Protein AF-0000000078309926 (afdb_homodimer)

Radius of gyration: 38.48 Å; Cα contacts (8 Å, |Δi|>4): 1844; chains: 2; bounding box: 89×117×118 Å

Secondary structure (DSSP, 8-state):
-BHHHHHHHHHHHHHHHHHHHHHHHHHTTSGGGHHHH-HHHHHTT-S------GGGGS--THHHHHHHH--HHHHHHHHHHHHHHHHHHHHHHHHHHHHHHHHHHHHHHHHHH---S---TT-GGG-BGGGGSGGGSPTT-TTHHHHHHHHHHHHHHHHHHHHHHHHHHHHHHHHHHHHSPP-GGGGEEEEE-----TT--HHHHHHHHHHHH-TTTEEEEEEEE--HHHHHHHHHHHHHHHHHHHHHHHHHHHHHTT--TTHHHHHHHHHHHHHHHHHHHHHHHHHHHHHTT-EEEEEEEEESSHHHHHHHHHS---SSTTSSEEEEPPPGGGB--S-----HHHHHHHHHHHHHHHHHHHHHTHHHHHHHHHHH-HHHHHHH-GGGTTGGGSHHHHHIIIIIHHHHHHHHHHTTHHHHHHHHHHHTT-SBHHHHHHHHHHHHHHHHIIIIIIHHHHHHSS---GGGGG-GGGHHHHHHHHHHHTHHHHHHHIIIIIIIHHHHHHHTHHHHHHHHIIIIIS--TTS---PPPP-HHHHHHHHHHHHHHHHHHTTT-TTHHHHHHHHHHHHHHHHHHHHHHT---S----STTHHHHHHHHHHHHHHHHHHHHHHHHHTT-HHHHHHHTHHHHHHHHHHHHHHHHHHHHHH---HHHHHHHHHHHHHHS-HHHHHHHHHHTTS-GGGS------SSS-----SS-----/-BHHHHHHHHHHHHHHHHHHHHHHHHHTTSGGGHHHH-HHHHHTT-S------GGGGS--THHHHHHHH--HHHHHHHHHHHHHHHHHHHHHHHHHHHHHHHHHHHHHHHHHH--SS---TT-GGG-BGGGGSGGGSPTT-TTHHHHHHHHHHHHHHHHHHHHHHHHHHHHHHHHHHHHSPP-GGGGEEEEE-----TT--HHHHHHHHHHHH-TTTEEEEEEEE--HHHHHHHHHHHHHHHHHHHHHHHHHHHHTTT--TTHHHHHHHHHHHHHHHHHHHHHHHHHHHHHTT-EEEEEEEEESSHHHHHHHHHS---SSTTSSEEEEPPPGGGB--S-----HHHHHHHHHHHHHHHHHHHHHTHHHHHHHHHHH-HHHHHHH-GGGTTGGGSHHHHHIIIIIHHHHHHHHHHTTHHHHHHHHHHHTT-SBHHHHHHHHHHHHHHHHIIIIIIHHHHHHSS---GGGGG-GGGHHHHHHHHHHHTHHHHHHHIIIIIIIHHHHHHHTHHHHHHHHHHHHTS--TTS---PPPP-HHHHHHHHHHHHHHHHHHTTT-TTHHHHHHHHHHHHHHHHHHHHHHT---S----STTHHHHHHHHHHHHHHHHHHHHHHHHHTT-HHHHHHHTHHHHHHHHHHHHHHHHHHHHHH---HHHHHHHHHHHHHHS-HHHHHHHHHHTTS-GGGS------SSSS----SS-----

InterPro domains:
  IPR003864 CSC1/OSCA1-like, 7TM region [PF02714] (351-616)
  IPR027815 CSC1/OSCA1-like, cytosolic domain [PF14703] (186-338)
  IPR032880 CSC1/OSCA1-like, N-terminal transmembrane domain [PF13967] (5-165)
  IPR045122 Calcium permeable stress-gated cation channel 1-like [PTHR13018] (1-688)

Structure (mmCIF, N/CA/C/O backbone):
data_AF-0000000078309926-model_v1
#
loop_
_entity.id
_entity.type
_entity.pdbx_description
1 polymer 'CSC1-like protein HYP1'
#
loop_
_atom_site.group_PDB
_atom_site.id
_atom_site.type_symbol
_atom_site.label_atom_id
_atom_site.label_alt_id
_atom_site.label_comp_id
_atom_site.label_asym_id
_atom_site.label_entity_id
_atom_site.label_seq_id
_atom_site.pdbx_PDB_ins_code
_atom_site.Cartn_x
_atom_site.Cartn_y
_atom_site.Cartn_z
_atom_site.occupancy
_atom_site.B_iso_or_equiv
_atom_site.au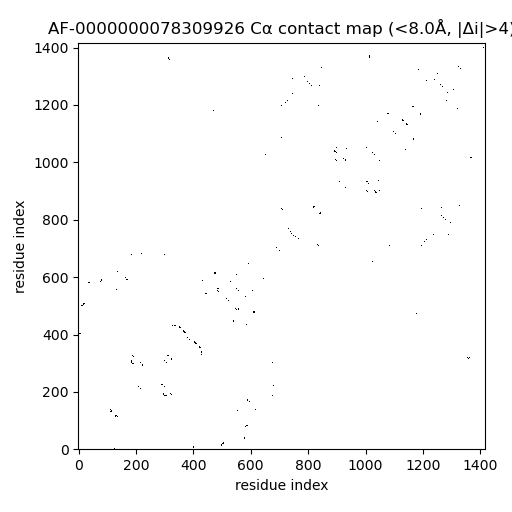th_seq_id
_atom_site.auth_comp_id
_atom_site.auth_asym_id
_atom_site.auth_atom_id
_atom_site.pdbx_PDB_model_num
ATOM 1 N N . MET A 1 1 ? -25 -34.031 -3.23 1 57.31 1 MET A N 1
ATOM 2 C CA . MET A 1 1 ? -24.375 -35.219 -3.826 1 57.31 1 MET A CA 1
ATOM 3 C C . MET A 1 1 ? -24.406 -36.406 -2.863 1 57.31 1 MET A C 1
ATOM 5 O O . MET A 1 1 ? -24.328 -36.219 -1.647 1 57.31 1 MET A O 1
ATOM 9 N N . ILE A 1 2 ? -24.75 -37.562 -3.385 1 64.19 2 ILE A N 1
ATOM 10 C CA . ILE A 1 2 ? -24.906 -38.75 -2.58 1 64.19 2 ILE A CA 1
ATOM 11 C C . ILE A 1 2 ? -23.547 -39.438 -2.375 1 64.19 2 ILE A C 1
ATOM 13 O O . ILE A 1 2 ? -22.641 -39.281 -3.203 1 64.19 2 ILE A O 1
ATOM 17 N N . LEU A 1 3 ? -23.203 -39.938 -1.24 1 74.5 3 LEU A N 1
ATOM 18 C CA . LEU A 1 3 ? -21.969 -40.594 -0.853 1 74.5 3 LEU A CA 1
ATOM 19 C C . LEU A 1 3 ? -21.547 -41.625 -1.917 1 74.5 3 LEU A C 1
ATOM 21 O O . LEU A 1 3 ? -20.359 -41.75 -2.197 1 74.5 3 LEU A O 1
ATOM 25 N N . SER A 1 4 ? -22.484 -42.156 -2.609 1 78 4 SER A N 1
ATOM 26 C CA . SER A 1 4 ? -22.172 -43.156 -3.633 1 78 4 SER A CA 1
ATOM 27 C C . SER A 1 4 ? -21.531 -42.5 -4.852 1 78 4 SER A C 1
ATOM 29 O O . SER A 1 4 ? -20.625 -43.094 -5.453 1 78 4 SER A O 1
ATOM 31 N N . ALA A 1 5 ? -21.938 -41.375 -5.133 1 79.81 5 ALA A N 1
ATOM 32 C CA . ALA A 1 5 ? -21.344 -40.656 -6.254 1 79.81 5 ALA A CA 1
ATOM 33 C C . ALA A 1 5 ? -19.875 -40.281 -5.965 1 79.81 5 ALA A C 1
ATOM 35 O O . ALA A 1 5 ? -19.031 -40.375 -6.859 1 79.81 5 ALA A O 1
ATOM 36 N N . LEU A 1 6 ? -19.562 -40.031 -4.75 1 84.06 6 LEU A N 1
ATOM 37 C CA . LEU A 1 6 ? -18.203 -39.719 -4.348 1 84.06 6 LEU A CA 1
ATOM 38 C C . LEU A 1 6 ? -17.312 -40.969 -4.398 1 84.06 6 LEU A C 1
ATOM 40 O O . LEU A 1 6 ? -16.172 -40.906 -4.848 1 84.06 6 LEU A O 1
ATOM 44 N N . LEU A 1 7 ? -17.859 -42 -4.031 1 84.94 7 LEU A N 1
ATOM 45 C CA . LEU A 1 7 ? -17.094 -43.25 -4.035 1 84.94 7 LEU A CA 1
ATOM 46 C C . LEU A 1 7 ? -16.797 -43.688 -5.461 1 84.94 7 LEU A C 1
ATOM 48 O O . LEU A 1 7 ? -15.719 -44.219 -5.734 1 84.94 7 LEU A O 1
ATOM 52 N N . THR A 1 8 ? -17.734 -43.469 -6.309 1 85.88 8 THR A N 1
ATOM 53 C CA . THR A 1 8 ? -17.5 -43.781 -7.715 1 85.88 8 THR A CA 1
ATOM 54 C C . THR A 1 8 ? -16.406 -42.906 -8.289 1 85.88 8 THR A C 1
ATOM 56 O O . THR A 1 8 ? -15.539 -43.375 -9.031 1 85.88 8 THR A O 1
ATOM 59 N N . THR A 1 9 ? -16.469 -41.656 -7.914 1 88.62 9 THR A N 1
ATOM 60 C CA . THR A 1 9 ? -15.445 -40.719 -8.383 1 88.62 9 THR A CA 1
ATOM 61 C C . THR A 1 9 ? -14.07 -41.125 -7.859 1 88.62 9 THR A C 1
ATOM 63 O O . THR A 1 9 ? -13.094 -41.125 -8.609 1 88.62 9 THR A O 1
ATOM 66 N N . VAL A 1 10 ? -13.984 -41.5 -6.609 1 90.81 10 VAL A N 1
ATOM 67 C CA . VAL A 1 10 ? -12.727 -41.906 -5.996 1 90.81 10 VAL A CA 1
ATOM 68 C C . VAL A 1 10 ? -12.234 -43.219 -6.641 1 90.81 10 VAL A C 1
ATOM 70 O O . VAL A 1 10 ? -11.039 -43.344 -6.922 1 90.81 10 VAL A O 1
ATOM 73 N N . GLY A 1 11 ? -13.164 -44.031 -6.934 1 90.56 11 GLY A N 1
ATOM 74 C CA . GLY A 1 11 ? -12.812 -45.312 -7.566 1 90.56 11 GLY A CA 1
ATOM 75 C C . GLY A 1 11 ? -12.242 -45.125 -8.961 1 90.56 11 GLY A C 1
ATOM 76 O O . GLY A 1 11 ? -11.219 -45.75 -9.297 1 90.56 11 GLY A O 1
ATOM 77 N N . ILE A 1 12 ? -12.859 -44.344 -9.719 1 90.5 12 ILE A N 1
ATOM 78 C CA . ILE A 1 12 ? -12.398 -44.094 -11.078 1 90.5 12 ILE A CA 1
ATOM 79 C C . ILE A 1 12 ? -11.016 -43.438 -11.039 1 90.5 12 ILE A C 1
ATOM 81 O O . ILE A 1 12 ? -10.117 -43.812 -11.789 1 90.5 12 ILE A O 1
ATOM 85 N N . ASN A 1 13 ? -10.867 -42.5 -10.156 1 92.5 13 ASN A N 1
ATOM 86 C CA . ASN A 1 13 ? -9.602 -41.781 -10.094 1 92.5 13 ASN A CA 1
ATOM 87 C C . ASN A 1 13 ? -8.477 -42.656 -9.539 1 92.5 13 ASN A C 1
ATOM 89 O O . ASN A 1 13 ? -7.328 -42.531 -9.961 1 92.5 13 ASN A O 1
ATOM 93 N N . ILE A 1 14 ? -8.766 -43.5 -8.609 1 93.81 14 ILE A N 1
ATOM 94 C CA . ILE A 1 14 ? -7.762 -44.438 -8.109 1 93.81 14 ILE A CA 1
ATOM 95 C C . ILE A 1 14 ? -7.336 -45.406 -9.234 1 93.81 14 ILE A C 1
ATOM 97 O O . ILE A 1 14 ? -6.148 -45.688 -9.391 1 93.81 14 ILE A O 1
ATOM 101 N N . GLY A 1 15 ? -8.32 -45.844 -9.953 1 92.5 15 GLY A N 1
ATOM 102 C CA . GLY A 1 15 ? -8.016 -46.688 -11.094 1 92.5 15 GLY A CA 1
ATOM 103 C C . GLY A 1 15 ? -7.113 -46 -12.109 1 92.5 15 GLY A C 1
ATOM 104 O O . GLY A 1 15 ? -6.152 -46.625 -12.594 1 92.5 15 GLY A O 1
ATOM 105 N N . LEU A 1 16 ? -7.398 -44.812 -12.352 1 91.75 16 LEU A N 1
ATOM 106 C CA . LEU A 1 16 ? -6.594 -44.062 -13.305 1 91.75 16 LEU A CA 1
ATOM 107 C C . LEU A 1 16 ? -5.191 -43.812 -12.758 1 91.75 16 LEU A C 1
ATOM 109 O O . LEU A 1 16 ? -4.211 -43.875 -13.5 1 91.75 16 LEU A O 1
ATOM 113 N N . CYS A 1 17 ? -5.07 -43.469 -11.516 1 92.38 17 CYS A N 1
ATOM 114 C CA . CYS A 1 17 ? -3.768 -43.219 -10.898 1 92.38 17 CYS A CA 1
ATOM 115 C C . CYS A 1 17 ? -2.896 -44.469 -10.969 1 92.38 17 CYS A C 1
ATOM 117 O O . CYS A 1 17 ? -1.724 -44.406 -11.336 1 92.38 17 CYS A O 1
ATOM 119 N N . VAL A 1 18 ? -3.471 -45.594 -10.68 1 91.56 18 VAL A N 1
ATOM 120 C CA . VAL A 1 18 ? -2.736 -46.875 -10.711 1 91.56 18 VAL A CA 1
ATOM 121 C C . VAL A 1 18 ? -2.312 -47.188 -12.141 1 91.56 18 VAL A C 1
ATOM 123 O O . VAL A 1 18 ? -1.188 -47.625 -12.383 1 91.56 18 VAL A O 1
ATOM 126 N N . LEU A 1 19 ? -3.182 -46.906 -12.984 1 91.5 19 LEU A N 1
ATOM 127 C CA . LEU A 1 19 ? -2.875 -47.125 -14.391 1 91.5 19 LEU A CA 1
ATOM 128 C C . LEU A 1 19 ? -1.701 -46.25 -14.836 1 91.5 19 LEU A C 1
ATOM 130 O O . LEU A 1 19 ? -0.764 -46.75 -15.469 1 91.5 19 LEU A O 1
ATOM 134 N N . PHE A 1 20 ? -1.705 -45 -14.469 1 91.38 20 PHE A N 1
ATOM 135 C CA . PHE A 1 20 ? -0.659 -44.094 -14.898 1 91.38 20 PHE A CA 1
ATOM 136 C C . PHE A 1 20 ? 0.666 -44.438 -14.227 1 91.38 20 PHE A C 1
ATOM 138 O O . PHE A 1 20 ? 1.725 -44.344 -14.852 1 91.38 20 PHE A O 1
ATOM 145 N N . PHE A 1 21 ? 0.645 -44.812 -13.008 1 89.69 21 PHE A N 1
ATOM 146 C CA . PHE A 1 21 ? 1.858 -45.188 -12.289 1 89.69 21 PHE A CA 1
ATOM 147 C C . PHE A 1 21 ? 2.482 -46.438 -12.891 1 89.69 21 PHE A C 1
ATOM 149 O O . PHE A 1 21 ? 3.703 -46.531 -13.039 1 89.69 21 PHE A O 1
ATOM 156 N N . THR A 1 22 ? 1.634 -47.344 -13.266 1 87.88 22 THR A N 1
ATOM 157 C CA . THR A 1 22 ? 2.119 -48.594 -13.844 1 87.88 22 THR A CA 1
ATOM 158 C C . THR A 1 22 ? 2.689 -48.375 -15.234 1 87.88 22 THR A C 1
ATOM 160 O O . THR A 1 22 ? 3.752 -48.906 -15.578 1 87.88 22 THR A O 1
ATOM 163 N N . LEU A 1 23 ? 1.98 -47.594 -15.938 1 87.38 23 LEU A N 1
ATOM 164 C CA . LEU A 1 23 ? 2.463 -47.312 -17.281 1 87.38 23 LEU A CA 1
ATOM 165 C C . LEU A 1 23 ? 3.795 -46.562 -17.234 1 87.38 23 LEU A C 1
ATOM 167 O O . LEU A 1 23 ? 4.691 -46.844 -18.031 1 87.38 23 LEU A O 1
ATOM 171 N N . TYR A 1 24 ? 3.969 -45.625 -16.359 1 89.19 24 TYR A N 1
ATOM 172 C CA . TYR A 1 24 ? 5.227 -44.906 -16.203 1 89.19 24 TYR A CA 1
ATOM 173 C C . TYR A 1 24 ? 6.348 -45.875 -15.781 1 89.19 24 TYR A C 1
ATOM 175 O O . TYR A 1 24 ? 7.461 -45.781 -16.312 1 89.19 24 TYR A O 1
ATOM 183 N N . SER A 1 25 ? 6.07 -46.719 -14.891 1 85.44 25 SER A N 1
ATOM 184 C CA . SER A 1 25 ? 7.086 -47.625 -14.367 1 85.44 25 SER A CA 1
ATOM 185 C C . SER A 1 25 ? 7.598 -48.594 -15.445 1 85.44 25 SER A C 1
ATOM 187 O O . SER A 1 25 ? 8.766 -48.969 -15.438 1 85.44 25 SER A O 1
ATOM 189 N N . VAL A 1 26 ? 6.742 -48.781 -16.391 1 83.62 26 VAL A N 1
ATOM 190 C CA . VAL A 1 26 ? 7.117 -49.719 -17.438 1 83.62 26 VAL A CA 1
ATOM 191 C C . VAL A 1 26 ? 7.773 -48.969 -18.594 1 83.62 26 VAL A C 1
ATOM 193 O O . VAL A 1 26 ? 8.812 -49.375 -19.109 1 83.62 26 VAL A O 1
ATOM 196 N N . LEU A 1 27 ? 7.211 -47.938 -18.906 1 84 27 LEU A N 1
ATOM 197 C CA . LEU A 1 27 ? 7.656 -47.219 -20.109 1 84 27 LEU A CA 1
ATOM 198 C C . LEU A 1 27 ? 8.953 -46.469 -19.828 1 84 27 LEU A C 1
ATOM 200 O O . LEU A 1 27 ? 9.703 -46.156 -20.766 1 84 27 LEU A O 1
ATOM 204 N N . ARG A 1 28 ? 9.25 -46.125 -18.641 1 83.62 28 ARG A N 1
ATOM 205 C CA . ARG A 1 28 ? 10.469 -45.375 -18.297 1 83.62 28 ARG A CA 1
ATOM 206 C C . ARG A 1 28 ? 11.711 -46.25 -18.547 1 83.62 28 ARG A C 1
ATOM 208 O O . ARG A 1 28 ? 12.781 -45.719 -18.844 1 83.62 28 ARG A O 1
ATOM 215 N N . LYS A 1 29 ? 11.539 -47.469 -18.484 1 78.12 29 LYS A N 1
ATOM 216 C CA . LYS A 1 29 ? 12.664 -48.375 -18.625 1 78.12 29 LYS A CA 1
ATOM 217 C C . LYS A 1 29 ? 12.984 -48.656 -20.094 1 78.12 29 LYS A C 1
ATOM 219 O O . LYS A 1 29 ? 14.039 -49.188 -20.406 1 78.12 29 LYS A O 1
ATOM 224 N N . GLN A 1 30 ? 12.07 -48.188 -20.922 1 76.94 30 GLN A N 1
ATOM 225 C CA . GLN A 1 30 ? 12.32 -48.375 -22.344 1 76.94 30 GLN A CA 1
ATOM 226 C C . GLN A 1 30 ? 13.219 -47.281 -22.906 1 76.94 30 GLN A C 1
ATOM 228 O O . GLN A 1 30 ? 12.945 -46.094 -22.703 1 76.94 30 GLN A O 1
ATOM 233 N N . PRO A 1 31 ? 14.289 -47.594 -23.422 1 73.88 31 PRO A N 1
ATOM 234 C CA . PRO A 1 31 ? 15.273 -46.625 -23.891 1 73.88 31 PRO A CA 1
ATOM 235 C C . PRO A 1 31 ? 14.703 -45.625 -24.922 1 73.88 31 PRO A C 1
ATOM 237 O O . PRO A 1 31 ? 15.18 -44.5 -25.047 1 73.88 31 PRO A O 1
ATOM 240 N N . GLY A 1 32 ? 13.711 -46.062 -25.641 1 72.44 32 GLY A N 1
ATOM 241 C CA . GLY A 1 32 ? 13.133 -45.156 -26.641 1 72.44 32 GLY A CA 1
ATOM 242 C C . GLY A 1 32 ? 12.414 -43.969 -26.016 1 72.44 32 GLY A C 1
ATOM 243 O O . GLY A 1 32 ? 12.242 -42.938 -26.672 1 72.44 32 GLY A O 1
ATOM 244 N N . ASN A 1 33 ? 12.125 -44.125 -24.734 1 81.62 33 ASN A N 1
ATOM 245 C CA . ASN A 1 33 ? 11.336 -43.094 -24.109 1 81.62 33 ASN A CA 1
ATOM 246 C C . ASN A 1 33 ? 12.18 -42.219 -23.172 1 81.62 33 ASN A C 1
ATOM 248 O O . ASN A 1 33 ? 11.641 -41.438 -22.406 1 81.62 33 ASN A O 1
ATOM 252 N N . ALA A 1 34 ? 13.445 -42.312 -23.25 1 78.88 34 ALA A N 1
ATOM 253 C CA . ALA A 1 34 ? 14.344 -41.562 -22.375 1 78.88 34 ALA A CA 1
ATOM 254 C C . ALA A 1 34 ? 14.305 -40.062 -22.688 1 78.88 34 ALA A C 1
ATOM 256 O O . ALA A 1 34 ? 14.539 -39.25 -21.812 1 78.88 34 ALA A O 1
ATOM 257 N N . SER A 1 35 ? 13.961 -39.781 -23.859 1 79.81 35 SER A N 1
ATOM 258 C CA . SER A 1 35 ? 13.898 -38.375 -24.234 1 79.81 35 SER A CA 1
ATOM 259 C C . SER A 1 35 ? 12.719 -37.688 -23.578 1 79.81 35 SER A C 1
ATOM 261 O O . SER A 1 35 ? 12.727 -36.438 -23.406 1 79.81 35 SER A O 1
ATOM 263 N N . VAL A 1 36 ? 11.82 -38.5 -23.188 1 82.31 36 VAL A N 1
ATOM 264 C CA . VAL A 1 36 ? 10.625 -37.906 -22.578 1 82.31 36 VAL A CA 1
ATOM 265 C C . VAL A 1 36 ? 10.734 -37.969 -21.062 1 82.31 36 VAL A C 1
ATOM 267 O O . VAL A 1 36 ? 10.469 -36.969 -20.375 1 82.31 36 VAL A O 1
ATOM 270 N N . TYR A 1 37 ? 11.188 -39.094 -20.562 1 83.69 37 TYR A N 1
ATOM 271 C CA . TYR A 1 37 ? 11.141 -39.312 -19.109 1 83.69 37 TYR A CA 1
ATOM 272 C C . TYR A 1 37 ? 12.453 -38.875 -18.469 1 83.69 37 TYR A C 1
ATOM 274 O O . TYR A 1 37 ? 12.523 -38.688 -17.25 1 83.69 37 TYR A O 1
ATOM 282 N N . ALA A 1 38 ? 13.547 -38.656 -19.203 1 84.19 38 ALA A N 1
ATOM 283 C CA . ALA A 1 38 ? 14.82 -38.188 -18.656 1 84.19 38 ALA A CA 1
ATOM 284 C C . ALA A 1 38 ? 15.562 -37.312 -19.672 1 84.19 38 ALA A C 1
ATOM 286 O O . ALA A 1 38 ? 16.734 -37.562 -19.953 1 84.19 38 ALA A O 1
ATOM 287 N N . PRO A 1 39 ? 14.898 -36.375 -20.031 1 82.31 39 PRO A N 1
ATOM 288 C CA . PRO A 1 39 ? 15.555 -35.5 -21.016 1 82.31 39 PRO A CA 1
ATOM 289 C C . PRO A 1 39 ? 16.781 -34.781 -20.453 1 82.31 39 PRO A C 1
ATOM 291 O O . PRO A 1 39 ? 17.75 -34.562 -21.172 1 82.31 39 PRO A O 1
ATOM 294 N N . ARG A 1 40 ? 16.766 -34.5 -19.25 1 84.19 40 ARG A N 1
ATOM 295 C CA . ARG A 1 40 ? 17.891 -33.812 -18.609 1 84.19 40 ARG A CA 1
ATOM 296 C C . ARG A 1 40 ? 19.141 -34.688 -18.609 1 84.19 40 ARG A C 1
ATOM 298 O O . ARG A 1 40 ? 20.234 -34.25 -18.938 1 84.19 40 ARG A O 1
ATOM 305 N N . LEU A 1 41 ? 18.938 -35.906 -18.328 1 80.38 41 LEU A N 1
ATOM 306 C CA . LEU A 1 41 ? 20.047 -36.844 -18.25 1 80.38 41 LEU A CA 1
ATOM 307 C C . LEU A 1 41 ? 20.594 -37.156 -19.641 1 80.38 41 LEU A C 1
ATOM 309 O O . LEU A 1 41 ? 21.812 -37.344 -19.812 1 80.38 41 LEU A O 1
ATOM 313 N N . VAL A 1 42 ? 19.688 -37.125 -20.578 1 79.56 42 VAL A N 1
ATOM 314 C CA . VAL A 1 42 ? 20.109 -37.344 -21.969 1 79.56 42 VAL A CA 1
ATOM 315 C C . VAL A 1 42 ? 20.906 -36.156 -22.469 1 79.56 42 VAL A C 1
ATOM 317 O O . VAL A 1 42 ? 21.938 -36.312 -23.125 1 79.56 42 VAL A O 1
ATOM 320 N N . ALA A 1 43 ? 20.406 -35 -22.125 1 78.06 43 ALA A N 1
ATOM 321 C CA . ALA A 1 43 ? 21.078 -33.781 -22.547 1 78.06 43 ALA A CA 1
ATOM 322 C C . ALA A 1 43 ? 22.453 -33.625 -21.906 1 78.06 43 ALA A C 1
ATOM 324 O O . ALA A 1 43 ? 23.391 -33.094 -22.5 1 78.06 43 ALA A O 1
ATOM 325 N N . GLU A 1 44 ? 22.531 -34.156 -20.625 1 77.44 44 GLU A N 1
ATOM 326 C CA . GLU A 1 44 ? 23.797 -34.094 -19.906 1 77.44 44 GLU A CA 1
ATOM 327 C C . GLU A 1 44 ? 24.703 -35.281 -20.297 1 77.44 44 GLU A C 1
ATOM 329 O O . GLU A 1 44 ? 25.859 -35.344 -19.859 1 77.44 44 GLU A O 1
ATOM 334 N N . GLY A 1 45 ? 24.234 -36.219 -21.172 1 69.5 45 GLY A N 1
ATOM 335 C CA . GLY A 1 45 ? 25.031 -37.344 -21.672 1 69.5 45 GLY A CA 1
ATOM 336 C C . GLY A 1 45 ? 25.141 -38.469 -20.688 1 69.5 45 GLY A C 1
ATOM 337 O O . GLY A 1 45 ? 26.016 -39.344 -20.828 1 69.5 45 GLY A O 1
ATOM 338 N N . LYS A 1 46 ? 24.359 -38.438 -19.734 1 69.5 46 LYS A N 1
ATOM 339 C CA . LYS A 1 46 ? 24.5 -39.469 -18.688 1 69.5 46 LYS A CA 1
ATOM 340 C C . LYS A 1 46 ? 23.703 -40.719 -19.031 1 69.5 46 LYS A C 1
ATOM 342 O O . LYS A 1 46 ? 23.938 -41.781 -18.469 1 69.5 46 LYS A O 1
ATOM 347 N N . MET A 1 47 ? 22.672 -40.656 -19.859 1 64.69 47 MET A N 1
ATOM 348 C CA . MET A 1 47 ? 21.875 -41.812 -20.25 1 64.69 47 MET A CA 1
ATOM 349 C C . MET A 1 47 ? 22.047 -42.125 -21.734 1 64.69 47 MET A C 1
ATOM 351 O O . MET A 1 47 ? 21.875 -41.25 -22.562 1 64.69 47 MET A O 1
ATOM 355 N N . LEU A 1 48 ? 22.844 -43.312 -21.984 1 56.22 48 LEU A N 1
ATOM 356 C CA . LEU A 1 48 ? 23.016 -43.781 -23.359 1 56.22 48 LEU A CA 1
ATOM 357 C C . LEU A 1 48 ? 21.734 -44.438 -23.875 1 56.22 48 LEU A C 1
ATOM 359 O O . LEU A 1 48 ? 21.016 -45.094 -23.109 1 56.22 48 LEU A O 1
ATOM 363 N N . ARG A 1 49 ? 21.156 -44.031 -25 1 56.25 49 ARG A N 1
ATOM 364 C CA . ARG A 1 49 ? 20 -44.562 -25.703 1 56.25 49 ARG A CA 1
ATOM 365 C C . ARG A 1 49 ? 20.203 -46.062 -25.984 1 56.25 49 ARG A C 1
ATOM 367 O O . ARG A 1 49 ? 21.094 -46.438 -26.75 1 56.25 49 ARG A O 1
ATOM 374 N N . SER A 1 50 ? 20.109 -46.875 -24.891 1 56.47 50 SER A N 1
ATOM 375 C CA . SER A 1 50 ? 20.344 -48.312 -25.203 1 56.47 50 SER A CA 1
ATOM 376 C C . SER A 1 50 ? 19.094 -48.938 -25.797 1 56.47 50 SER A C 1
ATOM 378 O O . SER A 1 50 ? 18.016 -48.344 -25.781 1 56.47 50 SER A O 1
ATOM 380 N N . ASP A 1 51 ? 19.203 -50.344 -26.438 1 54.25 51 ASP A N 1
ATOM 381 C CA . ASP A 1 51 ? 18.25 -51.125 -27.219 1 54.25 51 ASP A CA 1
ATOM 382 C C . ASP A 1 51 ? 17.094 -51.625 -26.359 1 54.25 51 ASP A C 1
ATOM 384 O O . ASP A 1 51 ? 17.203 -51.688 -25.141 1 54.25 51 ASP A O 1
ATOM 388 N N . PHE A 1 52 ? 15.938 -51.812 -26.922 1 54.62 52 PHE A N 1
ATOM 389 C CA . PHE A 1 52 ? 14.695 -52.312 -26.359 1 54.62 52 PHE A CA 1
ATOM 390 C C . PHE A 1 52 ? 14.961 -53.625 -25.594 1 54.62 52 PHE A C 1
ATOM 392 O O . PHE A 1 52 ? 15.68 -54.5 -26.078 1 54.62 52 PHE A O 1
ATOM 399 N N . ASN A 1 53 ? 15.086 -53.844 -24.297 1 51.56 53 ASN A N 1
ATOM 400 C CA . ASN A 1 53 ? 15.211 -55.094 -23.594 1 51.56 53 ASN A CA 1
ATOM 401 C C . ASN A 1 53 ? 13.922 -55.469 -22.875 1 51.56 53 ASN A C 1
ATOM 403 O O . ASN A 1 53 ? 13.336 -54.656 -22.172 1 51.56 53 ASN A O 1
ATOM 407 N N . LEU A 1 54 ? 13.242 -56.531 -23.266 1 52 54 LEU A N 1
ATOM 408 C CA . LEU A 1 54 ? 12.008 -57.125 -22.734 1 52 54 LEU A CA 1
ATOM 409 C C . LEU A 1 54 ? 12.055 -57.219 -21.219 1 52 54 LEU A C 1
ATOM 411 O O . LEU A 1 54 ? 11.039 -57.031 -20.547 1 52 54 LEU A O 1
ATOM 415 N N . GLU A 1 55 ? 13.094 -57.656 -20.594 1 50.09 55 GLU A N 1
ATOM 416 C CA . GLU A 1 55 ? 13.195 -57.844 -19.156 1 50.09 55 GLU A CA 1
ATOM 417 C C . GLU A 1 55 ? 12.906 -56.562 -18.406 1 50.09 55 GLU A C 1
ATOM 419 O O . GLU A 1 55 ? 12.539 -56.594 -17.219 1 50.09 55 GLU A O 1
ATOM 424 N N . ARG A 1 56 ? 12.805 -55.562 -19.078 1 58.28 56 ARG A N 1
ATOM 425 C CA . ARG A 1 56 ? 12.664 -54.25 -18.438 1 58.28 56 ARG A CA 1
ATOM 426 C C . ARG A 1 56 ? 11.203 -53.844 -18.328 1 58.28 56 ARG A C 1
ATOM 428 O O . ARG A 1 56 ? 10.891 -52.75 -17.859 1 58.28 56 ARG A O 1
ATOM 435 N N . LEU A 1 57 ? 10.344 -54.75 -18.672 1 56.12 57 LEU A N 1
ATOM 436 C CA . LEU A 1 57 ? 8.906 -54.469 -18.641 1 56.12 57 LEU A CA 1
ATOM 437 C C . LEU A 1 57 ? 8.367 -54.625 -17.219 1 56.12 57 LEU A C 1
ATOM 439 O O . LEU A 1 57 ? 7.199 -54.312 -16.969 1 56.12 57 LEU A O 1
ATOM 443 N N . LEU A 1 58 ? 9.195 -55.094 -16.188 1 59.47 58 LEU A N 1
ATOM 444 C CA . LEU A 1 58 ? 8.688 -55.188 -14.828 1 59.47 58 LEU A CA 1
ATOM 445 C C . LEU A 1 58 ? 8.734 -53.812 -14.141 1 59.47 58 LEU A C 1
ATOM 447 O O . LEU A 1 58 ? 9.758 -53.125 -14.195 1 59.47 58 LEU A O 1
ATOM 451 N N . PRO A 1 59 ? 7.461 -53.406 -13.664 1 66.62 59 PRO A N 1
ATOM 452 C CA . PRO A 1 59 ? 7.406 -52.125 -12.969 1 66.62 59 PRO A CA 1
ATOM 453 C C . PRO A 1 59 ? 8.305 -52.062 -11.734 1 66.62 59 PRO A C 1
ATOM 455 O O . PRO A 1 59 ? 8.453 -53.094 -11.039 1 66.62 59 PRO A O 1
ATOM 458 N N . SER A 1 60 ? 9.281 -51.156 -11.617 1 72.19 60 SER A N 1
ATOM 459 C CA . SER A 1 60 ? 10.156 -51 -10.461 1 72.19 60 SER A CA 1
ATOM 460 C C . SER A 1 60 ? 9.852 -49.688 -9.703 1 72.19 60 SER A C 1
ATOM 462 O O . SER A 1 60 ? 9.594 -48.656 -10.32 1 72.19 60 SER A O 1
ATOM 464 N N . ALA A 1 61 ? 9.656 -49.844 -8.383 1 79.19 61 ALA A N 1
ATOM 465 C CA . ALA A 1 61 ? 9.422 -48.688 -7.496 1 79.19 61 ALA A CA 1
ATOM 466 C C . ALA A 1 61 ? 10.734 -48.031 -7.094 1 79.19 61 ALA A C 1
ATOM 468 O O . ALA A 1 61 ? 10.805 -47.344 -6.066 1 79.19 61 ALA A O 1
ATOM 469 N N . SER A 1 62 ? 11.711 -48.156 -7.855 1 81.75 62 SER A N 1
ATOM 470 C CA . SER A 1 62 ? 13.023 -47.594 -7.512 1 81.75 62 SER A CA 1
ATOM 471 C C . SER A 1 62 ? 13.047 -46.094 -7.648 1 81.75 62 SER A C 1
ATOM 473 O O . SER A 1 62 ? 13.789 -45.406 -6.938 1 81.75 62 SER A O 1
ATOM 475 N N . TRP A 1 63 ? 12.18 -45.594 -8.531 1 85.5 63 TRP A N 1
ATOM 476 C CA . TRP A 1 63 ? 12.156 -44.156 -8.734 1 85.5 63 TRP A CA 1
ATOM 477 C C . TRP A 1 63 ? 11.609 -43.438 -7.508 1 85.5 63 TRP A C 1
ATOM 479 O O . TRP A 1 63 ? 12 -42.281 -7.215 1 85.5 63 TRP A O 1
ATOM 489 N N . VAL A 1 64 ? 10.781 -44.094 -6.816 1 88.62 64 VAL A N 1
ATOM 490 C CA . VAL A 1 64 ? 10.211 -43.5 -5.605 1 88.62 64 VAL A CA 1
ATOM 491 C C . VAL A 1 64 ? 11.289 -43.375 -4.535 1 88.62 64 VAL A C 1
ATOM 493 O O . VAL A 1 64 ? 11.375 -42.344 -3.854 1 88.62 64 VAL A O 1
ATOM 496 N N . LYS A 1 65 ? 12.125 -44.344 -4.426 1 88.5 65 LYS A N 1
ATOM 497 C CA . LYS A 1 65 ? 13.203 -44.312 -3.447 1 88.5 65 LYS A CA 1
ATOM 498 C C . LYS A 1 65 ? 14.234 -43.25 -3.783 1 88.5 65 LYS A C 1
ATOM 500 O O . LYS A 1 65 ? 14.703 -42.531 -2.895 1 88.5 65 LYS A O 1
ATOM 505 N N . LYS A 1 66 ? 14.5 -43.094 -4.957 1 86.75 66 LYS A N 1
ATOM 506 C CA . LYS A 1 66 ? 15.453 -42.062 -5.387 1 86.75 66 LYS A CA 1
ATOM 507 C C . LYS A 1 66 ? 14.914 -40.656 -5.133 1 86.75 66 LYS A C 1
ATOM 509 O O . LYS A 1 66 ? 15.648 -39.781 -4.68 1 86.75 66 LYS A O 1
ATOM 514 N N . ALA A 1 67 ? 13.719 -40.562 -5.477 1 89.06 67 ALA A N 1
ATOM 515 C CA . ALA A 1 67 ? 13.078 -39.25 -5.266 1 89.06 67 ALA A CA 1
ATOM 516 C C . ALA A 1 67 ? 13.047 -38.906 -3.781 1 89.06 67 ALA A C 1
ATOM 518 O O . ALA A 1 67 ? 13.227 -37.75 -3.414 1 89.06 67 ALA A O 1
ATOM 519 N N . TRP A 1 68 ? 12.93 -39.844 -2.973 1 88.81 68 TRP A N 1
ATOM 520 C CA . TRP A 1 68 ? 12.812 -39.656 -1.533 1 88.81 68 TRP A CA 1
ATOM 521 C C . TRP A 1 68 ? 14.172 -39.375 -0.91 1 88.81 68 TRP A C 1
ATOM 523 O O . TRP A 1 68 ? 14.281 -38.625 0.066 1 88.81 68 TRP A O 1
ATOM 533 N N . GLN A 1 69 ? 15.242 -39.781 -1.456 1 88.88 69 GLN A N 1
ATOM 534 C CA . GLN A 1 69 ? 16.562 -39.719 -0.851 1 88.88 69 GLN A CA 1
ATOM 535 C C . GLN A 1 69 ? 17.312 -38.469 -1.288 1 88.88 69 GLN A C 1
ATOM 537 O O . GLN A 1 69 ? 18.328 -38.094 -0.683 1 88.88 69 GLN A O 1
ATOM 542 N N . THR A 1 70 ? 16.859 -37.812 -2.146 1 89.31 70 THR A N 1
ATOM 543 C CA . THR A 1 70 ? 17.531 -36.625 -2.643 1 89.31 70 THR A CA 1
ATOM 544 C C . THR A 1 70 ? 17.547 -35.531 -1.584 1 89.31 70 THR A C 1
ATOM 546 O O . THR A 1 70 ? 16.516 -35.219 -0.978 1 89.31 70 THR A O 1
ATOM 549 N N . SER A 1 71 ? 18.766 -34.969 -1.351 1 91.56 71 SER A N 1
ATOM 550 C CA . SER A 1 71 ? 18.922 -33.938 -0.351 1 91.56 71 SER A CA 1
ATOM 551 C C . SER A 1 71 ? 18.531 -32.562 -0.907 1 91.56 71 SER A C 1
ATOM 553 O O . SER A 1 71 ? 18.406 -32.406 -2.121 1 91.56 71 SER A O 1
ATOM 555 N N . GLU A 1 72 ? 18.297 -31.672 -0.032 1 93.31 72 GLU A N 1
ATOM 556 C CA . GLU A 1 72 ? 17.906 -30.312 -0.426 1 93.31 72 GLU A CA 1
ATOM 557 C C . GLU A 1 72 ? 19.047 -29.609 -1.154 1 93.31 72 GLU A C 1
ATOM 559 O O . GLU A 1 72 ? 18.812 -28.812 -2.066 1 93.31 72 GLU A O 1
ATOM 564 N N . GLU A 1 73 ? 20.281 -29.859 -0.829 1 92.81 73 GLU A N 1
ATOM 565 C CA . GLU A 1 73 ? 21.438 -29.25 -1.473 1 92.81 73 GLU A CA 1
ATOM 566 C C . GLU A 1 73 ? 21.578 -29.703 -2.922 1 92.81 73 GLU A C 1
ATOM 568 O O . GLU A 1 73 ? 21.938 -28.922 -3.799 1 92.81 73 GLU A O 1
ATOM 573 N N . GLU A 1 74 ? 21.203 -30.984 -3.08 1 92.06 74 GLU A N 1
ATOM 574 C CA . GLU A 1 74 ? 21.234 -31.5 -4.445 1 92.06 74 GLU A CA 1
ATOM 575 C C . GLU A 1 74 ? 20.141 -30.844 -5.297 1 92.06 74 GLU A C 1
ATOM 577 O O . GLU A 1 74 ? 20.375 -30.5 -6.457 1 92.06 74 GLU A O 1
ATOM 582 N N . LEU A 1 75 ? 19.062 -30.719 -4.703 1 93.19 75 LEU A N 1
ATOM 583 C CA . LEU A 1 75 ? 17.953 -30.078 -5.406 1 93.19 75 LEU A CA 1
ATOM 584 C C . LEU A 1 75 ? 18.297 -28.625 -5.742 1 93.19 75 LEU A C 1
ATOM 586 O O . LEU A 1 75 ? 17.953 -28.141 -6.82 1 93.19 75 LEU A O 1
ATOM 590 N N . LEU A 1 76 ? 18.969 -27.953 -4.848 1 93.75 76 LEU A N 1
ATOM 591 C CA . LEU A 1 76 ? 19.375 -26.578 -5.055 1 93.75 76 LEU A CA 1
ATOM 592 C C . LEU A 1 76 ? 20.344 -26.453 -6.223 1 93.75 76 LEU A C 1
ATOM 594 O O . LEU A 1 76 ? 20.234 -25.547 -7.043 1 93.75 76 LEU A O 1
ATOM 598 N N . SER A 1 77 ? 21.25 -27.375 -6.371 1 90.56 77 SER A N 1
ATOM 599 C CA . SER A 1 77 ? 22.25 -27.344 -7.43 1 90.56 77 SER A CA 1
ATOM 600 C C . SER A 1 77 ? 21.625 -27.672 -8.789 1 90.56 77 SER A C 1
ATOM 602 O O . SER A 1 77 ? 22.047 -27.109 -9.812 1 90.56 77 SER A O 1
ATOM 604 N N . LEU A 1 78 ? 20.547 -28.484 -8.734 1 88.31 78 LEU A N 1
ATOM 605 C CA . LEU A 1 78 ? 19.969 -28.953 -9.992 1 88.31 78 LEU A CA 1
ATOM 606 C C . LEU A 1 78 ? 18.844 -28.031 -10.461 1 88.31 78 LEU A C 1
ATOM 608 O O . LEU A 1 78 ? 18.719 -27.766 -11.656 1 88.31 78 LEU A O 1
ATOM 612 N N . SER A 1 79 ? 18.031 -27.578 -9.562 1 91.44 79 SER A N 1
ATOM 613 C CA . SER A 1 79 ? 16.812 -26.875 -9.953 1 91.44 79 SER A CA 1
ATOM 614 C C . SER A 1 79 ? 16.812 -25.438 -9.461 1 91.44 79 SER A C 1
ATOM 616 O O . SER A 1 79 ? 15.875 -24.688 -9.719 1 91.44 79 SER A O 1
ATOM 618 N N . GLY A 1 80 ? 17.844 -24.984 -8.773 1 91.75 80 GLY A N 1
ATOM 619 C CA . GLY A 1 80 ? 17.906 -23.609 -8.281 1 91.75 80 GLY A CA 1
ATOM 620 C C . GLY A 1 80 ? 17.062 -23.375 -7.047 1 91.75 80 GLY A C 1
ATOM 621 O O . GLY A 1 80 ? 16.5 -24.312 -6.484 1 91.75 80 GLY A O 1
ATOM 622 N N . LEU A 1 81 ? 16.984 -22.188 -6.613 1 94.12 81 LEU A N 1
ATOM 623 C CA . LEU A 1 81 ? 16.266 -21.859 -5.387 1 94.12 81 LEU A CA 1
ATOM 624 C C . LEU A 1 81 ? 14.758 -21.938 -5.602 1 94.12 81 LEU A C 1
ATOM 626 O O . LEU A 1 81 ? 14.016 -22.266 -4.676 1 94.12 81 LEU A O 1
ATOM 630 N N . ASP A 1 82 ? 14.266 -21.672 -6.797 1 94.25 82 ASP A N 1
ATOM 631 C CA . ASP A 1 82 ? 12.836 -21.797 -7.082 1 94.25 82 ASP A CA 1
ATOM 632 C C . ASP A 1 82 ? 12.383 -23.25 -6.945 1 94.25 82 ASP A C 1
ATOM 634 O O . ASP A 1 82 ? 11.266 -23.5 -6.484 1 94.25 82 ASP A O 1
ATOM 638 N N . GLY A 1 83 ? 13.227 -24.219 -7.426 1 94.75 83 GLY A N 1
ATOM 639 C CA . GLY A 1 83 ? 12.914 -25.625 -7.234 1 94.75 83 GLY A CA 1
ATOM 640 C C . GLY A 1 83 ? 12.82 -26.031 -5.773 1 94.75 83 GLY A C 1
ATOM 641 O O . GLY A 1 83 ? 11.922 -26.781 -5.387 1 94.75 83 GLY A O 1
ATOM 642 N N . VAL A 1 84 ? 13.695 -25.469 -4.973 1 95.81 84 VAL A N 1
ATOM 643 C CA . VAL A 1 84 ? 13.695 -25.766 -3.543 1 95.81 84 VAL A CA 1
ATOM 644 C C . VAL A 1 84 ? 12.438 -25.188 -2.896 1 95.81 84 VAL A C 1
ATOM 646 O O . VAL A 1 84 ? 11.789 -25.844 -2.088 1 95.81 84 VAL A O 1
ATOM 649 N N . VAL A 1 85 ? 12.156 -23.953 -3.283 1 96.38 85 VAL A N 1
ATOM 650 C CA . VAL A 1 85 ? 10.961 -23.312 -2.736 1 96.38 85 VAL A CA 1
ATOM 651 C C . VAL A 1 85 ? 9.719 -24.109 -3.133 1 96.38 85 VAL A C 1
ATOM 653 O O . VAL A 1 85 ? 8.82 -24.312 -2.314 1 96.38 85 VAL A O 1
ATOM 656 N N . PHE A 1 86 ? 9.656 -24.578 -4.371 1 96.38 86 PHE A N 1
ATOM 657 C CA . PHE A 1 86 ? 8.531 -25.375 -4.852 1 96.38 86 PHE A CA 1
ATOM 658 C C . PHE A 1 86 ? 8.352 -26.625 -4.008 1 96.38 86 PHE A C 1
ATOM 660 O O . PHE A 1 86 ? 7.234 -26.953 -3.6 1 96.38 86 PHE A O 1
ATOM 667 N N . MET A 1 87 ? 9.391 -27.281 -3.662 1 96.31 87 MET A N 1
ATOM 668 C CA . MET A 1 87 ? 9.328 -28.5 -2.859 1 96.31 87 MET A CA 1
ATOM 669 C C . MET A 1 87 ? 8.984 -28.172 -1.408 1 96.31 87 MET A C 1
ATOM 671 O O . MET A 1 87 ? 8.289 -28.938 -0.746 1 96.31 87 MET A O 1
ATOM 675 N N . ARG A 1 88 ? 9.453 -27.094 -0.979 1 96.94 88 ARG A N 1
ATOM 676 C CA . ARG A 1 88 ? 9.172 -26.703 0.398 1 96.94 88 ARG A CA 1
ATOM 677 C C . ARG A 1 88 ? 7.699 -26.328 0.568 1 96.94 88 ARG A C 1
ATOM 679 O O . ARG A 1 88 ? 7.156 -26.406 1.671 1 96.94 88 ARG A O 1
ATOM 686 N N . ILE A 1 89 ? 7.07 -25.906 -0.478 1 98 89 ILE A N 1
ATOM 687 C CA . ILE A 1 89 ? 5.637 -25.656 -0.43 1 98 89 ILE A CA 1
ATOM 688 C C . ILE A 1 89 ? 4.891 -26.953 -0.138 1 98 89 ILE A C 1
ATOM 690 O O . ILE A 1 89 ? 3.953 -26.969 0.663 1 98 89 ILE A O 1
ATOM 694 N N . PHE A 1 90 ? 5.316 -28.078 -0.763 1 97.38 90 PHE A N 1
ATOM 695 C CA . PHE A 1 90 ? 4.715 -29.391 -0.496 1 97.38 90 PHE A CA 1
ATOM 696 C C . PHE A 1 90 ? 4.977 -29.812 0.941 1 97.38 90 PHE A C 1
ATOM 698 O O . PHE A 1 90 ? 4.078 -30.312 1.62 1 97.38 90 PHE A O 1
ATOM 705 N N . GLU A 1 91 ? 6.203 -29.625 1.389 1 97.12 91 GLU A N 1
ATOM 706 C CA . GLU A 1 91 ? 6.535 -29.984 2.76 1 97.12 91 GLU A CA 1
ATOM 707 C C . GLU A 1 91 ? 5.723 -29.172 3.766 1 97.12 91 GLU A C 1
ATOM 709 O O . GLU A 1 91 ? 5.238 -29.719 4.762 1 97.12 91 GLU A O 1
ATOM 714 N N . PHE A 1 92 ? 5.664 -27.938 3.486 1 98 92 PHE A N 1
ATOM 715 C CA . PHE A 1 92 ? 4.867 -27.047 4.324 1 98 92 PHE A CA 1
ATOM 716 C C . PHE A 1 92 ? 3.414 -27.516 4.375 1 98 92 PHE A C 1
ATOM 718 O O . PHE A 1 92 ? 2.824 -27.609 5.453 1 98 92 PHE A O 1
ATOM 725 N N . SER A 1 93 ? 2.836 -27.828 3.213 1 98.19 93 SER A N 1
ATOM 726 C CA . SER A 1 93 ? 1.445 -28.266 3.141 1 98.19 93 SER A CA 1
ATOM 727 C C . SER A 1 93 ? 1.245 -29.594 3.857 1 98.19 93 SER A C 1
ATOM 729 O O . SER A 1 93 ? 0.233 -29.797 4.531 1 98.19 93 SER A O 1
ATOM 731 N N . ILE A 1 94 ? 2.184 -30.5 3.738 1 97.94 94 ILE A N 1
ATOM 732 C CA . ILE A 1 94 ? 2.092 -31.797 4.406 1 97.94 94 ILE A CA 1
ATOM 733 C C . ILE A 1 94 ? 2.1 -31.594 5.922 1 97.94 94 ILE A C 1
ATOM 735 O O . ILE A 1 94 ? 1.325 -32.219 6.641 1 97.94 94 ILE A O 1
ATOM 739 N N . LYS A 1 95 ? 2.93 -30.703 6.414 1 98.06 95 LYS A N 1
ATOM 740 C CA . LYS A 1 95 ? 2.977 -30.438 7.848 1 98.06 95 LYS A CA 1
ATOM 741 C C . LYS A 1 95 ? 1.665 -29.812 8.336 1 98.06 95 LYS A C 1
ATOM 743 O O . LYS A 1 95 ? 1.131 -30.219 9.367 1 98.06 95 LYS A O 1
ATOM 748 N N . VAL A 1 96 ? 1.178 -28.859 7.566 1 97.88 96 VAL A N 1
ATOM 749 C CA . VAL A 1 96 ? -0.053 -28.172 7.934 1 97.88 96 VAL A CA 1
ATOM 750 C C . VAL A 1 96 ? -1.212 -29.156 7.98 1 97.88 96 VAL A C 1
ATOM 752 O O . VAL A 1 96 ? -1.953 -29.219 8.969 1 97.88 96 VAL A O 1
ATOM 755 N N . PHE A 1 97 ? -1.349 -30.047 7.004 1 97.62 97 PHE A N 1
ATOM 756 C CA . PHE A 1 97 ? -2.545 -30.875 6.883 1 97.62 97 PHE A CA 1
ATOM 757 C C . PHE A 1 97 ? -2.385 -32.188 7.66 1 97.62 97 PHE A C 1
ATOM 759 O O . PHE A 1 97 ? -3.371 -32.844 7.969 1 97.62 97 PHE A O 1
ATOM 766 N N . SER A 1 98 ? -1.127 -32.562 7.984 1 97.31 98 SER A N 1
ATOM 767 C CA . SER A 1 98 ? -0.955 -33.625 8.961 1 97.31 98 SER A CA 1
ATOM 768 C C . SER A 1 98 ? -1.442 -33.188 10.336 1 97.31 98 SER A C 1
ATOM 770 O O . SER A 1 98 ? -2.084 -33.969 11.047 1 97.31 98 SER A O 1
ATOM 772 N N . PHE A 1 99 ? -1.134 -31.984 10.656 1 96.94 99 PHE A N 1
ATOM 773 C CA . PHE A 1 99 ? -1.612 -31.422 11.914 1 96.94 99 PHE A CA 1
ATOM 774 C C . PHE A 1 99 ? -3.127 -31.266 11.891 1 96.94 99 PHE A C 1
ATOM 776 O O . PHE A 1 99 ? -3.801 -31.531 12.891 1 96.94 99 PHE A O 1
ATOM 783 N N . ALA A 1 100 ? -3.635 -30.828 10.766 1 96.81 100 ALA A N 1
ATOM 784 C CA . ALA A 1 100 ? -5.078 -30.672 10.609 1 96.81 100 ALA A CA 1
ATOM 785 C C . ALA A 1 100 ? -5.793 -32.031 10.727 1 96.81 100 ALA A C 1
ATOM 787 O O . ALA A 1 100 ? -6.914 -32.094 11.234 1 96.81 100 ALA A O 1
ATOM 788 N N . MET A 1 101 ? -5.191 -33.062 10.273 1 95.81 101 MET A N 1
ATOM 789 C CA . MET A 1 101 ? -5.781 -34.406 10.289 1 95.81 101 MET A CA 1
ATOM 790 C C . MET A 1 101 ? -6.031 -34.875 11.719 1 95.81 101 MET A C 1
ATOM 792 O O . MET A 1 101 ? -7.008 -35.562 11.977 1 95.81 101 MET A O 1
ATOM 796 N N . ILE A 1 102 ? -5.238 -34.469 12.641 1 95 102 ILE A N 1
ATOM 797 C CA . ILE A 1 102 ? -5.426 -34.812 14.047 1 95 102 ILE A CA 1
ATOM 798 C C . ILE A 1 102 ? -6.754 -34.25 14.539 1 95 102 ILE A C 1
ATOM 800 O O . ILE A 1 102 ? -7.539 -34.969 15.18 1 95 102 ILE A O 1
ATOM 804 N N . PHE A 1 103 ? -7.035 -33.094 14.172 1 94.19 103 PHE A N 1
ATOM 805 C CA . PHE A 1 103 ? -8.281 -32.438 14.594 1 94.19 103 PHE A CA 1
ATOM 806 C C . PHE A 1 103 ? -9.461 -33 13.797 1 94.19 103 PHE A C 1
ATOM 808 O O . PHE A 1 103 ? -10.578 -33.062 14.312 1 94.19 103 PHE A O 1
ATOM 815 N N . GLY A 1 104 ? -9.133 -33.312 12.5 1 93.25 104 GLY A N 1
ATOM 816 C CA . GLY A 1 104 ? -10.195 -33.938 11.695 1 93.25 104 GLY A CA 1
ATOM 817 C C . GLY A 1 104 ? -10.727 -35.219 12.289 1 93.25 104 GLY A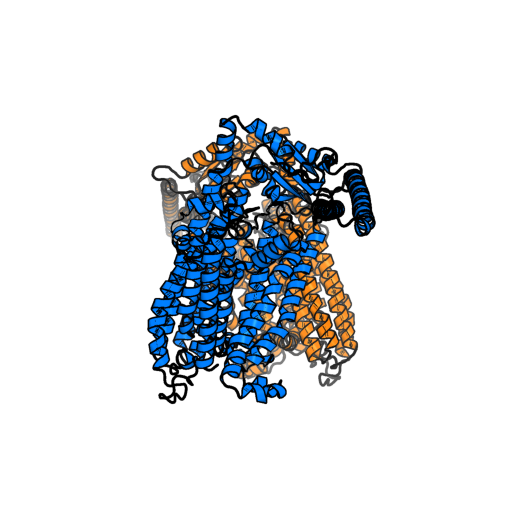 C 1
ATOM 818 O O . GLY A 1 104 ? -11.938 -35.438 12.289 1 93.25 104 GLY A O 1
ATOM 819 N N . ILE A 1 105 ? -9.93 -35.969 12.891 1 92.88 105 ILE A N 1
ATOM 820 C CA . ILE A 1 105 ? -10.305 -37.25 13.484 1 92.88 105 ILE A CA 1
ATOM 821 C C . ILE A 1 105 ? -11.133 -37 14.742 1 92.88 105 ILE A C 1
ATOM 823 O O . ILE A 1 105 ? -12.055 -37.75 15.039 1 92.88 105 ILE A O 1
ATOM 827 N N . ILE A 1 106 ? -10.93 -35.875 15.344 1 92.5 106 ILE A N 1
ATOM 828 C CA . ILE A 1 106 ? -11.664 -35.531 16.562 1 92.5 106 ILE A CA 1
ATOM 829 C C . ILE A 1 106 ? -13.023 -34.969 16.188 1 92.5 106 ILE A C 1
ATOM 831 O O . ILE A 1 106 ? -14.031 -35.25 16.844 1 92.5 106 ILE A O 1
ATOM 835 N N . LEU A 1 107 ? -13.102 -34.219 15.148 1 93.62 107 LEU A N 1
ATOM 836 C CA . LEU A 1 107 ? -14.305 -33.469 14.797 1 93.62 107 LEU A CA 1
ATOM 837 C C . LEU A 1 107 ? -15.297 -34.375 14.055 1 93.62 107 LEU A C 1
ATOM 839 O O . LEU A 1 107 ? -16.516 -34.125 14.117 1 93.62 107 LEU A O 1
ATOM 843 N N . LEU A 1 108 ? -14.867 -35.375 13.359 1 91.19 108 LEU A N 1
ATOM 844 C CA . LEU A 1 108 ? -15.727 -36.219 12.539 1 91.19 108 LEU A CA 1
ATOM 845 C C . LEU A 1 108 ? -16.781 -36.906 13.398 1 91.19 108 LEU A C 1
ATOM 847 O O . LEU A 1 108 ? -17.984 -36.812 13.109 1 91.19 108 LEU A O 1
ATOM 851 N N . PRO A 1 109 ? -16.391 -37.469 14.547 1 89.81 109 PRO A N 1
ATOM 852 C CA . PRO A 1 109 ? -17.406 -38.094 15.398 1 89.81 109 PRO A CA 1
ATOM 853 C C . PRO A 1 109 ? -18.312 -37.062 16.078 1 89.81 109 PRO A C 1
ATOM 855 O O . PRO A 1 109 ? -19.5 -37.344 16.281 1 89.81 109 PRO A O 1
ATOM 858 N N . ILE A 1 110 ? -17.844 -35.969 16.391 1 89.94 110 ILE A N 1
ATOM 859 C CA . ILE A 1 110 ? -18.641 -34.938 17.016 1 89.94 110 ILE A CA 1
ATOM 860 C C . ILE A 1 110 ? -19.719 -34.438 16.062 1 89.94 110 ILE A C 1
ATOM 862 O O . ILE A 1 110 ? -20.859 -34.219 16.469 1 89.94 110 ILE A O 1
ATOM 866 N N . ASN A 1 111 ? -19.359 -34.281 14.805 1 89.06 111 ASN A N 1
ATOM 867 C CA . ASN A 1 111 ? -20.328 -33.844 13.797 1 89.06 111 ASN A CA 1
ATOM 868 C C . ASN A 1 111 ? -21.359 -34.938 13.531 1 89.06 111 ASN A C 1
ATOM 870 O O . ASN A 1 111 ? -22.547 -34.625 13.312 1 89.06 111 ASN A O 1
ATOM 874 N N . TYR A 1 112 ? -20.938 -36.156 13.609 1 85.12 112 TYR A N 1
ATOM 875 C CA . TYR A 1 112 ? -21.812 -37.281 13.281 1 85.12 112 TYR A CA 1
ATOM 876 C C . TYR A 1 112 ? -22.859 -37.5 14.367 1 85.12 112 TYR A C 1
ATOM 878 O O . TYR A 1 112 ? -23.984 -37.875 14.086 1 85.12 112 TYR A O 1
ATOM 886 N N . VAL A 1 113 ? -22.516 -37.156 15.539 1 82.5 113 VAL A N 1
ATOM 887 C CA . VAL A 1 113 ? -23.406 -37.375 16.672 1 82.5 113 VAL A CA 1
ATOM 888 C C . VAL A 1 113 ? -24.5 -36.344 16.688 1 82.5 113 VAL A C 1
ATOM 890 O O . VAL A 1 113 ? -25.562 -36.531 17.281 1 82.5 113 VAL A O 1
ATOM 893 N N . GLY A 1 114 ? -24.328 -35.344 15.852 1 78.25 114 GLY A N 1
ATOM 894 C CA . GLY A 1 114 ? -25.359 -34.344 15.812 1 78.25 114 GLY A CA 1
ATOM 895 C C . GLY A 1 114 ? -26.641 -34.812 15.18 1 78.25 114 GLY A C 1
ATOM 896 O O . GLY A 1 114 ? -26.656 -35.812 14.445 1 78.25 114 GLY A O 1
ATOM 897 N N . ASN A 1 115 ? -27.859 -34.375 15.625 1 68.12 115 ASN A N 1
ATOM 898 C CA . ASN A 1 115 ? -29.156 -34.844 15.172 1 68.12 115 ASN A CA 1
ATOM 899 C C . ASN A 1 115 ? -29.922 -33.75 14.422 1 68.12 115 ASN A C 1
ATOM 901 O O . ASN A 1 115 ? -31.156 -33.781 14.391 1 68.12 115 ASN A O 1
ATOM 905 N N . GLN A 1 116 ? -29.266 -32.812 13.984 1 66 116 GLN A N 1
ATOM 906 C CA . GLN A 1 116 ? -30.031 -31.734 13.367 1 66 116 GLN A CA 1
ATOM 907 C C . GLN A 1 116 ? -30.594 -32.156 12.023 1 66 116 GLN A C 1
ATOM 909 O O . GLN A 1 116 ? -31.719 -31.781 11.672 1 66 116 GLN A O 1
ATOM 914 N N . LEU A 1 117 ? -29.891 -32.875 11.141 1 61.38 117 LEU A N 1
ATOM 915 C CA . LEU A 1 117 ? -30.359 -33.312 9.828 1 61.38 117 LEU A CA 1
ATOM 916 C C . LEU A 1 117 ? -31.078 -34.656 9.922 1 61.38 117 LEU A C 1
ATOM 918 O O . LEU A 1 117 ? -30.734 -35.5 10.75 1 61.38 117 LEU A O 1
ATOM 922 N N . THR A 1 118 ? -32.469 -34.844 9.812 1 52.59 118 THR A N 1
ATOM 923 C CA . THR A 1 118 ? -33.375 -35.969 9.938 1 52.59 118 THR A CA 1
ATOM 924 C C . THR A 1 118 ? -32.719 -37.25 9.445 1 52.59 118 THR A C 1
ATOM 926 O O . THR A 1 118 ? -32.469 -37.406 8.25 1 52.59 118 THR A O 1
ATOM 929 N N . MET A 1 119 ? -31.891 -37.75 10.109 1 47.53 119 MET A N 1
ATOM 930 C CA . MET A 1 119 ? -31.031 -38.844 9.703 1 47.53 119 MET A CA 1
ATOM 931 C C . MET A 1 119 ? -31.781 -40.188 9.781 1 47.53 119 MET A C 1
ATOM 933 O O . MET A 1 119 ? -32.344 -40.531 10.828 1 47.53 119 MET A O 1
ATOM 937 N N . ASP A 1 120 ? -32.438 -40.656 8.766 1 43.19 120 ASP A N 1
ATOM 938 C CA . ASP A 1 120 ? -32.688 -42.094 8.812 1 43.19 120 ASP A CA 1
ATOM 939 C C . ASP A 1 120 ? -31.406 -42.906 8.984 1 43.19 120 ASP A C 1
ATOM 941 O O . ASP A 1 120 ? -30.516 -42.812 8.141 1 43.19 120 ASP A O 1
ATOM 945 N N . TYR A 1 121 ? -30.938 -43.25 10.102 1 42.41 121 TYR A N 1
ATOM 946 C CA . TYR A 1 121 ? -29.75 -43.938 10.578 1 42.41 121 TYR A CA 1
ATOM 947 C C . TYR A 1 121 ? -29.406 -45.125 9.688 1 42.41 121 TYR A C 1
ATOM 949 O O . TYR A 1 121 ? -28.234 -45.531 9.625 1 42.41 121 TYR A O 1
ATOM 957 N N . MET A 1 122 ? -30.281 -45.781 9.109 1 41.81 122 MET A N 1
ATOM 958 C CA . MET A 1 122 ? -30.031 -47.125 8.586 1 41.81 122 MET A CA 1
ATOM 959 C C . MET A 1 122 ? -29.375 -47.062 7.219 1 41.81 122 MET A C 1
ATOM 961 O O . MET A 1 122 ? -28.875 -48.062 6.719 1 41.81 122 MET A O 1
ATOM 965 N N . ASP A 1 123 ? -29.547 -46.188 6.289 1 45.53 123 ASP A N 1
ATOM 966 C CA . ASP A 1 123 ? -29.109 -46.344 4.902 1 45.53 123 ASP A CA 1
ATOM 967 C C . ASP A 1 123 ? -27.875 -45.5 4.613 1 45.53 123 ASP A C 1
ATOM 969 O O . ASP A 1 123 ? -28 -44.375 4.105 1 45.53 123 ASP A O 1
ATOM 973 N N . LEU A 1 124 ? -26.703 -45.812 4.988 1 46.84 124 LEU A N 1
ATOM 974 C CA . LEU A 1 124 ? -25.391 -45.156 4.867 1 46.84 124 LEU A CA 1
ATOM 975 C C . LEU A 1 124 ? -25.141 -44.719 3.428 1 46.84 124 LEU A C 1
ATOM 977 O O . LEU A 1 124 ? -24.672 -43.594 3.184 1 46.84 124 LEU A O 1
ATOM 981 N N . PRO A 1 125 ? -25.25 -45.656 2.479 1 47.44 125 PRO A N 1
ATOM 982 C CA . PRO A 1 125 ? -24.891 -45.312 1.102 1 47.44 125 PRO A CA 1
ATOM 983 C C . PRO A 1 125 ? -25.703 -44.125 0.568 1 47.44 125 PRO A C 1
ATOM 985 O O . PRO A 1 125 ? -25.25 -43.406 -0.323 1 47.44 125 PRO A O 1
ATOM 988 N N . ASN A 1 126 ? -26.891 -43.969 1.077 1 49.94 126 ASN A N 1
ATOM 989 C CA . ASN A 1 126 ? -27.781 -42.906 0.594 1 49.94 126 ASN A CA 1
ATOM 990 C C . ASN A 1 126 ? -27.703 -41.656 1.481 1 49.94 126 ASN A C 1
ATOM 992 O O . ASN A 1 126 ? -28.5 -40.75 1.324 1 49.94 126 ASN A O 1
ATOM 996 N N . LYS A 1 127 ? -26.625 -41.688 2.463 1 55.56 127 LYS A N 1
ATOM 997 C CA . LYS A 1 127 ? -26.531 -40.594 3.414 1 55.56 127 LYS A CA 1
ATOM 998 C C . LYS A 1 127 ? -25.766 -39.438 2.818 1 55.56 127 LYS A C 1
ATOM 1000 O O . LYS A 1 127 ? -24.828 -39.625 2.033 1 55.56 127 LYS A O 1
ATOM 1005 N N . SER A 1 128 ? -26.312 -38.219 3.01 1 64.56 128 SER A N 1
ATOM 1006 C CA . SER A 1 128 ? -25.719 -36.969 2.553 1 64.56 128 SER A CA 1
ATOM 1007 C C . SER A 1 128 ? -24.453 -36.625 3.334 1 64.56 128 SER A C 1
ATOM 1009 O O . SER A 1 128 ? -24.344 -36.938 4.52 1 64.56 128 SER A O 1
ATOM 1011 N N . LEU A 1 129 ? -23.25 -36.562 2.787 1 72.38 129 LEU A N 1
ATOM 1012 C CA . LEU A 1 129 ? -21.969 -36.188 3.363 1 72.38 129 LEU A CA 1
ATOM 1013 C C . LEU A 1 129 ? -22.141 -35 4.312 1 72.38 129 LEU A C 1
ATOM 1015 O O . LEU A 1 129 ? -21.25 -34.719 5.117 1 72.38 129 LEU A O 1
ATOM 1019 N N . GLU A 1 130 ? -23.328 -34.5 4.328 1 74.31 130 GLU A N 1
ATOM 1020 C CA . GLU A 1 130 ? -23.609 -33.344 5.188 1 74.31 130 GLU A CA 1
ATOM 1021 C C . GLU A 1 130 ? -23.703 -33.781 6.652 1 74.31 130 GLU A C 1
ATOM 1023 O O . GLU A 1 130 ? -23.578 -32.938 7.551 1 74.31 130 GLU A O 1
ATOM 1028 N N . SER A 1 131 ? -23.859 -35.094 6.898 1 78 131 SER A N 1
ATOM 1029 C CA . SER A 1 131 ? -23.922 -35.594 8.273 1 78 131 SER A CA 1
ATOM 1030 C C . SER A 1 131 ? -22.562 -35.5 8.953 1 78 131 SER A C 1
ATOM 1032 O O . SER A 1 131 ? -22.484 -35.5 10.188 1 78 131 SER A O 1
ATOM 1034 N N . PHE A 1 132 ? -21.547 -35.406 8.141 1 81.12 132 PHE A N 1
ATOM 1035 C CA . PHE A 1 132 ? -20.203 -35.344 8.695 1 81.12 132 PHE A CA 1
ATOM 1036 C C . PHE A 1 132 ? -19.734 -33.875 8.766 1 81.12 132 PHE A C 1
ATOM 1038 O O . PHE A 1 132 ? -18.594 -33.625 9.141 1 81.12 132 PHE A O 1
ATOM 1045 N N . SER A 1 133 ? -20.641 -33 8.492 1 86 133 SER A N 1
ATOM 1046 C CA . SER A 1 133 ? -20.297 -31.594 8.477 1 86 133 SER A CA 1
ATOM 1047 C C . SER A 1 133 ? -20.812 -30.891 9.734 1 86 133 SER A C 1
ATOM 1049 O O . SER A 1 133 ? -21.594 -31.469 10.5 1 86 133 SER A O 1
ATOM 1051 N N . ILE A 1 134 ? -20.344 -29.75 10.016 1 87.12 134 ILE A N 1
ATOM 1052 C CA . ILE A 1 134 ? -20.688 -28.969 11.203 1 87.12 134 ILE A CA 1
ATOM 1053 C C . ILE A 1 134 ? -22.172 -28.625 11.18 1 87.12 134 ILE A C 1
ATOM 1055 O O . ILE A 1 134 ? -22.766 -28.312 12.219 1 87.12 134 ILE A O 1
ATOM 1059 N N . SER A 1 135 ? -22.75 -28.719 9.984 1 82.75 135 SER A N 1
ATOM 1060 C CA . SER A 1 135 ? -24.172 -28.406 9.859 1 82.75 135 SER A CA 1
ATOM 1061 C C . SER A 1 135 ? -25.031 -29.406 10.617 1 82.75 135 SER A C 1
ATOM 1063 O O . SER A 1 135 ? -26.172 -29.094 11 1 82.75 135 SER A O 1
ATOM 1065 N N . ASN A 1 136 ? -24.484 -30.516 10.938 1 85.19 136 ASN A N 1
ATOM 1066 C CA . ASN A 1 136 ? -25.219 -31.578 11.625 1 85.19 136 ASN A CA 1
ATOM 1067 C C . ASN A 1 136 ? -25.172 -31.406 13.141 1 85.19 136 ASN A C 1
ATOM 1069 O O . ASN A 1 136 ? -25.922 -32.062 13.867 1 85.19 136 ASN A O 1
ATOM 1073 N N . VAL A 1 137 ? -24.344 -30.562 13.609 1 88.5 137 VAL A N 1
ATOM 1074 C CA . VAL A 1 137 ? -24.25 -30.328 15.047 1 88.5 137 VAL A CA 1
ATOM 1075 C C . VAL A 1 137 ? -25.406 -29.438 15.5 1 88.5 137 VAL A C 1
ATOM 1077 O O . VAL A 1 137 ? -25.781 -28.5 14.805 1 88.5 137 VAL A O 1
ATOM 1080 N N . ASN A 1 138 ? -25.906 -29.703 16.625 1 88.56 138 ASN A N 1
ATOM 1081 C CA . ASN A 1 138 ? -27.078 -29.016 17.125 1 88.56 138 ASN A CA 1
ATOM 1082 C C . ASN A 1 138 ? -26.781 -27.547 17.438 1 88.56 138 ASN A C 1
ATOM 1084 O O . ASN A 1 138 ? -25.672 -27.219 17.875 1 88.56 138 ASN A O 1
ATOM 1088 N N . ASP A 1 139 ? -27.797 -26.766 17.188 1 89.06 139 ASP A N 1
ATOM 1089 C CA . ASP A 1 139 ? -27.656 -25.344 17.469 1 89.06 139 ASP A CA 1
ATOM 1090 C C . ASP A 1 139 ? -27.453 -25.094 18.953 1 89.06 139 ASP A C 1
ATOM 1092 O O . ASP A 1 139 ? -28.125 -25.688 19.797 1 89.06 139 ASP A O 1
ATOM 1096 N N . GLY A 1 140 ? -26.516 -24.359 19.266 1 88.44 140 GLY A N 1
ATOM 1097 C CA . GLY A 1 140 ? -26.266 -23.969 20.656 1 88.44 140 GLY A CA 1
ATOM 1098 C C . GLY A 1 140 ? -25.547 -25.047 21.453 1 88.44 140 GLY A C 1
ATOM 1099 O O . GLY A 1 140 ? -25.469 -24.969 22.672 1 88.44 140 GLY A O 1
ATOM 1100 N N . SER A 1 141 ? -25.141 -26.062 20.828 1 89.81 141 SER A N 1
ATOM 1101 C CA . SER A 1 141 ? -24.484 -27.156 21.531 1 89.81 141 SER A CA 1
ATOM 1102 C C . SER A 1 141 ? -23.109 -26.734 22.062 1 89.81 141 SER A C 1
ATOM 1104 O O . SER A 1 141 ? -22.422 -25.938 21.438 1 89.81 141 SER A O 1
ATOM 1106 N N . ASN A 1 142 ? -22.703 -27.25 23.172 1 90.69 142 ASN A N 1
ATOM 1107 C CA . ASN A 1 142 ? -21.406 -26.969 23.766 1 90.69 142 ASN A CA 1
ATOM 1108 C C . ASN A 1 142 ? -20.266 -27.625 23 1 90.69 142 ASN A C 1
ATOM 1110 O O . ASN A 1 142 ? -19.094 -27.281 23.172 1 90.69 142 ASN A O 1
ATOM 1114 N N . ARG A 1 143 ? -20.672 -28.578 22.188 1 90.94 143 ARG A N 1
ATOM 1115 C CA . ARG A 1 143 ? -19.656 -29.266 21.406 1 90.94 143 ARG A CA 1
ATOM 1116 C C . ARG A 1 143 ? -19.031 -28.328 20.359 1 90.94 143 ARG A C 1
ATOM 1118 O O . ARG A 1 143 ? -17.938 -28.578 19.859 1 90.94 143 ARG A O 1
ATOM 1125 N N . LEU A 1 144 ? -19.719 -27.266 20.125 1 92.69 144 LEU A N 1
ATOM 1126 C CA . LEU A 1 144 ? -19.234 -26.312 19.141 1 92.69 144 LEU A CA 1
ATOM 1127 C C . LEU A 1 144 ? -18.031 -25.547 19.656 1 92.69 144 LEU A C 1
ATOM 1129 O O . LEU A 1 144 ? -17.281 -24.953 18.875 1 92.69 144 LEU A O 1
ATOM 1133 N N . TRP A 1 145 ? -17.781 -25.625 20.953 1 93.69 145 TRP A N 1
ATOM 1134 C CA . TRP A 1 145 ? -16.609 -24.984 21.547 1 93.69 145 TRP A CA 1
ATOM 1135 C C . TRP A 1 145 ? -15.328 -25.719 21.156 1 93.69 145 TRP A C 1
ATOM 1137 O O . TRP A 1 145 ? -14.242 -25.141 21.172 1 93.69 145 TRP A O 1
ATOM 1147 N N . ILE A 1 146 ? -15.492 -26.953 20.812 1 93.19 146 ILE A N 1
ATOM 1148 C CA . ILE A 1 146 ? -14.336 -27.703 20.312 1 93.19 146 ILE A CA 1
ATOM 1149 C C . ILE A 1 146 ? -13.914 -27.156 18.953 1 93.19 146 ILE A C 1
ATOM 1151 O O . ILE A 1 146 ? -12.727 -26.969 18.688 1 93.19 146 ILE A O 1
ATOM 1155 N N . HIS A 1 147 ? -14.938 -26.938 18.156 1 93.81 147 HIS A N 1
ATOM 1156 C CA . HIS A 1 147 ? -14.648 -26.328 16.859 1 93.81 147 HIS A CA 1
ATOM 1157 C C . HIS A 1 147 ? -13.969 -24.969 17.016 1 93.81 147 HIS A C 1
ATOM 1159 O O . HIS A 1 147 ? -13.031 -24.656 16.281 1 93.81 147 HIS A O 1
ATOM 1165 N N . PHE A 1 148 ? -14.406 -24.234 18 1 94.5 148 PHE A N 1
ATOM 1166 C CA . PHE A 1 148 ? -13.836 -22.922 18.297 1 94.5 148 PHE A CA 1
ATOM 1167 C C . PHE A 1 148 ? -12.367 -23.062 18.703 1 94.5 148 PHE A C 1
ATOM 1169 O O . PHE A 1 148 ? -11.516 -22.344 18.172 1 94.5 148 PHE A O 1
ATOM 1176 N N . SER A 1 149 ? -12.078 -23.938 19.516 1 95.31 149 SER A N 1
ATOM 1177 C CA . SER A 1 149 ? -10.711 -24.141 19.984 1 95.31 149 SER A CA 1
ATOM 1178 C C . SER A 1 149 ? -9.797 -24.609 18.844 1 95.31 149 SER A C 1
ATOM 1180 O O . SER A 1 149 ? -8.633 -24.219 18.781 1 95.31 149 SER A O 1
ATOM 1182 N N . VAL A 1 150 ? -10.281 -25.422 17.984 1 95.56 150 VAL A N 1
ATOM 1183 C CA . VAL A 1 150 ? -9.508 -25.922 16.859 1 95.56 150 VAL A CA 1
ATOM 1184 C C . VAL A 1 150 ? -9.125 -24.766 15.938 1 95.56 150 VAL A C 1
ATOM 1186 O O . VAL A 1 150 ? -8.008 -24.719 15.422 1 95.56 150 VAL A O 1
ATOM 1189 N N . ALA A 1 151 ? -10.039 -23.812 15.711 1 95.69 151 ALA A N 1
ATOM 1190 C CA . ALA A 1 151 ? -9.75 -22.672 14.859 1 95.69 151 ALA A CA 1
ATOM 1191 C C . ALA A 1 151 ? -8.594 -21.844 15.406 1 95.69 151 ALA A C 1
ATOM 1193 O O . ALA A 1 151 ? -7.699 -21.438 14.664 1 95.69 151 ALA A O 1
ATOM 1194 N N . TYR A 1 152 ? -8.531 -21.656 16.734 1 96.81 152 TYR A N 1
ATOM 1195 C CA . TYR A 1 152 ? -7.484 -20.859 17.359 1 96.81 152 TYR A CA 1
ATOM 1196 C C . TYR A 1 152 ? -6.156 -21.609 17.359 1 96.81 152 TYR A C 1
ATOM 1198 O O . TYR A 1 152 ? -5.121 -21.047 17 1 96.81 152 TYR A O 1
ATOM 1206 N N . ILE A 1 153 ? -6.184 -22.859 17.688 1 97.31 153 ILE A N 1
ATOM 1207 C CA . ILE A 1 153 ? -4.965 -23.656 17.781 1 97.31 153 ILE A CA 1
ATOM 1208 C C . ILE A 1 153 ? -4.371 -23.875 16.391 1 97.31 153 ILE A C 1
ATOM 1210 O O . ILE A 1 153 ? -3.16 -23.75 16.203 1 97.31 153 ILE A O 1
ATOM 1214 N N . PHE A 1 154 ? -5.238 -24.234 15.492 1 97.31 154 PHE A N 1
ATOM 1215 C CA . PHE A 1 154 ? -4.789 -24.453 14.125 1 97.31 154 PHE A CA 1
ATOM 1216 C C . PHE A 1 154 ? -4.191 -23.188 13.531 1 97.31 154 PHE A C 1
ATOM 1218 O O . PHE A 1 154 ? -3.131 -23.234 12.898 1 97.31 154 PHE A O 1
ATOM 1225 N N . THR A 1 155 ? -4.805 -22.016 13.742 1 97.94 155 THR A N 1
ATOM 1226 C CA . THR A 1 155 ? -4.285 -20.75 13.234 1 97.94 155 THR A CA 1
ATOM 1227 C C . THR A 1 155 ? -2.918 -20.453 13.844 1 97.94 155 THR A C 1
ATOM 1229 O O . THR A 1 155 ? -2 -20.031 13.133 1 97.94 155 THR A O 1
ATOM 1232 N N . GLY A 1 156 ? -2.77 -20.703 15.156 1 98 156 GLY A N 1
ATOM 1233 C CA . GLY A 1 156 ? -1.484 -20.5 15.805 1 98 156 GLY A CA 1
ATOM 1234 C C . GLY A 1 156 ? -0.381 -21.359 15.242 1 98 156 GLY A C 1
ATOM 1235 O O . GLY A 1 156 ? 0.741 -20.906 15.031 1 98 156 GLY A O 1
ATOM 1236 N N . PHE A 1 157 ? -0.702 -22.594 14.914 1 97.94 157 PHE A N 1
ATOM 1237 C CA . PHE A 1 157 ? 0.28 -23.531 14.391 1 97.94 157 PHE A CA 1
ATOM 1238 C C . PHE A 1 157 ? 0.693 -23.141 12.977 1 97.94 157 PHE A C 1
ATOM 1240 O O . PHE A 1 157 ? 1.88 -23.156 12.641 1 97.94 157 PHE A O 1
ATOM 1247 N N . VAL A 1 158 ? -0.281 -22.781 12.156 1 98.12 158 VAL A N 1
ATOM 1248 C CA . VAL A 1 158 ? 0.019 -22.406 10.781 1 98.12 158 VAL A CA 1
ATOM 1249 C C . VAL A 1 158 ? 0.875 -21.141 10.773 1 98.12 158 VAL A C 1
ATOM 1251 O O . VAL A 1 158 ? 1.821 -21.031 9.984 1 98.12 158 VAL A O 1
ATOM 1254 N N . CYS A 1 159 ? 0.582 -20.172 11.625 1 98.31 159 CYS A N 1
ATOM 1255 C CA . CYS A 1 159 ? 1.37 -18.938 11.711 1 98.31 159 CYS A CA 1
ATOM 1256 C C . CYS A 1 159 ? 2.799 -19.25 12.141 1 98.31 159 CYS A C 1
ATOM 1258 O O . CYS A 1 159 ? 3.748 -18.641 11.633 1 98.31 159 CYS A O 1
ATOM 1260 N N . TYR A 1 160 ? 2.93 -20.172 12.992 1 98.06 160 TYR A N 1
ATOM 1261 C CA . TYR A 1 160 ? 4.262 -20.578 13.43 1 98.06 160 TYR A CA 1
ATOM 1262 C C . TYR A 1 160 ? 5.055 -21.188 12.281 1 98.06 160 TYR A C 1
ATOM 1264 O O . TYR A 1 160 ? 6.223 -20.844 12.078 1 98.06 160 TYR A O 1
ATOM 1272 N N . LEU A 1 161 ? 4.398 -22.062 11.523 1 98.31 161 LEU A N 1
ATOM 1273 C CA . LEU A 1 161 ? 5.07 -22.688 10.391 1 98.31 161 LEU A CA 1
ATOM 1274 C C . LEU A 1 161 ? 5.418 -21.656 9.32 1 98.31 161 LEU A C 1
ATOM 1276 O O . LEU A 1 161 ? 6.48 -21.719 8.703 1 98.31 161 LEU A O 1
ATOM 1280 N N . LEU A 1 162 ? 4.516 -20.688 9.094 1 98.44 162 LEU A N 1
ATOM 1281 C CA . LEU A 1 162 ? 4.762 -19.625 8.117 1 98.44 162 LEU A CA 1
ATOM 1282 C C . LEU A 1 162 ? 5.969 -18.781 8.516 1 98.44 162 LEU A C 1
ATOM 1284 O O . LEU A 1 162 ? 6.809 -18.453 7.68 1 98.44 162 LEU A O 1
ATOM 1288 N N . TYR A 1 163 ? 6.078 -18.5 9.812 1 97.69 163 TYR A N 1
ATOM 1289 C CA . TYR A 1 163 ? 7.199 -17.719 10.312 1 97.69 163 TYR A CA 1
ATOM 1290 C C . TYR A 1 163 ? 8.516 -18.469 10.148 1 97.69 163 TYR A C 1
ATOM 1292 O O . TYR A 1 163 ? 9.5 -17.922 9.656 1 97.69 163 TYR A O 1
ATOM 1300 N N . SER A 1 164 ? 8.469 -19.688 10.453 1 97.75 164 SER A N 1
ATOM 1301 C CA . SER A 1 164 ? 9.68 -20.5 10.391 1 97.75 164 SER A CA 1
ATOM 1302 C C . SER A 1 164 ? 10.141 -20.703 8.953 1 97.75 164 SER A C 1
ATOM 1304 O O . SER A 1 164 ? 11.336 -20.609 8.656 1 97.75 164 SER A O 1
ATOM 1306 N N . GLU A 1 165 ? 9.195 -20.953 8.07 1 97.5 165 GLU A N 1
ATOM 1307 C CA . GLU A 1 165 ? 9.539 -21.156 6.668 1 97.5 165 GLU A CA 1
ATOM 1308 C C . GLU A 1 165 ? 10.016 -19.875 6.012 1 97.5 165 GLU A C 1
ATOM 1310 O O . GLU A 1 165 ? 10.945 -19.875 5.203 1 97.5 165 GLU A O 1
ATOM 1315 N N . PHE A 1 166 ? 9.375 -18.781 6.332 1 97 166 PHE A N 1
ATOM 1316 C CA . PHE A 1 166 ? 9.766 -17.484 5.781 1 97 166 PHE A CA 1
ATOM 1317 C C . PHE A 1 166 ? 11.195 -17.125 6.199 1 97 166 PHE A C 1
ATOM 1319 O O . PHE A 1 166 ? 11.984 -16.672 5.375 1 97 166 PHE A O 1
ATOM 1326 N N . LYS A 1 167 ? 11.531 -17.391 7.457 1 96.38 167 LYS A N 1
ATOM 1327 C CA . LYS A 1 167 ? 12.867 -17.141 7.988 1 96.38 167 LYS A CA 1
ATOM 1328 C C . LYS A 1 167 ? 13.898 -18.031 7.309 1 96.38 167 LYS A C 1
ATOM 1330 O O . LYS A 1 167 ? 14.969 -17.562 6.918 1 96.38 167 LYS A O 1
ATOM 1335 N N . TYR A 1 168 ? 13.531 -19.25 7.07 1 96.81 168 TYR A N 1
ATOM 1336 C CA . TYR A 1 168 ? 14.438 -20.203 6.453 1 96.81 168 TYR A CA 1
ATOM 1337 C C . TYR A 1 168 ? 14.727 -19.828 5.008 1 96.81 168 TYR A C 1
ATOM 1339 O O . TYR A 1 168 ? 15.891 -19.797 4.594 1 96.81 168 TYR A O 1
ATOM 1347 N N . ILE A 1 169 ? 13.727 -19.531 4.262 1 96.56 169 ILE A N 1
ATOM 1348 C CA . ILE A 1 169 ? 13.891 -19.234 2.844 1 96.56 169 ILE A CA 1
ATOM 1349 C C . ILE A 1 169 ? 14.664 -17.938 2.678 1 96.56 169 ILE A C 1
ATOM 1351 O O . ILE A 1 169 ? 15.5 -17.812 1.778 1 96.56 169 ILE A O 1
ATOM 1355 N N . SER A 1 170 ? 14.406 -16.953 3.543 1 95.25 170 SER A N 1
ATOM 1356 C CA . SER A 1 170 ? 15.141 -15.688 3.492 1 95.25 170 SER A CA 1
ATOM 1357 C C . SER A 1 170 ? 16.625 -15.898 3.779 1 95.25 170 SER A C 1
ATOM 1359 O O . SER A 1 170 ? 17.484 -15.32 3.104 1 95.25 170 SER A O 1
ATOM 1361 N N . SER A 1 171 ? 16.906 -16.781 4.738 1 94.81 171 SER A N 1
ATOM 1362 C CA . SER A 1 171 ? 18.297 -17.062 5.07 1 94.81 171 SER A CA 1
ATOM 1363 C C . SER A 1 171 ? 18.984 -17.844 3.953 1 94.81 171 SER A C 1
ATOM 1365 O O . SER A 1 171 ? 20.156 -17.609 3.666 1 94.81 171 SER A O 1
ATOM 1367 N N . LYS A 1 172 ? 18.234 -18.703 3.346 1 94.94 172 LYS A N 1
ATOM 1368 C CA . LYS A 1 172 ? 18.781 -19.484 2.242 1 94.94 172 LYS A CA 1
ATOM 1369 C C . LYS A 1 172 ? 19.078 -18.609 1.032 1 94.94 172 LYS A C 1
ATOM 1371 O O . LYS A 1 172 ? 20.047 -18.828 0.311 1 94.94 172 LYS A O 1
ATOM 1376 N N . ARG A 1 173 ? 18.266 -17.656 0.804 1 94.5 173 ARG A N 1
ATOM 1377 C CA . ARG A 1 173 ? 18.469 -16.719 -0.3 1 94.5 173 ARG A CA 1
ATOM 1378 C C . ARG A 1 173 ? 19.766 -15.938 -0.125 1 94.5 173 ARG A C 1
ATOM 1380 O O . ARG A 1 173 ? 20.547 -15.805 -1.068 1 94.5 173 ARG A O 1
ATOM 1387 N N . ILE A 1 174 ? 20.047 -15.492 1.076 1 93.69 174 ILE A N 1
ATOM 1388 C CA . ILE A 1 174 ? 21.266 -14.727 1.363 1 93.69 174 ILE A CA 1
ATOM 1389 C C . ILE A 1 174 ? 22.484 -15.641 1.28 1 93.69 174 ILE A C 1
ATOM 1391 O O . ILE A 1 174 ? 23.531 -15.25 0.76 1 93.69 174 ILE A O 1
ATOM 1395 N N . ALA A 1 175 ? 22.297 -16.844 1.714 1 94.19 175 ALA A N 1
ATOM 1396 C CA . ALA A 1 175 ? 23.406 -17.812 1.659 1 94.19 175 ALA A CA 1
ATOM 1397 C C . ALA A 1 175 ? 23.766 -18.141 0.216 1 94.19 175 ALA A C 1
ATOM 1399 O O . ALA A 1 175 ? 24.938 -18.25 -0.127 1 94.19 175 ALA A O 1
ATOM 1400 N N . CYS A 1 176 ? 22.75 -18.297 -0.584 1 93.19 176 CYS A N 1
ATOM 1401 C CA . CYS A 1 176 ? 22.969 -18.594 -1.995 1 93.19 176 CYS A CA 1
ATOM 1402 C C . CYS A 1 176 ? 23.672 -17.422 -2.688 1 93.19 176 CYS A C 1
ATOM 1404 O O . CYS A 1 176 ? 24.531 -17.625 -3.535 1 93.19 176 CYS A O 1
ATOM 1406 N N . PHE A 1 177 ? 23.375 -16.234 -2.334 1 93.12 177 PHE A N 1
ATOM 1407 C CA . PHE A 1 177 ? 24 -15.047 -2.891 1 93.12 177 PHE A CA 1
ATOM 1408 C C . PHE A 1 177 ? 25.469 -14.977 -2.486 1 93.12 177 PHE A C 1
ATOM 1410 O O . PHE A 1 177 ? 26.328 -14.695 -3.32 1 93.12 177 PHE A O 1
ATOM 1417 N N . ASN A 1 178 ? 25.734 -15.312 -1.249 1 92.38 178 ASN A N 1
ATOM 1418 C CA . ASN A 1 178 ? 27.094 -15.211 -0.726 1 92.38 178 ASN A CA 1
ATOM 1419 C C . ASN A 1 178 ? 28 -16.297 -1.31 1 92.38 178 ASN A C 1
ATOM 1421 O O . ASN A 1 178 ? 29.203 -16.078 -1.457 1 92.38 178 ASN A O 1
ATOM 1425 N N . SER A 1 179 ? 27.422 -17.344 -1.688 1 90.62 179 SER A N 1
ATOM 1426 C CA . SER A 1 179 ? 28.219 -18.453 -2.186 1 90.62 179 SER A CA 1
ATOM 1427 C C . SER A 1 179 ? 28.312 -18.438 -3.709 1 90.62 179 SER A C 1
ATOM 1429 O O . SER A 1 179 ? 29.109 -19.156 -4.301 1 90.62 179 SER A O 1
ATOM 1431 N N . SER A 1 180 ? 27.641 -17.609 -4.312 1 89.44 180 SER A N 1
ATOM 1432 C CA . SER A 1 180 ? 27.578 -17.609 -5.77 1 89.44 180 SER A CA 1
ATOM 1433 C C . SER A 1 180 ? 28.781 -16.875 -6.375 1 89.44 180 SER A C 1
ATOM 1435 O O . SER A 1 180 ? 29.344 -15.984 -5.746 1 89.44 180 SER A O 1
ATOM 1437 N N . GLU A 1 181 ? 29.094 -17.344 -7.59 1 89.94 181 GLU A N 1
ATOM 1438 C CA . GLU A 1 181 ? 30.109 -16.641 -8.383 1 89.94 181 GLU A CA 1
ATOM 1439 C C . GLU A 1 181 ? 29.547 -15.336 -8.945 1 89.94 181 GLU A C 1
ATOM 1441 O O . GLU A 1 181 ? 28.328 -15.117 -8.945 1 89.94 181 GLU A O 1
ATOM 1446 N N . PRO A 1 182 ? 30.484 -14.469 -9.297 1 91.88 182 PRO A N 1
ATOM 1447 C CA . PRO A 1 182 ? 29.984 -13.211 -9.859 1 91.88 182 PRO A CA 1
ATOM 1448 C C . PRO A 1 182 ? 29.078 -13.422 -11.062 1 91.88 182 PRO A C 1
ATOM 1450 O O . PRO A 1 182 ? 29.453 -14.102 -12.023 1 91.88 182 PRO A O 1
ATOM 1453 N N . LYS A 1 183 ? 27.969 -12.977 -10.898 1 92.62 183 LYS A N 1
ATOM 1454 C CA . LYS A 1 183 ? 26.984 -13.039 -11.977 1 92.62 183 LYS A CA 1
ATOM 1455 C C . LYS A 1 183 ? 26.781 -11.672 -12.617 1 92.62 183 LYS A C 1
ATOM 1457 O O . LYS A 1 183 ? 26.75 -10.656 -11.93 1 92.62 183 LYS A O 1
ATOM 1462 N N . VAL A 1 184 ? 26.562 -11.625 -13.875 1 94.56 184 VAL A N 1
ATOM 1463 C CA . VAL A 1 184 ? 26.531 -10.406 -14.672 1 94.56 184 VAL A CA 1
ATOM 1464 C C . VAL A 1 184 ? 25.359 -9.523 -14.234 1 94.56 184 VAL A C 1
ATOM 1466 O O . VAL A 1 184 ? 25.469 -8.297 -14.234 1 94.56 184 VAL A O 1
ATOM 1469 N N . HIS A 1 185 ? 24.281 -10.117 -13.82 1 94.19 185 HIS A N 1
ATOM 1470 C CA . HIS A 1 185 ? 23.078 -9.336 -13.539 1 94.19 185 HIS A CA 1
ATOM 1471 C C . HIS A 1 185 ? 23.203 -8.578 -12.219 1 94.19 185 HIS A C 1
ATOM 1473 O O . HIS A 1 185 ? 22.484 -7.617 -11.977 1 94.19 185 HIS A O 1
ATOM 1479 N N . HIS A 1 186 ? 24.172 -8.953 -11.305 1 94.5 186 HIS A N 1
ATOM 1480 C CA . HIS A 1 186 ? 24.406 -8.227 -10.062 1 94.5 186 HIS A CA 1
ATOM 1481 C C . HIS A 1 186 ? 25.172 -6.934 -10.312 1 94.5 186 HIS A C 1
ATOM 1483 O O . HIS A 1 186 ? 25.188 -6.039 -9.461 1 94.5 186 HIS A O 1
ATOM 1489 N N . PHE A 1 187 ? 25.828 -6.875 -11.539 1 97 187 PHE A N 1
ATOM 1490 C CA . PHE A 1 187 ? 26.703 -5.742 -11.844 1 97 187 PHE A CA 1
ATOM 1491 C C . PHE A 1 187 ? 26.047 -4.824 -12.867 1 97 187 PHE A C 1
ATOM 1493 O O . PHE A 1 187 ? 26.688 -3.9 -13.383 1 97 187 PHE A O 1
ATOM 1500 N N . SER A 1 188 ? 24.812 -5.141 -13.188 1 97 188 SER A N 1
ATOM 1501 C CA . SER A 1 188 ? 24.156 -4.375 -14.25 1 97 188 SER A CA 1
ATOM 1502 C C . SER A 1 188 ? 22.781 -3.875 -13.805 1 97 188 SER A C 1
ATOM 1504 O O . SER A 1 188 ? 22.172 -4.453 -12.914 1 97 188 SER A O 1
ATOM 1506 N N . VAL A 1 189 ? 22.391 -2.752 -14.328 1 96.88 189 VAL A N 1
ATOM 1507 C CA . VAL A 1 189 ? 21.094 -2.152 -14.055 1 96.88 189 VAL A CA 1
ATOM 1508 C C . VAL A 1 189 ? 20.406 -1.766 -15.367 1 96.88 189 VAL A C 1
ATOM 1510 O O . VAL A 1 189 ? 21.078 -1.381 -16.328 1 96.88 189 VAL A O 1
ATOM 1513 N N . LEU A 1 190 ? 19.141 -1.953 -15.445 1 95.88 190 LEU A N 1
ATOM 1514 C CA . LEU A 1 190 ? 18.359 -1.51 -16.594 1 95.88 190 LEU A CA 1
ATOM 1515 C C . LEU A 1 190 ? 17.844 -0.09 -16.391 1 95.88 190 LEU A C 1
ATOM 1517 O O . LEU A 1 190 ? 17.219 0.207 -15.375 1 95.88 190 LEU A O 1
ATOM 1521 N N . VAL A 1 191 ? 18.156 0.776 -17.25 1 95 191 VAL A N 1
ATOM 1522 C CA . VAL A 1 191 ? 17.703 2.164 -17.219 1 95 191 VAL A CA 1
ATOM 1523 C C . VAL A 1 191 ? 16.656 2.396 -18.297 1 95 191 VAL A C 1
ATOM 1525 O O . VAL A 1 191 ? 16.875 2.072 -19.469 1 95 191 VAL A O 1
ATOM 1528 N N . ARG A 1 192 ? 15.523 2.979 -17.922 1 92.75 192 ARG A N 1
ATOM 1529 C CA . ARG A 1 192 ? 14.438 3.262 -18.859 1 92.75 192 ARG A CA 1
ATOM 1530 C C . ARG A 1 192 ? 14.086 4.746 -18.844 1 92.75 192 ARG A C 1
ATOM 1532 O O . ARG A 1 192 ? 14.422 5.465 -17.906 1 92.75 192 ARG A O 1
ATOM 1539 N N . GLY A 1 193 ? 13.398 5.164 -19.875 1 90.81 193 GLY A N 1
ATOM 1540 C CA . GLY A 1 193 ? 12.938 6.539 -19.969 1 90.81 193 GLY A CA 1
ATOM 1541 C C . GLY A 1 193 ? 14.07 7.527 -20.203 1 90.81 193 GLY A C 1
ATOM 1542 O O . GLY A 1 193 ? 14.164 8.539 -19.5 1 90.81 193 GLY A O 1
ATOM 1543 N N . ILE A 1 194 ? 14.992 7.145 -21.047 1 92.69 194 ILE A N 1
ATOM 1544 C CA . ILE A 1 194 ? 16.094 8.031 -21.391 1 92.69 194 ILE A CA 1
ATOM 1545 C C . ILE A 1 194 ? 15.578 9.227 -22.188 1 92.69 194 ILE A C 1
ATOM 1547 O O . ILE A 1 194 ? 14.867 9.055 -23.188 1 92.69 194 ILE A O 1
ATOM 1551 N N . PRO A 1 195 ? 15.789 10.383 -21.656 1 89.38 195 PRO A N 1
ATOM 1552 C CA . PRO A 1 195 ? 15.258 11.562 -22.344 1 89.38 195 PRO A CA 1
ATOM 1553 C C . PRO A 1 195 ? 15.836 11.742 -23.734 1 89.38 195 PRO A C 1
ATOM 1555 O O . PRO A 1 195 ? 17.016 11.43 -23.969 1 89.38 195 PRO A O 1
ATOM 1558 N N . VAL A 1 196 ? 14.992 12.234 -24.656 1 82.75 196 VAL A N 1
ATOM 1559 C CA . VAL A 1 196 ? 15.383 12.477 -26.047 1 82.75 196 VAL A CA 1
ATOM 1560 C C . VAL A 1 196 ? 15.945 13.891 -26.188 1 82.75 196 VAL A C 1
ATOM 1562 O O . VAL A 1 196 ? 15.305 14.859 -25.781 1 82.75 196 VAL A O 1
ATOM 1565 N N . SER A 1 197 ? 17.219 13.969 -26.328 1 80 197 SER A N 1
ATOM 1566 C CA . SER A 1 197 ? 17.781 15.273 -26.625 1 80 197 SER A CA 1
ATOM 1567 C C . SER A 1 197 ? 18.062 15.414 -28.125 1 80 197 SER A C 1
ATOM 1569 O O . SER A 1 197 ? 18.406 14.438 -28.797 1 80 197 SER A O 1
ATOM 1571 N N . SER A 1 198 ? 17.672 16.531 -28.656 1 80.38 198 SER A N 1
ATOM 1572 C CA . SER A 1 198 ? 17.859 16.781 -30.078 1 80.38 198 SER A CA 1
ATOM 1573 C C . SER A 1 198 ? 19.328 16.672 -30.469 1 80.38 198 SER A C 1
ATOM 1575 O O . SER A 1 198 ? 20.188 17.312 -29.859 1 80.38 198 SER A O 1
ATOM 1577 N N . GLY A 1 199 ? 19.641 15.75 -31.312 1 80 199 GLY A N 1
ATOM 1578 C CA . GLY A 1 199 ? 20.953 15.664 -31.922 1 80 199 GLY A CA 1
ATOM 1579 C C . GLY A 1 199 ? 21.859 14.656 -31.234 1 80 199 GLY A C 1
ATOM 1580 O O . GLY A 1 199 ? 22.953 14.383 -31.719 1 80 199 GLY A O 1
ATOM 1581 N N . ILE A 1 200 ? 21.453 14.133 -30.062 1 85.56 200 ILE A N 1
ATOM 1582 C CA . ILE A 1 200 ? 22.312 13.18 -29.359 1 85.56 200 ILE A CA 1
ATOM 1583 C C . ILE A 1 200 ? 21.656 11.805 -29.344 1 85.56 200 ILE A C 1
ATOM 1585 O O . ILE A 1 200 ? 20.453 11.695 -29.078 1 85.56 200 ILE A O 1
ATOM 1589 N N . SER A 1 201 ? 22.438 10.828 -29.703 1 87.75 201 SER A N 1
ATOM 1590 C CA . SER A 1 201 ? 21.938 9.461 -29.656 1 87.75 201 SER A CA 1
ATOM 1591 C C . SER A 1 201 ? 21.703 8.992 -28.234 1 87.75 201 SER A C 1
ATOM 1593 O O . SER A 1 201 ? 22.203 9.602 -27.281 1 87.75 201 SER A O 1
ATOM 1595 N N . PHE A 1 202 ? 20.875 8.055 -28.062 1 90.75 202 PHE A N 1
ATOM 1596 C CA . PHE A 1 202 ? 20.594 7.508 -26.75 1 90.75 202 PHE A CA 1
ATOM 1597 C C . PHE A 1 202 ? 21.859 6.965 -26.109 1 90.75 202 PHE A C 1
ATOM 1599 O O . PHE A 1 202 ? 22.062 7.109 -24.891 1 90.75 202 PHE A O 1
ATOM 1606 N N . SER A 1 203 ? 22.688 6.316 -26.891 1 91.62 203 SER A N 1
ATOM 1607 C CA . SER A 1 203 ? 23.938 5.758 -26.375 1 91.62 203 SER A CA 1
ATOM 1608 C C . SER A 1 203 ? 24.844 6.848 -25.812 1 91.62 203 SER A C 1
ATOM 1610 O O . SER A 1 203 ? 25.422 6.684 -24.75 1 91.62 203 SER A O 1
ATOM 1612 N N . GLU A 1 204 ? 24.891 7.91 -26.5 1 93.12 204 GLU A N 1
ATOM 1613 C CA . GLU A 1 204 ? 25.719 9.023 -26.047 1 93.12 204 GLU A CA 1
ATOM 1614 C C . GLU A 1 204 ? 25.141 9.672 -24.797 1 93.12 204 GLU A C 1
ATOM 1616 O O . GLU A 1 204 ? 25.875 10.078 -23.906 1 93.12 204 GLU A O 1
ATOM 1621 N N . SER A 1 205 ? 23.875 9.781 -24.812 1 94.06 205 SER A N 1
ATOM 1622 C CA . SER A 1 205 ? 23.219 10.352 -23.641 1 94.06 205 SER A CA 1
ATOM 1623 C C . SER A 1 205 ? 23.5 9.531 -22.391 1 94.06 205 SER A C 1
ATOM 1625 O O . SER A 1 205 ? 23.766 10.086 -21.328 1 94.06 205 SER A O 1
ATOM 1627 N N . VAL A 1 206 ? 23.469 8.211 -22.531 1 95.56 206 VAL A N 1
ATOM 1628 C CA . VAL A 1 206 ? 23.703 7.316 -21.391 1 95.56 206 VAL A CA 1
ATOM 1629 C C . VAL A 1 206 ? 25.172 7.398 -20.969 1 95.56 206 VAL A C 1
ATOM 1631 O O . VAL A 1 206 ? 25.469 7.48 -19.781 1 95.56 206 VAL A O 1
ATOM 1634 N N . GLU A 1 207 ? 26.016 7.391 -21.938 1 95.44 207 GLU A N 1
ATOM 1635 C CA . GLU A 1 207 ? 27.453 7.484 -21.641 1 95.44 207 GLU A CA 1
ATOM 1636 C C . GLU A 1 207 ? 27.781 8.789 -20.922 1 95.44 207 GLU A C 1
ATOM 1638 O O . GLU A 1 207 ? 28.5 8.797 -19.922 1 95.44 207 GLU A O 1
ATOM 1643 N N . ASN A 1 208 ? 27.234 9.859 -21.422 1 94.5 208 ASN A N 1
ATOM 1644 C CA . ASN A 1 208 ? 27.484 11.164 -20.812 1 94.5 208 ASN A CA 1
ATOM 1645 C C . ASN A 1 208 ? 26.938 11.234 -19.391 1 94.5 208 ASN A C 1
ATOM 1647 O O . ASN A 1 208 ? 27.609 11.727 -18.5 1 94.5 208 ASN A O 1
ATOM 1651 N N . PHE A 1 209 ? 25.781 10.75 -19.203 1 95.19 209 PHE A N 1
ATOM 1652 C CA . PHE A 1 209 ? 25.125 10.812 -17.906 1 95.19 209 PHE A CA 1
ATOM 1653 C C . PHE A 1 209 ? 25.891 10.008 -16.859 1 95.19 209 PHE A C 1
ATOM 1655 O O . PHE A 1 209 ? 26.203 10.516 -15.781 1 95.19 209 PHE A O 1
ATOM 1662 N N . PHE A 1 210 ? 26.281 8.789 -17.141 1 96.69 210 PHE A N 1
ATOM 1663 C CA . PHE A 1 210 ? 26.859 7.914 -16.125 1 96.69 210 PHE A CA 1
ATOM 1664 C C . PHE A 1 210 ? 28.359 8.18 -15.977 1 96.69 210 PHE A C 1
ATOM 1666 O O . PHE A 1 210 ? 28.938 7.945 -14.914 1 96.69 210 PHE A O 1
ATOM 1673 N N . THR A 1 211 ? 29 8.695 -17.031 1 96.19 211 THR A N 1
ATOM 1674 C CA . THR A 1 211 ? 30.391 9.109 -16.875 1 96.19 211 THR A CA 1
ATOM 1675 C C . THR A 1 211 ? 30.484 10.359 -16.016 1 96.19 211 THR A C 1
ATOM 1677 O O . THR A 1 211 ? 31.438 10.523 -15.258 1 96.19 211 THR A O 1
ATOM 1680 N N . LEU A 1 212 ? 29.484 11.203 -16.141 1 94.88 212 LEU A N 1
ATOM 1681 C CA . LEU A 1 212 ? 29.469 12.461 -15.414 1 94.88 212 LEU A CA 1
ATOM 1682 C C . LEU A 1 212 ? 29.188 12.227 -13.93 1 94.88 212 LEU A C 1
ATOM 1684 O O . LEU A 1 212 ? 29.859 12.805 -13.07 1 94.88 212 LEU A O 1
ATOM 1688 N N . TYR A 1 213 ? 28.297 11.352 -13.586 1 94.56 213 TYR A N 1
ATOM 1689 C CA . TYR A 1 213 ? 27.844 11.227 -12.203 1 94.56 213 TYR A CA 1
ATOM 1690 C C . TYR A 1 213 ? 28.484 10.023 -11.523 1 94.56 213 TYR A C 1
ATOM 1692 O O . TYR A 1 213 ? 28.656 10.008 -10.305 1 94.56 213 TYR A O 1
ATOM 1700 N N . TYR A 1 214 ? 28.844 8.992 -12.289 1 95.62 214 TYR A N 1
ATOM 1701 C CA . TYR A 1 214 ? 29.484 7.812 -11.727 1 95.62 214 TYR A CA 1
ATOM 1702 C C . TYR A 1 214 ? 30.766 7.48 -12.477 1 95.62 214 TYR A C 1
ATOM 1704 O O . TYR A 1 214 ? 30.938 6.363 -12.977 1 95.62 214 TYR A O 1
ATOM 1712 N N . PRO A 1 215 ? 31.703 8.281 -12.477 1 93.81 215 PRO A N 1
ATOM 1713 C CA . PRO A 1 215 ? 32.906 8.07 -13.281 1 93.81 215 PRO A CA 1
ATOM 1714 C C . PRO A 1 215 ? 33.75 6.898 -12.781 1 93.81 215 PRO A C 1
ATOM 1716 O O . PRO A 1 215 ? 34.406 6.207 -13.578 1 93.81 215 PRO A O 1
ATOM 1719 N N . SER A 1 216 ? 33.719 6.602 -11.562 1 91.25 216 SER A N 1
ATOM 1720 C CA . SER A 1 216 ? 34.594 5.59 -11 1 91.25 216 SER A CA 1
ATOM 1721 C C . SER A 1 216 ? 34 4.191 -11.141 1 91.25 216 SER A C 1
ATOM 1723 O O . SER A 1 216 ? 34.719 3.197 -11.133 1 91.25 216 SER A O 1
ATOM 1725 N N . THR A 1 217 ? 32.688 4.062 -11.266 1 93.5 217 THR A N 1
ATOM 1726 C CA . THR A 1 217 ? 32.062 2.744 -11.219 1 93.5 217 THR A CA 1
ATOM 1727 C C . THR A 1 217 ? 31.5 2.365 -12.578 1 93.5 217 THR A C 1
ATOM 1729 O O . THR A 1 217 ? 31.328 1.183 -12.875 1 93.5 217 THR A O 1
ATOM 1732 N N . TYR A 1 218 ? 31.281 3.287 -13.477 1 96.38 218 TYR A N 1
ATOM 1733 C CA . TYR A 1 218 ? 30.656 3.027 -14.773 1 96.38 218 TYR A CA 1
ATOM 1734 C C . TYR A 1 218 ? 31.625 2.305 -15.695 1 96.38 218 TYR A C 1
ATOM 1736 O O . TYR A 1 218 ? 32.812 2.682 -15.797 1 96.38 218 TYR A O 1
ATOM 1744 N N . ILE A 1 219 ? 31.219 1.219 -16.359 1 95.31 219 ILE A N 1
ATOM 1745 C CA . ILE A 1 219 ? 32.062 0.469 -17.297 1 95.31 219 ILE A CA 1
ATOM 1746 C C . ILE A 1 219 ? 31.547 0.671 -18.719 1 95.31 219 ILE A C 1
ATOM 1748 O O . ILE A 1 219 ? 32.219 1.295 -19.531 1 95.31 219 ILE A O 1
ATOM 1752 N N . SER A 1 220 ? 30.312 0.095 -18.953 1 95.44 220 SER A N 1
ATOM 1753 C CA . SER A 1 220 ? 29.766 0.136 -20.312 1 95.44 220 SER A CA 1
ATOM 1754 C C . SER A 1 220 ? 28.234 0.044 -20.281 1 95.44 220 SER A C 1
ATOM 1756 O O . SER A 1 220 ? 27.641 -0.092 -19.219 1 95.44 220 SER A O 1
ATOM 1758 N N . HIS A 1 221 ? 27.641 0.299 -21.453 1 96 221 HIS A N 1
ATOM 1759 C CA . HIS A 1 221 ? 26.203 0.162 -21.578 1 96 221 HIS A CA 1
ATOM 1760 C C . HIS A 1 221 ? 25.828 -0.468 -22.922 1 96 221 HIS A C 1
ATOM 1762 O O . HIS A 1 221 ? 26.625 -0.47 -23.859 1 96 221 HIS A O 1
ATOM 1768 N N . VAL A 1 222 ? 24.797 -1.152 -22.938 1 93.69 222 VAL A N 1
ATOM 1769 C CA . VAL A 1 222 ? 24.234 -1.726 -24.156 1 93.69 222 VAL A CA 1
ATOM 1770 C C . VAL A 1 222 ? 22.828 -1.187 -24.391 1 93.69 222 VAL A C 1
ATOM 1772 O O . VAL A 1 222 ? 21.953 -1.31 -23.516 1 93.69 222 VAL A O 1
ATOM 1775 N N . ILE A 1 223 ? 22.609 -0.55 -25.531 1 91.5 223 ILE A N 1
ATOM 1776 C CA . ILE A 1 223 ? 21.312 0.02 -25.859 1 91.5 223 ILE A CA 1
ATOM 1777 C C . ILE A 1 223 ? 20.359 -1.082 -26.328 1 91.5 223 ILE A C 1
ATOM 1779 O O . ILE A 1 223 ? 20.781 -2.002 -27.031 1 91.5 223 ILE A O 1
ATOM 1783 N N . VAL A 1 224 ? 19.109 -0.979 -25.875 1 89.62 224 VAL A N 1
ATOM 1784 C CA . VAL A 1 224 ? 18.094 -1.945 -26.297 1 89.62 224 VAL A CA 1
ATOM 1785 C C . VAL A 1 224 ? 17.484 -1.507 -27.625 1 89.62 224 VAL A C 1
ATOM 1787 O O . VAL A 1 224 ? 17.188 -0.325 -27.812 1 89.62 224 VAL A O 1
ATOM 1790 N N . ARG A 1 225 ? 17.328 -2.426 -28.516 1 86.75 225 ARG A N 1
ATOM 1791 C CA . ARG A 1 225 ? 16.75 -2.15 -29.828 1 86.75 225 ARG A CA 1
ATOM 1792 C C . ARG A 1 225 ? 15.461 -2.939 -30.031 1 86.75 225 ARG A C 1
ATOM 1794 O O . ARG A 1 225 ? 15.227 -3.943 -29.359 1 86.75 225 ARG A O 1
ATOM 1801 N N . ARG A 1 226 ? 14.578 -2.416 -30.875 1 82.5 226 ARG A N 1
ATOM 1802 C CA . ARG A 1 226 ? 13.32 -3.092 -31.156 1 82.5 226 ARG A CA 1
ATOM 1803 C C . ARG A 1 226 ? 13.531 -4.266 -32.094 1 82.5 226 ARG A C 1
ATOM 1805 O O . ARG A 1 226 ? 13.648 -4.078 -33.312 1 82.5 226 ARG A O 1
ATOM 1812 N N . THR A 1 227 ? 13.555 -5.43 -31.547 1 81.31 227 THR A N 1
ATOM 1813 C CA . THR A 1 227 ? 13.891 -6.59 -32.375 1 81.31 227 THR A CA 1
ATOM 1814 C C . THR A 1 227 ? 12.688 -7.516 -32.5 1 81.31 227 THR A C 1
ATOM 1816 O O . THR A 1 227 ? 12.844 -8.703 -32.812 1 81.31 227 THR A O 1
ATOM 1819 N N . SER A 1 228 ? 11.523 -7 -32.312 1 80.88 228 SER A N 1
ATOM 1820 C CA . SER A 1 228 ? 10.359 -7.883 -32.375 1 80.88 228 SER A CA 1
ATOM 1821 C C . SER A 1 228 ? 10.203 -8.484 -33.75 1 80.88 228 SER A C 1
ATOM 1823 O O . SER A 1 228 ? 10.008 -9.695 -33.906 1 80.88 228 SER A O 1
ATOM 1825 N N . LYS A 1 229 ? 10.359 -7.664 -34.812 1 82.81 229 LYS A N 1
ATOM 1826 C CA . LYS A 1 229 ? 10.234 -8.133 -36.188 1 82.81 229 LYS A CA 1
ATOM 1827 C C . LYS A 1 229 ? 11.359 -9.086 -36.562 1 82.81 229 LYS A C 1
ATOM 1829 O O . LYS A 1 229 ? 11.141 -10.102 -37.219 1 82.81 229 LYS A O 1
ATOM 1834 N N . LEU A 1 230 ? 12.531 -8.75 -36.062 1 84.94 230 LEU A N 1
ATOM 1835 C CA . LEU A 1 230 ? 13.695 -9.586 -36.344 1 84.94 230 LEU A CA 1
ATOM 1836 C C . LEU A 1 230 ? 13.539 -10.953 -35.688 1 84.94 230 LEU A C 1
ATOM 1838 O O . LEU A 1 230 ? 13.867 -11.977 -36.281 1 84.94 230 LEU A O 1
ATOM 1842 N N . GLN A 1 231 ? 13.023 -11 -34.5 1 84.06 231 GLN A N 1
ATOM 1843 C CA . GLN A 1 231 ? 12.828 -12.258 -33.781 1 84.06 231 GLN A CA 1
ATOM 1844 C C . GLN A 1 231 ? 11.812 -13.148 -34.5 1 84.06 231 GLN A C 1
ATOM 1846 O O . GLN A 1 231 ? 11.969 -14.367 -34.562 1 84.06 231 GLN A O 1
ATOM 1851 N N . LYS A 1 232 ? 10.852 -12.531 -35.031 1 85.12 232 LYS A N 1
ATOM 1852 C CA . LYS A 1 232 ? 9.859 -13.289 -35.781 1 85.12 232 LYS A CA 1
ATOM 1853 C C . LYS A 1 232 ? 10.469 -13.891 -37.031 1 85.12 232 LYS A C 1
ATOM 1855 O O . LYS A 1 232 ? 10.211 -15.047 -37.375 1 85.12 232 LYS A O 1
ATOM 1860 N N . LEU A 1 233 ? 11.297 -13.148 -37.688 1 86.19 233 LEU A N 1
ATOM 1861 C CA . LEU A 1 233 ? 11.945 -13.617 -38.906 1 86.19 233 LEU A CA 1
ATOM 1862 C C . LEU A 1 233 ? 12.906 -14.766 -38.594 1 86.19 233 LEU A C 1
ATOM 1864 O O . LEU A 1 233 ? 12.977 -15.734 -39.375 1 86.19 233 LEU A O 1
ATOM 1868 N N . ILE A 1 234 ? 13.531 -14.602 -37.5 1 84.75 234 ILE A N 1
ATOM 1869 C CA . ILE A 1 234 ? 14.477 -15.641 -37.094 1 84.75 234 ILE A CA 1
ATOM 1870 C C . ILE A 1 234 ? 13.719 -16.922 -36.75 1 84.75 234 ILE A C 1
ATOM 1872 O O . ILE A 1 234 ? 14.141 -18.016 -37.125 1 84.75 234 ILE A O 1
ATOM 1876 N N . SER A 1 235 ? 12.672 -16.75 -36.031 1 83.38 235 SER A N 1
ATOM 1877 C CA . SER A 1 235 ? 11.867 -17.906 -35.688 1 83.38 235 SER A CA 1
ATOM 1878 C C . SER A 1 235 ? 11.289 -18.594 -36.906 1 83.38 235 SER A C 1
ATOM 1880 O O . SER A 1 235 ? 11.25 -19.812 -37 1 83.38 235 SER A O 1
ATOM 1882 N N . ASP A 1 236 ? 10.938 -17.812 -37.875 1 84.81 236 ASP A N 1
ATOM 1883 C CA . ASP A 1 236 ? 10.414 -18.359 -39.125 1 84.81 236 ASP A CA 1
ATOM 1884 C C . ASP A 1 236 ? 11.508 -19.094 -39.906 1 84.81 236 ASP A C 1
ATOM 1886 O O . ASP A 1 236 ? 11.258 -20.156 -40.469 1 84.81 236 ASP A O 1
ATOM 1890 N N . ALA A 1 237 ? 12.602 -18.516 -39.844 1 84 237 ALA A N 1
ATOM 1891 C CA . ALA A 1 237 ? 13.727 -19.141 -40.531 1 84 237 ALA A CA 1
ATOM 1892 C C . ALA A 1 237 ? 14.109 -20.453 -39.875 1 84 237 ALA A C 1
ATOM 1894 O O . ALA A 1 237 ? 14.422 -21.438 -40.531 1 84 237 ALA A O 1
ATOM 1895 N N . ASP A 1 238 ? 14.078 -20.406 -38.594 1 80.44 238 ASP A N 1
ATOM 1896 C CA . ASP A 1 238 ? 14.398 -21.609 -37.812 1 80.44 238 ASP A CA 1
ATOM 1897 C C . ASP A 1 238 ? 13.375 -22.703 -38.062 1 80.44 238 ASP A C 1
ATOM 1899 O O . ASP A 1 238 ? 13.734 -23.875 -38.188 1 80.44 238 ASP A O 1
ATOM 1903 N N . ASP A 1 239 ? 12.164 -22.297 -38.156 1 80.75 239 ASP A N 1
ATOM 1904 C CA . ASP A 1 239 ? 11.102 -23.266 -38.406 1 80.75 239 ASP A CA 1
ATOM 1905 C C . ASP A 1 239 ? 11.227 -23.859 -39.781 1 80.75 239 ASP A C 1
ATOM 1907 O O . ASP A 1 239 ? 11.039 -25.062 -39.969 1 80.75 239 ASP A O 1
ATOM 1911 N N . LEU A 1 240 ? 11.555 -23.062 -40.75 1 81.62 240 LEU A N 1
ATOM 1912 C CA . LEU A 1 240 ? 11.703 -23.531 -42.125 1 81.62 240 LEU A CA 1
ATOM 1913 C C . LEU A 1 240 ? 12.945 -24.406 -42.25 1 81.62 240 LEU A C 1
ATOM 1915 O O . LEU A 1 240 ? 12.93 -25.375 -43.031 1 81.62 240 LEU A O 1
ATOM 1919 N N . SER A 1 241 ? 13.969 -24 -41.594 1 80.19 241 SER A N 1
ATOM 1920 C CA . SER A 1 241 ? 15.188 -24.797 -41.625 1 80.19 241 SER A CA 1
ATOM 1921 C C . SER A 1 241 ? 14.945 -26.188 -41.031 1 80.19 241 SER A C 1
ATOM 1923 O O . SER A 1 241 ? 15.453 -27.172 -41.562 1 80.19 241 SER A O 1
ATOM 1925 N N . LYS A 1 242 ? 14.219 -26.234 -40.031 1 76 242 LYS A N 1
ATOM 1926 C CA . LYS A 1 242 ? 13.883 -27.516 -39.406 1 76 242 LYS A CA 1
ATOM 1927 C C . LYS A 1 242 ? 13.039 -28.359 -40.344 1 76 242 LYS A C 1
ATOM 1929 O O . LYS A 1 242 ? 13.258 -29.578 -40.469 1 76 242 LYS A O 1
ATOM 1934 N N . ARG A 1 243 ? 12.156 -27.672 -41 1 75.25 243 ARG A N 1
ATOM 1935 C CA . ARG A 1 243 ? 11.312 -28.375 -41.969 1 75.25 243 ARG A CA 1
ATOM 1936 C C . ARG A 1 243 ? 12.133 -28.906 -43.125 1 75.25 243 ARG A C 1
ATOM 1938 O O . ARG A 1 243 ? 11.891 -30 -43.625 1 75.25 243 ARG A O 1
ATOM 1945 N N . LEU A 1 244 ? 13.047 -28.141 -43.531 1 78.38 244 LEU A N 1
ATOM 1946 C CA . LEU A 1 244 ? 13.914 -28.531 -44.656 1 78.38 244 LEU A CA 1
ATOM 1947 C C . LEU A 1 244 ? 14.789 -29.719 -44.281 1 78.38 244 LEU A C 1
ATOM 1949 O O . LEU A 1 244 ? 14.992 -30.625 -45.062 1 78.38 244 LEU A O 1
ATOM 1953 N N . LEU A 1 245 ? 15.305 -29.656 -43.062 1 72.88 245 LEU A N 1
ATOM 1954 C CA . LEU A 1 245 ? 16.125 -30.766 -42.594 1 72.88 245 LEU A CA 1
ATOM 1955 C C . LEU A 1 245 ? 15.32 -32.062 -42.5 1 72.88 245 LEU A C 1
ATOM 1957 O O . LEU A 1 245 ? 15.828 -33.125 -42.781 1 72.88 245 LEU A O 1
ATOM 1961 N N . GLN A 1 246 ? 14.148 -31.891 -42.219 1 71.5 246 GLN A N 1
ATOM 1962 C CA . GLN A 1 246 ? 13.258 -33.031 -42.125 1 71.5 246 GLN A CA 1
ATOM 1963 C C . GLN A 1 246 ? 12.945 -33.625 -43.5 1 71.5 246 GLN A C 1
ATOM 1965 O O . GLN A 1 246 ? 12.891 -34.844 -43.656 1 71.5 246 GLN A O 1
ATOM 1970 N N . MET A 1 247 ? 12.758 -32.781 -44.406 1 70.75 247 MET A N 1
ATOM 1971 C CA . MET A 1 247 ? 12.438 -33.188 -45.75 1 70.75 247 MET A CA 1
ATOM 1972 C C . MET A 1 247 ? 13.641 -33.844 -46.438 1 70.75 247 MET A C 1
ATOM 1974 O O . MET A 1 247 ? 13.5 -34.812 -47.188 1 70.75 247 MET A O 1
ATOM 1978 N N . LYS A 1 248 ? 14.75 -33.281 -46.125 1 71.06 248 LYS A N 1
ATOM 1979 C CA . LYS A 1 248 ? 15.969 -33.812 -46.688 1 71.06 248 LYS A CA 1
ATOM 1980 C C . LYS A 1 248 ? 16.281 -35.188 -46.094 1 71.06 248 LYS A C 1
ATOM 1982 O O . LYS A 1 248 ? 16.719 -36.094 -46.812 1 71.06 248 LYS A O 1
ATOM 1987 N N . SER A 1 249 ? 16.062 -35.344 -44.844 1 65.81 249 SER A N 1
ATOM 1988 C CA . SER A 1 249 ? 16.297 -36.625 -44.188 1 65.81 249 SER A CA 1
ATOM 1989 C C . SER A 1 249 ? 15.289 -37.688 -44.688 1 65.81 249 SER A C 1
ATOM 1991 O O . SER A 1 249 ? 15.648 -38.844 -44.844 1 65.81 249 SER A O 1
ATOM 1993 N N . ALA A 1 250 ? 14.133 -37.312 -44.969 1 63.59 250 ALA A N 1
ATOM 1994 C CA . ALA A 1 250 ? 13.117 -38.219 -45.469 1 63.59 250 ALA A CA 1
ATOM 1995 C C . ALA A 1 250 ? 13.43 -38.625 -46.906 1 63.59 250 ALA A C 1
ATOM 1997 O O . ALA A 1 250 ? 13.195 -39.781 -47.312 1 63.59 250 ALA A O 1
ATOM 1998 N N . SER A 1 251 ? 13.789 -37.688 -47.688 1 59.03 251 SER A N 1
ATOM 1999 C CA . SER A 1 251 ? 14.133 -37.969 -49.062 1 59.03 251 SER A CA 1
ATOM 2000 C C . SER A 1 251 ? 15.32 -38.938 -49.156 1 59.03 251 SER A C 1
ATOM 2002 O O . SER A 1 251 ? 15.383 -39.781 -50.062 1 59.03 251 SER A O 1
ATOM 2004 N N . TYR A 1 252 ? 16.234 -38.688 -48.219 1 54.59 252 TYR A N 1
ATOM 2005 C CA . TYR A 1 252 ? 17.375 -39.594 -48.188 1 54.59 252 TYR A CA 1
ATOM 2006 C C . TYR A 1 252 ? 16.922 -41.031 -47.875 1 54.59 252 TYR A C 1
ATOM 2008 O O . TYR A 1 252 ? 17.453 -42 -48.469 1 54.59 252 TYR A O 1
ATOM 2016 N N . THR A 1 253 ? 15.953 -41.125 -47.094 1 51.25 253 THR A N 1
ATOM 2017 C CA . THR A 1 253 ? 15.445 -42.438 -46.781 1 51.25 253 THR A CA 1
ATOM 2018 C C . THR A 1 253 ? 14.625 -43 -47.938 1 51.25 253 THR A C 1
ATOM 2020 O O . THR A 1 253 ? 14.695 -44.188 -48.25 1 51.25 253 THR A O 1
ATOM 2023 N N . GLN A 1 254 ? 13.898 -42.125 -48.562 1 52.09 254 GLN A N 1
ATOM 2024 C CA . GLN A 1 254 ? 13.109 -42.594 -49.688 1 52.09 254 GLN A CA 1
ATOM 2025 C C . GLN A 1 254 ? 13.992 -42.875 -50.906 1 52.09 254 GLN A C 1
ATOM 2027 O O . GLN A 1 254 ? 13.688 -43.75 -51.719 1 52.09 254 GLN A O 1
ATOM 2032 N N . GLN A 1 255 ? 14.945 -42 -51.125 1 49.94 255 GLN A N 1
ATOM 2033 C CA . GLN A 1 255 ? 15.859 -42.312 -52.219 1 49.94 255 GLN A CA 1
ATOM 2034 C C . GLN A 1 255 ? 16.469 -43.719 -52.031 1 49.94 255 GLN A C 1
ATOM 2036 O O . GLN A 1 255 ? 16.797 -44.375 -53 1 49.94 255 GLN A O 1
ATOM 2041 N N . ARG A 1 256 ? 16.578 -44.188 -50.781 1 44.22 256 ARG A N 1
ATOM 2042 C CA . ARG A 1 256 ? 16.969 -45.594 -50.656 1 44.22 256 ARG A CA 1
ATOM 2043 C C . ARG A 1 256 ? 15.852 -46.531 -51.094 1 44.22 256 ARG A C 1
ATOM 2045 O O . ARG A 1 256 ? 16.078 -47.719 -51.344 1 44.22 256 ARG A O 1
ATOM 2052 N N . VAL A 1 257 ? 14.656 -46.031 -50.812 1 42.88 257 VAL A N 1
ATOM 2053 C CA . VAL A 1 257 ? 13.594 -46.875 -51.312 1 42.88 257 VAL A CA 1
ATOM 2054 C C . VAL A 1 257 ? 13.227 -46.438 -52.719 1 42.88 257 VAL A C 1
ATOM 2056 O O . VAL A 1 257 ? 13.047 -45.25 -53 1 42.88 257 VAL A O 1
ATOM 2059 N N . GLY A 1 258 ? 13.742 -46.906 -53.938 1 42.53 258 GLY A N 1
ATOM 2060 C CA . GLY A 1 258 ? 13.734 -47 -55.375 1 42.53 258 GLY A CA 1
ATOM 2061 C C . GLY A 1 258 ? 12.695 -46.125 -56.031 1 42.53 258 GLY A C 1
ATOM 2062 O O . GLY A 1 258 ? 12.398 -46.281 -57.219 1 42.53 258 GLY A O 1
ATOM 2063 N N . ARG A 1 259 ? 11.664 -45.469 -55.406 1 46.22 259 ARG A N 1
ATOM 2064 C CA . ARG A 1 259 ? 10.578 -45.031 -56.25 1 46.22 259 ARG A CA 1
ATOM 2065 C C . ARG A 1 259 ? 10.883 -43.656 -56.875 1 46.22 259 ARG A C 1
ATOM 2067 O O . ARG A 1 259 ? 10.938 -42.656 -56.156 1 46.22 259 ARG A O 1
ATOM 2074 N N . ALA A 1 260 ? 11.352 -43.406 -58.156 1 45.88 260 ALA A N 1
ATOM 2075 C CA . ALA A 1 260 ? 11.914 -42.406 -59.062 1 45.88 260 ALA A CA 1
ATOM 2076 C C . ALA A 1 260 ? 10.969 -41.219 -59.219 1 45.88 260 ALA A C 1
ATOM 2078 O O . ALA A 1 260 ? 11.406 -40.062 -59.312 1 45.88 260 ALA A O 1
ATOM 2079 N N . SER A 1 261 ? 9.688 -41.375 -59.75 1 46.31 261 SER A N 1
ATOM 2080 C CA . SER A 1 261 ? 8.844 -40.406 -60.406 1 46.31 261 SER A CA 1
ATOM 2081 C C . SER A 1 261 ? 8.391 -39.312 -59.438 1 46.31 261 SER A C 1
ATOM 2083 O O . SER A 1 261 ? 8.164 -38.156 -59.844 1 46.31 261 SER A O 1
ATOM 2085 N N . PHE A 1 262 ? 7.938 -39.594 -58.25 1 44.25 262 PHE A N 1
ATOM 2086 C CA . PHE A 1 262 ? 7.395 -38.688 -57.25 1 44.25 262 PHE A CA 1
ATOM 2087 C C . PHE A 1 262 ? 8.5 -37.875 -56.594 1 44.25 262 PHE A C 1
ATOM 2089 O O . PHE A 1 262 ? 8.234 -36.969 -55.781 1 44.25 262 PHE A O 1
ATOM 2096 N N . LEU A 1 263 ? 9.672 -38.062 -56.906 1 47.38 263 LEU A N 1
ATOM 2097 C CA . LEU A 1 263 ? 10.898 -37.469 -56.406 1 47.38 263 LEU A CA 1
ATOM 2098 C C . LEU A 1 263 ? 11.102 -36.062 -57.031 1 47.38 263 LEU A C 1
ATOM 2100 O O . LEU A 1 263 ? 11.695 -35.188 -56.406 1 47.38 263 LEU A O 1
ATOM 2104 N N . GLY A 1 264 ? 10.766 -35.906 -58.25 1 51 264 GLY A N 1
ATOM 2105 C CA . GLY A 1 264 ? 10.945 -34.594 -58.906 1 51 264 GLY A CA 1
ATOM 2106 C C . GLY A 1 264 ? 10.258 -33.469 -58.156 1 51 264 GLY A C 1
ATOM 2107 O O . GLY A 1 264 ? 10.828 -32.406 -57.969 1 51 264 GLY A O 1
ATOM 2108 N N . ARG A 1 265 ? 9.023 -33.781 -57.812 1 52.91 265 ARG A N 1
ATOM 2109 C CA . ARG A 1 265 ? 8.227 -32.75 -57.125 1 52.91 265 ARG A CA 1
ATOM 2110 C C . ARG A 1 265 ? 8.766 -32.469 -55.719 1 52.91 265 ARG A C 1
ATOM 2112 O O . ARG A 1 265 ? 8.766 -31.328 -55.281 1 52.91 265 ARG A O 1
ATOM 2119 N N . LYS A 1 266 ? 9.164 -33.469 -55.125 1 56.19 266 LYS A N 1
ATOM 2120 C CA . LYS A 1 266 ? 9.695 -33.281 -53.781 1 56.19 266 LYS A CA 1
ATOM 2121 C C . LYS A 1 266 ? 11.016 -32.5 -53.812 1 56.19 266 LYS A C 1
ATOM 2123 O O . LYS A 1 266 ? 11.281 -31.672 -52.969 1 56.19 266 LYS A O 1
ATOM 2128 N N . VAL A 1 267 ? 11.844 -32.906 -54.875 1 58.75 267 VAL A N 1
ATOM 2129 C CA . VAL A 1 267 ? 13.086 -32.156 -55.031 1 58.75 267 VAL A CA 1
ATOM 2130 C C . VAL A 1 267 ? 12.766 -30.672 -55.281 1 58.75 267 VAL A C 1
ATOM 2132 O O . VAL A 1 267 ? 13.445 -29.781 -54.781 1 58.75 267 VAL A O 1
ATOM 2135 N N . ASP A 1 268 ? 11.648 -30.578 -56.031 1 64.5 268 ASP A N 1
ATOM 2136 C CA . ASP A 1 268 ? 11.25 -29.203 -56.312 1 64.5 268 ASP A CA 1
ATOM 2137 C C . ASP A 1 268 ? 10.766 -28.484 -55.062 1 64.5 268 ASP A C 1
ATOM 2139 O O . ASP A 1 268 ? 11.062 -27.312 -54.875 1 64.5 268 ASP A O 1
ATOM 2143 N N . LEU A 1 269 ? 10.164 -29.203 -54.156 1 72.94 269 LEU A N 1
ATOM 2144 C CA . LEU A 1 269 ? 9.68 -28.578 -52.938 1 72.94 269 LEU A CA 1
ATOM 2145 C C . LEU A 1 269 ? 10.828 -28.234 -52 1 72.94 269 LEU A C 1
ATOM 2147 O O . LEU A 1 269 ? 10.812 -27.188 -51.344 1 72.94 269 LEU A O 1
ATOM 2151 N N . VAL A 1 270 ? 11.805 -29.125 -52 1 77 270 VAL A N 1
ATOM 2152 C CA . VAL A 1 270 ? 12.992 -28.844 -51.188 1 77 270 VAL A CA 1
ATOM 2153 C C . VAL A 1 270 ? 13.719 -27.625 -51.75 1 77 270 VAL A C 1
ATOM 2155 O O . VAL A 1 270 ? 14.18 -26.766 -50.969 1 77 270 VAL A O 1
ATOM 2158 N N . ASP A 1 271 ? 13.789 -27.656 -53.156 1 76.88 271 ASP A N 1
ATOM 2159 C CA . ASP A 1 271 ? 14.445 -26.5 -53.781 1 76.88 271 ASP A CA 1
ATOM 2160 C C . ASP A 1 271 ? 13.656 -25.219 -53.5 1 76.88 271 ASP A C 1
ATOM 2162 O O . ASP A 1 271 ? 14.242 -24.156 -53.281 1 76.88 271 ASP A O 1
ATOM 2166 N N . HIS A 1 272 ? 12.398 -25.406 -53.531 1 80.12 272 HIS A N 1
ATOM 2167 C CA . HIS A 1 272 ? 11.555 -24.25 -53.25 1 80.12 272 HIS A CA 1
ATOM 2168 C C . HIS A 1 272 ? 11.734 -23.781 -51.812 1 80.12 272 HIS A C 1
ATOM 2170 O O . HIS A 1 272 ? 11.859 -22.578 -51.562 1 80.12 272 HIS A O 1
ATOM 2176 N N . TYR A 1 273 ? 11.766 -24.703 -50.875 1 82 273 TYR A N 1
ATOM 2177 C CA . TYR A 1 273 ? 11.922 -24.328 -49.5 1 82 273 TYR A CA 1
ATOM 2178 C C . TYR A 1 273 ? 13.336 -23.812 -49.219 1 82 273 TYR A C 1
ATOM 2180 O O . TYR A 1 273 ? 13.539 -22.969 -48.344 1 82 273 TYR A O 1
ATOM 2188 N N . GLU A 1 274 ? 14.242 -24.328 -49.938 1 82.62 274 GLU A N 1
ATOM 2189 C CA . GLU A 1 274 ? 15.609 -23.828 -49.781 1 82.62 274 GLU A CA 1
ATOM 2190 C C . GLU A 1 274 ? 15.719 -22.391 -50.281 1 82.62 274 GLU A C 1
ATOM 2192 O O . GLU A 1 274 ? 16.422 -21.578 -49.688 1 82.62 274 GLU A O 1
ATOM 2197 N N . LYS A 1 275 ? 15.102 -22.141 -51.375 1 83.31 275 LYS A N 1
ATOM 2198 C CA . LYS A 1 275 ? 15.094 -20.781 -51.875 1 83.31 275 LYS A CA 1
ATOM 2199 C C . LYS A 1 275 ? 14.375 -19.844 -50.906 1 83.31 275 LYS A C 1
ATOM 2201 O O . LYS A 1 275 ? 14.812 -18.703 -50.688 1 83.31 275 LYS A O 1
ATOM 2206 N N . LYS A 1 276 ? 13.297 -20.281 -50.406 1 85.94 276 LYS A N 1
ATOM 2207 C CA . LYS A 1 276 ? 12.555 -19.484 -49.438 1 85.94 276 LYS A CA 1
ATOM 2208 C C . LYS A 1 276 ? 13.398 -19.219 -48.188 1 85.94 276 LYS A C 1
ATOM 2210 O O . LYS A 1 276 ? 13.336 -18.141 -47.594 1 85.94 276 LYS A O 1
ATOM 2215 N N . LEU A 1 277 ? 14.148 -20.188 -47.719 1 87.5 277 LEU A N 1
ATOM 2216 C CA . LEU A 1 277 ? 15.039 -20.031 -46.594 1 87.5 277 LEU A CA 1
ATOM 2217 C C . LEU A 1 277 ? 16.125 -19 -46.875 1 87.5 277 LEU A C 1
ATOM 2219 O O . LEU A 1 277 ? 16.484 -18.188 -46.031 1 87.5 277 LEU A O 1
ATOM 2223 N N . GLU A 1 278 ? 16.656 -19.109 -48.094 1 84.94 278 GLU A N 1
ATOM 2224 C CA . GLU A 1 278 ? 17.672 -18.141 -48.469 1 84.94 278 GLU A CA 1
ATOM 2225 C C . GLU A 1 278 ? 17.094 -16.719 -48.5 1 84.94 278 GLU A C 1
ATOM 2227 O O . GLU A 1 278 ? 17.781 -15.766 -48.094 1 84.94 278 GLU A O 1
ATOM 2232 N N . ASP A 1 279 ? 15.93 -16.641 -48.938 1 86.62 279 ASP A N 1
ATOM 2233 C CA . ASP A 1 279 ? 15.273 -15.344 -48.938 1 86.62 279 ASP A CA 1
ATOM 2234 C C . ASP A 1 279 ? 15.047 -14.844 -47.5 1 86.62 279 ASP A C 1
ATOM 2236 O O . ASP A 1 279 ? 15.219 -13.656 -47.219 1 86.62 279 ASP A O 1
ATOM 2240 N N . LEU A 1 280 ? 14.609 -15.719 -46.688 1 88.62 280 LEU A N 1
ATOM 2241 C CA . LEU A 1 280 ? 14.367 -15.344 -45.281 1 88.62 280 LEU A CA 1
ATOM 2242 C C . LEU A 1 280 ? 15.664 -14.945 -44.594 1 88.62 280 LEU A C 1
ATOM 2244 O O . LEU A 1 280 ? 15.688 -14.008 -43.812 1 88.62 280 LEU A O 1
ATOM 2248 N N . VAL A 1 281 ? 16.703 -15.609 -44.844 1 86.25 281 VAL A N 1
ATOM 2249 C CA . VAL A 1 281 ? 18 -15.297 -44.25 1 86.25 281 VAL A CA 1
ATOM 2250 C C . VAL A 1 281 ? 18.469 -13.93 -44.75 1 86.25 281 VAL A C 1
ATOM 2252 O O . VAL A 1 281 ? 19.062 -13.164 -44 1 86.25 281 VAL A O 1
ATOM 2255 N N . GLU A 1 282 ? 18.234 -13.688 -45.969 1 85.38 282 GLU A N 1
ATOM 2256 C CA . GLU A 1 282 ? 18.578 -12.375 -46.5 1 85.38 282 GLU A CA 1
ATOM 2257 C C . GLU A 1 282 ? 17.75 -11.273 -45.875 1 85.38 282 GLU A C 1
ATOM 2259 O O . GLU A 1 282 ? 18.25 -10.18 -45.594 1 85.38 282 GLU A O 1
ATOM 2264 N N . ASN A 1 283 ? 16.516 -11.578 -45.688 1 86.75 283 ASN A N 1
ATOM 2265 C CA . ASN A 1 283 ? 15.656 -10.625 -44.969 1 86.75 283 ASN A CA 1
ATOM 2266 C C . ASN A 1 283 ? 16.125 -10.383 -43.562 1 86.75 283 ASN A C 1
ATOM 2268 O O . ASN A 1 283 ? 16.031 -9.266 -43.031 1 86.75 283 ASN A O 1
ATOM 2272 N N . VAL A 1 284 ? 16.531 -11.438 -42.906 1 87.88 284 VAL A N 1
ATOM 2273 C CA . VAL A 1 284 ? 17.062 -11.32 -41.531 1 87.88 284 VAL A CA 1
ATOM 2274 C C . VAL A 1 284 ? 18.297 -10.414 -41.531 1 87.88 284 VAL A C 1
ATOM 2276 O O . VAL A 1 284 ? 18.422 -9.531 -40.688 1 87.88 284 VAL A O 1
ATOM 2279 N N . ARG A 1 285 ? 19.141 -10.562 -42.5 1 85.31 285 ARG A N 1
ATOM 2280 C CA . ARG A 1 285 ? 20.359 -9.758 -42.594 1 85.31 285 ARG A CA 1
ATOM 2281 C C . ARG A 1 285 ? 20.016 -8.297 -42.906 1 85.31 285 ARG A C 1
ATOM 2283 O O . ARG A 1 285 ? 20.641 -7.391 -42.344 1 85.31 285 ARG A O 1
ATOM 2290 N N . MET A 1 286 ? 19.094 -8.148 -43.719 1 84.19 286 MET A N 1
ATOM 2291 C CA . MET A 1 286 ? 18.672 -6.793 -44.031 1 84.19 286 MET A CA 1
ATOM 2292 C C . MET A 1 286 ? 18.047 -6.105 -42.844 1 84.19 286 MET A C 1
ATOM 2294 O O . MET A 1 286 ? 18.344 -4.938 -42.562 1 84.19 286 MET A O 1
ATOM 2298 N N . GLU A 1 287 ? 17.219 -6.859 -42.219 1 85.5 287 GLU A N 1
ATOM 2299 C CA . GLU A 1 287 ? 16.562 -6.301 -41.031 1 85.5 287 GLU A CA 1
ATOM 2300 C C . GLU A 1 287 ? 17.578 -6.02 -39.906 1 85.5 287 GLU A C 1
ATOM 2302 O O . GLU A 1 287 ? 17.406 -5.082 -39.125 1 85.5 287 GLU A O 1
ATOM 2307 N N . GLN A 1 288 ? 18.578 -6.816 -39.812 1 84.75 288 GLN A N 1
ATOM 2308 C CA . GLN A 1 288 ? 19.625 -6.621 -38.812 1 84.75 288 GLN A CA 1
ATOM 2309 C C . GLN A 1 288 ? 20.375 -5.312 -39.062 1 84.75 288 GLN A C 1
ATOM 2311 O O . GLN A 1 288 ? 20.781 -4.637 -38.094 1 84.75 288 GLN A O 1
ATOM 2316 N N . THR A 1 289 ? 20.5 -4.941 -40.25 1 80.12 289 THR A N 1
ATOM 2317 C CA . THR A 1 289 ? 21.188 -3.705 -40.594 1 80.12 289 THR A CA 1
ATOM 2318 C C . THR A 1 289 ? 20.281 -2.498 -40.375 1 80.12 289 THR A C 1
ATOM 2320 O O . THR A 1 289 ? 20.75 -1.428 -39.969 1 80.12 289 THR A O 1
ATOM 2323 N N . LEU A 1 290 ? 19.031 -2.682 -40.531 1 80.19 290 LEU A N 1
ATOM 2324 C CA . LEU A 1 290 ? 18.062 -1.598 -40.375 1 80.19 290 LEU A CA 1
ATOM 2325 C C . LEU A 1 290 ? 17.828 -1.314 -38.875 1 80.19 290 LEU A C 1
ATOM 2327 O O . LEU A 1 290 ? 17.531 -0.179 -38.5 1 80.19 290 LEU A O 1
ATOM 2331 N N . ILE A 1 291 ? 17.906 -2.297 -38.094 1 78.06 291 ILE A N 1
ATOM 2332 C CA . ILE A 1 291 ? 17.578 -2.227 -36.656 1 78.06 291 ILE A CA 1
ATOM 2333 C C . ILE A 1 291 ? 18.594 -1.342 -35.938 1 78.06 291 ILE A C 1
ATOM 2335 O O . ILE A 1 291 ? 18.281 -0.761 -34.906 1 78.06 291 ILE A O 1
ATOM 2339 N N . THR A 1 292 ? 19.703 -1.165 -36.531 1 71.88 292 THR A N 1
ATOM 2340 C CA . THR A 1 292 ? 20.719 -0.307 -35.906 1 71.88 292 THR A CA 1
ATOM 2341 C C . THR A 1 292 ? 20.156 1.1 -35.688 1 71.88 292 THR A C 1
ATOM 2343 O O . THR A 1 292 ? 20.562 1.795 -34.781 1 71.88 292 THR A O 1
ATOM 2346 N N . GLY A 1 293 ? 19.094 1.397 -36.344 1 67.81 293 GLY A N 1
ATOM 2347 C CA . GLY A 1 293 ? 18.516 2.727 -36.219 1 67.81 293 GLY A CA 1
ATOM 2348 C C . GLY A 1 293 ? 17.281 2.762 -35.344 1 67.81 293 GLY A C 1
ATOM 2349 O O . GLY A 1 293 ? 16.844 3.834 -34.938 1 67.81 293 GLY A O 1
ATOM 2350 N N . GLN A 1 294 ? 16.766 1.695 -34.969 1 81.31 294 GLN A N 1
ATOM 2351 C CA . GLN A 1 294 ? 15.531 1.671 -34.188 1 81.31 294 GLN A CA 1
ATOM 2352 C C . GLN A 1 294 ? 15.82 1.437 -32.688 1 81.31 294 GLN A C 1
ATOM 2354 O O . GLN A 1 294 ? 15.469 0.388 -32.156 1 81.31 294 GLN A O 1
ATOM 2359 N N . GLU A 1 295 ? 16.328 2.473 -32.094 1 85.38 295 GLU A N 1
ATOM 2360 C CA . GLU A 1 295 ? 16.703 2.398 -30.672 1 85.38 295 GLU A CA 1
ATOM 2361 C C . GLU A 1 295 ? 15.508 2.688 -29.766 1 85.38 295 GLU A C 1
ATOM 2363 O O . GLU A 1 295 ? 14.648 3.498 -30.109 1 85.38 295 GLU A O 1
ATOM 2368 N N . VAL A 1 296 ? 15.406 1.952 -28.766 1 87.12 296 VAL A N 1
ATOM 2369 C CA . VAL A 1 296 ? 14.43 2.18 -27.703 1 87.12 296 VAL A CA 1
ATOM 2370 C C . VAL A 1 296 ? 15.094 2.938 -26.547 1 87.12 296 VAL A C 1
ATOM 2372 O O . VAL A 1 296 ? 16.281 2.771 -26.297 1 87.12 296 VAL A O 1
ATOM 2375 N N . PRO A 1 297 ? 14.367 3.828 -25.875 1 90.25 297 PRO A N 1
ATOM 2376 C CA . PRO A 1 297 ? 14.953 4.594 -24.781 1 90.25 297 PRO A CA 1
ATOM 2377 C C . PRO A 1 297 ? 15.18 3.75 -23.531 1 90.25 297 PRO A C 1
ATOM 2379 O O . PRO A 1 297 ? 14.617 4.051 -22.469 1 90.25 297 PRO A O 1
ATOM 2382 N N . ALA A 1 298 ? 15.883 2.734 -23.641 1 92.62 298 ALA A N 1
ATOM 2383 C CA . ALA A 1 298 ? 16.266 1.839 -22.547 1 92.62 298 ALA A CA 1
ATOM 2384 C C . ALA A 1 298 ? 17.672 1.283 -22.766 1 92.62 298 ALA A C 1
ATOM 2386 O O . ALA A 1 298 ? 18.094 1.099 -23.906 1 92.62 298 ALA A O 1
ATOM 2387 N N . ALA A 1 299 ? 18.375 1.084 -21.75 1 94.5 299 ALA A N 1
ATOM 2388 C CA . ALA A 1 299 ? 19.75 0.601 -21.859 1 94.5 299 ALA A CA 1
ATOM 2389 C C . ALA A 1 299 ? 20.141 -0.222 -20.625 1 94.5 299 ALA A C 1
ATOM 2391 O O . ALA A 1 299 ? 19.656 0.035 -19.531 1 94.5 299 ALA A O 1
ATOM 2392 N N . PHE A 1 300 ? 20.922 -1.268 -20.875 1 96 300 PHE A N 1
ATOM 2393 C CA . PHE A 1 300 ? 21.562 -1.987 -19.781 1 96 300 PHE A CA 1
ATOM 2394 C C . PHE A 1 300 ? 22.922 -1.36 -19.438 1 96 300 PHE A C 1
ATOM 2396 O O . PHE A 1 300 ? 23.797 -1.262 -20.297 1 96 300 PHE A O 1
ATOM 2403 N N . VAL A 1 301 ? 23 -0.888 -18.234 1 97.31 301 VAL A N 1
ATOM 2404 C CA . VAL A 1 301 ? 24.234 -0.241 -17.812 1 97.31 301 VAL A CA 1
ATOM 2405 C C . VAL A 1 301 ? 24.984 -1.146 -16.844 1 97.31 301 VAL A C 1
ATOM 2407 O O . VAL A 1 301 ? 24.391 -1.671 -15.891 1 97.31 301 VAL A O 1
ATOM 2410 N N . SER A 1 302 ? 26.266 -1.383 -17.062 1 97.56 302 SER A N 1
ATOM 2411 C CA . SER A 1 302 ? 27.094 -2.252 -16.234 1 97.56 302 SER A CA 1
ATOM 2412 C C . SER A 1 302 ? 28.094 -1.443 -15.43 1 97.56 302 SER A C 1
ATOM 2414 O O . SER A 1 302 ? 28.609 -0.429 -15.898 1 97.56 302 SER A O 1
ATOM 2416 N N . PHE A 1 303 ? 28.391 -1.92 -14.25 1 97.06 303 PHE A N 1
ATOM 2417 C CA . PHE A 1 303 ? 29.266 -1.226 -13.312 1 97.06 303 PHE A CA 1
ATOM 2418 C C . PHE A 1 303 ? 30.375 -2.141 -12.836 1 97.06 303 PHE A C 1
ATOM 2420 O O . PHE A 1 303 ? 30.328 -3.355 -13.039 1 97.06 303 PHE A O 1
ATOM 2427 N N . LYS A 1 304 ? 31.312 -1.599 -12.148 1 94.88 304 LYS A N 1
ATOM 2428 C CA . LYS A 1 304 ? 32.5 -2.318 -11.727 1 94.88 304 LYS A CA 1
ATOM 2429 C C . LYS A 1 304 ? 32.25 -3.152 -10.477 1 94.88 304 LYS A C 1
ATOM 2431 O O . LYS A 1 304 ? 32.906 -4.164 -10.25 1 94.88 304 LYS A O 1
ATOM 2436 N N . SER A 1 305 ? 31.328 -2.695 -9.68 1 95.12 305 SER A N 1
ATOM 2437 C CA . SER A 1 305 ? 31.016 -3.385 -8.43 1 95.12 305 SER A CA 1
ATOM 2438 C C . SER A 1 305 ? 29.516 -3.588 -8.273 1 95.12 305 SER A C 1
ATOM 2440 O O . SER A 1 305 ? 28.719 -2.867 -8.883 1 95.12 305 SER A O 1
ATOM 2442 N N . ARG A 1 306 ? 29.203 -4.664 -7.496 1 96.44 306 ARG A N 1
ATOM 2443 C CA . ARG A 1 306 ? 27.812 -4.914 -7.191 1 96.44 306 ARG A CA 1
ATOM 2444 C C . ARG A 1 306 ? 27.203 -3.76 -6.398 1 96.44 306 ARG A C 1
ATOM 2446 O O . ARG A 1 306 ? 26.047 -3.385 -6.621 1 96.44 306 ARG A O 1
ATOM 2453 N N . PHE A 1 307 ? 28.031 -3.244 -5.527 1 96.38 307 PHE A N 1
ATOM 2454 C CA . PHE A 1 307 ? 27.594 -2.141 -4.684 1 96.38 307 PHE A CA 1
ATOM 2455 C C . PHE A 1 307 ? 27.312 -0.899 -5.52 1 96.38 307 PHE A C 1
ATOM 2457 O O . PHE A 1 307 ? 26.328 -0.196 -5.285 1 96.38 307 PHE A O 1
ATOM 2464 N N . GLY A 1 308 ? 28.125 -0.635 -6.508 1 95.81 308 GLY A N 1
ATOM 2465 C CA . GLY A 1 308 ? 27.875 0.48 -7.41 1 95.81 308 GLY A CA 1
ATOM 2466 C C . GLY A 1 308 ? 26.578 0.359 -8.172 1 95.81 308 GLY A C 1
ATOM 2467 O O . GLY A 1 308 ? 25.844 1.341 -8.32 1 95.81 308 GLY A O 1
ATOM 2468 N N . ALA A 1 309 ? 26.312 -0.826 -8.633 1 97.06 309 ALA A N 1
ATOM 2469 C CA . ALA A 1 309 ? 25.047 -1.069 -9.336 1 97.06 309 ALA A CA 1
ATOM 2470 C C . ALA A 1 309 ? 23.859 -0.893 -8.391 1 97.06 309 ALA A C 1
ATOM 2472 O O . ALA A 1 309 ? 22.828 -0.367 -8.789 1 97.06 309 ALA A O 1
ATOM 2473 N N . ALA A 1 310 ? 24.062 -1.344 -7.105 1 96.75 310 ALA A N 1
ATOM 2474 C CA . ALA A 1 310 ? 22.984 -1.223 -6.121 1 96.75 310 ALA A CA 1
ATOM 2475 C C . ALA A 1 310 ? 22.688 0.242 -5.812 1 96.75 310 ALA A C 1
ATOM 2477 O O . ALA A 1 310 ? 21.531 0.616 -5.602 1 96.75 310 ALA A O 1
ATOM 2478 N N . ILE A 1 311 ? 23.688 1.087 -5.773 1 96.69 311 ILE A N 1
ATOM 2479 C CA . ILE A 1 311 ? 23.516 2.514 -5.52 1 96.69 311 ILE A CA 1
ATOM 2480 C C . ILE A 1 311 ? 22.641 3.129 -6.605 1 96.69 311 ILE A C 1
ATOM 2482 O O . ILE A 1 311 ? 21.672 3.836 -6.309 1 96.69 311 ILE A O 1
ATOM 2486 N N . VAL A 1 312 ? 22.969 2.805 -7.844 1 96.69 312 VAL A N 1
ATOM 2487 C CA . VAL A 1 312 ? 22.219 3.355 -8.977 1 96.69 312 VAL A CA 1
ATOM 2488 C C . VAL A 1 312 ? 20.797 2.826 -8.969 1 96.69 312 VAL A C 1
ATOM 2490 O O . VAL A 1 312 ? 19.859 3.541 -9.336 1 96.69 312 VAL A O 1
ATOM 2493 N N . LEU A 1 313 ? 20.641 1.647 -8.484 1 96.19 313 LEU A N 1
ATOM 2494 C CA . LEU A 1 313 ? 19.328 1 -8.469 1 96.19 313 LEU A CA 1
ATOM 2495 C C . LEU A 1 313 ? 18.422 1.653 -7.438 1 96.19 313 LEU A C 1
ATOM 2497 O O . LEU A 1 313 ? 17.219 1.852 -7.695 1 96.19 313 LEU A O 1
ATOM 2501 N N . HIS A 1 314 ? 18.922 2.029 -6.281 1 94.38 314 HIS A N 1
ATOM 2502 C CA . HIS A 1 314 ? 18.047 2.416 -5.18 1 94.38 314 HIS A CA 1
ATOM 2503 C C . HIS A 1 314 ? 17.984 3.932 -5.031 1 94.38 314 HIS A C 1
ATOM 2505 O O . HIS A 1 314 ? 17.062 4.461 -4.395 1 94.38 314 HIS A O 1
ATOM 2511 N N . VAL A 1 315 ? 18.938 4.664 -5.543 1 94.38 315 VAL A N 1
ATOM 2512 C CA . VAL A 1 315 ? 18.891 6.121 -5.5 1 94.38 315 VAL A CA 1
ATOM 2513 C C . VAL A 1 315 ? 18.297 6.66 -6.801 1 94.38 315 VAL A C 1
ATOM 2515 O O . VAL A 1 315 ? 18.75 6.293 -7.891 1 94.38 315 VAL A O 1
ATOM 2518 N N . LYS A 1 316 ? 17.328 7.477 -6.613 1 93.88 316 LYS A N 1
ATOM 2519 C CA . LYS A 1 316 ? 16.734 8.094 -7.801 1 93.88 316 LYS A CA 1
ATOM 2520 C C . LYS A 1 316 ? 17.781 8.914 -8.562 1 93.88 316 LYS A C 1
ATOM 2522 O O . LYS A 1 316 ? 18.578 9.633 -7.953 1 93.88 316 LYS A O 1
ATOM 2527 N N . GLN A 1 317 ? 17.75 8.836 -9.898 1 93.94 317 GLN A N 1
ATOM 2528 C CA . GLN A 1 317 ? 18.828 9.414 -10.688 1 93.94 317 GLN A CA 1
ATOM 2529 C C . GLN A 1 317 ? 18.453 10.789 -11.227 1 93.94 317 GLN A C 1
ATOM 2531 O O . GLN A 1 317 ? 19.188 11.758 -11.062 1 93.94 317 GLN A O 1
ATOM 2536 N N . GLY A 1 318 ? 17.281 10.875 -11.812 1 91.5 318 GLY A N 1
ATOM 2537 C CA . GLY A 1 318 ? 16.906 12.109 -12.492 1 91.5 318 GLY A CA 1
ATOM 2538 C C . GLY A 1 318 ? 15.938 12.961 -11.703 1 91.5 318 GLY A C 1
ATOM 2539 O O . GLY A 1 318 ? 15.281 12.477 -10.781 1 91.5 318 GLY A O 1
ATOM 2540 N N . ILE A 1 319 ? 15.852 14.281 -12.094 1 90.69 319 ILE A N 1
ATOM 2541 C CA . ILE A 1 319 ? 14.953 15.25 -11.477 1 90.69 319 ILE A CA 1
ATOM 2542 C C . ILE A 1 319 ? 13.508 14.914 -11.844 1 90.69 319 ILE A C 1
ATOM 2544 O O . ILE A 1 319 ? 12.617 14.969 -10.992 1 90.69 319 ILE A O 1
ATOM 2548 N N . ASN A 1 320 ? 13.422 14.625 -13.094 1 89.62 320 ASN A N 1
ATOM 2549 C CA . ASN A 1 320 ? 12.117 14.133 -13.523 1 89.62 320 ASN A CA 1
ATOM 2550 C C . ASN A 1 320 ? 11.945 12.648 -13.203 1 89.62 320 ASN A C 1
ATOM 2552 O O . ASN A 1 320 ? 12.648 11.805 -13.758 1 89.62 320 ASN A O 1
ATOM 2556 N N . PRO A 1 321 ? 11.023 12.312 -12.336 1 88.56 321 PRO A N 1
ATOM 2557 C CA . PRO A 1 321 ? 10.875 10.922 -11.891 1 88.56 321 PRO A CA 1
ATOM 2558 C C . PRO A 1 321 ? 10.453 9.984 -13.023 1 88.56 321 PRO A C 1
ATOM 2560 O O . PRO A 1 321 ? 10.508 8.766 -12.867 1 88.56 321 PRO A O 1
ATOM 2563 N N . THR A 1 322 ? 10.008 10.492 -14.188 1 89.5 322 THR A N 1
ATOM 2564 C CA . THR A 1 322 ? 9.578 9.656 -15.297 1 89.5 322 THR A CA 1
ATOM 2565 C C . THR A 1 322 ? 10.75 9.312 -16.203 1 89.5 322 THR A C 1
ATOM 2567 O O . THR A 1 322 ? 10.641 8.438 -17.062 1 89.5 322 THR A O 1
ATOM 2570 N N . GLU A 1 323 ? 11.836 9.977 -15.867 1 91.75 323 GLU A N 1
ATOM 2571 C CA . GLU A 1 323 ? 13.031 9.742 -16.672 1 91.75 323 GLU A CA 1
ATOM 2572 C C . GLU A 1 323 ? 14.109 9.039 -15.859 1 91.75 323 GLU A C 1
ATOM 2574 O O . GLU A 1 323 ? 14.102 9.078 -14.633 1 91.75 323 GLU A O 1
ATOM 2579 N N . TRP A 1 324 ? 14.93 8.305 -16.5 1 93.25 324 TRP A N 1
ATOM 2580 C CA . TRP A 1 324 ? 16.062 7.602 -15.914 1 93.25 324 TRP A CA 1
ATOM 2581 C C . TRP A 1 324 ? 15.609 6.645 -14.812 1 93.25 324 TRP A C 1
ATOM 2583 O O . TRP A 1 324 ? 16.188 6.625 -13.719 1 93.25 324 TRP A O 1
ATOM 2593 N N . ASN A 1 325 ? 14.57 6.004 -15.109 1 91.94 325 ASN A N 1
ATOM 2594 C CA . ASN A 1 325 ? 14.094 4.996 -14.164 1 91.94 325 ASN A CA 1
ATOM 2595 C C . ASN A 1 325 ? 14.977 3.756 -14.172 1 91.94 325 ASN A C 1
ATOM 2597 O O . ASN A 1 325 ? 15.328 3.246 -15.242 1 91.94 325 ASN A O 1
ATOM 2601 N N . THR A 1 326 ? 15.359 3.338 -13.023 1 93.69 326 THR A N 1
ATOM 2602 C CA . THR A 1 326 ? 16.281 2.211 -12.914 1 93.69 326 THR A CA 1
ATOM 2603 C C . THR A 1 326 ? 15.57 0.992 -12.328 1 93.69 326 THR A C 1
ATOM 2605 O O . THR A 1 326 ? 14.727 1.127 -11.445 1 93.69 326 THR A O 1
ATOM 2608 N N . GLU A 1 327 ? 15.867 -0.15 -12.906 1 93.25 327 GLU A N 1
ATOM 2609 C CA . GLU A 1 327 ? 15.398 -1.443 -12.414 1 93.25 327 GLU A CA 1
ATOM 2610 C C . GLU A 1 327 ? 16.531 -2.471 -12.406 1 93.25 327 GLU A C 1
ATOM 2612 O O . GLU A 1 327 ? 17.531 -2.309 -13.117 1 93.25 327 GLU A O 1
ATOM 2617 N N . ALA A 1 328 ? 16.375 -3.459 -11.562 1 94.06 328 ALA A N 1
ATOM 2618 C CA . ALA A 1 328 ? 17.391 -4.512 -11.523 1 94.06 328 ALA A CA 1
ATOM 2619 C C . ALA A 1 328 ? 17.438 -5.277 -12.836 1 94.06 328 ALA A C 1
ATOM 2621 O O . ALA A 1 328 ? 16.391 -5.652 -13.383 1 94.06 328 ALA A O 1
ATOM 2622 N N . ALA A 1 329 ? 18.594 -5.441 -13.422 1 94.81 329 ALA A N 1
ATOM 2623 C CA . ALA A 1 329 ? 18.734 -6.207 -14.656 1 94.81 329 ALA A CA 1
ATOM 2624 C C . ALA A 1 329 ? 18.562 -7.699 -14.398 1 94.81 329 ALA A C 1
ATOM 2626 O O . ALA A 1 329 ? 19.078 -8.242 -13.422 1 94.81 329 ALA A O 1
ATOM 2627 N N . PRO A 1 330 ? 17.797 -8.352 -15.203 1 93.38 330 PRO A N 1
ATOM 2628 C CA . PRO A 1 330 ? 17.688 -9.805 -15.086 1 93.38 330 PRO A CA 1
ATOM 2629 C C . PRO A 1 330 ? 18.875 -10.547 -15.688 1 93.38 330 PRO A C 1
ATOM 2631 O O . PRO A 1 330 ? 19.75 -9.922 -16.281 1 93.38 330 PRO A O 1
ATOM 2634 N N . GLU A 1 331 ? 18.938 -11.828 -15.422 1 93.12 331 GLU A N 1
ATOM 2635 C CA . GLU A 1 331 ? 19.938 -12.641 -16.094 1 93.12 331 GLU A CA 1
ATOM 2636 C C . GLU A 1 331 ? 19.781 -12.555 -17.609 1 93.12 331 GLU A C 1
ATOM 2638 O O . GLU A 1 331 ? 18.656 -12.453 -18.125 1 93.12 331 GLU A O 1
ATOM 2643 N N . PRO A 1 332 ? 20.844 -12.539 -18.297 1 91.75 332 PRO A N 1
ATOM 2644 C CA . PRO A 1 332 ? 20.781 -12.383 -19.75 1 91.75 332 PRO A CA 1
ATOM 2645 C C . PRO A 1 332 ? 19.844 -13.375 -20.422 1 91.75 332 PRO A C 1
ATOM 2647 O O . PRO A 1 332 ? 19.156 -13.031 -21.375 1 91.75 332 PRO A O 1
ATOM 2650 N N . GLN A 1 333 ? 19.75 -14.594 -19.875 1 88.75 333 GLN A N 1
ATOM 2651 C CA . GLN A 1 333 ? 18.875 -15.609 -20.453 1 88.75 333 GLN A CA 1
ATOM 2652 C C . GLN A 1 333 ? 17.406 -15.375 -20.047 1 88.75 333 GLN A C 1
ATOM 2654 O O . GLN A 1 333 ? 16.5 -15.93 -20.656 1 88.75 333 GLN A O 1
ATOM 2659 N N . ASP A 1 334 ? 17.234 -14.484 -19.062 1 91.06 334 ASP A N 1
ATOM 2660 C CA . ASP A 1 334 ? 15.914 -14.219 -18.516 1 91.06 334 ASP A CA 1
ATOM 2661 C C . ASP A 1 334 ? 15.281 -12.992 -19.172 1 91.06 334 ASP A C 1
ATOM 2663 O O . ASP A 1 334 ? 14.133 -12.648 -18.891 1 91.06 334 ASP A O 1
ATOM 2667 N N . VAL A 1 335 ? 15.953 -12.312 -20.109 1 90.44 335 VAL A N 1
ATOM 2668 C CA . VAL A 1 335 ? 15.469 -11.078 -20.703 1 90.44 335 VAL A CA 1
ATOM 2669 C C . VAL A 1 335 ? 14.438 -11.406 -21.781 1 90.44 335 VAL A C 1
ATOM 2671 O O . VAL A 1 335 ? 14.656 -12.281 -22.625 1 90.44 335 VAL A O 1
ATOM 2674 N N . TYR A 1 336 ? 13.258 -10.82 -21.719 1 88.38 336 TYR A N 1
ATOM 2675 C CA . TYR A 1 336 ? 12.219 -10.93 -22.734 1 88.38 336 TYR A CA 1
ATOM 2676 C C . TYR A 1 336 ? 12.32 -9.789 -23.75 1 88.38 336 TYR A C 1
ATOM 2678 O O . TYR A 1 336 ? 11.805 -8.695 -23.516 1 88.38 336 TYR A O 1
ATOM 2686 N N . TRP A 1 337 ? 12.828 -9.977 -24.891 1 82.12 337 TRP A N 1
ATOM 2687 C CA . TRP A 1 337 ? 13.227 -8.961 -25.844 1 82.12 337 TRP A CA 1
ATOM 2688 C C . TRP A 1 337 ? 12.031 -8.492 -26.672 1 82.12 337 TRP A C 1
ATOM 2690 O O . TRP A 1 337 ? 11.953 -7.324 -27.062 1 82.12 337 TRP A O 1
ATOM 2700 N N . PRO A 1 338 ? 11.031 -9.273 -26.984 1 74.88 338 PRO A N 1
ATOM 2701 C CA . PRO A 1 338 ? 10.016 -8.875 -27.969 1 74.88 338 PRO A CA 1
ATOM 2702 C C . PRO A 1 338 ? 9.195 -7.668 -27.5 1 74.88 338 PRO A C 1
ATOM 2704 O O . PRO A 1 338 ? 8.766 -6.859 -28.328 1 74.88 338 PRO A O 1
ATOM 2707 N N . PHE A 1 339 ? 8.875 -7.625 -26.344 1 67.44 339 PHE A N 1
ATOM 2708 C CA . PHE A 1 339 ? 8.008 -6.539 -25.922 1 67.44 339 PHE A CA 1
ATOM 2709 C C . PHE A 1 339 ? 8.703 -5.656 -24.891 1 67.44 339 PHE A C 1
ATOM 2711 O O . PHE A 1 339 ? 8.68 -5.949 -23.688 1 67.44 339 PHE A O 1
ATOM 2718 N N . PHE A 1 340 ? 9.461 -4.715 -25.516 1 74.5 340 PHE A N 1
ATOM 2719 C CA . PHE A 1 340 ? 10.141 -3.803 -24.594 1 74.5 340 PHE A CA 1
ATOM 2720 C C . PHE A 1 340 ? 9.477 -2.432 -24.609 1 74.5 340 PHE A C 1
ATOM 2722 O O . PHE A 1 340 ? 9.398 -1.782 -25.656 1 74.5 340 PHE A O 1
ATOM 2729 N N . SER A 1 341 ? 8.609 -2.152 -23.641 1 70.88 341 SER A N 1
ATOM 2730 C CA . SER A 1 341 ? 8.008 -0.829 -23.484 1 70.88 341 SER A CA 1
ATOM 2731 C C . SER A 1 341 ? 8.852 0.055 -22.562 1 70.88 341 SER A C 1
ATOM 2733 O O . SER A 1 341 ? 9.102 -0.303 -21.422 1 70.88 341 SER A O 1
ATOM 2735 N N . ALA A 1 342 ? 9.312 1.155 -23.141 1 72.62 342 ALA A N 1
ATOM 2736 C CA . ALA A 1 342 ? 10.242 1.977 -22.375 1 72.62 342 ALA A CA 1
ATOM 2737 C C . ALA A 1 342 ? 9.555 3.213 -21.812 1 72.62 342 ALA A C 1
ATOM 2739 O O . ALA A 1 342 ? 10 3.783 -20.812 1 72.62 342 ALA A O 1
ATOM 2740 N N . SER A 1 343 ? 8.336 3.553 -22.344 1 84.19 343 SER A N 1
ATOM 2741 C CA . SER A 1 343 ? 7.746 4.805 -21.875 1 84.19 343 SER A CA 1
ATOM 2742 C C . SER A 1 343 ? 6.906 4.59 -20.625 1 84.19 343 SER A C 1
ATOM 2744 O O . SER A 1 343 ? 6.281 3.539 -20.453 1 84.19 343 SER A O 1
ATOM 2746 N N . PHE A 1 344 ? 6.984 5.617 -19.812 1 83.88 344 PHE A N 1
ATOM 2747 C CA . PHE A 1 344 ? 6.301 5.582 -18.531 1 83.88 344 PHE A CA 1
ATOM 2748 C C . PHE A 1 344 ? 4.793 5.48 -18.719 1 83.88 344 PHE A C 1
ATOM 2750 O O . PHE A 1 344 ? 4.141 4.625 -18.109 1 83.88 344 PHE A O 1
ATOM 2757 N N . THR A 1 345 ? 4.27 6.281 -19.594 1 85.31 345 THR A N 1
ATOM 2758 C CA . THR A 1 345 ? 2.826 6.344 -19.781 1 85.31 345 THR A CA 1
ATOM 2759 C C . THR A 1 345 ? 2.312 5.074 -20.453 1 85.31 345 THR A C 1
ATOM 2761 O O . THR A 1 345 ? 1.241 4.57 -20.094 1 85.31 345 THR A O 1
ATOM 2764 N N . GLN A 1 346 ? 3.092 4.566 -21.344 1 87.38 346 GLN A N 1
ATOM 2765 C CA . GLN A 1 346 ? 2.688 3.344 -22.031 1 87.38 346 GLN A CA 1
ATOM 2766 C C . GLN A 1 346 ? 2.635 2.166 -21.062 1 87.38 346 GLN A C 1
ATOM 2768 O O . GLN A 1 346 ? 1.694 1.369 -21.094 1 87.38 346 GLN A O 1
ATOM 2773 N N . ARG A 1 347 ? 3.602 2.049 -20.203 1 87.88 347 ARG A N 1
ATOM 2774 C CA . ARG A 1 347 ? 3.635 0.968 -19.219 1 87.88 347 ARG A CA 1
ATOM 2775 C C . ARG A 1 347 ? 2.473 1.085 -18.234 1 87.88 347 ARG A C 1
ATOM 2777 O O . ARG A 1 347 ? 1.893 0.076 -17.828 1 87.88 347 ARG A O 1
ATOM 2784 N N . TRP A 1 348 ? 2.195 2.33 -17.922 1 88.06 348 TRP A N 1
ATOM 2785 C CA . TRP A 1 348 ? 1.098 2.578 -16.984 1 88.06 348 TRP A CA 1
ATOM 2786 C C . TRP A 1 348 ? -0.235 2.152 -17.594 1 88.06 348 TRP A C 1
ATOM 2788 O O . TRP A 1 348 ? -1.043 1.494 -16.938 1 88.06 348 TRP A O 1
ATOM 2798 N N . ILE A 1 349 ? -0.468 2.471 -18.828 1 89.88 349 ILE A N 1
ATOM 2799 C CA . ILE A 1 349 ? -1.712 2.133 -19.516 1 89.88 349 ILE A CA 1
ATOM 2800 C C . ILE A 1 349 ? -1.814 0.619 -19.688 1 89.88 349 ILE A C 1
ATOM 2802 O O . ILE A 1 349 ? -2.863 0.028 -19.422 1 89.88 349 ILE A O 1
ATOM 2806 N N . LEU A 1 350 ? -0.736 -0.041 -20.078 1 90.75 350 LEU A N 1
ATOM 2807 C CA . LEU A 1 350 ? -0.735 -1.48 -20.312 1 90.75 350 LEU A CA 1
ATOM 2808 C C . LEU A 1 350 ? -1.003 -2.248 -19.031 1 90.75 350 LEU A C 1
ATOM 2810 O O . LEU A 1 350 ? -1.664 -3.289 -19.047 1 90.75 350 LEU A O 1
ATOM 2814 N N . LYS A 1 351 ? -0.425 -1.738 -17.953 1 91.25 351 LYS A N 1
ATOM 2815 C CA . LYS A 1 351 ? -0.667 -2.371 -16.656 1 91.25 351 LYS A CA 1
ATOM 2816 C C . LYS A 1 351 ? -2.158 -2.418 -16.328 1 91.25 351 LYS A C 1
ATOM 2818 O O . LYS A 1 351 ? -2.689 -3.473 -15.977 1 91.25 351 LYS A O 1
ATOM 2823 N N . TYR A 1 352 ? -2.867 -1.337 -16.578 1 91.38 352 TYR A N 1
ATOM 2824 C CA . TYR A 1 352 ? -4.273 -1.278 -16.188 1 91.38 352 TYR A CA 1
ATOM 2825 C C . TYR A 1 352 ? -5.156 -1.94 -17.234 1 91.38 352 TYR A C 1
ATOM 2827 O O . TYR A 1 352 ? -6.223 -2.467 -16.922 1 91.38 352 TYR A O 1
ATOM 2835 N N . VAL A 1 353 ? -4.715 -1.918 -18.484 1 92.06 353 VAL A N 1
ATOM 2836 C CA . VAL A 1 353 ? -5.426 -2.67 -19.5 1 92.06 353 VAL A CA 1
ATOM 2837 C C . VAL A 1 353 ? -5.359 -4.164 -19.188 1 92.06 353 VAL A C 1
ATOM 2839 O O . VAL A 1 353 ? -6.355 -4.879 -19.328 1 92.06 353 VAL A O 1
ATOM 2842 N N . ALA A 1 354 ? -4.137 -4.648 -18.797 1 93.5 354 ALA A N 1
ATOM 2843 C CA . ALA A 1 354 ? -3.982 -6.055 -18.422 1 93.5 354 ALA A CA 1
ATOM 2844 C C . ALA A 1 354 ? -4.875 -6.406 -17.234 1 93.5 354 ALA A C 1
ATOM 2846 O O . ALA A 1 354 ? -5.508 -7.465 -17.219 1 93.5 354 ALA A O 1
ATOM 2847 N N . ILE A 1 355 ? -4.973 -5.516 -16.25 1 93.06 355 ILE A N 1
ATOM 2848 C CA . ILE A 1 355 ? -5.812 -5.75 -15.086 1 93.06 355 ILE A CA 1
ATOM 2849 C C . ILE A 1 355 ? -7.281 -5.793 -15.508 1 93.06 355 ILE A C 1
ATOM 2851 O O . ILE A 1 355 ? -8.031 -6.668 -15.078 1 93.06 355 ILE A O 1
ATOM 2855 N N . ALA A 1 356 ? -7.727 -4.848 -16.359 1 93.25 356 ALA A N 1
ATOM 2856 C CA . ALA A 1 356 ? -9.102 -4.812 -16.859 1 93.25 356 ALA A CA 1
ATOM 2857 C C . ALA A 1 356 ? -9.438 -6.082 -17.641 1 93.25 356 ALA A C 1
ATOM 2859 O O . ALA A 1 356 ? -10.523 -6.648 -17.484 1 93.25 356 ALA A O 1
ATOM 2860 N N . ALA A 1 357 ? -8.477 -6.523 -18.438 1 95 357 ALA A N 1
ATOM 2861 C CA . ALA A 1 357 ? -8.68 -7.75 -19.203 1 95 357 ALA A CA 1
ATOM 2862 C C . ALA A 1 357 ? -8.82 -8.961 -18.281 1 95 357 ALA A C 1
ATOM 2864 O O . ALA A 1 357 ? -9.641 -9.844 -18.531 1 95 357 ALA A O 1
ATOM 2865 N N . CYS A 1 358 ? -7.988 -9.023 -17.234 1 94.06 358 CYS A N 1
ATOM 2866 C CA . CYS A 1 358 ? -8.078 -10.109 -16.266 1 94.06 358 CYS A CA 1
ATOM 2867 C C . CYS A 1 358 ? -9.438 -10.117 -15.586 1 94.06 358 CYS A C 1
ATOM 2869 O O . CYS A 1 358 ? -10.047 -11.18 -15.414 1 94.06 358 CYS A O 1
ATOM 2871 N N . ILE A 1 359 ? -10.016 -8.945 -15.227 1 92.81 359 ILE A N 1
ATOM 2872 C CA . ILE A 1 359 ? -11.312 -8.836 -14.578 1 92.81 359 ILE A CA 1
ATOM 2873 C C . ILE A 1 359 ? -12.414 -9.305 -15.531 1 92.81 359 ILE A C 1
ATOM 2875 O O . ILE A 1 359 ? -13.32 -10.039 -15.133 1 92.81 359 ILE A O 1
ATOM 2879 N N . VAL A 1 360 ? -12.305 -8.906 -16.797 1 93.12 360 VAL A N 1
ATOM 2880 C CA . VAL A 1 360 ? -13.273 -9.32 -17.797 1 93.12 360 VAL A CA 1
ATOM 2881 C C . VAL A 1 360 ? -13.25 -10.836 -17.953 1 93.12 360 VAL A C 1
ATOM 2883 O O . VAL A 1 360 ? -14.305 -11.477 -18.047 1 93.12 360 VAL A O 1
ATOM 2886 N N . LEU A 1 361 ? -12.062 -11.422 -17.906 1 92.75 361 LEU A N 1
ATOM 2887 C CA . LEU A 1 361 ? -11.93 -12.867 -18.031 1 92.75 361 LEU A CA 1
ATOM 2888 C C . LEU A 1 361 ? -12.555 -13.578 -16.828 1 92.75 361 LEU A C 1
ATOM 2890 O O . LEU A 1 361 ? -13.203 -14.609 -16.984 1 92.75 361 LEU A O 1
ATOM 2894 N N . VAL A 1 362 ? -12.391 -13.023 -15.672 1 91.5 362 VAL A N 1
ATOM 2895 C CA . VAL A 1 362 ? -12.953 -13.609 -14.453 1 91.5 362 VAL A CA 1
ATOM 2896 C C . VAL A 1 362 ? -14.477 -13.578 -14.531 1 91.5 362 VAL A C 1
ATOM 2898 O O . VAL A 1 362 ? -15.141 -14.562 -14.195 1 91.5 362 VAL A O 1
ATOM 2901 N N . VAL A 1 363 ? -15.055 -12.484 -15.062 1 90.38 363 VAL A N 1
ATOM 2902 C CA . VAL A 1 363 ? -16.5 -12.336 -15.156 1 90.38 363 VAL A CA 1
ATOM 2903 C C . VAL A 1 363 ? -17.047 -13.25 -16.25 1 90.38 363 VAL A C 1
ATOM 2905 O O . VAL A 1 363 ? -18.094 -13.883 -16.094 1 90.38 363 VAL A O 1
ATOM 2908 N N . LEU A 1 364 ? -16.328 -13.367 -17.344 1 90.19 364 LEU A N 1
ATOM 2909 C CA . LEU A 1 364 ? -16.734 -14.227 -18.453 1 90.19 364 LEU A CA 1
ATOM 2910 C C . LEU A 1 364 ? -16.766 -15.688 -18.031 1 90.19 364 LEU A C 1
ATOM 2912 O O . LEU A 1 364 ? -17.625 -16.453 -18.5 1 90.19 364 LEU A O 1
ATOM 2916 N N . PHE A 1 365 ? -15.891 -16.109 -17.125 1 90.38 365 PHE A N 1
ATOM 2917 C CA . PHE A 1 365 ? -15.805 -17.5 -16.703 1 90.38 365 PHE A CA 1
ATOM 2918 C C . PHE A 1 365 ? -16.875 -17.828 -15.68 1 90.38 365 PHE A C 1
ATOM 2920 O O . PHE A 1 365 ? -17.016 -18.984 -15.258 1 90.38 365 PHE A O 1
ATOM 2927 N N . PHE A 1 366 ? -17.656 -16.828 -15.297 1 87 366 PHE A N 1
ATOM 2928 C CA . PHE A 1 366 ? -18.812 -17.078 -14.445 1 87 366 PHE A CA 1
ATOM 2929 C C . PHE A 1 366 ? -19.812 -18.016 -15.133 1 87 366 PHE A C 1
ATOM 2931 O O . PHE A 1 366 ? -20.406 -18.875 -14.492 1 87 366 PHE A O 1
ATOM 2938 N N . GLY A 1 367 ? -19.938 -17.953 -16.438 1 85.38 367 GLY A N 1
ATOM 2939 C CA . GLY A 1 367 ? -20.859 -18.75 -17.219 1 85.38 367 GLY A CA 1
ATOM 2940 C C . GLY A 1 367 ? -20.547 -20.234 -17.141 1 85.38 367 GLY A C 1
ATOM 2941 O O . GLY A 1 367 ? -21.375 -21.016 -16.641 1 85.38 367 GLY A O 1
ATOM 2942 N N . PRO A 1 368 ? -19.359 -20.641 -17.438 1 86.62 368 PRO A N 1
ATOM 2943 C CA . PRO A 1 368 ? -19 -22.062 -17.391 1 86.62 368 PRO A CA 1
ATOM 2944 C C . PRO A 1 368 ? -19.109 -22.656 -15.984 1 86.62 368 PRO A C 1
ATOM 2946 O O . PRO A 1 368 ? -19.5 -23.812 -15.82 1 86.62 368 PRO A O 1
ATOM 2949 N N . VAL A 1 369 ? -18.797 -21.938 -14.992 1 86.81 369 VAL A N 1
ATOM 2950 C CA . VAL A 1 369 ? -18.812 -22.453 -13.625 1 86.81 369 VAL A CA 1
ATOM 2951 C C . VAL A 1 369 ? -20.25 -22.688 -13.172 1 86.81 369 VAL A C 1
ATOM 2953 O O . VAL A 1 369 ? -20.547 -23.688 -12.516 1 86.81 369 VAL A O 1
ATOM 2956 N N . VAL A 1 370 ? -21.109 -21.766 -13.531 1 82.94 370 VAL A N 1
ATOM 2957 C CA . VAL A 1 370 ? -22.516 -21.938 -13.188 1 82.94 370 VAL A CA 1
ATOM 2958 C C . VAL A 1 370 ? -23.078 -23.141 -13.922 1 82.94 370 VAL A C 1
ATOM 2960 O O . VAL A 1 370 ? -23.891 -23.891 -13.367 1 82.94 370 VAL A O 1
ATOM 2963 N N . LEU A 1 371 ? -22.625 -23.359 -15.125 1 83 371 LEU A N 1
ATOM 2964 C CA . LEU A 1 371 ? -23.047 -24.531 -15.898 1 83 371 LEU A CA 1
ATOM 2965 C C . LEU A 1 371 ? -22.609 -25.812 -15.227 1 83 371 LEU A C 1
ATOM 2967 O O . LEU A 1 371 ? -23.391 -26.766 -15.117 1 83 371 LEU A O 1
ATOM 2971 N N . VAL A 1 372 ? -21.406 -25.875 -14.766 1 85.06 372 VAL A N 1
ATOM 2972 C CA . VAL A 1 372 ? -20.844 -27.062 -14.109 1 85.06 372 VAL A CA 1
ATOM 2973 C C . VAL A 1 372 ? -21.625 -27.344 -12.82 1 85.06 372 VAL A C 1
ATOM 2975 O O . VAL A 1 372 ? -21.938 -28.484 -12.516 1 85.06 372 VAL A O 1
ATOM 2978 N N . GLN A 1 373 ? -21.906 -26.312 -12.062 1 82.38 373 GLN A N 1
ATOM 2979 C CA . GLN A 1 373 ? -22.609 -26.484 -10.797 1 82.38 373 GLN A CA 1
ATOM 2980 C C . GLN A 1 373 ? -24.047 -26.938 -11.016 1 82.38 373 GLN A C 1
ATOM 2982 O O . GLN A 1 373 ? -24.609 -27.656 -10.195 1 82.38 373 GLN A O 1
ATOM 2987 N N . SER A 1 374 ? -24.594 -26.516 -12.125 1 78.88 374 SER A N 1
ATOM 2988 C CA . SER A 1 374 ? -25.938 -26.953 -12.438 1 78.88 374 SER A CA 1
ATOM 2989 C C . SER A 1 374 ? -25.984 -28.453 -12.727 1 78.88 374 SER A C 1
ATOM 2991 O O . SER A 1 374 ? -27 -29.109 -12.492 1 78.88 374 SER A O 1
ATOM 2993 N N . LEU A 1 375 ? -24.859 -29 -13.109 1 78.88 375 LEU A N 1
ATOM 2994 C CA . LEU A 1 375 ? -24.781 -30.422 -13.43 1 78.88 375 LEU A CA 1
ATOM 2995 C C . LEU A 1 375 ? -24.703 -31.25 -12.156 1 78.88 375 LEU A C 1
ATOM 2997 O O . LEU A 1 375 ? -25.016 -32.438 -12.18 1 78.88 375 LEU A O 1
ATOM 3001 N N . THR A 1 376 ? -24.25 -30.672 -11.055 1 77.81 376 THR A N 1
ATOM 3002 C CA . THR A 1 376 ? -24.078 -31.406 -9.812 1 77.81 376 THR A CA 1
ATOM 3003 C C . THR A 1 376 ? -25.422 -31.672 -9.148 1 77.81 376 THR A C 1
ATOM 3005 O O . THR A 1 376 ? -25.547 -32.562 -8.297 1 77.81 376 THR A O 1
ATOM 3008 N N . HIS A 1 377 ? -26.406 -30.891 -9.562 1 73.94 377 HIS A N 1
ATOM 3009 C CA . HIS A 1 377 ? -27.75 -31.078 -9.016 1 73.94 377 HIS A CA 1
ATOM 3010 C C . HIS A 1 377 ? -28.656 -31.766 -10.023 1 73.94 377 HIS A C 1
ATOM 3012 O O . HIS A 1 377 ? -28.969 -31.188 -11.07 1 73.94 377 HIS A O 1
ATOM 3018 N N . LEU A 1 378 ? -29 -33 -9.625 1 68.88 378 LEU A N 1
ATOM 3019 C CA . LEU A 1 378 ? -29.781 -33.844 -10.531 1 68.88 378 LEU A CA 1
ATOM 3020 C C . LEU A 1 378 ? -31.078 -33.156 -10.922 1 68.88 378 LEU A C 1
ATOM 3022 O O . LEU A 1 378 ? -31.5 -33.188 -12.086 1 68.88 378 LEU A O 1
ATOM 3026 N N . ASP A 1 379 ? -31.656 -32.469 -9.875 1 67.56 379 ASP A N 1
ATOM 3027 C CA . ASP A 1 379 ? -32.938 -31.828 -10.109 1 67.56 379 ASP A CA 1
ATOM 3028 C C . ASP A 1 379 ? -32.812 -30.703 -11.125 1 67.56 379 ASP A C 1
ATOM 3030 O O . ASP A 1 379 ? -33.656 -30.578 -12.031 1 67.56 379 ASP A O 1
ATOM 3034 N N . GLN A 1 380 ? -31.797 -30.031 -11.031 1 70.31 380 GLN A N 1
ATOM 3035 C CA . GLN A 1 380 ? -31.594 -28.891 -11.93 1 70.31 380 GLN A CA 1
ATOM 3036 C C . GLN A 1 380 ? -31.203 -29.359 -13.328 1 70.31 380 GLN A C 1
ATOM 3038 O O . GLN A 1 380 ? -31.609 -28.766 -14.328 1 70.31 380 GLN A O 1
ATOM 3043 N N . LEU A 1 381 ? -30.5 -30.469 -13.375 1 71.62 381 LEU A N 1
ATOM 3044 C CA . LEU A 1 381 ? -30.031 -31.016 -14.648 1 71.62 381 LEU A CA 1
ATOM 3045 C C . LEU A 1 381 ? -31.203 -31.547 -15.469 1 71.62 381 LEU A C 1
ATOM 3047 O O . LEU A 1 381 ? -31.266 -31.344 -16.688 1 71.62 381 LEU A O 1
ATOM 3051 N N . GLU A 1 382 ? -32.094 -32.188 -14.711 1 73.12 382 GLU A N 1
ATOM 3052 C CA . GLU A 1 382 ? -33.25 -32.75 -15.391 1 73.12 382 GLU A CA 1
ATOM 3053 C C . GLU A 1 382 ? -34.156 -31.656 -15.93 1 73.12 382 GLU A C 1
ATOM 3055 O O . GLU A 1 382 ? -34.812 -31.844 -16.969 1 73.12 382 GLU A O 1
ATOM 3060 N N . THR A 1 383 ? -34.125 -30.531 -15.219 1 71.56 383 THR A N 1
ATOM 3061 C CA . THR A 1 383 ? -35 -29.422 -15.609 1 71.56 383 THR A CA 1
ATOM 3062 C C . THR A 1 383 ? -34.406 -28.688 -16.812 1 71.56 383 THR A C 1
ATOM 3064 O O . THR A 1 383 ? -35.156 -28.312 -17.719 1 71.56 383 THR A O 1
ATOM 3067 N N . TRP A 1 384 ? -33.125 -28.562 -16.891 1 71.31 384 TRP A N 1
ATOM 3068 C CA . TRP A 1 384 ? -32.5 -27.781 -17.938 1 71.31 384 TRP A CA 1
ATOM 3069 C C . TRP A 1 384 ? -32.312 -28.625 -19.203 1 71.31 384 TRP A C 1
ATOM 3071 O O . TRP A 1 384 ? -32.406 -28.109 -20.312 1 71.31 384 TRP A O 1
ATOM 3081 N N . PHE A 1 385 ? -32.031 -29.922 -18.938 1 74.81 385 PHE A N 1
ATOM 3082 C CA . PHE A 1 385 ? -31.797 -30.828 -20.062 1 74.81 385 PHE A CA 1
ATOM 3083 C C . PHE A 1 385 ? -32.688 -32.062 -19.953 1 74.81 385 PHE A C 1
ATOM 3085 O O . PHE A 1 385 ? -32.25 -33.125 -19.578 1 74.81 385 PHE A O 1
ATOM 3092 N N . PRO A 1 386 ? -33.969 -32 -20.344 1 75.69 386 PRO A N 1
ATOM 3093 C CA . PRO A 1 386 ? -34.938 -33.094 -20.219 1 75.69 386 PRO A CA 1
ATOM 3094 C C . PRO A 1 386 ? -34.562 -34.312 -21.047 1 75.69 386 PRO A C 1
ATOM 3096 O O . PRO A 1 386 ? -34.969 -35.438 -20.75 1 75.69 386 PRO A O 1
ATOM 3099 N N . PHE A 1 387 ? -33.719 -34.062 -22.078 1 75.12 387 PHE A N 1
ATOM 3100 C CA . PHE A 1 387 ? -33.344 -35.156 -22.938 1 75.12 387 PHE A CA 1
ATOM 3101 C C . PHE A 1 387 ? -32.469 -36.156 -22.172 1 75.12 387 PHE A C 1
ATOM 3103 O O . PHE A 1 387 ? -32.344 -37.312 -22.578 1 75.12 387 PHE A O 1
ATOM 3110 N N . LEU A 1 388 ? -31.844 -35.812 -21.047 1 72.62 388 LEU A N 1
ATOM 3111 C CA . LEU A 1 388 ? -30.938 -36.656 -20.266 1 72.62 388 LEU A CA 1
ATOM 3112 C C . LEU A 1 388 ? -31.719 -37.5 -19.25 1 72.62 388 LEU A C 1
ATOM 3114 O O . LEU A 1 388 ? -31.125 -38.375 -18.578 1 72.62 388 LEU A O 1
ATOM 3118 N N . LYS A 1 389 ? -33.031 -37.281 -19.188 1 75.06 389 LYS A N 1
ATOM 3119 C CA . LYS A 1 389 ? -33.812 -38 -18.203 1 75.06 389 LYS A CA 1
ATOM 3120 C C . LYS A 1 389 ? -33.75 -39.5 -18.406 1 75.06 389 LYS A C 1
ATOM 3122 O O . LYS A 1 389 ? -33.656 -40.281 -17.438 1 75.06 389 LYS A O 1
ATOM 3127 N N . GLY A 1 390 ? -33.75 -39.906 -19.625 1 73.06 390 GLY A N 1
ATOM 3128 C CA . GLY A 1 390 ? -33.625 -41.312 -19.922 1 73.06 390 GLY A CA 1
ATOM 3129 C C . GLY A 1 390 ? -32.312 -41.906 -19.516 1 73.06 390 GLY A C 1
ATOM 3130 O O . GLY A 1 390 ? -32.281 -43 -18.922 1 73.06 390 GLY A O 1
ATOM 3131 N N . ILE A 1 391 ? -31.266 -41.219 -19.734 1 76.31 391 ILE A N 1
ATOM 3132 C CA . ILE A 1 391 ? -29.922 -41.688 -19.469 1 76.31 391 ILE A CA 1
ATOM 3133 C C . ILE A 1 391 ? -29.641 -41.625 -17.969 1 76.31 391 ILE A C 1
ATOM 3135 O O . ILE A 1 391 ? -28.906 -42.438 -17.422 1 76.31 391 ILE A O 1
ATOM 3139 N N . LEU A 1 392 ? -30.344 -40.719 -17.266 1 75.38 392 LEU A N 1
ATOM 3140 C CA . LEU A 1 392 ? -30.125 -40.469 -15.844 1 75.38 392 LEU A CA 1
ATOM 3141 C C . LEU A 1 392 ? -30.859 -41.5 -14.992 1 75.38 392 LEU A C 1
ATOM 3143 O O . LEU A 1 392 ? -30.688 -41.531 -13.773 1 75.38 392 LEU A O 1
ATOM 3147 N N . ARG A 1 393 ? -31.516 -42.375 -15.711 1 76.5 393 ARG A N 1
ATOM 3148 C CA . ARG A 1 393 ? -32.219 -43.438 -14.992 1 76.5 393 ARG A CA 1
ATOM 3149 C C . ARG A 1 393 ? -31.266 -44.562 -14.586 1 76.5 393 ARG A C 1
ATOM 3151 O O . ARG A 1 393 ? -31.516 -45.281 -13.609 1 76.5 393 ARG A O 1
ATOM 3158 N N . VAL A 1 394 ? -30.172 -44.562 -15.336 1 78.56 394 VAL A N 1
ATOM 3159 C CA . VAL A 1 394 ? -29.156 -45.531 -14.961 1 78.56 394 VAL A CA 1
ATOM 3160 C C . VAL A 1 394 ? -28.297 -44.969 -13.828 1 78.56 394 VAL A C 1
ATOM 3162 O O . VAL A 1 394 ? -27.672 -43.906 -13.969 1 78.56 394 VAL A O 1
ATOM 3165 N N . THR A 1 395 ? -28.297 -45.719 -12.797 1 78.81 395 THR A N 1
ATOM 3166 C CA . THR A 1 395 ? -27.703 -45.219 -11.562 1 78.81 395 THR A CA 1
ATOM 3167 C C . THR A 1 395 ? -26.219 -44.875 -11.773 1 78.81 395 THR A C 1
ATOM 3169 O O . THR A 1 395 ? -25.75 -43.844 -11.32 1 78.81 395 THR A O 1
ATOM 3172 N N . PHE A 1 396 ? -25.547 -45.75 -12.43 1 81.69 396 PHE A N 1
ATOM 3173 C CA . PHE A 1 396 ? -24.125 -45.562 -12.625 1 81.69 396 PHE A CA 1
ATOM 3174 C C . PHE A 1 396 ? -23.859 -44.312 -13.484 1 81.69 396 PHE A C 1
ATOM 3176 O O . PHE A 1 396 ? -22.984 -43.5 -13.18 1 81.69 396 PHE A O 1
ATOM 3183 N N . VAL A 1 397 ? -24.562 -44.156 -14.453 1 81.56 397 VAL A N 1
ATOM 3184 C CA . VAL A 1 397 ? -24.391 -43.031 -15.367 1 81.56 397 VAL A CA 1
ATOM 3185 C C . VAL A 1 397 ? -24.75 -41.719 -14.648 1 81.56 397 VAL A C 1
ATOM 3187 O O . VAL A 1 397 ? -24.078 -40.688 -14.828 1 81.56 397 VAL A O 1
ATOM 3190 N N . SER A 1 398 ? -25.734 -41.844 -13.859 1 80.81 398 SER A N 1
ATOM 3191 C CA . SER A 1 398 ? -26.125 -40.656 -13.094 1 80.81 398 SER A CA 1
ATOM 3192 C C . SER A 1 398 ? -25.047 -40.25 -12.094 1 80.81 398 SER A C 1
ATOM 3194 O O . SER A 1 398 ? -24.797 -39.062 -11.883 1 80.81 398 SER A O 1
ATOM 3196 N N . GLN A 1 399 ? -24.375 -41.25 -11.602 1 81.06 399 GLN A N 1
ATOM 3197 C CA . GLN A 1 399 ? -23.328 -40.969 -10.633 1 81.06 399 GLN A CA 1
ATOM 3198 C C . GLN A 1 399 ? -22.094 -40.375 -11.305 1 81.06 399 GLN A C 1
ATOM 3200 O O . GLN A 1 399 ? -21.438 -39.5 -10.742 1 81.06 399 GLN A O 1
ATOM 3205 N N . VAL A 1 400 ? -21.875 -40.781 -12.383 1 83.62 400 VAL A N 1
ATOM 3206 C CA . VAL A 1 400 ? -20.734 -40.281 -13.125 1 83.62 400 VAL A CA 1
ATOM 3207 C C . VAL A 1 400 ? -21 -38.844 -13.578 1 83.62 400 VAL A C 1
ATOM 3209 O O . VAL A 1 400 ? -20.125 -38 -13.484 1 83.62 400 VAL A O 1
ATOM 3212 N N . ILE A 1 401 ? -22.141 -38.594 -13.977 1 81.12 401 ILE A N 1
ATOM 3213 C CA . ILE A 1 401 ? -22.484 -37.281 -14.508 1 81.12 401 ILE A CA 1
ATOM 3214 C C . ILE A 1 401 ? -22.578 -36.25 -13.359 1 81.12 401 ILE A C 1
ATOM 3216 O O . ILE A 1 401 ? -22.125 -35.125 -13.492 1 81.12 401 ILE A O 1
ATOM 3220 N N . THR A 1 402 ? -23.062 -36.688 -12.219 1 78.5 402 THR A N 1
ATOM 3221 C CA . THR A 1 402 ? -23.266 -35.781 -11.109 1 78.5 402 THR A CA 1
ATOM 3222 C C . THR A 1 402 ? -22 -35.688 -10.25 1 78.5 402 THR A C 1
ATOM 3224 O O . THR A 1 402 ? -21.75 -34.656 -9.625 1 78.5 402 THR A O 1
ATOM 3227 N N . GLY A 1 403 ? -21.172 -36.656 -10.336 1 78.81 403 GLY A N 1
ATOM 3228 C CA . GLY A 1 403 ? -20.016 -36.688 -9.438 1 78.81 403 GLY A CA 1
ATOM 3229 C C . GLY A 1 403 ? -18.719 -36.375 -10.148 1 78.81 403 GLY A C 1
ATOM 3230 O O . GLY A 1 403 ? -17.906 -35.594 -9.648 1 78.81 403 GLY A O 1
ATOM 3231 N N . TYR A 1 404 ? -18.531 -36.938 -11.258 1 84.94 404 TYR A N 1
ATOM 3232 C CA . TYR A 1 404 ? -17.234 -36.875 -11.891 1 84.94 404 TYR A CA 1
ATOM 3233 C C . TYR A 1 404 ? -17.188 -35.844 -13 1 84.94 404 TYR A C 1
ATOM 3235 O O . TYR A 1 404 ? -16.25 -35.062 -13.094 1 84.94 404 TYR A O 1
ATOM 3243 N N . LEU A 1 405 ? -18.234 -35.656 -13.75 1 84.81 405 LEU A N 1
ATOM 3244 C CA . LEU A 1 405 ? -18.234 -34.844 -14.961 1 84.81 405 LEU A CA 1
ATOM 3245 C C . LEU A 1 405 ? -18.078 -33.375 -14.625 1 84.81 405 LEU A C 1
ATOM 3247 O O . LEU A 1 405 ? -17.344 -32.656 -15.297 1 84.81 405 LEU A O 1
ATOM 3251 N N . PRO A 1 406 ? -18.766 -32.938 -13.594 1 86.5 406 PRO A N 1
ATOM 3252 C CA . PRO A 1 406 ? -18.609 -31.516 -13.281 1 86.5 406 PRO A CA 1
ATOM 3253 C C . PRO A 1 406 ? -17.156 -31.141 -12.977 1 86.5 406 PRO A C 1
ATOM 3255 O O . PRO A 1 406 ? -16.672 -30.094 -13.445 1 86.5 406 PRO A O 1
ATOM 3258 N N . SER A 1 407 ? -16.484 -31.922 -12.203 1 88.12 407 SER A N 1
ATOM 3259 C CA . SER A 1 407 ? -15.094 -31.656 -11.859 1 88.12 407 SER A CA 1
ATOM 3260 C C . SER A 1 407 ? -14.195 -31.719 -13.094 1 88.12 407 SER A C 1
ATOM 3262 O O . SER A 1 407 ? -13.266 -30.922 -13.242 1 88.12 407 SER A O 1
ATOM 3264 N N . LEU A 1 408 ? -14.5 -32.594 -14.008 1 88.25 408 LEU A N 1
ATOM 3265 C CA . LEU A 1 408 ? -13.711 -32.75 -15.227 1 88.25 408 LEU A CA 1
ATOM 3266 C C . LEU A 1 408 ? -13.898 -31.547 -16.156 1 88.25 408 LEU A C 1
ATOM 3268 O O . LEU A 1 408 ? -12.938 -31.062 -16.734 1 88.25 408 LEU A O 1
ATOM 3272 N N . ILE A 1 409 ? -15.148 -31.125 -16.266 1 87.88 409 ILE A N 1
ATOM 3273 C CA . ILE A 1 409 ? -15.438 -29.969 -17.125 1 87.88 409 ILE A CA 1
ATOM 3274 C C . ILE A 1 409 ? -14.75 -28.734 -16.562 1 87.88 409 ILE A C 1
ATOM 3276 O O . ILE A 1 409 ? -14.18 -27.938 -17.312 1 87.88 409 ILE A O 1
ATOM 3280 N N . LEU A 1 410 ? -14.836 -28.609 -15.258 1 88.88 410 LEU A N 1
ATOM 3281 C CA . LEU A 1 410 ? -14.18 -27.469 -14.625 1 88.88 410 LEU A CA 1
ATOM 3282 C C . LEU A 1 410 ? -12.672 -27.516 -14.859 1 88.88 410 LEU A C 1
ATOM 3284 O O . LEU A 1 410 ? -12.055 -26.484 -15.133 1 88.88 410 LEU A O 1
ATOM 3288 N N . GLN A 1 411 ? -12.109 -28.656 -14.789 1 88.38 411 GLN A N 1
ATOM 3289 C CA . GLN A 1 411 ? -10.68 -28.828 -15.031 1 88.38 411 GLN A CA 1
ATOM 3290 C C . GLN A 1 411 ? -10.312 -28.469 -16.469 1 88.38 411 GLN A C 1
ATOM 3292 O O . GLN A 1 411 ? -9.266 -27.875 -16.719 1 88.38 411 GLN A O 1
ATOM 3297 N N . LEU A 1 412 ? -11.148 -28.828 -17.391 1 87.38 412 LEU A N 1
ATOM 3298 C CA . LEU A 1 412 ? -10.906 -28.547 -18.797 1 87.38 412 LEU A CA 1
ATOM 3299 C C . LEU A 1 412 ? -10.891 -27.047 -19.047 1 87.38 412 LEU A C 1
ATOM 3301 O O . LEU A 1 412 ? -10.031 -26.547 -19.766 1 87.38 412 LEU A O 1
ATOM 3305 N N . PHE A 1 413 ? -11.781 -26.375 -18.422 1 88.19 413 PHE A N 1
ATOM 3306 C CA . PHE A 1 413 ? -11.82 -24.922 -18.594 1 88.19 413 PHE A CA 1
ATOM 3307 C C . PHE A 1 413 ? -10.617 -24.266 -17.922 1 88.19 413 PHE A C 1
ATOM 3309 O O . PHE A 1 413 ? -10.078 -23.281 -18.422 1 88.19 413 PHE A O 1
ATOM 3316 N N . GLN A 1 414 ? -10.164 -24.828 -16.828 1 89.31 414 GLN A N 1
ATOM 3317 C CA . GLN A 1 414 ? -9.039 -24.281 -16.078 1 89.31 414 GLN A CA 1
ATOM 3318 C C . GLN A 1 414 ? -7.73 -24.484 -16.828 1 89.31 414 GLN A C 1
ATOM 3320 O O . GLN A 1 414 ? -6.754 -23.766 -16.609 1 89.31 414 GLN A O 1
ATOM 3325 N N . HIS A 1 415 ? -7.723 -25.422 -17.75 1 88.81 415 HIS A N 1
ATOM 3326 C CA . HIS A 1 415 ? -6.516 -25.734 -18.5 1 88.81 415 HIS A CA 1
ATOM 3327 C C . HIS A 1 415 ? -6.129 -24.578 -19.422 1 88.81 415 HIS A C 1
ATOM 3329 O O . HIS A 1 415 ? -4.949 -24.391 -19.734 1 88.81 415 HIS A O 1
ATOM 3335 N N . TYR A 1 416 ? -7.07 -23.688 -19.75 1 89.69 416 TYR A N 1
ATOM 3336 C CA . TYR A 1 416 ? -6.816 -22.609 -20.688 1 89.69 416 TYR A CA 1
ATOM 3337 C C . TYR A 1 416 ? -6.496 -21.312 -19.969 1 89.69 416 TYR A C 1
ATOM 3339 O O . TYR A 1 416 ? -6.152 -20.312 -20.594 1 89.69 416 TYR A O 1
ATOM 3347 N N . VAL A 1 417 ? -6.465 -21.344 -18.719 1 92.81 417 VAL A N 1
ATOM 3348 C CA . VAL A 1 417 ? -6.312 -20.109 -17.953 1 92.81 417 VAL A CA 1
ATOM 3349 C C . VAL A 1 417 ? -4.84 -19.719 -17.891 1 92.81 417 VAL A C 1
ATOM 3351 O O . VAL A 1 417 ? -4.488 -18.562 -18.125 1 92.81 417 VAL A O 1
ATOM 3354 N N . PRO A 1 418 ? -3.887 -20.625 -17.641 1 93.75 418 PRO A N 1
ATOM 3355 C CA . PRO A 1 418 ? -2.486 -20.234 -17.484 1 93.75 418 PRO A CA 1
ATOM 3356 C C . PRO A 1 418 ? -1.901 -19.625 -18.766 1 93.75 418 PRO A C 1
ATOM 3358 O O . PRO A 1 418 ? -1.275 -18.562 -18.719 1 93.75 418 PRO A O 1
ATOM 3361 N N . PRO A 1 419 ? -2.182 -20.219 -19.969 1 93.88 419 PRO A N 1
ATOM 3362 C CA . PRO A 1 419 ? -1.662 -19.562 -21.172 1 93.88 419 PRO A CA 1
ATOM 3363 C C . PRO A 1 419 ? -2.266 -18.188 -21.406 1 93.88 419 PRO A C 1
ATOM 3365 O O . PRO A 1 419 ? -1.578 -17.281 -21.891 1 93.88 419 PRO A O 1
ATOM 3368 N N . ALA A 1 420 ? -3.439 -18.031 -21.078 1 94.5 420 ALA A N 1
ATOM 3369 C CA . ALA A 1 420 ? -4.082 -16.719 -21.234 1 94.5 420 ALA A CA 1
ATOM 3370 C C . ALA A 1 420 ? -3.48 -15.695 -20.281 1 94.5 420 ALA A C 1
ATOM 3372 O O . ALA A 1 420 ? -3.219 -14.555 -20.672 1 94.5 420 ALA A O 1
ATOM 3373 N N . MET A 1 421 ? -3.236 -16.141 -19.094 1 95.5 421 MET A N 1
ATOM 3374 C CA . MET A 1 421 ? -2.73 -15.211 -18.078 1 95.5 421 MET A CA 1
ATOM 3375 C C . MET A 1 421 ? -1.276 -14.844 -18.359 1 95.5 421 MET A C 1
ATOM 3377 O O . MET A 1 421 ? -0.854 -13.719 -18.094 1 95.5 421 MET A O 1
ATOM 3381 N N . ILE A 1 422 ? -0.489 -15.789 -18.859 1 94.69 422 ILE A N 1
ATOM 3382 C CA . ILE A 1 422 ? 0.897 -15.477 -19.188 1 94.69 422 ILE A CA 1
ATOM 3383 C C . ILE A 1 422 ? 0.939 -14.5 -20.359 1 94.69 422 ILE A C 1
ATOM 3385 O O . ILE A 1 422 ? 1.808 -13.625 -20.422 1 94.69 422 ILE A O 1
ATOM 3389 N N . MET A 1 423 ? 0.021 -14.68 -21.297 1 93.25 423 MET A N 1
ATOM 3390 C CA . MET A 1 423 ? -0.068 -13.75 -22.422 1 93.25 423 MET A CA 1
ATOM 3391 C C . MET A 1 423 ? -0.419 -12.344 -21.938 1 93.25 423 MET A C 1
ATOM 3393 O O . MET A 1 423 ? 0.189 -11.367 -22.375 1 93.25 423 MET A O 1
ATOM 3397 N N . LEU A 1 424 ? -1.324 -12.266 -21.016 1 93.88 424 LEU A N 1
ATOM 3398 C CA . LEU A 1 424 ? -1.723 -10.969 -20.469 1 93.88 424 LEU A CA 1
ATOM 3399 C C . LEU A 1 424 ? -0.581 -10.336 -19.688 1 93.88 424 LEU A C 1
ATOM 3401 O O . LEU A 1 424 ? -0.377 -9.125 -19.75 1 93.88 424 LEU A O 1
ATOM 3405 N N . SER A 1 425 ? 0.144 -11.164 -18.969 1 93.75 425 SER A N 1
ATOM 3406 C CA . SER A 1 425 ? 1.269 -10.664 -18.188 1 93.75 425 SER A CA 1
ATOM 3407 C C . SER A 1 425 ? 2.408 -10.203 -19.094 1 93.75 425 SER A C 1
ATOM 3409 O O . SER A 1 425 ? 3.18 -9.312 -18.719 1 93.75 425 SER A O 1
ATOM 3411 N N . SER A 1 426 ? 2.535 -10.805 -20.266 1 90.75 426 SER A N 1
ATOM 3412 C CA . SER A 1 426 ? 3.596 -10.43 -21.188 1 90.75 426 SER A CA 1
ATOM 3413 C C . SER A 1 426 ? 3.332 -9.055 -21.812 1 90.75 426 SER A C 1
ATOM 3415 O O . SER A 1 426 ? 4.27 -8.352 -22.172 1 90.75 426 SER A O 1
ATOM 3417 N N . ILE A 1 427 ? 2.105 -8.648 -21.812 1 88.06 427 ILE A N 1
ATOM 3418 C CA . ILE A 1 427 ? 1.745 -7.375 -22.422 1 88.06 427 ILE A CA 1
ATOM 3419 C C . ILE A 1 427 ? 1.986 -6.238 -21.438 1 88.06 427 ILE A C 1
ATOM 3421 O O . ILE A 1 427 ? 2.102 -5.074 -21.828 1 88.06 427 ILE A O 1
ATOM 3425 N N . GLN A 1 428 ? 2.068 -6.465 -20.125 1 88.31 428 GLN A N 1
ATOM 3426 C CA . GLN A 1 428 ? 2.209 -5.457 -19.078 1 88.31 428 GLN A CA 1
ATOM 3427 C C . GLN A 1 428 ? 3.574 -4.777 -19.141 1 88.31 428 GLN A C 1
ATOM 3429 O O . GLN A 1 428 ? 3.766 -3.699 -18.578 1 88.31 428 GLN A O 1
ATOM 3434 N N . GLY A 1 429 ? 4.5 -5.301 -19.922 1 81.5 429 GLY A N 1
ATOM 3435 C CA . GLY A 1 429 ? 5.758 -4.609 -20.141 1 81.5 429 GLY A CA 1
ATOM 3436 C C . GLY A 1 429 ? 6.863 -5.07 -19.219 1 81.5 429 GLY A C 1
ATOM 3437 O O . GLY A 1 429 ? 7.766 -4.297 -18.875 1 81.5 429 GLY A O 1
ATOM 3438 N N . TYR A 1 430 ? 6.816 -6.203 -18.656 1 86.5 430 TYR A N 1
ATOM 3439 C CA . TYR A 1 430 ? 7.926 -6.734 -17.875 1 86.5 430 TYR A CA 1
ATOM 3440 C C . TYR A 1 430 ? 9.102 -7.098 -18.781 1 86.5 430 TYR A C 1
ATOM 3442 O O . TYR A 1 430 ? 8.914 -7.488 -19.938 1 86.5 430 TYR A O 1
ATOM 3450 N N . ILE A 1 431 ? 10.211 -6.996 -18.25 1 88.12 431 ILE A N 1
ATOM 3451 C CA . ILE A 1 431 ? 11.398 -7.199 -19.078 1 88.12 431 ILE A CA 1
ATOM 3452 C C . ILE A 1 431 ? 11.961 -8.602 -18.844 1 88.12 431 ILE A C 1
ATOM 3454 O O . ILE A 1 431 ? 12.695 -9.133 -19.672 1 88.12 431 ILE A O 1
ATOM 3458 N N . ALA A 1 432 ? 11.672 -9.125 -17.719 1 91.56 432 ALA A N 1
ATOM 3459 C CA . ALA A 1 432 ? 12.188 -10.445 -17.375 1 91.56 432 ALA A CA 1
ATOM 3460 C C . ALA A 1 432 ? 11.094 -11.508 -17.453 1 91.56 432 ALA A C 1
ATOM 3462 O O . ALA A 1 432 ? 9.945 -11.25 -17.078 1 91.56 432 ALA A O 1
ATOM 3463 N N . ARG A 1 433 ? 11.438 -12.688 -18 1 91.88 433 ARG A N 1
ATOM 3464 C CA . ARG A 1 433 ? 10.5 -13.805 -18.062 1 91.88 433 ARG A CA 1
ATOM 3465 C C . ARG A 1 433 ? 10.078 -14.25 -16.672 1 91.88 433 ARG A C 1
ATOM 3467 O O . ARG A 1 433 ? 8.922 -14.641 -16.469 1 91.88 433 ARG A O 1
ATOM 3474 N N . SER A 1 434 ? 11.008 -14.211 -15.773 1 91.88 434 SER A N 1
ATOM 3475 C CA . SER A 1 434 ? 10.695 -14.594 -14.398 1 91.88 434 SER A CA 1
ATOM 3476 C C . SER A 1 434 ? 9.656 -13.656 -13.789 1 91.88 434 SER A C 1
ATOM 3478 O O . SER A 1 434 ? 8.773 -14.102 -13.055 1 91.88 434 SER A O 1
ATOM 3480 N N . HIS A 1 435 ? 9.719 -12.359 -14.164 1 92.06 435 HIS A N 1
ATOM 3481 C CA . HIS A 1 435 ? 8.734 -11.414 -13.648 1 92.06 435 HIS A CA 1
ATOM 3482 C C . HIS A 1 435 ? 7.371 -11.625 -14.305 1 92.06 435 HIS A C 1
ATOM 3484 O O . HIS A 1 435 ? 6.336 -11.445 -13.656 1 92.06 435 HIS A O 1
ATOM 3490 N N . ILE A 1 436 ? 7.398 -11.977 -15.562 1 93.31 436 ILE A N 1
ATOM 3491 C CA . ILE A 1 436 ? 6.156 -12.273 -16.266 1 93.31 436 ILE A CA 1
ATOM 3492 C C . ILE A 1 436 ? 5.484 -13.492 -15.625 1 93.31 436 ILE A C 1
ATOM 3494 O O . ILE A 1 436 ? 4.277 -13.477 -15.383 1 93.31 436 ILE A O 1
ATOM 3498 N N . GLU A 1 437 ? 6.27 -14.5 -15.312 1 94.25 437 GLU A N 1
ATOM 3499 C CA . GLU A 1 437 ? 5.734 -15.711 -14.695 1 94.25 437 GLU A CA 1
ATOM 3500 C C . GLU A 1 437 ? 5.203 -15.422 -13.297 1 94.25 437 GLU A C 1
ATOM 3502 O O . GLU A 1 437 ? 4.18 -15.977 -12.891 1 94.25 437 GLU A O 1
ATOM 3507 N N . LYS A 1 438 ? 5.949 -14.625 -12.586 1 94.44 438 LYS A N 1
ATOM 3508 C CA . LYS A 1 438 ? 5.488 -14.273 -11.25 1 94.44 438 LYS A CA 1
ATOM 3509 C C . LYS A 1 438 ? 4.152 -13.539 -11.305 1 94.44 438 LYS A C 1
ATOM 3511 O O . LYS A 1 438 ? 3.238 -13.836 -10.539 1 94.44 438 LYS A O 1
ATOM 3516 N N . SER A 1 439 ? 4.082 -12.555 -12.227 1 94.94 439 SER A N 1
ATOM 3517 C CA . SER A 1 439 ? 2.832 -11.828 -12.398 1 94.94 439 SER A CA 1
ATOM 3518 C C . SER A 1 439 ? 1.706 -12.75 -12.844 1 94.94 439 SER A C 1
ATOM 3520 O O . SER A 1 439 ? 0.567 -12.617 -12.391 1 94.94 439 SER A O 1
ATOM 3522 N N . ALA A 1 440 ? 2.023 -13.609 -13.711 1 96.31 440 ALA A N 1
ATOM 3523 C CA . ALA A 1 440 ? 1.032 -14.578 -14.164 1 96.31 440 ALA A CA 1
ATOM 3524 C C . ALA A 1 440 ? 0.567 -15.469 -13.008 1 96.31 440 ALA A C 1
ATOM 3526 O O . ALA A 1 440 ? -0.617 -15.797 -12.914 1 96.31 440 ALA A O 1
ATOM 3527 N N . CYS A 1 441 ? 1.519 -15.883 -12.18 1 96.62 441 CYS A N 1
ATOM 3528 C CA . CYS A 1 441 ? 1.182 -16.688 -11.016 1 96.62 441 CYS A CA 1
ATOM 3529 C C . CYS A 1 441 ? 0.143 -16 -10.141 1 96.62 441 CYS A C 1
ATOM 3531 O O . CYS A 1 441 ? -0.837 -16.609 -9.727 1 96.62 441 CYS A O 1
ATOM 3533 N N . TYR A 1 442 ? 0.296 -14.711 -9.953 1 95.19 442 TYR A N 1
ATOM 3534 C CA . TYR A 1 442 ? -0.651 -13.93 -9.164 1 95.19 442 TYR A CA 1
ATOM 3535 C C . TYR A 1 442 ? -2.021 -13.898 -9.836 1 95.19 442 TYR A C 1
ATOM 3537 O O . TYR A 1 442 ? -3.047 -14.039 -9.164 1 95.19 442 TYR A O 1
ATOM 3545 N N . LYS A 1 443 ? -2.039 -13.742 -11.062 1 96.12 443 LYS A N 1
ATOM 3546 C CA . LYS A 1 443 ? -3.295 -13.617 -11.797 1 96.12 443 LYS A CA 1
ATOM 3547 C C . LYS A 1 443 ? -4.047 -14.945 -11.828 1 96.12 443 LYS A C 1
ATOM 3549 O O . LYS A 1 443 ? -5.27 -14.977 -11.688 1 96.12 443 LYS A O 1
ATOM 3554 N N . ILE A 1 444 ? -3.309 -16.016 -12.016 1 96.69 444 ILE A N 1
ATOM 3555 C CA . ILE A 1 444 ? -3.936 -17.328 -12.023 1 96.69 444 ILE A CA 1
ATOM 3556 C C . ILE A 1 444 ? -4.508 -17.641 -10.641 1 96.69 444 ILE A C 1
ATOM 3558 O O . ILE A 1 444 ? -5.613 -18.172 -10.523 1 96.69 444 ILE A O 1
ATOM 3562 N N . LEU A 1 445 ? -3.73 -17.312 -9.656 1 96.56 445 LEU A N 1
ATOM 3563 C CA . LEU A 1 445 ? -4.188 -17.547 -8.289 1 96.56 445 LEU A CA 1
ATOM 3564 C C . LEU A 1 445 ? -5.469 -16.766 -8.008 1 96.56 445 LEU A C 1
ATOM 3566 O O . LEU A 1 445 ? -6.43 -17.328 -7.465 1 96.56 445 LEU A O 1
ATOM 3570 N N . PHE A 1 446 ? -5.52 -15.578 -8.375 1 94.62 446 PHE A N 1
ATOM 3571 C CA . PHE A 1 446 ? -6.703 -14.75 -8.188 1 94.62 446 PHE A CA 1
ATOM 3572 C C . PHE A 1 446 ? -7.891 -15.32 -8.953 1 94.62 446 PHE A C 1
ATOM 3574 O O . PHE A 1 446 ? -9 -15.414 -8.414 1 94.62 446 PHE A O 1
ATOM 3581 N N . PHE A 1 447 ? -7.652 -15.656 -10.117 1 94.38 447 PHE A N 1
ATOM 3582 C CA . PHE A 1 447 ? -8.688 -16.219 -10.977 1 94.38 447 PHE A CA 1
ATOM 3583 C C . PHE A 1 447 ? -9.227 -17.516 -10.391 1 94.38 447 PHE A C 1
ATOM 3585 O O . PHE A 1 447 ? -10.445 -17.703 -10.305 1 94.38 447 PHE A O 1
ATOM 3592 N N . THR A 1 448 ? -8.336 -18.375 -9.969 1 93.81 448 THR A N 1
ATOM 3593 C CA . THR A 1 448 ? -8.734 -19.688 -9.492 1 93.81 448 THR A CA 1
ATOM 3594 C C . THR A 1 448 ? -9.484 -19.578 -8.164 1 93.81 448 THR A C 1
ATOM 3596 O O . THR A 1 448 ? -10.484 -20.266 -7.953 1 93.81 448 THR A O 1
ATOM 3599 N N . ILE A 1 449 ? -9.055 -18.719 -7.293 1 94.25 449 ILE A N 1
ATOM 3600 C CA . ILE A 1 449 ? -9.727 -18.562 -6.008 1 94.25 449 ILE A CA 1
ATOM 3601 C C . ILE A 1 449 ? -11.125 -17.984 -6.227 1 94.25 449 ILE A C 1
ATOM 3603 O O . ILE A 1 449 ? -12.094 -18.469 -5.641 1 94.25 449 ILE A O 1
ATOM 3607 N N . TRP A 1 450 ? -11.234 -17.109 -7.102 1 92.06 450 TRP A N 1
ATOM 3608 C CA . TRP A 1 450 ? -12.523 -16.453 -7.324 1 92.06 450 TRP A CA 1
ATOM 3609 C C . TRP A 1 450 ? -13.469 -17.375 -8.102 1 92.06 450 TRP A C 1
ATOM 3611 O O . TRP A 1 450 ? -14.609 -17.578 -7.699 1 92.06 450 TRP A O 1
ATOM 3621 N N . ASN A 1 451 ? -13.008 -17.969 -9.141 1 90.81 451 ASN A N 1
ATOM 3622 C CA . ASN A 1 451 ? -13.883 -18.734 -10.031 1 90.81 451 ASN A CA 1
ATOM 3623 C C . ASN A 1 451 ? -14.109 -20.141 -9.523 1 90.81 451 ASN A C 1
ATOM 3625 O O . ASN A 1 451 ? -15.219 -20.672 -9.602 1 90.81 451 ASN A O 1
ATOM 3629 N N . VAL A 1 452 ? -13.109 -20.703 -9.016 1 91.19 452 VAL A N 1
ATOM 3630 C CA . VAL A 1 452 ? -13.266 -22.094 -8.617 1 91.19 452 VAL A CA 1
ATOM 3631 C C . VAL A 1 452 ? -13.844 -22.172 -7.211 1 91.19 452 VAL A C 1
ATOM 3633 O O . VAL A 1 452 ? -14.695 -23.016 -6.93 1 91.19 452 VAL A O 1
ATOM 3636 N N . PHE A 1 453 ? -13.484 -21.344 -6.34 1 92.5 453 PHE A N 1
ATOM 3637 C CA . PHE A 1 453 ? -13.961 -21.453 -4.965 1 92.5 453 PHE A CA 1
ATOM 3638 C C . PHE A 1 453 ? -15.211 -20.609 -4.758 1 92.5 453 PHE A C 1
ATOM 3640 O O . PHE A 1 453 ? -16.281 -21.141 -4.465 1 92.5 453 PHE A O 1
ATOM 3647 N N . PHE A 1 454 ? -15.18 -19.281 -4.996 1 89.62 454 PHE A N 1
ATOM 3648 C CA . PHE A 1 454 ? -16.266 -18.391 -4.617 1 89.62 454 PHE A CA 1
ATOM 3649 C C . PHE A 1 454 ? -17.453 -18.562 -5.547 1 89.62 454 PHE A C 1
ATOM 3651 O O . PHE A 1 454 ? -18.594 -18.688 -5.09 1 89.62 454 PHE A O 1
ATOM 3658 N N . VAL A 1 455 ? -17.203 -18.578 -6.801 1 86.75 455 VAL A N 1
ATOM 3659 C CA . VAL A 1 455 ? -18.312 -18.688 -7.746 1 86.75 455 VAL A CA 1
ATOM 3660 C C . VAL A 1 455 ? -18.969 -20.062 -7.605 1 86.75 455 VAL A C 1
ATOM 3662 O O . VAL A 1 455 ? -20.203 -20.172 -7.672 1 86.75 455 VAL A O 1
ATOM 3665 N N . ASN A 1 456 ? -18.188 -21.031 -7.387 1 86.69 456 ASN A N 1
ATOM 3666 C CA . ASN A 1 456 ? -18.734 -22.375 -7.211 1 86.69 456 ASN A CA 1
ATOM 3667 C C . ASN A 1 456 ? -19.578 -22.469 -5.945 1 86.69 456 ASN A C 1
ATOM 3669 O O . ASN A 1 456 ? -20.656 -23.062 -5.961 1 86.69 456 ASN A O 1
ATOM 3673 N N . VAL A 1 457 ? -19.094 -21.922 -4.91 1 84.69 457 VAL A N 1
ATOM 3674 C CA . VAL A 1 457 ? -19.797 -21.969 -3.629 1 84.69 457 VAL A CA 1
ATOM 3675 C C . VAL A 1 457 ? -21.109 -21.172 -3.723 1 84.69 457 VAL A C 1
ATOM 3677 O O . VAL A 1 457 ? -22.141 -21.625 -3.238 1 84.69 457 VAL A O 1
ATOM 3680 N N . LEU A 1 458 ? -21.078 -20.078 -4.355 1 81.75 458 LEU A N 1
ATOM 3681 C CA . LEU A 1 458 ? -22.266 -19.219 -4.43 1 81.75 458 LEU A CA 1
ATOM 3682 C C . LEU A 1 458 ? -23.266 -19.766 -5.438 1 81.75 458 LEU A C 1
ATOM 3684 O O . LEU A 1 458 ? -24.484 -19.672 -5.219 1 81.75 458 LEU A O 1
ATOM 3688 N N . SER A 1 459 ? -22.812 -20.297 -6.504 1 77.19 459 SER A N 1
ATOM 3689 C CA . SER A 1 459 ? -23.703 -20.828 -7.531 1 77.19 459 SER A CA 1
ATOM 3690 C C . SER A 1 459 ? -24.344 -22.125 -7.082 1 77.19 459 SER A C 1
ATOM 3692 O O . SER A 1 459 ? -25.469 -22.453 -7.496 1 77.19 459 SER A O 1
ATOM 3694 N N . GLY A 1 460 ? -23.641 -22.906 -6.355 1 70.62 460 GLY A N 1
ATOM 3695 C CA . GLY A 1 460 ? -24.188 -24.156 -5.871 1 70.62 460 GLY A CA 1
ATOM 3696 C C . GLY A 1 460 ? -25.234 -23.984 -4.777 1 70.62 460 GLY A C 1
ATOM 3697 O O . GLY A 1 460 ? -26.062 -24.859 -4.551 1 70.62 460 GLY A O 1
ATOM 3698 N N . SER A 1 461 ? -24.969 -22.891 -4.035 1 64.19 461 SER A N 1
ATOM 3699 C CA . SER A 1 461 ? -25.953 -22.641 -2.988 1 64.19 461 SER A CA 1
ATOM 3700 C C . SER A 1 461 ? -27.203 -21.953 -3.553 1 64.19 461 SER A C 1
ATOM 3702 O O . SER A 1 461 ? -27.125 -21.266 -4.574 1 64.19 461 SER A O 1
ATOM 3704 N N . VAL A 1 462 ? -28.422 -22.562 -3.562 1 52.16 462 VAL A N 1
ATOM 3705 C CA . VAL A 1 462 ? -29.703 -22.094 -4.094 1 52.16 462 VAL A CA 1
ATOM 3706 C C . VAL A 1 462 ? -29.766 -20.562 -4 1 52.16 462 VAL A C 1
ATOM 3708 O O . VAL A 1 462 ? -30.75 -19.953 -4.43 1 52.16 462 VAL A O 1
ATOM 3711 N N . LEU A 1 463 ? -28.906 -19.969 -3.293 1 49.97 463 LEU A N 1
ATOM 3712 C CA . LEU A 1 463 ? -29.094 -18.547 -3.004 1 49.97 463 LEU A CA 1
ATOM 3713 C C . LEU A 1 463 ? -28.703 -17.688 -4.203 1 49.97 463 LEU A C 1
ATOM 3715 O O . LEU A 1 463 ? -27.672 -17.016 -4.172 1 49.97 463 LEU A O 1
ATOM 3719 N N . TYR A 1 464 ? -28.922 -18.219 -5.383 1 47.94 464 TYR A N 1
ATOM 3720 C CA . TYR A 1 464 ? -28.625 -17.516 -6.621 1 47.94 464 TYR A CA 1
ATOM 3721 C C . TYR A 1 464 ? -29.062 -16.047 -6.531 1 47.94 464 TYR A C 1
ATOM 3723 O O . TYR A 1 464 ? -29.031 -15.32 -7.523 1 47.94 464 TYR A O 1
ATOM 3731 N N . GLN A 1 465 ? -29.656 -15.68 -5.438 1 47.94 465 GLN A N 1
ATOM 3732 C CA . GLN A 1 465 ? -30.172 -14.344 -5.699 1 47.94 465 GLN A CA 1
ATOM 3733 C C . GLN A 1 465 ? -29.047 -13.312 -5.66 1 47.94 465 GLN A C 1
ATOM 3735 O O . GLN A 1 465 ? -28.391 -13.133 -4.633 1 47.94 465 GLN A O 1
ATOM 3740 N N . ALA A 1 466 ? -28.516 -13.109 -6.848 1 50.41 466 ALA A N 1
ATOM 3741 C CA . ALA A 1 466 ? -27.594 -12.008 -7.141 1 50.41 466 ALA A CA 1
ATOM 3742 C C . ALA A 1 466 ? -27.688 -10.922 -6.07 1 50.41 466 ALA A C 1
ATOM 3744 O O . ALA A 1 466 ? -26.672 -10.289 -5.734 1 50.41 466 ALA A O 1
ATOM 3745 N N . ASN A 1 467 ? -28.812 -10.836 -5.441 1 51.53 467 ASN A N 1
ATOM 3746 C CA . ASN A 1 467 ? -29.094 -9.703 -4.57 1 51.53 467 ASN A CA 1
ATOM 3747 C C . ASN A 1 467 ? -28.422 -9.859 -3.207 1 51.53 467 ASN A C 1
ATOM 3749 O O . ASN A 1 467 ? -28.219 -8.875 -2.496 1 51.53 467 ASN A O 1
ATOM 3753 N N . VAL A 1 468 ? -28.125 -11.086 -2.918 1 53.16 468 VAL A N 1
ATOM 3754 C CA . VAL A 1 468 ? -27.625 -11.312 -1.568 1 53.16 468 VAL A CA 1
ATOM 3755 C C . VAL A 1 468 ? -26.172 -10.867 -1.481 1 53.16 468 VAL A C 1
ATOM 3757 O O . VAL A 1 468 ? -25.703 -10.422 -0.427 1 53.16 468 VAL A O 1
ATOM 3760 N N . PHE A 1 469 ? -25.469 -10.883 -2.611 1 53.94 469 PHE A N 1
ATOM 3761 C CA . PHE A 1 469 ? -24.047 -10.555 -2.602 1 53.94 469 PHE A CA 1
ATOM 3762 C C . PHE A 1 469 ? -23.844 -9.07 -2.314 1 53.94 469 PHE A C 1
ATOM 3764 O O . PHE A 1 469 ? -22.75 -8.664 -1.904 1 53.94 469 PHE A O 1
ATOM 3771 N N . LEU A 1 470 ? -24.875 -8.43 -2.438 1 56.53 470 LEU A N 1
ATOM 3772 C CA . LEU A 1 470 ? -24.703 -6.984 -2.377 1 56.53 470 LEU A CA 1
ATOM 3773 C C . LEU A 1 470 ? -24.922 -6.469 -0.96 1 56.53 470 LEU A C 1
ATOM 3775 O O . LEU A 1 470 ? -24.719 -5.285 -0.686 1 56.53 470 LEU A O 1
ATOM 3779 N N . GLU A 1 471 ? -25.203 -7.516 0.01 1 59.41 471 GLU A N 1
ATOM 3780 C CA . GLU A 1 471 ? -25.328 -7.094 1.402 1 59.41 471 GLU A CA 1
ATOM 3781 C C . GLU A 1 471 ? -24.062 -7.445 2.201 1 59.41 471 GLU A C 1
ATOM 3783 O O . GLU A 1 471 ? -23.828 -8.617 2.492 1 59.41 471 GLU A O 1
ATOM 3788 N N . LEU A 1 472 ? -23.203 -6.621 2.434 1 58.44 472 LEU A N 1
ATOM 3789 C CA . LEU A 1 472 ? -21.953 -6.824 3.135 1 58.44 472 LEU A CA 1
ATOM 3790 C C . LEU A 1 472 ? -22.172 -7.535 4.465 1 58.44 472 LEU A C 1
ATOM 3792 O O . LEU A 1 472 ? -21.359 -8.375 4.871 1 58.44 472 LEU A O 1
ATOM 3796 N N . LYS A 1 473 ? -23.297 -7.227 5.293 1 61.41 473 LYS A N 1
ATOM 3797 C CA . LYS A 1 473 ? -23.562 -7.777 6.617 1 61.41 473 LYS A CA 1
ATOM 3798 C C . LYS A 1 473 ? -23.844 -9.273 6.543 1 61.41 473 LYS A C 1
ATOM 3800 O O . LYS A 1 473 ? -23.578 -10.008 7.496 1 61.41 473 LYS A O 1
ATOM 3805 N N . ASN A 1 474 ? -24.203 -9.648 5.426 1 71.12 474 ASN A N 1
ATOM 3806 C CA . ASN A 1 474 ? -24.656 -11.031 5.328 1 71.12 474 ASN A CA 1
ATOM 3807 C C . ASN A 1 474 ? -23.594 -11.93 4.703 1 71.12 474 ASN A C 1
ATOM 3809 O O . ASN A 1 474 ? -23.828 -13.117 4.5 1 71.12 474 ASN A O 1
ATOM 3813 N N . ILE A 1 475 ? -22.375 -11.305 4.621 1 77 475 ILE A N 1
ATOM 3814 C CA . ILE A 1 475 ? -21.375 -12.078 3.908 1 77 475 ILE A CA 1
ATOM 3815 C C . ILE A 1 475 ? -20.969 -13.297 4.746 1 77 475 ILE A C 1
ATOM 3817 O O . ILE A 1 475 ? -21.016 -14.43 4.262 1 77 475 ILE A O 1
ATOM 3821 N N . PRO A 1 476 ? -20.672 -13.07 6.055 1 78.56 476 PRO A N 1
ATOM 3822 C CA . PRO A 1 476 ? -20.281 -14.25 6.836 1 78.56 476 PRO A CA 1
ATOM 3823 C C . PRO A 1 476 ? -21.406 -15.281 6.949 1 78.56 476 PRO A C 1
ATOM 3825 O O . PRO A 1 476 ? -21.156 -16.484 6.91 1 78.56 476 PRO A O 1
ATOM 3828 N N . SER A 1 477 ? -22.609 -14.812 7.004 1 81.94 477 SER A N 1
ATOM 3829 C CA . SER A 1 477 ? -23.75 -15.719 7.133 1 81.94 477 SER A CA 1
ATOM 3830 C C . SER A 1 477 ? -24.016 -16.469 5.828 1 81.94 477 SER A C 1
ATOM 3832 O O . SER A 1 477 ? -24.328 -17.656 5.84 1 81.94 477 SER A O 1
ATOM 3834 N N . VAL A 1 478 ? -23.844 -15.719 4.746 1 82.44 478 VAL A N 1
ATOM 3835 C CA . VAL A 1 478 ? -24.062 -16.328 3.443 1 82.44 478 VAL A CA 1
ATOM 3836 C C . VAL A 1 478 ? -22.984 -17.391 3.182 1 82.44 478 VAL A C 1
ATOM 3838 O O . VAL A 1 478 ? -23.297 -18.5 2.732 1 82.44 478 VAL A O 1
ATOM 3841 N N . LEU A 1 479 ? -21.797 -17.047 3.504 1 83.94 479 LEU A N 1
ATOM 3842 C CA . LEU A 1 479 ? -20.703 -17.984 3.307 1 83.94 479 LEU A CA 1
ATOM 3843 C C . LEU A 1 479 ? -20.844 -19.188 4.242 1 83.94 479 LEU A C 1
ATOM 3845 O O . LEU A 1 479 ? -20.516 -20.312 3.867 1 83.94 479 LEU A O 1
ATOM 3849 N N . ALA A 1 480 ? -21.312 -18.938 5.441 1 84.75 480 ALA A N 1
ATOM 3850 C CA . ALA A 1 480 ? -21.453 -19.984 6.445 1 84.75 480 ALA A CA 1
ATOM 3851 C C . ALA A 1 480 ? -22.469 -21.031 6 1 84.75 480 ALA A C 1
ATOM 3853 O O . ALA A 1 480 ? -22.375 -22.203 6.375 1 84.75 480 ALA A O 1
ATOM 3854 N N . VAL A 1 481 ? -23.438 -20.578 5.238 1 81.69 481 VAL A N 1
ATOM 3855 C CA . VAL A 1 481 ? -24.469 -21.5 4.766 1 81.69 481 VAL A CA 1
ATOM 3856 C C . VAL A 1 481 ? -24.016 -22.156 3.459 1 81.69 481 VAL A C 1
ATOM 3858 O O . VAL A 1 481 ? -24.219 -23.344 3.256 1 81.69 481 VAL A O 1
ATOM 3861 N N . ALA A 1 482 ? -23.328 -21.422 2.629 1 83.69 482 ALA A N 1
ATOM 3862 C CA . ALA A 1 482 ? -23.047 -21.859 1.262 1 83.69 482 ALA A CA 1
ATOM 3863 C C . ALA A 1 482 ? -21.828 -22.766 1.216 1 83.69 482 ALA A C 1
ATOM 3865 O O . ALA A 1 482 ? -21.781 -23.734 0.44 1 83.69 482 ALA A O 1
ATOM 3866 N N . VAL A 1 483 ? -20.844 -22.578 2.004 1 86.56 483 VAL A N 1
ATOM 3867 C CA . VAL A 1 483 ? -19.547 -23.234 1.874 1 86.56 483 VAL A CA 1
ATOM 3868 C C . VAL A 1 483 ? -19.641 -24.688 2.316 1 86.56 483 VAL A C 1
ATOM 3870 O O . VAL A 1 483 ? -19.172 -25.594 1.62 1 86.56 483 VAL A O 1
ATOM 3873 N N . PRO A 1 484 ? -20.281 -24.938 3.455 1 84.69 484 PRO A N 1
ATOM 3874 C CA . PRO A 1 484 ? -20.344 -26.328 3.887 1 84.69 484 PRO A CA 1
ATOM 3875 C C . PRO A 1 484 ? -21.109 -27.219 2.914 1 84.69 484 PRO A C 1
ATOM 3877 O O . PRO A 1 484 ? -20.812 -28.422 2.787 1 84.69 484 PRO A O 1
ATOM 3880 N N . GLY A 1 485 ? -22.047 -26.656 2.205 1 79.69 485 GLY A N 1
ATOM 3881 C CA . GLY A 1 485 ? -22.891 -27.422 1.284 1 79.69 485 GLY A CA 1
ATOM 3882 C C . GLY A 1 485 ? -22.125 -27.906 0.068 1 79.69 485 GLY A C 1
ATOM 3883 O O . GLY A 1 485 ? -22.562 -28.844 -0.605 1 79.69 485 GLY A O 1
ATOM 3884 N N . GLN A 1 486 ? -20.938 -27.391 -0.218 1 85.31 486 GLN A N 1
ATOM 3885 C CA . GLN A 1 486 ? -20.188 -27.75 -1.421 1 85.31 486 GLN A CA 1
ATOM 3886 C C . GLN A 1 486 ? -18.969 -28.594 -1.079 1 85.31 486 GLN A C 1
ATOM 3888 O O . GLN A 1 486 ? -18.062 -28.75 -1.906 1 85.31 486 GLN A O 1
ATOM 3893 N N . ALA A 1 487 ? -18.875 -29.141 0.064 1 87.62 487 ALA A N 1
ATOM 3894 C CA . ALA A 1 487 ? -17.719 -29.922 0.509 1 87.62 487 ALA A CA 1
ATOM 3895 C C . ALA A 1 487 ? -17.516 -31.156 -0.369 1 87.62 487 ALA A C 1
ATOM 3897 O O . ALA A 1 487 ? -16.391 -31.5 -0.716 1 87.62 487 ALA A O 1
ATOM 3898 N N . GLU A 1 488 ? -18.609 -31.781 -0.775 1 86.12 488 GLU A N 1
ATOM 3899 C CA . GLU A 1 488 ? -18.516 -33 -1.582 1 86.12 488 GLU A CA 1
ATOM 3900 C C . GLU A 1 488 ? -17.953 -32.688 -2.965 1 86.12 488 GLU A C 1
ATOM 3902 O O . GLU A 1 488 ? -17.156 -33.5 -3.494 1 86.12 488 GLU A O 1
ATOM 3907 N N . PHE A 1 489 ? -18.375 -31.656 -3.49 1 86.81 489 PHE A N 1
ATOM 3908 C CA . PHE A 1 489 ? -17.859 -31.266 -4.793 1 86.81 489 PHE A CA 1
ATOM 3909 C C . PHE A 1 489 ? -16.344 -31.047 -4.727 1 86.81 489 PHE A C 1
ATOM 3911 O O . PHE A 1 489 ? -15.617 -31.469 -5.625 1 86.81 489 PHE A O 1
ATOM 3918 N N . PHE A 1 490 ? -15.883 -30.422 -3.721 1 91.75 490 PHE A N 1
ATOM 3919 C CA . PHE A 1 490 ? -14.469 -30.078 -3.625 1 91.75 490 PHE A CA 1
ATOM 3920 C C . PHE A 1 490 ? -13.633 -31.328 -3.352 1 91.75 490 PHE A C 1
ATOM 3922 O O . PHE A 1 490 ? -12.477 -31.422 -3.783 1 91.75 490 PHE A O 1
ATOM 3929 N N . ILE A 1 491 ? -14.164 -32.281 -2.645 1 92.06 491 ILE A N 1
ATOM 3930 C CA . ILE A 1 491 ? -13.461 -33.562 -2.471 1 92.06 491 ILE A CA 1
ATOM 3931 C C . ILE A 1 491 ? -13.281 -34.219 -3.826 1 92.06 491 ILE A C 1
ATOM 3933 O O . ILE A 1 491 ? -12.188 -34.688 -4.16 1 92.06 491 ILE A O 1
ATOM 3937 N N . ALA A 1 492 ? -14.398 -34.219 -4.59 1 90.38 492 ALA A N 1
ATOM 3938 C CA . ALA A 1 492 ? -14.328 -34.781 -5.934 1 90.38 492 ALA A CA 1
ATOM 3939 C C . ALA A 1 492 ? -13.32 -34.031 -6.797 1 90.38 492 ALA A C 1
ATOM 3941 O O . ALA A 1 492 ? -12.578 -34.656 -7.566 1 90.38 492 ALA A O 1
ATOM 3942 N N . TYR A 1 493 ? -13.336 -32.781 -6.641 1 92.12 493 TYR A N 1
ATOM 3943 C CA . TYR A 1 493 ? -12.422 -31.938 -7.406 1 92.12 493 TYR A CA 1
ATOM 3944 C C . TYR A 1 493 ? -10.977 -32.25 -7.051 1 92.12 493 TYR A C 1
ATOM 3946 O O . TYR A 1 493 ? -10.109 -32.312 -7.934 1 92.12 493 TYR A O 1
ATOM 3954 N N . VAL A 1 494 ? -10.641 -32.438 -5.777 1 94.06 494 VAL A N 1
ATOM 3955 C CA . VAL A 1 494 ? -9.289 -32.75 -5.309 1 94.06 494 VAL A CA 1
ATOM 3956 C C . VAL A 1 494 ? -8.828 -34.094 -5.863 1 94.06 494 VAL A C 1
ATOM 3958 O O . VAL A 1 494 ? -7.688 -34.219 -6.309 1 94.06 494 VAL A O 1
ATOM 3961 N N . VAL A 1 495 ? -9.727 -35 -5.891 1 93.12 495 VAL A N 1
ATOM 3962 C CA . VAL A 1 495 ? -9.375 -36.344 -6.355 1 93.12 495 VAL A CA 1
ATOM 3963 C C . VAL A 1 495 ? -9.172 -36.344 -7.867 1 93.12 495 VAL A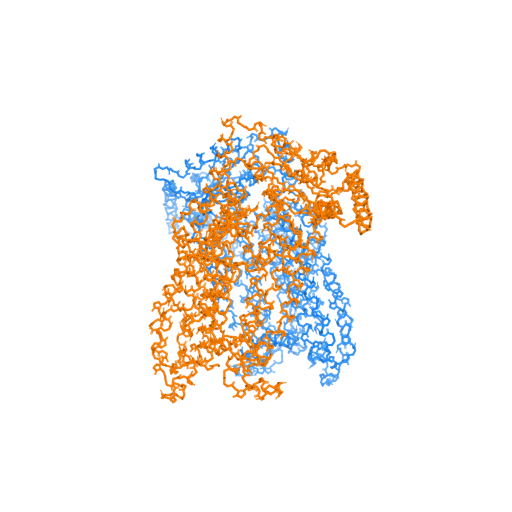 C 1
ATOM 3965 O O . VAL A 1 495 ? -8.203 -36.906 -8.375 1 93.12 495 VAL A O 1
ATOM 3968 N N . THR A 1 496 ? -10 -35.594 -8.539 1 90.62 496 THR A N 1
ATOM 3969 C CA . THR A 1 496 ? -9.938 -35.562 -10 1 90.62 496 THR A CA 1
ATOM 3970 C C . THR A 1 496 ? -8.781 -34.688 -10.477 1 90.62 496 THR A C 1
ATOM 3972 O O . THR A 1 496 ? -7.977 -35.125 -11.312 1 90.62 496 THR A O 1
ATOM 3975 N N . THR A 1 497 ? -8.641 -33.531 -9.922 1 90.88 497 THR A N 1
ATOM 3976 C CA . THR A 1 497 ? -7.633 -32.594 -10.406 1 90.88 497 THR A CA 1
ATOM 3977 C C . THR A 1 497 ? -6.324 -32.75 -9.641 1 90.88 497 THR A C 1
ATOM 3979 O O . THR A 1 497 ? -5.246 -32.5 -10.18 1 90.88 497 THR A O 1
ATOM 3982 N N . GLY A 1 498 ? -6.348 -33.219 -8.453 1 91.69 498 GLY A N 1
ATOM 3983 C CA . GLY A 1 498 ? -5.152 -33.375 -7.645 1 91.69 498 GLY A CA 1
ATOM 3984 C C . GLY A 1 498 ? -4.445 -34.688 -7.859 1 91.69 498 GLY A C 1
ATOM 3985 O O . GLY A 1 498 ? -3.307 -34.719 -8.328 1 91.69 498 GLY A O 1
ATOM 3986 N N . TRP A 1 499 ? -5.23 -35.781 -7.672 1 93.5 499 TRP A N 1
ATOM 3987 C CA . TRP A 1 499 ? -4.633 -37.125 -7.773 1 93.5 499 TRP A CA 1
ATOM 3988 C C . TRP A 1 499 ? -4.32 -37.469 -9.227 1 93.5 499 TRP A C 1
ATOM 3990 O O . TRP A 1 499 ? -3.17 -37.75 -9.562 1 93.5 499 TRP A O 1
ATOM 4000 N N . THR A 1 500 ? -5.266 -37.312 -10.055 1 89.94 500 THR A N 1
ATOM 4001 C CA . THR A 1 500 ? -5.129 -37.75 -11.438 1 89.94 500 THR A CA 1
ATOM 4002 C C . THR A 1 500 ? -4.195 -36.844 -12.219 1 89.94 500 THR A C 1
ATOM 4004 O O . THR A 1 500 ? -3.367 -37.312 -13 1 89.94 500 THR A O 1
ATOM 4007 N N . ASN A 1 501 ? -4.297 -35.625 -12.016 1 88.69 501 ASN A N 1
ATOM 4008 C CA . ASN A 1 501 ? -3.434 -34.688 -12.734 1 88.69 501 ASN A CA 1
ATOM 4009 C C . ASN A 1 501 ? -1.971 -34.844 -12.328 1 88.69 501 ASN A C 1
ATOM 4011 O O . ASN A 1 501 ? -1.073 -34.719 -13.164 1 88.69 501 ASN A O 1
ATOM 4015 N N . THR A 1 502 ? -1.707 -35.062 -11.07 1 91.5 502 THR A N 1
ATOM 4016 C CA . THR A 1 502 ? -0.343 -35.281 -10.602 1 91.5 502 THR A CA 1
ATOM 4017 C C . THR A 1 502 ? 0.226 -36.562 -11.172 1 91.5 502 THR A C 1
ATOM 4019 O O . THR A 1 502 ? 1.391 -36.625 -11.57 1 91.5 502 THR A O 1
ATOM 4022 N N . SER A 1 503 ? -0.594 -37.562 -11.289 1 91.31 503 SER A N 1
ATOM 4023 C CA . SER A 1 503 ? -0.162 -38.844 -11.867 1 91.31 503 SER A CA 1
ATOM 4024 C C . SER A 1 503 ? 0.051 -38.719 -13.375 1 91.31 503 SER A C 1
ATOM 4026 O O . SER A 1 503 ? 0.951 -39.344 -13.938 1 91.31 503 SER A O 1
ATOM 4028 N N . SER A 1 504 ? -0.781 -37.875 -13.906 1 89.12 504 SER A N 1
ATOM 4029 C CA . SER A 1 504 ? -0.618 -37.625 -15.336 1 89.12 504 SER A CA 1
ATOM 4030 C C . SER A 1 504 ? 0.675 -36.875 -15.633 1 89.12 504 SER A C 1
ATOM 4032 O O . SER A 1 504 ? 1.272 -37.062 -16.688 1 89.12 504 SER A O 1
ATOM 4034 N N . GLU A 1 505 ? 1.072 -36.062 -14.703 1 88.12 505 GLU A N 1
ATOM 4035 C CA . GLU A 1 505 ? 2.344 -35.344 -14.828 1 88.12 505 GLU A CA 1
ATOM 4036 C C . GLU A 1 505 ? 3.52 -36.312 -14.828 1 88.12 505 GLU A C 1
ATOM 4038 O O . GLU A 1 505 ? 4.527 -36.094 -15.492 1 88.12 505 GLU A O 1
ATOM 4043 N N . LEU A 1 506 ? 3.41 -37.375 -14.133 1 87.31 506 LEU A N 1
ATOM 4044 C CA . LEU A 1 506 ? 4.434 -38.406 -14.109 1 87.31 506 LEU A CA 1
ATOM 4045 C C . LEU A 1 506 ? 4.465 -39.156 -15.422 1 87.31 506 LEU A C 1
ATOM 4047 O O . LEU A 1 506 ? 5.535 -39.406 -15.992 1 87.31 506 LEU A O 1
ATOM 4051 N N . PHE A 1 507 ? 3.334 -39.5 -15.922 1 85.88 507 PHE A N 1
ATOM 4052 C CA . PHE A 1 507 ? 3.199 -40.312 -17.125 1 85.88 507 PHE A CA 1
ATOM 4053 C C . PHE A 1 507 ? 3.492 -39.469 -18.375 1 85.88 507 PHE A C 1
ATOM 4055 O O . PHE A 1 507 ? 4.035 -40 -19.344 1 85.88 507 PHE A O 1
ATOM 4062 N N . GLN A 1 508 ? 3.324 -38.219 -18.391 1 84.81 508 GLN A N 1
ATOM 4063 C CA . GLN A 1 508 ? 3.525 -37.312 -19.516 1 84.81 508 GLN A CA 1
ATOM 4064 C C . GLN A 1 508 ? 2.947 -37.875 -20.797 1 84.81 508 GLN A C 1
ATOM 4066 O O . GLN A 1 508 ? 3.646 -38 -21.812 1 84.81 508 GLN A O 1
ATOM 4071 N N . MET A 1 509 ? 1.689 -38.156 -20.781 1 79 509 MET A N 1
ATOM 4072 C CA . MET A 1 509 ? 1.019 -38.844 -21.875 1 79 509 MET A CA 1
ATOM 4073 C C . MET A 1 509 ? 1.146 -38.062 -23.172 1 79 509 MET A C 1
ATOM 4075 O O . MET A 1 509 ? 1.493 -38.625 -24.203 1 79 509 MET A O 1
ATOM 4079 N N . PHE A 1 510 ? 0.955 -36.781 -23.062 1 78.31 510 PHE A N 1
ATOM 4080 C CA . PHE A 1 510 ? 0.966 -36 -24.281 1 78.31 510 PHE A CA 1
ATOM 4081 C C . PHE A 1 510 ? 2.365 -35.938 -24.891 1 78.31 510 PHE A C 1
ATOM 4083 O O . PHE A 1 510 ? 2.529 -36.062 -26.094 1 78.31 510 PHE A O 1
ATOM 4090 N N . SER A 1 511 ? 3.334 -35.75 -24.031 1 78.75 511 SER A N 1
ATOM 4091 C CA . SER A 1 511 ? 4.711 -35.719 -24.516 1 78.75 511 SER A CA 1
ATOM 4092 C C . SER A 1 511 ? 5.133 -37.062 -25.109 1 78.75 511 SER A C 1
ATOM 4094 O O . SER A 1 511 ? 5.867 -37.094 -26.094 1 78.75 511 SER A O 1
ATOM 4096 N N . LEU A 1 512 ? 4.629 -38.094 -24.547 1 82.25 512 LEU A N 1
ATOM 4097 C CA . LEU A 1 512 ? 4.965 -39.438 -25.031 1 82.25 512 LEU A CA 1
ATOM 4098 C C . LEU A 1 512 ? 4.336 -39.688 -26.391 1 82.25 512 LEU A C 1
ATOM 4100 O O . LEU A 1 512 ? 5.008 -40.188 -27.312 1 82.25 512 LEU A O 1
ATOM 4104 N N . ILE A 1 513 ? 3.029 -39.344 -26.5 1 80.19 513 ILE A N 1
ATOM 4105 C CA . ILE A 1 513 ? 2.318 -39.562 -27.75 1 80.19 513 ILE A CA 1
ATOM 4106 C C . ILE A 1 513 ? 2.947 -38.719 -28.859 1 80.19 513 ILE A C 1
ATOM 4108 O O . ILE A 1 513 ? 3.164 -39.219 -29.969 1 80.19 513 ILE A O 1
ATOM 4112 N N . TRP A 1 514 ? 3.248 -37.625 -28.531 1 78.38 514 TRP A N 1
ATOM 4113 C CA . TRP A 1 514 ? 3.855 -36.719 -29.5 1 78.38 514 TRP A CA 1
ATOM 4114 C C . TRP A 1 514 ? 5.234 -37.219 -29.922 1 78.38 514 TRP A C 1
ATOM 4116 O O . TRP A 1 514 ? 5.594 -37.156 -31.094 1 78.38 514 TRP A O 1
ATOM 4126 N N . SER A 1 515 ? 6.07 -37.625 -28.969 1 77.5 515 SER A N 1
ATOM 4127 C CA . SER A 1 515 ? 7.387 -38.188 -29.281 1 77.5 515 SER A CA 1
ATOM 4128 C C . SER A 1 515 ? 7.281 -39.438 -30.141 1 77.5 515 SER A C 1
ATOM 4130 O O . SER A 1 515 ? 8.094 -39.656 -31.031 1 77.5 515 SER A O 1
ATOM 4132 N N . PHE A 1 516 ? 6.285 -40.188 -29.875 1 76.44 516 PHE A N 1
ATOM 4133 C CA . PHE A 1 516 ? 6.059 -41.406 -30.641 1 76.44 516 PHE A CA 1
ATOM 4134 C C . PHE A 1 516 ? 5.676 -41.094 -32.062 1 76.44 516 PHE A C 1
ATOM 4136 O O . PHE A 1 516 ? 6.172 -41.719 -33.031 1 76.44 516 PHE A O 1
ATOM 4143 N N . ILE A 1 517 ? 4.77 -40.125 -32.156 1 75.62 517 ILE A N 1
ATOM 4144 C CA . ILE A 1 517 ? 4.32 -39.719 -33.5 1 75.62 517 ILE A CA 1
ATOM 4145 C C . ILE A 1 517 ? 5.492 -39.094 -34.25 1 75.62 517 ILE A C 1
ATOM 4147 O O . ILE A 1 517 ? 5.66 -39.375 -35.438 1 75.62 517 ILE A O 1
ATOM 4151 N N . LYS A 1 518 ? 6.266 -38.344 -33.594 1 74.38 518 LYS A N 1
ATOM 4152 C CA . LYS A 1 518 ? 7.422 -37.719 -34.219 1 74.38 518 LYS A CA 1
ATOM 4153 C C . LYS A 1 518 ? 8.445 -38.75 -34.656 1 74.38 518 LYS A C 1
ATOM 4155 O O . LYS A 1 518 ? 9.039 -38.656 -35.75 1 74.38 518 LYS A O 1
ATOM 4160 N N . ARG A 1 519 ? 8.688 -39.75 -33.844 1 72.69 519 ARG A N 1
ATOM 4161 C CA . ARG A 1 519 ? 9.688 -40.781 -34.125 1 72.69 519 ARG A CA 1
ATOM 4162 C C . ARG A 1 519 ? 9.219 -41.719 -35.25 1 72.69 519 ARG A C 1
ATOM 4164 O O . ARG A 1 519 ? 9.984 -42.062 -36.156 1 72.69 519 ARG A O 1
ATOM 4171 N N . LYS A 1 520 ? 7.984 -42.125 -35.125 1 68.06 520 LYS A N 1
ATOM 4172 C CA . LYS A 1 520 ? 7.504 -43.156 -36.062 1 68.06 520 LYS A CA 1
ATOM 4173 C C . LYS A 1 520 ? 6.973 -42.531 -37.344 1 68.06 520 LYS A C 1
ATOM 4175 O O . LYS A 1 520 ? 7.172 -43.094 -38.438 1 68.06 520 LYS A O 1
ATOM 4180 N N . ILE A 1 521 ? 6.309 -41.438 -37.094 1 63.66 521 ILE A N 1
ATOM 4181 C CA . ILE A 1 521 ? 5.637 -40.906 -38.281 1 63.66 521 ILE A CA 1
ATOM 4182 C C . ILE A 1 521 ? 6.551 -39.906 -38.969 1 63.66 521 ILE A C 1
ATOM 4184 O O . ILE A 1 521 ? 6.672 -39.906 -40.219 1 63.66 521 ILE A O 1
ATOM 4188 N N . LEU A 1 522 ? 7.133 -39.094 -38.094 1 60.75 522 LEU A N 1
ATOM 4189 C CA . LEU A 1 522 ? 7.859 -38 -38.719 1 60.75 522 LEU A CA 1
ATOM 4190 C C . LEU A 1 522 ? 9.336 -38.375 -38.906 1 60.75 522 LEU A C 1
ATOM 4192 O O . LEU A 1 522 ? 10.047 -37.719 -39.656 1 60.75 522 LEU A O 1
ATOM 4196 N N . GLY A 1 523 ? 9.82 -39.562 -38.5 1 55.19 523 GLY A N 1
ATOM 4197 C CA . GLY A 1 523 ? 11.203 -40 -38.625 1 55.19 523 GLY A CA 1
ATOM 4198 C C . GLY A 1 523 ? 12.203 -39 -38.031 1 55.19 523 GLY A C 1
ATOM 4199 O O . GLY A 1 523 ? 13.328 -38.906 -38.531 1 55.19 523 GLY A O 1
ATOM 4200 N N . ARG A 1 524 ? 11.789 -38.094 -37.125 1 54.44 524 ARG A N 1
ATOM 4201 C CA . ARG A 1 524 ? 12.523 -36.938 -36.594 1 54.44 524 ARG A CA 1
ATOM 4202 C C . ARG A 1 524 ? 13.234 -37.312 -35.281 1 54.44 524 ARG A C 1
ATOM 4204 O O . ARG A 1 524 ? 13.039 -36.656 -34.25 1 54.44 524 ARG A O 1
ATOM 4211 N N . ALA A 1 525 ? 14.008 -38.344 -35.281 1 52.09 525 ALA A N 1
ATOM 4212 C CA . ALA A 1 525 ? 14.633 -38.812 -34.031 1 52.09 525 ALA A CA 1
ATOM 4213 C C . ALA A 1 525 ? 15.609 -37.781 -33.469 1 52.09 525 ALA A C 1
ATOM 4215 O O . ALA A 1 525 ? 15.805 -37.688 -32.281 1 52.09 525 ALA A O 1
ATOM 4216 N N . ASP A 1 526 ? 16.281 -37.031 -34.406 1 50.66 526 ASP A N 1
ATOM 4217 C CA . ASP A 1 526 ? 17.469 -36.312 -33.938 1 50.66 526 ASP A CA 1
ATOM 4218 C C . ASP A 1 526 ? 17.109 -34.875 -33.531 1 50.66 526 ASP A C 1
ATOM 4220 O O . ASP A 1 526 ? 17.969 -34 -33.531 1 50.66 526 ASP A O 1
ATOM 4224 N N . ASP A 1 527 ? 15.852 -34.656 -33.375 1 55.5 527 ASP A N 1
ATOM 4225 C CA . ASP A 1 527 ? 15.547 -33.281 -33.031 1 55.5 527 ASP A CA 1
ATOM 4226 C C . ASP A 1 527 ? 16.188 -32.906 -31.688 1 55.5 527 ASP A C 1
ATOM 4228 O O . ASP A 1 527 ? 16.312 -33.719 -30.781 1 55.5 527 ASP A O 1
ATOM 4232 N N . LYS A 1 528 ? 17.125 -31.828 -31.703 1 57.66 528 LYS A N 1
ATOM 4233 C CA . LYS A 1 528 ? 17.719 -31.25 -30.5 1 57.66 528 LYS A CA 1
ATOM 4234 C C . LYS A 1 528 ? 16.75 -31.328 -29.328 1 57.66 528 LYS A C 1
ATOM 4236 O O . LYS A 1 528 ? 15.609 -30.875 -29.422 1 57.66 528 LYS A O 1
ATOM 4241 N N . LEU A 1 529 ? 17.109 -32.188 -28.469 1 67.75 529 LEU A N 1
ATOM 4242 C CA . LEU A 1 529 ? 16.359 -32.406 -27.234 1 67.75 529 LEU A CA 1
ATOM 4243 C C . LEU A 1 529 ? 16.219 -31.094 -26.469 1 67.75 529 LEU A C 1
ATOM 4245 O O . LEU A 1 529 ? 17.219 -30.453 -26.141 1 67.75 529 LEU A O 1
ATOM 4249 N N . VAL A 1 530 ? 15.062 -30.5 -26.578 1 71.19 530 VAL A N 1
ATOM 4250 C CA . VAL A 1 530 ? 14.797 -29.344 -25.75 1 71.19 530 VAL A CA 1
ATOM 4251 C C . VAL A 1 530 ? 14.281 -29.781 -24.375 1 71.19 530 VAL A C 1
ATOM 4253 O O . VAL A 1 530 ? 13.25 -30.453 -24.281 1 71.19 530 VAL A O 1
ATOM 4256 N N . VAL A 1 531 ? 15.094 -29.609 -23.391 1 80.19 531 VAL A N 1
ATOM 4257 C CA . VAL A 1 531 ? 14.703 -29.953 -22.016 1 80.19 531 VAL A CA 1
ATOM 4258 C C . VAL A 1 531 ? 13.625 -29 -21.531 1 80.19 531 VAL A C 1
ATOM 4260 O O . VAL A 1 531 ? 13.805 -27.781 -21.578 1 80.19 531 VAL A O 1
ATOM 4263 N N . PRO A 1 532 ? 12.523 -29.484 -21.188 1 84.12 532 PRO A N 1
ATOM 4264 C CA . PRO A 1 532 ? 11.445 -28.609 -20.734 1 84.12 532 PRO A CA 1
ATOM 4265 C C . PRO A 1 532 ? 11.734 -27.984 -19.359 1 84.12 532 PRO A C 1
ATOM 4267 O O . PRO A 1 532 ? 12.539 -28.516 -18.594 1 84.12 532 PRO A O 1
ATOM 4270 N N . SER A 1 533 ? 11.211 -26.812 -19.156 1 86.44 533 SER A N 1
ATOM 4271 C CA . SER A 1 533 ? 11.32 -26.141 -17.875 1 86.44 533 SER A CA 1
ATOM 4272 C C . SER A 1 533 ? 10.055 -26.328 -17.047 1 86.44 533 SER A C 1
ATOM 4274 O O . SER A 1 533 ? 8.984 -26.609 -17.594 1 86.44 533 SER A O 1
ATOM 4276 N N . ALA A 1 534 ? 10.273 -26.312 -15.805 1 87.12 534 ALA A N 1
ATOM 4277 C CA . ALA A 1 534 ? 9.125 -26.438 -14.906 1 87.12 534 ALA A CA 1
ATOM 4278 C C . ALA A 1 534 ? 8.32 -25.141 -14.867 1 87.12 534 ALA A C 1
ATOM 4280 O O . ALA A 1 534 ? 8.875 -24.062 -14.664 1 87.12 534 ALA A O 1
ATOM 4281 N N . ASN A 1 535 ? 7.074 -25.156 -15.211 1 89.88 535 ASN A N 1
ATOM 4282 C CA . ASN A 1 535 ? 6.18 -24.016 -15.148 1 89.88 535 ASN A CA 1
ATOM 4283 C C . ASN A 1 535 ? 5.598 -23.828 -13.75 1 89.88 535 ASN A C 1
ATOM 4285 O O . ASN A 1 535 ? 4.422 -24.125 -13.516 1 89.88 535 ASN A O 1
ATOM 4289 N N . TYR A 1 536 ? 6.395 -23.234 -12.891 1 93.31 536 TYR A N 1
ATOM 4290 C CA . TYR A 1 536 ? 5.98 -23.062 -11.508 1 93.31 536 TYR A CA 1
ATOM 4291 C C . TYR A 1 536 ? 4.781 -22.125 -11.414 1 93.31 536 TYR A C 1
ATOM 4293 O O . TYR A 1 536 ? 3.955 -22.25 -10.508 1 93.31 536 TYR A O 1
ATOM 4301 N N . PHE A 1 537 ? 4.645 -21.156 -12.398 1 94.19 537 PHE A N 1
ATOM 4302 C CA . PHE A 1 537 ? 3.613 -20.125 -12.328 1 94.19 537 PHE A CA 1
ATOM 4303 C C . PHE A 1 537 ? 2.223 -20.75 -12.445 1 94.19 537 PHE A C 1
ATOM 4305 O O . PHE A 1 537 ? 1.246 -20.188 -11.938 1 94.19 537 PHE A O 1
ATOM 4312 N N . SER A 1 538 ? 2.102 -21.891 -13.078 1 94.12 538 SER A N 1
ATOM 4313 C CA . SER A 1 538 ? 0.799 -22.531 -13.25 1 94.12 538 SER A CA 1
ATOM 4314 C C . SER A 1 538 ? 0.556 -23.578 -12.172 1 94.12 538 SER A C 1
ATOM 4316 O O . SER A 1 538 ? -0.589 -23.828 -11.781 1 94.12 538 SER A O 1
ATOM 4318 N N . LYS A 1 539 ? 1.585 -24.219 -11.625 1 94.62 539 LYS A N 1
ATOM 4319 C CA . LYS A 1 539 ? 1.453 -25.328 -10.672 1 94.62 539 LYS A CA 1
ATOM 4320 C C . LYS A 1 539 ? 1.234 -24.812 -9.258 1 94.62 539 LYS A C 1
ATOM 4322 O O . LYS A 1 539 ? 0.439 -25.359 -8.5 1 94.62 539 LYS A O 1
ATOM 4327 N N . ILE A 1 540 ? 1.856 -23.688 -8.898 1 96.62 540 ILE A N 1
ATOM 4328 C CA . ILE A 1 540 ? 1.814 -23.172 -7.531 1 96.62 540 ILE A CA 1
ATOM 4329 C C . ILE A 1 540 ? 0.393 -22.734 -7.188 1 96.62 540 ILE A C 1
ATOM 4331 O O . ILE A 1 540 ? -0.134 -23.078 -6.129 1 96.62 540 ILE A O 1
ATOM 4335 N N . PRO A 1 541 ? -0.277 -22.016 -8.109 1 96.56 541 PRO A N 1
ATOM 4336 C CA . PRO A 1 541 ? -1.643 -21.609 -7.773 1 96.56 541 PRO A CA 1
ATOM 4337 C C . PRO A 1 541 ? -2.57 -22.797 -7.52 1 96.56 541 PRO A C 1
ATOM 4339 O O . PRO A 1 541 ? -3.469 -22.719 -6.676 1 96.56 541 PRO A O 1
ATOM 4342 N N . LYS A 1 542 ? -2.395 -23.891 -8.195 1 94.62 542 LYS A N 1
ATOM 4343 C CA . LYS A 1 542 ? -3.207 -25.078 -7.98 1 94.62 542 LYS A CA 1
ATOM 4344 C C . LYS A 1 542 ? -2.977 -25.656 -6.586 1 94.62 542 LYS A C 1
ATOM 4346 O O . LYS A 1 542 ? -3.93 -26.031 -5.895 1 94.62 542 LYS A O 1
ATOM 4351 N N . ILE A 1 543 ? -1.756 -25.703 -6.207 1 96.5 543 ILE A N 1
ATOM 4352 C CA . ILE A 1 543 ? -1.401 -26.219 -4.891 1 96.5 543 ILE A CA 1
ATOM 4353 C C . ILE A 1 543 ? -2.004 -25.312 -3.811 1 96.5 543 ILE A C 1
ATOM 4355 O O . ILE A 1 543 ? -2.539 -25.812 -2.812 1 96.5 543 ILE A O 1
ATOM 4359 N N . LEU A 1 544 ? -1.947 -24.031 -4.043 1 97.62 544 LEU A N 1
ATOM 4360 C CA . LEU A 1 544 ? -2.455 -23.078 -3.062 1 97.62 544 LEU A CA 1
ATOM 4361 C C . LEU A 1 544 ? -3.977 -23.141 -2.982 1 97.62 544 LEU A C 1
ATOM 4363 O O . LEU A 1 544 ? -4.555 -22.938 -1.913 1 97.62 544 LEU A O 1
ATOM 4367 N N . LEU A 1 545 ? -4.602 -23.391 -4.098 1 97 545 LEU A N 1
ATOM 4368 C CA . LEU A 1 545 ? -6.051 -23.578 -4.082 1 97 545 LEU A CA 1
ATOM 4369 C C . LEU A 1 545 ? -6.438 -24.766 -3.201 1 97 545 LEU A C 1
ATOM 4371 O O . LEU A 1 545 ? -7.379 -24.672 -2.408 1 97 545 LEU A O 1
ATOM 4375 N N . PHE A 1 546 ? -5.73 -25.859 -3.338 1 97.38 546 PHE A N 1
ATOM 4376 C CA . PHE A 1 546 ? -5.996 -27.031 -2.51 1 97.38 546 PHE A CA 1
ATOM 4377 C C . PHE A 1 546 ? -5.727 -26.734 -1.041 1 97.38 546 PHE A C 1
ATOM 4379 O O . PHE A 1 546 ? -6.414 -27.25 -0.158 1 97.38 546 PHE A O 1
ATOM 4386 N N . GLY A 1 547 ? -4.699 -25.891 -0.833 1 97.12 547 GLY A N 1
ATOM 4387 C CA . GLY A 1 547 ? -4.473 -25.422 0.528 1 97.12 547 GLY A CA 1
ATOM 4388 C C . GLY A 1 547 ? -5.641 -24.641 1.091 1 97.12 547 GLY A C 1
ATOM 4389 O O . GLY A 1 547 ? -5.988 -24.781 2.264 1 97.12 547 GLY A O 1
ATOM 4390 N N . LEU A 1 548 ? -6.223 -23.875 0.253 1 97.5 548 LEU A N 1
ATOM 4391 C CA . LEU A 1 548 ? -7.387 -23.078 0.652 1 97.5 548 LEU A CA 1
ATOM 4392 C C . LEU A 1 548 ? -8.547 -24 1.038 1 97.5 548 LEU A C 1
ATOM 4394 O O . LEU A 1 548 ? -9.227 -23.75 2.041 1 97.5 548 LEU A O 1
ATOM 4398 N N . PHE A 1 549 ? -8.766 -25.078 0.245 1 96.88 549 PHE A N 1
ATOM 4399 C CA . PHE A 1 549 ? -9.812 -26.047 0.567 1 96.88 549 PHE A CA 1
ATOM 4400 C C . PHE A 1 549 ? -9.578 -26.656 1.946 1 96.88 549 PHE A C 1
ATOM 4402 O O . PHE A 1 549 ? -10.5 -26.719 2.766 1 96.88 549 PHE A O 1
ATOM 4409 N N . GLY A 1 550 ? -8.352 -27.031 2.125 1 96.56 550 GLY A N 1
ATOM 4410 C CA . GLY A 1 550 ? -8.039 -27.703 3.379 1 96.56 550 GLY A CA 1
ATOM 4411 C C . GLY A 1 550 ? -8.234 -26.812 4.59 1 96.56 550 GLY A C 1
ATOM 4412 O O . GLY A 1 550 ? -8.805 -27.234 5.598 1 96.56 550 GLY A O 1
ATOM 4413 N N . ILE A 1 551 ? -7.84 -25.594 4.488 1 97.06 551 ILE A N 1
ATOM 4414 C CA . ILE A 1 551 ? -7.895 -24.656 5.617 1 97.06 551 ILE A CA 1
ATOM 4415 C C . ILE A 1 551 ? -9.344 -24.266 5.883 1 97.06 551 ILE A C 1
ATOM 4417 O O . ILE A 1 551 ? -9.773 -24.203 7.039 1 97.06 551 ILE A O 1
ATOM 4421 N N . THR A 1 552 ? -10.086 -24.031 4.879 1 94.38 552 THR A N 1
ATOM 4422 C CA . THR A 1 552 ? -11.461 -23.578 5.039 1 94.38 552 THR A CA 1
ATOM 4423 C C . THR A 1 552 ? -12.359 -24.719 5.516 1 94.38 552 THR A C 1
ATOM 4425 O O . THR A 1 552 ? -13.242 -24.5 6.355 1 94.38 552 THR A O 1
ATOM 4428 N N . TYR A 1 553 ? -12.125 -25.953 5.066 1 94.19 553 TYR A N 1
ATOM 4429 C CA . TYR A 1 553 ? -13.055 -27.047 5.344 1 94.19 553 TYR A CA 1
ATOM 4430 C C . TYR A 1 553 ? -12.586 -27.859 6.539 1 94.19 553 TYR A C 1
ATOM 4432 O O . TYR A 1 553 ? -13.25 -28.828 6.934 1 94.19 553 TYR A O 1
ATOM 4440 N N . LEU A 1 554 ? -11.5 -27.516 7.145 1 92.69 554 LEU A N 1
ATOM 4441 C CA . LEU A 1 554 ? -10.992 -28.234 8.32 1 92.69 554 LEU A CA 1
ATOM 4442 C C . LEU A 1 554 ? -12.086 -28.359 9.375 1 92.69 554 LEU A C 1
ATOM 4444 O O . LEU A 1 554 ? -12.367 -29.469 9.844 1 92.69 554 LEU A O 1
ATOM 4448 N N . PHE A 1 555 ? -12.758 -27.266 9.742 1 88.31 555 PHE A N 1
ATOM 4449 C CA . PHE A 1 555 ? -13.727 -27.391 10.828 1 88.31 555 PHE A CA 1
ATOM 4450 C C . PHE A 1 555 ? -15.141 -27.531 10.273 1 88.31 555 PHE A C 1
ATOM 4452 O O . PHE A 1 555 ? -16.062 -27.938 10.992 1 88.31 555 PHE A O 1
ATOM 4459 N N . LEU A 1 556 ? -15.328 -27.281 8.93 1 90.19 556 LEU A N 1
ATOM 4460 C CA . LEU A 1 556 ? -16.656 -27.375 8.328 1 90.19 556 LEU A CA 1
ATOM 4461 C C . LEU A 1 556 ? -16.953 -28.812 7.91 1 90.19 556 LEU A C 1
ATOM 4463 O O . LEU A 1 556 ? -18.016 -29.344 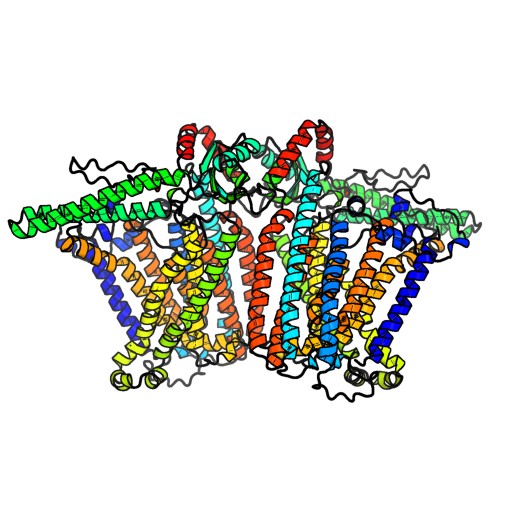8.227 1 90.19 556 LEU A O 1
ATOM 4467 N N . ALA A 1 557 ? -16.078 -29.391 7.184 1 92 557 ALA A N 1
ATOM 4468 C CA . ALA A 1 557 ? -16.172 -30.75 6.664 1 92 557 ALA A CA 1
ATOM 4469 C C . ALA A 1 557 ? -14.812 -31.438 6.645 1 92 557 ALA A C 1
ATOM 4471 O O . ALA A 1 557 ? -14.203 -31.594 5.582 1 92 557 ALA A O 1
ATOM 4472 N N . PRO A 1 558 ? -14.391 -31.969 7.832 1 93.19 558 PRO A N 1
ATOM 4473 C CA . PRO A 1 558 ? -13.031 -32.5 7.973 1 93.19 558 PRO A CA 1
ATOM 4474 C C . PRO A 1 558 ? -12.789 -33.75 7.109 1 93.19 558 PRO A C 1
ATOM 4476 O O . PRO A 1 558 ? -11.641 -34.156 6.949 1 93.19 558 PRO A O 1
ATOM 4479 N N . LEU A 1 559 ? -13.75 -34.281 6.441 1 91.25 559 LEU A N 1
ATOM 4480 C CA . LEU A 1 559 ? -13.602 -35.469 5.609 1 91.25 559 LEU A CA 1
ATOM 4481 C C . LEU A 1 559 ? -12.695 -35.188 4.414 1 91.25 559 LEU A C 1
ATOM 4483 O O . LEU A 1 559 ? -12.164 -36.094 3.793 1 91.25 559 LEU A O 1
ATOM 4487 N N . ILE A 1 560 ? -12.469 -33.969 4.059 1 93.69 560 ILE A N 1
ATOM 4488 C CA . ILE A 1 560 ? -11.672 -33.594 2.893 1 93.69 560 ILE A CA 1
ATOM 4489 C C . ILE A 1 560 ? -10.188 -33.719 3.209 1 93.69 560 ILE A C 1
ATOM 4491 O O . ILE A 1 560 ? -9.359 -33.844 2.301 1 93.69 560 ILE A O 1
ATOM 4495 N N . LEU A 1 561 ? -9.773 -33.781 4.48 1 96.31 561 LEU A N 1
ATOM 4496 C CA . LEU A 1 561 ? -8.383 -33.688 4.918 1 96.31 561 LEU A CA 1
ATOM 4497 C C . LEU A 1 561 ? -7.566 -34.875 4.477 1 96.31 561 LEU A C 1
ATOM 4499 O O . LEU A 1 561 ? -6.457 -34.719 3.953 1 96.31 561 LEU A O 1
ATOM 4503 N N . PRO A 1 562 ? -8.109 -36.094 4.578 1 94.56 562 PRO A N 1
ATOM 4504 C CA . PRO A 1 562 ? -7.301 -37.219 4.117 1 94.56 562 PRO A CA 1
ATOM 4505 C C . PRO A 1 562 ? -7.035 -37.188 2.615 1 94.56 562 PRO A C 1
ATOM 4507 O O . PRO A 1 562 ? -5.953 -37.562 2.166 1 94.56 562 PRO A O 1
ATOM 4510 N N . PHE A 1 563 ? -7.969 -36.781 1.847 1 95.06 563 PHE A N 1
ATOM 4511 C CA . PHE A 1 563 ? -7.797 -36.688 0.401 1 95.06 563 PHE A CA 1
ATOM 4512 C C . PHE A 1 563 ? -6.762 -35.656 0.038 1 95.06 563 PHE A C 1
ATOM 4514 O O . PHE A 1 563 ? -5.98 -35.812 -0.901 1 95.06 563 PHE A O 1
ATOM 4521 N N . LEU A 1 564 ? -6.754 -34.562 0.785 1 96.81 564 LEU A N 1
ATOM 4522 C CA . LEU A 1 564 ? -5.766 -33.5 0.554 1 96.81 564 LEU A CA 1
ATOM 4523 C C . LEU A 1 564 ? -4.367 -33.969 0.941 1 96.81 564 LEU A C 1
ATOM 4525 O O . LEU A 1 564 ? -3.395 -33.719 0.236 1 96.81 564 LEU A O 1
ATOM 4529 N N . LEU A 1 565 ? -4.258 -34.656 2.061 1 96.94 565 LEU A N 1
ATOM 4530 C CA . LEU A 1 565 ? -2.967 -35.156 2.518 1 96.94 565 LEU A CA 1
ATOM 4531 C C . LEU A 1 565 ? -2.375 -36.156 1.514 1 96.94 565 LEU A C 1
ATOM 4533 O O . LEU A 1 565 ? -1.175 -36.094 1.23 1 96.94 565 LEU A O 1
ATOM 4537 N N . ILE A 1 566 ? -3.225 -37 0.941 1 95.75 566 ILE A N 1
ATOM 4538 C CA . ILE A 1 566 ? -2.762 -37.938 -0.073 1 95.75 566 ILE A CA 1
ATOM 4539 C C . ILE A 1 566 ? -2.268 -37.156 -1.299 1 95.75 566 ILE A C 1
ATOM 4541 O O . ILE A 1 566 ? -1.227 -37.5 -1.87 1 95.75 566 ILE A O 1
ATOM 4545 N N . HIS A 1 567 ? -2.973 -36.188 -1.657 1 96.06 567 HIS A N 1
ATOM 4546 C CA . HIS A 1 567 ? -2.572 -35.375 -2.797 1 96.06 567 HIS A CA 1
ATOM 4547 C C . HIS A 1 567 ? -1.198 -34.75 -2.576 1 96.06 567 HIS A C 1
ATOM 4549 O O . HIS A 1 567 ? -0.339 -34.781 -3.459 1 96.06 567 HIS A O 1
ATOM 4555 N N . PHE A 1 568 ? -0.93 -34.188 -1.424 1 97.38 568 PHE A N 1
ATOM 4556 C CA . PHE A 1 568 ? 0.329 -33.5 -1.154 1 97.38 568 PHE A CA 1
ATOM 4557 C C . PHE A 1 568 ? 1.476 -34.5 -1.049 1 97.38 568 PHE A C 1
ATOM 4559 O O . PHE A 1 568 ? 2.594 -34.219 -1.485 1 97.38 568 PHE A O 1
ATOM 4566 N N . CYS A 1 569 ? 1.186 -35.656 -0.535 1 95.5 569 CYS A N 1
ATOM 4567 C CA . CYS A 1 569 ? 2.213 -36.688 -0.466 1 95.5 569 CYS A CA 1
ATOM 4568 C C . CYS A 1 569 ? 2.568 -37.188 -1.857 1 95.5 569 CYS A C 1
ATOM 4570 O O . CYS A 1 569 ? 3.746 -37.344 -2.186 1 95.5 569 CYS A O 1
ATOM 4572 N N . LEU A 1 570 ? 1.521 -37.406 -2.633 1 94.5 570 LEU A N 1
ATOM 4573 C CA . LEU A 1 570 ? 1.739 -37.844 -4.008 1 94.5 570 LEU A CA 1
ATOM 4574 C C . LEU A 1 570 ? 2.498 -36.781 -4.797 1 94.5 570 LEU A C 1
ATOM 4576 O O . LEU A 1 570 ? 3.449 -37.094 -5.516 1 94.5 570 LEU A O 1
ATOM 4580 N N . GLY A 1 571 ? 2.096 -35.562 -4.617 1 94.75 571 GLY A N 1
ATOM 4581 C CA . GLY A 1 571 ? 2.762 -34.469 -5.309 1 94.75 571 GLY A CA 1
ATOM 4582 C C . GLY A 1 571 ? 4.215 -34.312 -4.906 1 94.75 571 GLY A C 1
ATOM 4583 O O . GLY A 1 571 ? 5.066 -34 -5.742 1 94.75 571 GLY A O 1
ATOM 4584 N N . TYR A 1 572 ? 4.484 -34.5 -3.646 1 95.38 572 TYR A N 1
ATOM 4585 C CA . TYR A 1 572 ? 5.844 -34.375 -3.137 1 95.38 572 TYR A CA 1
ATOM 4586 C C . TYR A 1 572 ? 6.773 -35.375 -3.822 1 95.38 572 TYR A C 1
ATOM 4588 O O . TYR A 1 572 ? 7.859 -35 -4.277 1 95.38 572 TYR A O 1
ATOM 4596 N N . ILE A 1 573 ? 6.344 -36.562 -4.066 1 93.69 573 ILE A N 1
ATOM 4597 C CA . ILE A 1 573 ? 7.184 -37.625 -4.629 1 93.69 573 ILE A CA 1
ATOM 4598 C C . ILE A 1 573 ? 7.273 -37.438 -6.145 1 93.69 573 ILE A C 1
ATOM 4600 O O . ILE A 1 573 ? 8.359 -37.531 -6.719 1 93.69 573 ILE A O 1
ATOM 4604 N N . VAL A 1 574 ? 6.176 -37.188 -6.742 1 93.12 574 VAL A N 1
ATOM 4605 C CA . VAL A 1 574 ? 6.125 -37.094 -8.195 1 93.12 574 VAL A CA 1
ATOM 4606 C C . VAL A 1 574 ? 6.934 -35.906 -8.672 1 93.12 574 VAL A C 1
ATOM 4608 O O . VAL A 1 574 ? 7.758 -36 -9.586 1 93.12 574 VAL A O 1
ATOM 4611 N N . TYR A 1 575 ? 6.793 -34.781 -8.062 1 93.88 575 TYR A N 1
ATOM 4612 C CA . TYR A 1 575 ? 7.477 -33.562 -8.539 1 93.88 575 TYR A CA 1
ATOM 4613 C C . TYR A 1 575 ? 8.961 -33.625 -8.18 1 93.88 575 TYR A C 1
ATOM 4615 O O . TYR A 1 575 ? 9.789 -33.031 -8.891 1 93.88 575 TYR A O 1
ATOM 4623 N N . ARG A 1 576 ? 9.25 -34.219 -7.098 1 93.44 576 ARG A N 1
ATOM 4624 C CA . ARG A 1 576 ? 10.664 -34.406 -6.801 1 93.44 576 ARG A CA 1
ATOM 4625 C C . ARG A 1 576 ? 11.344 -35.219 -7.891 1 93.44 576 ARG A C 1
ATOM 4627 O O . ARG A 1 576 ? 12.469 -34.906 -8.297 1 93.44 576 ARG A O 1
ATOM 4634 N N . ASN A 1 577 ? 10.664 -36.25 -8.359 1 91.06 577 ASN A N 1
ATOM 4635 C CA . ASN A 1 577 ? 11.188 -37.062 -9.445 1 91.06 577 ASN A CA 1
ATOM 4636 C C . ASN A 1 577 ? 11.297 -36.25 -10.742 1 91.06 577 ASN A C 1
ATOM 4638 O O . ASN A 1 577 ? 12.281 -36.375 -11.469 1 91.06 577 ASN A O 1
ATOM 4642 N N . GLN A 1 578 ? 10.328 -35.5 -11.023 1 91.81 578 GLN A N 1
ATOM 4643 C CA . GLN A 1 578 ? 10.32 -34.719 -12.25 1 91.81 578 GLN A CA 1
ATOM 4644 C C . GLN A 1 578 ? 11.422 -33.656 -12.242 1 91.81 578 GLN A C 1
ATOM 4646 O O . GLN A 1 578 ? 12.039 -33.406 -13.273 1 91.81 578 GLN A O 1
ATOM 4651 N N . LEU A 1 579 ? 11.711 -33.062 -11.102 1 91.62 579 LEU A N 1
ATOM 4652 C CA . LEU A 1 579 ? 12.75 -32.062 -11 1 91.62 579 LEU A CA 1
ATOM 4653 C C . LEU A 1 579 ? 14.141 -32.656 -11.133 1 91.62 579 LEU A C 1
ATOM 4655 O O . LEU A 1 579 ? 15.07 -32 -11.594 1 91.62 579 LEU A O 1
ATOM 4659 N N . LEU A 1 580 ? 14.266 -33.938 -10.805 1 88.38 580 LEU A N 1
ATOM 4660 C CA . LEU A 1 580 ? 15.555 -34.594 -10.867 1 88.38 580 LEU A CA 1
ATOM 4661 C C . LEU A 1 580 ? 15.836 -35.094 -12.273 1 88.38 580 LEU A C 1
ATOM 4663 O O . LEU A 1 580 ? 16.984 -35.094 -12.727 1 88.38 580 LEU A O 1
ATOM 4667 N N . THR A 1 581 ? 14.703 -35.406 -13.023 1 87.12 581 THR A N 1
ATOM 4668 C CA . THR A 1 581 ? 14.977 -36.188 -14.234 1 87.12 581 THR A CA 1
ATOM 4669 C C . THR A 1 581 ? 14.445 -35.438 -15.461 1 87.12 581 THR A C 1
ATOM 4671 O O . THR A 1 581 ? 14.992 -35.562 -16.562 1 87.12 581 THR A O 1
ATOM 4674 N N . VAL A 1 582 ? 13.484 -34.688 -15.305 1 86.69 582 VAL A N 1
ATOM 4675 C CA . VAL A 1 582 ? 12.797 -34.188 -16.5 1 86.69 582 VAL A CA 1
ATOM 4676 C C . VAL A 1 582 ? 13.055 -32.688 -16.656 1 86.69 582 VAL A C 1
ATOM 4678 O O . VAL A 1 582 ? 13.484 -32.25 -17.719 1 86.69 582 VAL A O 1
ATOM 4681 N N . TYR A 1 583 ? 12.906 -31.891 -15.641 1 89.12 583 TYR A N 1
ATOM 4682 C CA . TYR A 1 583 ? 12.891 -30.438 -15.766 1 89.12 583 TYR A CA 1
ATOM 4683 C C . TYR A 1 583 ? 14.273 -29.844 -15.508 1 89.12 583 TYR A C 1
ATOM 4685 O O . TYR A 1 583 ? 15 -30.312 -14.625 1 89.12 583 TYR A O 1
ATOM 4693 N N . SER A 1 584 ? 14.602 -28.859 -16.297 1 87.62 584 SER A N 1
ATOM 4694 C CA . SER A 1 584 ? 15.797 -28.047 -16.078 1 87.62 584 SER A CA 1
ATOM 4695 C C . SER A 1 584 ? 15.469 -26.562 -16.094 1 87.62 584 SER A C 1
ATOM 4697 O O . SER A 1 584 ? 14.797 -26.062 -17 1 87.62 584 SER A O 1
ATOM 4699 N N . PRO A 1 585 ? 15.922 -25.891 -15.078 1 86.5 585 PRO A N 1
ATOM 4700 C CA . PRO A 1 585 ? 15.578 -24.469 -15 1 86.5 585 PRO A CA 1
ATOM 4701 C C . PRO A 1 585 ? 16.328 -23.625 -16.031 1 86.5 585 PRO A C 1
ATOM 4703 O O . PRO A 1 585 ? 17.531 -23.812 -16.234 1 86.5 585 PRO A O 1
ATOM 4706 N N . LYS A 1 586 ? 15.625 -22.812 -16.734 1 83.38 586 LYS A N 1
ATOM 4707 C CA . LYS A 1 586 ? 16.234 -21.875 -17.656 1 83.38 586 LYS A CA 1
ATOM 4708 C C . LYS A 1 586 ? 16.594 -20.562 -16.969 1 83.38 586 LYS A C 1
ATOM 4710 O O . LYS A 1 586 ? 17.625 -19.953 -17.266 1 83.38 586 LYS A O 1
ATOM 4715 N N . TYR A 1 587 ? 15.758 -20.156 -16.141 1 85.12 587 TYR A N 1
ATOM 4716 C CA . TYR A 1 587 ? 15.961 -18.969 -15.32 1 85.12 587 TYR A CA 1
ATOM 4717 C C . TYR A 1 587 ? 15.414 -19.172 -13.914 1 85.12 587 TYR A C 1
ATOM 4719 O O . TYR A 1 587 ? 14.695 -20.141 -13.656 1 85.12 587 TYR A O 1
ATOM 4727 N N . ASP A 1 588 ? 15.945 -18.406 -12.977 1 86.31 588 ASP A N 1
ATOM 4728 C CA . ASP A 1 588 ? 15.57 -18.547 -11.578 1 86.31 588 ASP A CA 1
ATOM 4729 C C . ASP A 1 588 ? 15.125 -17.203 -10.992 1 86.31 588 ASP A C 1
ATOM 4731 O O . ASP A 1 588 ? 15.766 -16.188 -11.219 1 86.31 588 ASP A O 1
ATOM 4735 N N . SER A 1 589 ? 14.031 -17.109 -10.344 1 86.88 589 SER A N 1
ATOM 4736 C CA . SER A 1 589 ? 13.539 -15.898 -9.695 1 86.88 589 SER A CA 1
ATOM 4737 C C . SER A 1 589 ? 14.133 -15.727 -8.305 1 86.88 589 SER A C 1
ATOM 4739 O O . SER A 1 589 ? 13.898 -14.719 -7.633 1 86.88 589 SER A O 1
ATOM 4741 N N . ASN A 1 590 ? 14.922 -16.625 -7.824 1 89.19 590 ASN A N 1
ATOM 4742 C CA . ASN A 1 590 ? 15.617 -16.562 -6.543 1 89.19 590 ASN A CA 1
ATOM 4743 C C . ASN A 1 590 ? 14.633 -16.609 -5.375 1 89.19 590 ASN A C 1
ATOM 4745 O O . ASN A 1 590 ? 14.766 -15.852 -4.414 1 89.19 590 ASN A O 1
ATOM 4749 N N . GLY A 1 591 ? 13.656 -17.453 -5.492 1 91.12 591 GLY A N 1
ATOM 4750 C CA . GLY A 1 591 ? 12.766 -17.766 -4.387 1 91.12 591 GLY A CA 1
ATOM 4751 C C . GLY A 1 591 ? 11.648 -16.75 -4.223 1 91.12 591 GLY A C 1
ATOM 4752 O O . GLY A 1 591 ? 10.977 -16.719 -3.193 1 91.12 591 GLY A O 1
ATOM 4753 N N . LYS A 1 592 ? 11.297 -15.938 -5.164 1 92.94 592 LYS A N 1
ATOM 4754 C CA . LYS A 1 592 ? 10.336 -14.844 -5.039 1 92.94 592 LYS A CA 1
ATOM 4755 C C . LYS A 1 592 ? 8.906 -15.367 -5.09 1 92.94 592 LYS A C 1
ATOM 4757 O O . LYS A 1 592 ? 7.953 -14.594 -4.941 1 92.94 592 LYS A O 1
ATOM 4762 N N . PHE A 1 593 ? 8.695 -16.672 -5.195 1 95.5 593 PHE A N 1
ATOM 4763 C CA . PHE A 1 593 ? 7.359 -17.25 -5.207 1 95.5 593 PHE A CA 1
ATOM 4764 C C . PHE A 1 593 ? 6.852 -17.469 -3.787 1 95.5 593 PHE A C 1
ATOM 4766 O O . PHE A 1 593 ? 5.645 -17.594 -3.566 1 95.5 593 PHE A O 1
ATOM 4773 N N . TRP A 1 594 ? 7.758 -17.484 -2.826 1 96.56 594 TRP A N 1
ATOM 4774 C CA . TRP A 1 594 ? 7.344 -17.812 -1.466 1 96.56 594 TRP A CA 1
ATOM 4775 C C . TRP A 1 594 ? 6.43 -16.734 -0.899 1 96.56 594 TRP A C 1
ATOM 4777 O O . TRP A 1 594 ? 5.43 -17.031 -0.245 1 96.56 594 TRP A O 1
ATOM 4787 N N . PRO A 1 595 ? 6.73 -15.445 -1.082 1 96.38 595 PRO A N 1
ATOM 4788 C CA . PRO A 1 595 ? 5.805 -14.43 -0.568 1 96.38 595 PRO A CA 1
ATOM 4789 C C . PRO A 1 595 ? 4.383 -14.609 -1.091 1 96.38 595 PRO A C 1
ATOM 4791 O O . PRO A 1 595 ? 3.418 -14.305 -0.384 1 96.38 595 PRO A O 1
ATOM 4794 N N . ILE A 1 596 ? 4.227 -15.125 -2.262 1 96.81 596 ILE A N 1
ATOM 4795 C CA . ILE A 1 596 ? 2.904 -15.391 -2.814 1 96.81 596 ILE A CA 1
ATOM 4796 C C . ILE A 1 596 ? 2.221 -16.484 -2.008 1 96.81 596 ILE A C 1
ATOM 4798 O O . ILE A 1 596 ? 1.038 -16.375 -1.676 1 96.81 596 ILE A O 1
ATOM 4802 N N . VAL A 1 597 ? 3.004 -17.531 -1.684 1 97.62 597 VAL A N 1
ATOM 4803 C CA . VAL A 1 597 ? 2.484 -18.656 -0.91 1 97.62 597 VAL A CA 1
ATOM 4804 C C . VAL A 1 597 ? 2.074 -18.188 0.481 1 97.62 597 VAL A C 1
ATOM 4806 O O . VAL A 1 597 ? 1 -18.531 0.974 1 97.62 597 VAL A O 1
ATOM 4809 N N . HIS A 1 598 ? 2.918 -17.344 1.067 1 97.88 598 HIS A N 1
ATOM 4810 C CA . HIS A 1 598 ? 2.637 -16.812 2.395 1 97.88 598 HIS A CA 1
ATOM 4811 C C . HIS A 1 598 ? 1.353 -15.984 2.395 1 97.88 598 HIS A C 1
ATOM 4813 O O . HIS A 1 598 ? 0.465 -16.219 3.221 1 97.88 598 HIS A O 1
ATOM 4819 N N . ASN A 1 599 ? 1.214 -15.086 1.439 1 97.44 599 ASN A N 1
ATOM 4820 C CA . ASN A 1 599 ? 0.045 -14.211 1.38 1 97.44 599 ASN A CA 1
ATOM 4821 C C . ASN A 1 599 ? -1.228 -15 1.085 1 97.44 599 ASN A C 1
ATOM 4823 O O . ASN A 1 599 ? -2.293 -14.688 1.618 1 97.44 599 ASN A O 1
ATOM 4827 N N . SER A 1 600 ? -1.121 -15.945 0.257 1 97.75 600 SER A N 1
ATOM 4828 C CA . SER A 1 600 ? -2.281 -16.766 -0.066 1 97.75 600 SER A CA 1
ATOM 4829 C C . SER A 1 600 ? -2.732 -17.594 1.139 1 97.75 600 SER A C 1
ATOM 4831 O O . SER A 1 600 ? -3.932 -17.75 1.371 1 97.75 600 SER A O 1
ATOM 4833 N N . THR A 1 601 ? -1.804 -18.125 1.902 1 98.25 601 THR A N 1
ATOM 4834 C CA . THR A 1 601 ? -2.141 -18.891 3.094 1 98.25 601 THR A CA 1
ATOM 4835 C C . THR A 1 601 ? -2.799 -18 4.145 1 98.25 601 THR A C 1
ATOM 4837 O O . THR A 1 601 ? -3.75 -18.422 4.812 1 98.25 601 THR A O 1
ATOM 4840 N N . ILE A 1 602 ? -2.318 -16.797 4.262 1 98.38 602 ILE A N 1
ATOM 4841 C CA . ILE A 1 602 ? -2.922 -15.836 5.188 1 98.38 602 ILE A CA 1
ATOM 4842 C C . ILE A 1 602 ? -4.355 -15.539 4.754 1 98.38 602 ILE A C 1
ATOM 4844 O O . ILE A 1 602 ? -5.262 -15.477 5.59 1 98.38 602 ILE A O 1
ATOM 4848 N N . PHE A 1 603 ? -4.547 -15.336 3.529 1 97.56 603 PHE A N 1
ATOM 4849 C CA . PHE A 1 603 ? -5.891 -15.109 3.004 1 97.56 603 PHE A CA 1
ATOM 4850 C C . PHE A 1 603 ? -6.816 -16.266 3.354 1 97.56 603 PHE A C 1
ATOM 4852 O O . PHE A 1 603 ? -7.953 -16.047 3.773 1 97.56 603 PHE A O 1
ATOM 4859 N N . SER A 1 604 ? -6.344 -17.5 3.141 1 97.88 604 SER A N 1
ATOM 4860 C CA . SER A 1 604 ? -7.141 -18.688 3.441 1 97.88 604 SER A CA 1
ATOM 4861 C C . SER A 1 604 ? -7.512 -18.734 4.918 1 97.88 604 SER A C 1
ATOM 4863 O O . SER A 1 604 ? -8.633 -19.109 5.27 1 97.88 604 SER A O 1
ATOM 4865 N N . LEU A 1 605 ? -6.562 -18.375 5.766 1 98.19 605 LEU A N 1
ATOM 4866 C CA . LEU A 1 605 ? -6.836 -18.359 7.199 1 98.19 605 LEU A CA 1
ATOM 4867 C C . LEU A 1 605 ? -7.902 -17.328 7.531 1 98.19 605 LEU A C 1
ATOM 4869 O O . LEU A 1 605 ? -8.859 -17.625 8.258 1 98.19 605 LEU A O 1
ATOM 4873 N N . VAL A 1 606 ? -7.762 -16.125 6.965 1 97.38 606 VAL A N 1
ATOM 4874 C CA . VAL A 1 606 ? -8.711 -15.055 7.242 1 97.38 606 VAL A CA 1
ATOM 4875 C C . VAL A 1 606 ? -10.102 -15.453 6.734 1 97.38 606 VAL A C 1
ATOM 4877 O O . VAL A 1 606 ? -11.109 -15.18 7.391 1 97.38 606 VAL A O 1
ATOM 4880 N N . LEU A 1 607 ? -10.109 -16.047 5.59 1 95.81 607 LEU A N 1
ATOM 4881 C CA . LEU A 1 607 ? -11.375 -16.516 5.051 1 95.81 607 LEU A CA 1
ATOM 4882 C C . LEU A 1 607 ? -12.016 -17.531 5.992 1 95.81 607 LEU A C 1
ATOM 4884 O O . LEU A 1 607 ? -13.227 -17.484 6.242 1 95.81 607 LEU A O 1
ATOM 4888 N N . MET A 1 608 ? -11.273 -18.484 6.508 1 96.56 608 MET A N 1
ATOM 4889 C CA . MET A 1 608 ? -11.781 -19.453 7.469 1 96.56 608 MET A CA 1
ATOM 4890 C C . MET A 1 608 ? -12.344 -18.766 8.703 1 96.56 608 MET A C 1
ATOM 4892 O O . MET A 1 608 ? -13.391 -19.172 9.219 1 96.56 608 MET A O 1
ATOM 4896 N N . HIS A 1 609 ? -11.695 -17.688 9.18 1 96.94 609 HIS A N 1
ATOM 4897 C CA . HIS A 1 609 ? -12.172 -16.953 10.336 1 96.94 609 HIS A CA 1
ATOM 4898 C C . HIS A 1 609 ? -13.523 -16.297 10.062 1 96.94 609 HIS A C 1
ATOM 4900 O O . HIS A 1 609 ? -14.422 -16.359 10.898 1 96.94 609 HIS A O 1
ATOM 4906 N N . ILE A 1 610 ? -13.633 -15.688 8.883 1 94.25 610 ILE A N 1
ATOM 4907 C CA . ILE A 1 610 ? -14.875 -15.008 8.523 1 94.25 610 ILE A CA 1
ATOM 4908 C C . ILE A 1 610 ? -16.016 -16.016 8.445 1 94.25 610 ILE A C 1
ATOM 4910 O O . ILE A 1 610 ? -17.109 -15.758 8.938 1 94.25 610 ILE A O 1
ATOM 4914 N N . ILE A 1 611 ? -15.758 -17.156 7.859 1 93.19 611 ILE A N 1
ATOM 4915 C CA . ILE A 1 611 ? -16.766 -18.203 7.766 1 93.19 611 ILE A CA 1
ATOM 4916 C C . ILE A 1 611 ? -17.125 -18.703 9.164 1 93.19 611 ILE A C 1
ATOM 4918 O O . ILE A 1 611 ? -18.281 -18.969 9.453 1 93.19 611 ILE A O 1
ATOM 4922 N N . ALA A 1 612 ? -16.156 -18.859 10.031 1 95 612 ALA A N 1
ATOM 4923 C CA . ALA A 1 612 ? -16.391 -19.312 11.398 1 95 612 ALA A CA 1
ATOM 4924 C C . ALA A 1 612 ? -17.266 -18.328 12.164 1 95 612 ALA A C 1
ATOM 4926 O O . ALA A 1 612 ? -18.141 -18.734 12.938 1 95 612 ALA A O 1
ATOM 4927 N N . ILE A 1 613 ? -17.047 -17.062 11.984 1 94.19 613 ILE A N 1
ATOM 4928 C CA . ILE A 1 613 ? -17.875 -16.047 12.609 1 94.19 613 ILE A CA 1
ATOM 4929 C C . ILE A 1 613 ? -19.328 -16.219 12.164 1 94.19 613 ILE A C 1
ATOM 4931 O O . ILE A 1 613 ? -20.25 -16.172 12.992 1 94.19 613 ILE A O 1
ATOM 4935 N N . GLY A 1 614 ? -19.531 -16.469 10.898 1 91.94 614 GLY A N 1
ATOM 4936 C CA . GLY A 1 614 ? -20.875 -16.672 10.359 1 91.94 614 GLY A CA 1
ATOM 4937 C C . GLY A 1 614 ? -21.547 -17.922 10.883 1 91.94 614 GLY A C 1
ATOM 4938 O O . GLY A 1 614 ? -22.719 -17.906 11.234 1 91.94 614 GLY A O 1
ATOM 4939 N N . ILE A 1 615 ? -20.844 -19 10.961 1 92.19 615 ILE A N 1
ATOM 4940 C CA . ILE A 1 615 ? -21.391 -20.297 11.375 1 92.19 615 ILE A CA 1
ATOM 4941 C C . ILE A 1 615 ? -21.797 -20.234 12.844 1 92.19 615 ILE A C 1
ATOM 4943 O O . ILE A 1 615 ? -22.891 -20.688 13.211 1 92.19 615 ILE A O 1
ATOM 4947 N N . PHE A 1 616 ? -20.969 -19.719 13.68 1 93.94 616 PHE A N 1
ATOM 4948 C CA . PHE A 1 616 ? -21.297 -19.641 15.094 1 93.94 616 PHE A CA 1
ATOM 4949 C C . PHE A 1 616 ? -22.469 -18.688 15.32 1 93.94 616 PHE A C 1
ATOM 4951 O O . PHE A 1 616 ? -23.281 -18.906 16.234 1 93.94 616 PHE A O 1
ATOM 4958 N N . GLY A 1 617 ? -22.5 -17.656 14.492 1 90.19 617 GLY A N 1
ATOM 4959 C CA . GLY A 1 617 ? -23.672 -16.781 14.562 1 90.19 617 GLY A CA 1
ATOM 4960 C C . GLY A 1 617 ? -24.969 -17.5 14.172 1 90.19 617 GLY A C 1
ATOM 4961 O O . GLY A 1 617 ? -25.984 -17.328 14.836 1 90.19 617 GLY A O 1
ATOM 4962 N N . LEU A 1 618 ? -24.922 -18.297 13.172 1 87.31 618 LEU A N 1
ATOM 4963 C CA . LEU A 1 618 ? -26.078 -19.031 12.672 1 87.31 618 LEU A CA 1
ATOM 4964 C C . LEU A 1 618 ? -26.484 -20.125 13.648 1 87.31 618 LEU A C 1
ATOM 4966 O O . LEU A 1 618 ? -27.688 -20.422 13.781 1 87.31 618 LEU A O 1
ATOM 4970 N N . LYS A 1 619 ? -25.531 -20.719 14.281 1 90.81 619 LYS A N 1
ATOM 4971 C CA . LYS A 1 619 ? -25.812 -21.812 15.211 1 90.81 619 LYS A CA 1
ATOM 4972 C C . LYS A 1 619 ? -26.125 -21.281 16.609 1 90.81 619 LYS A C 1
ATOM 4974 O O . LYS A 1 619 ? -26.078 -22.016 17.594 1 90.81 619 LYS A O 1
ATOM 4979 N N . LYS A 1 620 ? -26.344 -19.969 16.734 1 89.94 620 LYS A N 1
ATOM 4980 C CA . LYS A 1 620 ? -26.844 -19.297 17.938 1 89.94 620 LYS A CA 1
ATOM 4981 C C . LYS A 1 620 ? -25.828 -19.344 19.062 1 89.94 620 LYS A C 1
ATOM 4983 O O . LYS A 1 620 ? -26.156 -19.688 20.203 1 89.94 620 LYS A O 1
ATOM 4988 N N . MET A 1 621 ? -24.688 -19.297 18.734 1 92.94 621 MET A N 1
ATOM 4989 C CA . MET A 1 621 ? -23.594 -19.156 19.703 1 92.94 621 MET A CA 1
ATOM 4990 C C . MET A 1 621 ? -22.953 -17.766 19.578 1 92.94 621 MET A C 1
ATOM 4992 O O . MET A 1 621 ? -21.828 -17.641 19.078 1 92.94 621 MET A O 1
ATOM 4996 N N . PRO A 1 622 ? -23.547 -16.781 20.109 1 90.94 622 PRO A N 1
ATOM 4997 C CA . PRO A 1 622 ? -23.062 -15.414 19.922 1 90.94 622 PRO A CA 1
ATOM 4998 C C . PRO A 1 622 ? -21.734 -15.156 20.625 1 90.94 622 PRO A C 1
ATOM 5000 O O . PRO A 1 622 ? -20.906 -14.383 20.125 1 90.94 622 PRO A O 1
ATOM 5003 N N . LEU A 1 623 ? -21.469 -15.812 21.703 1 92.75 623 LEU A N 1
ATOM 5004 C CA . LEU A 1 623 ? -20.219 -15.625 22.422 1 92.75 623 LEU A CA 1
ATOM 5005 C C . LEU A 1 623 ? -19.047 -16.141 21.594 1 92.75 623 LEU A C 1
ATOM 5007 O O . LEU A 1 623 ? -18 -15.477 21.5 1 92.75 623 LEU A O 1
ATOM 5011 N N . ALA A 1 624 ? -19.281 -17.297 21.031 1 93.56 624 ALA A N 1
ATOM 5012 C CA . ALA A 1 624 ? -18.234 -17.859 20.203 1 93.56 624 ALA A CA 1
ATOM 5013 C C . ALA A 1 624 ? -18 -17 18.953 1 93.56 624 ALA A C 1
ATOM 5015 O O . ALA A 1 624 ? -16.859 -16.812 18.547 1 93.56 624 ALA A O 1
ATOM 5016 N N . SER A 1 625 ? -19.062 -16.516 18.391 1 93.56 625 SER A N 1
ATOM 5017 C CA . SER A 1 625 ? -18.938 -15.641 17.219 1 93.56 625 SER A CA 1
ATOM 5018 C C . SER A 1 625 ? -18.203 -14.352 17.578 1 93.56 625 SER A C 1
ATOM 5020 O O . SER A 1 625 ? -17.344 -13.891 16.812 1 93.56 625 SER A O 1
ATOM 5022 N N . GLY A 1 626 ? -18.469 -13.781 18.734 1 93.69 626 GLY A N 1
ATOM 5023 C CA . GLY A 1 626 ? -17.797 -12.578 19.188 1 93.69 626 GLY A CA 1
ATOM 5024 C C . GLY A 1 626 ? -16.312 -12.781 19.453 1 93.69 626 GLY A C 1
ATOM 5025 O O . GLY A 1 626 ? -15.492 -11.938 19.109 1 93.69 626 GLY A O 1
ATOM 5026 N N . PHE A 1 627 ? -15.984 -13.906 19.984 1 95.44 627 PHE A N 1
ATOM 5027 C CA . PHE A 1 627 ? -14.594 -14.188 20.312 1 95.44 627 PHE A CA 1
ATOM 5028 C C . PHE A 1 627 ? -13.805 -14.555 19.062 1 95.44 627 PHE A C 1
ATOM 5030 O O . PHE A 1 627 ? -12.57 -14.594 19.094 1 95.44 627 PHE A O 1
ATOM 5037 N N . MET A 1 628 ? -14.477 -14.773 17.984 1 95.69 628 MET A N 1
ATOM 5038 C CA . MET A 1 628 ? -13.797 -15.109 16.734 1 95.69 628 MET A CA 1
ATOM 5039 C C . MET A 1 628 ? -13.391 -13.844 15.992 1 95.69 628 MET A C 1
ATOM 5041 O O . MET A 1 628 ? -12.523 -13.883 15.117 1 95.69 628 MET A O 1
ATOM 5045 N N . ILE A 1 629 ? -13.875 -12.727 16.328 1 93.5 629 ILE A N 1
ATOM 5046 C CA . ILE A 1 629 ? -13.656 -11.477 15.602 1 93.5 629 ILE A CA 1
ATOM 5047 C C . ILE A 1 629 ? -12.211 -11.023 15.773 1 93.5 629 ILE A C 1
ATOM 5049 O O . ILE A 1 629 ? -11.57 -10.586 14.812 1 93.5 629 ILE A O 1
ATOM 5053 N N . PRO A 1 630 ? -11.531 -11.172 16.906 1 94.5 630 PRO A N 1
ATOM 5054 C CA . PRO A 1 630 ? -10.141 -10.727 17.062 1 94.5 630 PRO A CA 1
ATOM 5055 C C . PRO A 1 630 ? -9.156 -11.602 16.297 1 94.5 630 PRO A C 1
ATOM 5057 O O . PRO A 1 630 ? -8.023 -11.172 16.031 1 94.5 630 PRO A O 1
ATOM 5060 N N . LEU A 1 631 ? -9.57 -12.75 15.953 1 96.75 631 LEU A N 1
ATOM 5061 C CA . LEU A 1 631 ? -8.641 -13.703 15.352 1 96.75 631 LEU A CA 1
ATOM 5062 C C . LEU A 1 631 ? -8.195 -13.227 13.969 1 96.75 631 LEU A C 1
ATOM 5064 O O . LEU A 1 631 ? -7.008 -13.258 13.648 1 96.75 631 LEU A O 1
ATOM 5068 N N . PRO A 1 632 ? -9.148 -12.766 13.109 1 96.44 632 PRO A N 1
ATOM 5069 C CA . PRO A 1 632 ? -8.68 -12.234 11.828 1 96.44 632 PRO A CA 1
ATOM 5070 C C . PRO A 1 632 ? -7.793 -11 11.992 1 96.44 632 PRO A C 1
ATOM 5072 O O . PRO A 1 632 ? -6.855 -10.805 11.219 1 96.44 632 PRO A O 1
ATOM 5075 N N . VAL A 1 633 ? -8.008 -10.203 12.93 1 94.19 633 VAL A N 1
ATOM 5076 C CA . VAL A 1 633 ? -7.207 -9.008 13.172 1 94.19 633 VAL A CA 1
ATOM 5077 C C . VAL A 1 633 ? -5.809 -9.406 13.625 1 94.19 633 VAL A C 1
ATOM 5079 O O . VAL A 1 633 ? -4.812 -8.875 13.133 1 94.19 633 VAL A O 1
ATOM 5082 N N . MET A 1 634 ? -5.781 -10.344 14.484 1 95.75 634 MET A N 1
ATOM 5083 C CA . MET A 1 634 ? -4.488 -10.82 14.977 1 95.75 634 MET A CA 1
ATOM 5084 C C . MET A 1 634 ? -3.691 -11.477 13.852 1 95.75 634 MET A C 1
ATOM 5086 O O . MET A 1 634 ? -2.471 -11.32 13.781 1 95.75 634 MET A O 1
ATOM 5090 N N . THR A 1 635 ? -4.379 -12.203 13 1 97.69 635 THR A N 1
ATOM 5091 C CA . THR A 1 635 ? -3.715 -12.859 11.883 1 97.69 635 THR A CA 1
ATOM 5092 C C . THR A 1 635 ? -3.189 -11.836 10.883 1 97.69 635 THR A C 1
ATOM 5094 O O . THR A 1 635 ? -2.088 -11.984 10.352 1 97.69 635 THR A O 1
ATOM 5097 N N . LEU A 1 636 ? -3.945 -10.781 10.656 1 96.25 636 LEU A N 1
ATOM 5098 C CA . LEU A 1 636 ? -3.506 -9.734 9.75 1 96.25 636 LEU A CA 1
ATOM 5099 C C . LEU A 1 636 ? -2.34 -8.953 10.344 1 96.25 636 LEU A C 1
ATOM 5101 O O . LEU A 1 636 ? -1.44 -8.523 9.617 1 96.25 636 LEU A O 1
ATOM 5105 N N . LEU A 1 637 ? -2.332 -8.805 11.68 1 94.44 637 LEU A N 1
ATOM 5106 C CA . LEU A 1 637 ? -1.211 -8.156 12.352 1 94.44 637 LEU A CA 1
ATOM 5107 C C . LEU A 1 637 ? 0.047 -9.016 12.258 1 94.44 637 LEU A C 1
ATOM 5109 O O . LEU A 1 637 ? 1.144 -8.492 12.047 1 94.44 637 LEU A O 1
ATOM 5113 N N . PHE A 1 638 ? -0.141 -10.289 12.367 1 95.81 638 PHE A N 1
ATOM 5114 C CA . PHE A 1 638 ? 0.969 -11.219 12.195 1 95.81 638 PHE A CA 1
ATOM 5115 C C . PHE A 1 638 ? 1.538 -11.133 10.789 1 95.81 638 PHE A C 1
ATOM 5117 O O . PHE A 1 638 ? 2.756 -11.094 10.602 1 95.81 638 PHE A O 1
ATOM 5124 N N . ASN A 1 639 ? 0.646 -11.102 9.844 1 97.31 639 ASN A N 1
ATOM 5125 C CA . ASN A 1 639 ? 1.079 -11 8.453 1 97.31 639 ASN A CA 1
ATOM 5126 C C . ASN A 1 639 ? 1.863 -9.711 8.211 1 97.31 639 ASN A C 1
ATOM 5128 O O . ASN A 1 639 ? 2.891 -9.727 7.527 1 97.31 639 ASN A O 1
ATOM 5132 N N . ASN A 1 640 ? 1.366 -8.633 8.727 1 94.38 640 ASN A N 1
ATOM 5133 C CA . ASN A 1 640 ? 2.059 -7.355 8.57 1 94.38 640 ASN A CA 1
ATOM 5134 C C . ASN A 1 640 ? 3.445 -7.387 9.203 1 94.38 640 ASN A C 1
ATOM 5136 O O . ASN A 1 640 ? 4.398 -6.832 8.648 1 94.38 640 ASN A O 1
ATOM 5140 N N . TYR A 1 641 ? 3.52 -7.988 10.305 1 92.88 641 TYR A N 1
ATOM 5141 C CA . TYR A 1 641 ? 4.805 -8.133 10.984 1 92.88 641 TYR A CA 1
ATOM 5142 C C . TYR A 1 641 ? 5.781 -8.938 10.133 1 92.88 641 TYR A C 1
ATOM 5144 O O . TYR A 1 641 ? 6.93 -8.523 9.938 1 92.88 641 TYR A O 1
ATOM 5152 N N . CYS A 1 642 ? 5.328 -10.039 9.57 1 94.75 642 CYS A N 1
ATOM 5153 C CA . CYS A 1 642 ? 6.184 -10.891 8.75 1 94.75 642 CYS A CA 1
ATOM 5154 C C . CYS A 1 642 ? 6.594 -10.18 7.465 1 94.75 642 CYS A C 1
ATOM 5156 O O . CYS A 1 642 ? 7.738 -10.297 7.02 1 94.75 642 CYS A O 1
ATOM 5158 N N . GLN A 1 643 ? 5.676 -9.477 6.934 1 94.19 643 GLN A N 1
ATOM 5159 C CA . GLN A 1 643 ? 5.969 -8.773 5.688 1 94.19 643 GLN A CA 1
ATOM 5160 C C . GLN A 1 643 ? 7.043 -7.711 5.895 1 94.19 643 GLN A C 1
ATOM 5162 O O . GLN A 1 643 ? 7.941 -7.559 5.07 1 94.19 643 GLN A O 1
ATOM 5167 N N . ARG A 1 644 ? 6.992 -7.055 6.965 1 89.81 644 ARG A N 1
ATOM 5168 C CA . ARG A 1 644 ? 7.961 -6 7.238 1 89.81 644 ARG A CA 1
ATOM 5169 C C . ARG A 1 644 ? 9.32 -6.582 7.613 1 89.81 644 ARG A C 1
ATOM 5171 O O . ARG A 1 644 ? 10.359 -5.984 7.328 1 89.81 644 ARG A O 1
ATOM 5178 N N . ARG A 1 645 ? 9.273 -7.703 8.18 1 91.19 645 ARG A N 1
ATOM 5179 C CA . ARG A 1 645 ? 10.508 -8.312 8.656 1 91.19 645 ARG A CA 1
ATOM 5180 C C . ARG A 1 645 ? 11.25 -9.016 7.523 1 91.19 645 ARG A C 1
ATOM 5182 O O . ARG A 1 645 ? 12.477 -8.984 7.461 1 91.19 645 ARG A O 1
ATOM 5189 N N . PHE A 1 646 ? 10.539 -9.594 6.523 1 94.38 646 PHE A N 1
ATOM 5190 C CA . PHE A 1 646 ? 11.234 -10.508 5.625 1 94.38 646 PHE A CA 1
ATOM 5191 C C . PHE A 1 646 ? 11.188 -10 4.191 1 94.38 646 PHE A C 1
ATOM 5193 O O . PHE A 1 646 ? 12.086 -10.281 3.395 1 94.38 646 PHE A O 1
ATOM 5200 N N . ILE A 1 647 ? 10.219 -9.242 3.771 1 94.12 647 ILE A N 1
ATOM 5201 C CA . ILE A 1 647 ? 10.008 -8.867 2.379 1 94.12 647 ILE A CA 1
ATOM 5202 C C . ILE A 1 647 ? 11.172 -8.016 1.887 1 94.12 647 ILE A C 1
ATOM 5204 O O . ILE A 1 647 ? 11.586 -8.125 0.729 1 94.12 647 ILE A O 1
ATOM 5208 N N . PRO A 1 648 ? 11.758 -7.18 2.715 1 91.81 648 PRO A N 1
ATOM 5209 C CA . PRO A 1 648 ? 12.883 -6.383 2.229 1 91.81 648 PRO A CA 1
ATOM 5210 C C . PRO A 1 648 ? 14.047 -7.238 1.737 1 91.81 648 PRO A C 1
ATOM 5212 O O . PRO A 1 648 ? 14.797 -6.824 0.849 1 91.81 648 PRO A O 1
ATOM 5215 N N . LEU A 1 649 ? 14.227 -8.391 2.258 1 92.25 649 LEU A N 1
ATOM 5216 C CA . LEU A 1 649 ? 15.305 -9.281 1.844 1 92.25 649 LEU A CA 1
ATOM 5217 C C . LEU A 1 649 ? 15.031 -9.852 0.455 1 92.25 649 LEU A C 1
ATOM 5219 O O . LEU A 1 649 ? 15.953 -10.352 -0.203 1 92.25 649 LEU A O 1
ATOM 5223 N N . PHE A 1 650 ? 13.789 -9.805 0.033 1 92.5 650 PHE A N 1
ATOM 5224 C CA . PHE A 1 650 ? 13.43 -10.328 -1.276 1 92.5 650 PHE A CA 1
ATOM 5225 C C . PHE A 1 650 ? 13.484 -9.234 -2.336 1 92.5 650 PHE A C 1
ATOM 5227 O O . PHE A 1 650 ? 13.469 -9.523 -3.535 1 92.5 650 PHE A O 1
ATOM 5234 N N . LYS A 1 651 ? 13.625 -7.988 -1.869 1 89 651 LYS A N 1
ATOM 5235 C CA . LYS A 1 651 ? 13.641 -6.871 -2.807 1 89 651 LYS A CA 1
ATOM 5236 C C . LYS A 1 651 ? 15.07 -6.473 -3.164 1 89 651 LYS A C 1
ATOM 5238 O O . LYS A 1 651 ? 15.367 -6.172 -4.32 1 89 651 LYS A O 1
ATOM 5243 N N . SER A 1 652 ? 15.922 -6.445 -2.119 1 90.5 652 SER A N 1
ATOM 5244 C CA . SER A 1 652 ? 17.297 -6.023 -2.365 1 90.5 652 SER A CA 1
ATOM 5245 C C . SER A 1 652 ? 18.266 -6.695 -1.396 1 90.5 652 SER A C 1
ATOM 5247 O O . SER A 1 652 ? 17.844 -7.203 -0.35 1 90.5 652 SER A O 1
ATOM 5249 N N . TYR A 1 653 ? 19.5 -6.824 -1.815 1 93.94 653 TYR A N 1
ATOM 5250 C CA . TYR A 1 653 ? 20.547 -7.324 -0.941 1 93.94 653 TYR A CA 1
ATOM 5251 C C . TYR A 1 653 ? 21.172 -6.191 -0.137 1 93.94 653 TYR A C 1
ATOM 5253 O O . TYR A 1 653 ? 21.359 -5.086 -0.651 1 93.94 653 TYR A O 1
ATOM 5261 N N . PRO A 1 654 ? 21.469 -6.414 1.066 1 94.56 654 PRO A N 1
ATOM 5262 C CA . PRO A 1 654 ? 22.031 -5.379 1.942 1 94.56 654 PRO A CA 1
ATOM 5263 C C . PRO A 1 654 ? 23.453 -4.98 1.563 1 94.56 654 PRO A C 1
ATOM 5265 O O . PRO A 1 654 ? 24.156 -5.75 0.913 1 94.56 654 PRO A O 1
ATOM 5268 N N . ALA A 1 655 ? 23.844 -3.785 1.929 1 95.81 655 ALA A N 1
ATOM 5269 C CA . ALA A 1 655 ? 25.156 -3.221 1.616 1 95.81 655 ALA A CA 1
ATOM 5270 C C . ALA A 1 655 ? 26.281 -4.059 2.227 1 95.81 655 ALA A C 1
ATOM 5272 O O . ALA A 1 655 ? 27.328 -4.258 1.606 1 95.81 655 ALA A O 1
ATOM 5273 N N . GLU A 1 656 ? 26.031 -4.617 3.418 1 94.56 656 GLU A N 1
ATOM 5274 C CA . GLU A 1 656 ? 27.047 -5.438 4.094 1 94.56 656 GLU A CA 1
ATOM 5275 C C . GLU A 1 656 ? 27.453 -6.633 3.234 1 94.56 656 GLU A C 1
ATOM 5277 O O . GLU A 1 656 ? 28.641 -6.922 3.084 1 94.56 656 GLU A O 1
ATOM 5282 N N . CYS A 1 657 ? 26.5 -7.258 2.635 1 94.69 657 CYS A N 1
ATOM 5283 C CA . CYS A 1 657 ? 26.75 -8.43 1.802 1 94.69 657 CYS A CA 1
ATOM 5284 C C . CYS A 1 657 ? 27.375 -8.031 0.471 1 94.69 657 CYS A C 1
ATOM 5286 O O . CYS A 1 657 ? 28.312 -8.672 0.005 1 94.69 657 CYS A O 1
ATOM 5288 N N . LEU A 1 658 ? 26.953 -6.953 -0.097 1 96.44 658 LEU A N 1
ATOM 5289 C CA . LEU A 1 658 ? 27.422 -6.508 -1.405 1 96.44 658 LEU A CA 1
ATOM 5290 C C . LEU A 1 658 ? 28.891 -6.07 -1.339 1 96.44 658 LEU A C 1
ATOM 5292 O O . LEU A 1 658 ? 29.703 -6.473 -2.176 1 96.44 658 LEU A O 1
ATOM 5296 N N . ILE A 1 659 ? 29.234 -5.324 -0.342 1 96.06 659 ILE A N 1
ATOM 5297 C CA . ILE A 1 659 ? 30.578 -4.766 -0.221 1 96.06 659 ILE A CA 1
ATOM 5298 C C . ILE A 1 659 ? 31.562 -5.875 0.129 1 96.06 659 ILE A C 1
ATOM 5300 O O . ILE A 1 659 ? 32.688 -5.93 -0.42 1 96.06 659 ILE A O 1
ATOM 5304 N N . LYS A 1 660 ? 31.156 -6.762 1.06 1 94.38 660 LYS A N 1
ATOM 5305 C CA . LYS A 1 660 ? 32.031 -7.875 1.424 1 94.38 660 LYS A CA 1
ATOM 5306 C C . LYS A 1 660 ? 32.312 -8.758 0.214 1 94.38 660 LYS A C 1
ATOM 5308 O O . LYS A 1 660 ? 33.469 -9.148 -0.007 1 94.38 660 LYS A O 1
ATOM 5313 N N . LYS A 1 661 ? 31.344 -9.008 -0.576 1 94.56 661 LYS A N 1
ATOM 5314 C CA . LYS A 1 661 ? 31.516 -9.836 -1.763 1 94.56 661 LYS A CA 1
ATOM 5315 C C . LYS A 1 661 ? 32.375 -9.133 -2.811 1 94.56 661 LYS A C 1
ATOM 5317 O O . LYS A 1 661 ? 33.188 -9.766 -3.494 1 94.56 661 LYS A O 1
ATOM 5322 N N . ASP A 1 662 ? 32.156 -7.883 -2.977 1 95.06 662 ASP A N 1
ATOM 5323 C CA . ASP A 1 662 ? 32.969 -7.113 -3.92 1 95.06 662 ASP A CA 1
ATOM 5324 C C . ASP A 1 662 ? 34.438 -7.129 -3.523 1 95.06 662 ASP A C 1
ATOM 5326 O O . ASP A 1 662 ? 35.312 -7.242 -4.383 1 95.06 662 ASP A O 1
ATOM 5330 N N . ARG A 1 663 ? 34.75 -7.02 -2.229 1 93.75 663 ARG A N 1
ATOM 5331 C CA . ARG A 1 663 ? 36.125 -7.066 -1.733 1 93.75 663 ARG A CA 1
ATOM 5332 C C . ARG A 1 663 ? 36.719 -8.438 -1.974 1 93.75 663 ARG A C 1
ATOM 5334 O O . ARG A 1 663 ? 37.906 -8.539 -2.375 1 93.75 663 ARG A O 1
ATOM 5341 N N . ASP A 1 664 ? 35.938 -9.445 -1.766 1 92.38 664 ASP A N 1
ATOM 5342 C CA . ASP A 1 664 ? 36.406 -10.805 -2.004 1 92.38 664 ASP A CA 1
ATOM 5343 C C . ASP A 1 664 ? 36.688 -11.031 -3.484 1 92.38 664 ASP A C 1
ATOM 5345 O O . ASP A 1 664 ? 37.688 -11.68 -3.83 1 92.38 664 ASP A O 1
ATOM 5349 N N . ASP A 1 665 ? 35.906 -10.508 -4.363 1 91.81 665 ASP A N 1
ATOM 5350 C CA . ASP A 1 665 ? 36.062 -10.672 -5.801 1 91.81 665 ASP A CA 1
ATOM 5351 C C . ASP A 1 665 ? 37.312 -9.922 -6.289 1 91.81 665 ASP A C 1
ATOM 5353 O O . ASP A 1 665 ? 38.031 -10.406 -7.164 1 91.81 665 ASP A O 1
ATOM 5357 N N . GLN A 1 666 ? 37.531 -8.766 -5.754 1 89 666 GLN A N 1
ATOM 5358 C CA . GLN A 1 666 ? 38.688 -7.973 -6.152 1 89 666 GLN A CA 1
ATOM 5359 C C . GLN A 1 666 ? 39.969 -8.648 -5.723 1 89 666 GLN A C 1
ATOM 5361 O O . GLN A 1 666 ? 41 -8.539 -6.414 1 89 666 GLN A O 1
ATOM 5366 N N . SER A 1 667 ? 39.938 -9.359 -4.656 1 89.19 667 SER A N 1
ATOM 5367 C CA . SER A 1 667 ? 41.125 -10.031 -4.141 1 89.19 667 SER A CA 1
ATOM 5368 C C . SER A 1 667 ? 41.406 -11.297 -4.934 1 89.19 667 SER A C 1
ATOM 5370 O O . SER A 1 667 ? 42.562 -11.75 -4.969 1 89.19 667 SER A O 1
ATOM 5372 N N . SER A 1 668 ? 40.5 -11.938 -5.578 1 86.75 668 SER A N 1
ATOM 5373 C CA . SER A 1 668 ? 40.688 -13.18 -6.32 1 86.75 668 SER A CA 1
ATOM 5374 C C . SER A 1 668 ? 41.375 -12.93 -7.66 1 86.75 668 SER A C 1
ATOM 5376 O O . SER A 1 668 ? 41.938 -13.844 -8.258 1 86.75 668 SER A O 1
ATOM 5378 N N . GLY A 1 669 ? 41.531 -11.797 -8.258 1 80.56 669 GLY A N 1
ATOM 5379 C CA . GLY A 1 669 ? 42.25 -11.445 -9.461 1 80.56 669 GLY A CA 1
ATOM 5380 C C . GLY A 1 669 ? 41.562 -11.852 -10.742 1 80.56 669 GLY A C 1
ATOM 5381 O O . GLY A 1 669 ? 42.125 -11.711 -11.836 1 80.56 669 GLY A O 1
ATOM 5382 N N . THR A 1 670 ? 40.406 -12.477 -10.766 1 85.44 670 THR A N 1
ATOM 5383 C CA . THR A 1 670 ? 39.719 -12.992 -11.953 1 85.44 670 THR A CA 1
ATOM 5384 C C . THR A 1 670 ? 38.719 -11.977 -12.484 1 85.44 670 THR A C 1
ATOM 5386 O O . THR A 1 670 ? 37.969 -12.281 -13.398 1 85.44 670 THR A O 1
ATOM 5389 N N . MET A 1 671 ? 38.781 -10.742 -12.039 1 89.88 671 MET A N 1
ATOM 5390 C CA . MET A 1 671 ? 37.719 -9.781 -12.352 1 89.88 671 MET A CA 1
ATOM 5391 C C . MET A 1 671 ? 37.906 -9.172 -13.734 1 89.88 671 MET A C 1
ATOM 5393 O O . MET A 1 671 ? 36.938 -8.766 -14.383 1 89.88 671 MET A O 1
ATOM 5397 N N . ASP A 1 672 ? 39.031 -9.195 -14.297 1 89.31 672 ASP A N 1
ATOM 5398 C CA . ASP A 1 672 ? 39.281 -8.594 -15.609 1 89.31 672 ASP A CA 1
ATOM 5399 C C . ASP A 1 672 ? 38.594 -9.375 -16.703 1 89.31 672 ASP A C 1
ATOM 5401 O O . ASP A 1 672 ? 37.938 -8.789 -17.578 1 89.31 672 ASP A O 1
ATOM 5405 N N . ALA A 1 673 ? 38.719 -10.633 -16.578 1 90.69 673 ALA A N 1
ATOM 5406 C CA . ALA A 1 673 ? 38.031 -11.484 -17.547 1 90.69 673 ALA A CA 1
ATOM 5407 C C . ALA A 1 673 ? 36.5 -11.344 -17.406 1 90.69 673 ALA A C 1
ATOM 5409 O O . ALA A 1 673 ? 35.781 -11.375 -18.391 1 90.69 673 ALA A O 1
ATOM 5410 N N . PHE A 1 674 ? 36.125 -11.172 -16.219 1 93.12 674 PHE A N 1
ATOM 5411 C CA . PHE A 1 674 ? 34.719 -11.023 -15.938 1 93.12 674 PHE A CA 1
ATOM 5412 C C . PHE A 1 674 ? 34.156 -9.727 -16.531 1 93.12 674 PHE A C 1
ATOM 5414 O O . PHE A 1 674 ? 33.062 -9.695 -17.078 1 93.12 674 PHE A O 1
ATOM 5421 N N . TYR A 1 675 ? 34.938 -8.656 -16.5 1 93.19 675 TYR A N 1
ATOM 5422 C CA . TYR A 1 675 ? 34.5 -7.359 -17.016 1 93.19 675 TYR A CA 1
ATOM 5423 C C . TYR A 1 675 ? 34.344 -7.406 -18.531 1 93.19 675 TYR A C 1
ATOM 5425 O O . TYR A 1 675 ? 33.469 -6.742 -19.094 1 93.19 675 TYR A O 1
ATOM 5433 N N . GLU A 1 676 ? 35.031 -8.188 -19.172 1 91.38 676 GLU A N 1
ATOM 5434 C CA . GLU A 1 676 ? 34.906 -8.328 -20.625 1 91.38 676 GLU A CA 1
ATOM 5435 C C . GLU A 1 676 ? 33.594 -9.039 -20.984 1 91.38 676 GLU A C 1
ATOM 5437 O O . GLU A 1 676 ? 32.938 -8.656 -21.938 1 91.38 676 GLU A O 1
ATOM 5442 N N . ARG A 1 677 ? 33.344 -10.023 -20.234 1 91.69 677 ARG A N 1
ATOM 5443 C CA . ARG A 1 677 ? 32.094 -10.734 -20.438 1 91.69 677 ARG A CA 1
ATOM 5444 C C . ARG A 1 677 ? 30.906 -9.852 -20.109 1 91.69 677 ARG A C 1
ATOM 5446 O O . ARG A 1 677 ? 29.859 -9.953 -20.75 1 91.69 677 ARG A O 1
ATOM 5453 N N . LEU A 1 678 ? 31.094 -9.031 -19.125 1 93.56 678 LEU A N 1
ATOM 5454 C CA . LEU A 1 678 ? 30.047 -8.133 -18.656 1 93.56 678 LEU A CA 1
ATOM 5455 C C . LEU A 1 678 ? 29.656 -7.125 -19.734 1 93.56 678 LEU A C 1
ATOM 5457 O O . LEU A 1 678 ? 28.484 -6.801 -19.891 1 93.56 678 LEU A O 1
ATOM 5461 N N . ALA A 1 679 ? 30.547 -6.762 -20.547 1 90.38 679 ALA A N 1
ATOM 5462 C CA . ALA A 1 679 ? 30.344 -5.727 -21.562 1 90.38 679 ALA A CA 1
ATOM 5463 C C . ALA A 1 679 ? 29.484 -6.254 -22.703 1 90.38 679 ALA A C 1
ATOM 5465 O O . ALA A 1 679 ? 28.75 -5.492 -23.328 1 90.38 679 ALA A O 1
ATOM 5466 N N . THR A 1 680 ? 29.438 -7.543 -22.891 1 89.12 680 THR A N 1
ATOM 5467 C CA . THR A 1 680 ? 28.719 -8.086 -24.031 1 89.12 680 THR A CA 1
ATOM 5468 C C . THR A 1 680 ? 27.578 -9.008 -23.578 1 89.12 680 THR A C 1
ATOM 5470 O O . THR A 1 680 ? 26.891 -9.609 -24.406 1 89.12 680 THR A O 1
ATOM 5473 N N . ALA A 1 681 ? 27.359 -9.055 -22.375 1 91.75 681 ALA A N 1
ATOM 5474 C CA . ALA A 1 681 ? 26.453 -10.047 -21.828 1 91.75 681 ALA A CA 1
ATOM 5475 C C . ALA A 1 681 ? 25 -9.742 -22.234 1 91.75 681 ALA A C 1
ATOM 5477 O O . ALA A 1 681 ? 24.203 -10.656 -22.422 1 91.75 681 ALA A O 1
ATOM 5478 N N . TYR A 1 682 ? 24.641 -8.469 -22.422 1 92.75 682 TYR A N 1
ATOM 5479 C CA . TYR A 1 682 ? 23.234 -8.109 -22.656 1 92.75 682 TYR A CA 1
ATOM 5480 C C . TYR A 1 682 ? 23.016 -7.723 -24.125 1 92.75 682 TYR A C 1
ATOM 5482 O O . TYR A 1 682 ? 22.078 -7.012 -24.453 1 92.75 682 TYR A O 1
ATOM 5490 N N . ARG A 1 683 ? 23.891 -8.227 -24.969 1 88.56 683 ARG A N 1
ATOM 5491 C CA . ARG A 1 683 ? 23.656 -8.062 -26.391 1 88.56 683 ARG A CA 1
ATOM 5492 C C . ARG A 1 683 ? 22.562 -9.008 -26.875 1 88.56 683 ARG A C 1
ATOM 5494 O O . ARG A 1 683 ? 22.562 -10.188 -26.531 1 88.56 683 ARG A O 1
ATOM 5501 N N . ASP A 1 684 ? 21.609 -8.414 -27.531 1 85.81 684 ASP A N 1
ATOM 5502 C CA . ASP A 1 684 ? 20.516 -9.219 -28.047 1 85.81 684 ASP A CA 1
ATOM 5503 C C . ASP A 1 684 ? 21.031 -10.352 -28.922 1 85.81 684 ASP A C 1
ATOM 5505 O O . ASP A 1 684 ? 21.766 -10.117 -29.891 1 85.81 684 ASP A O 1
ATOM 5509 N N . PRO A 1 685 ? 20.703 -11.539 -28.562 1 83.19 685 PRO A N 1
ATOM 5510 C CA . PRO A 1 685 ? 21.156 -12.672 -29.359 1 83.19 685 PRO A CA 1
ATOM 5511 C C . PRO A 1 685 ? 20.672 -12.609 -30.812 1 83.19 685 PRO A C 1
ATOM 5513 O O . PRO A 1 685 ? 21.281 -13.211 -31.703 1 83.19 685 PRO A O 1
ATOM 5516 N N . ALA A 1 686 ? 19.641 -11.852 -31.047 1 80.75 686 ALA A N 1
ATOM 5517 C CA . ALA A 1 686 ? 19.078 -11.742 -32.406 1 80.75 686 ALA A CA 1
ATOM 5518 C C . ALA A 1 686 ? 20.016 -10.922 -33.281 1 80.75 686 ALA A C 1
ATOM 5520 O O . ALA A 1 686 ? 19.922 -11 -34.531 1 80.75 686 ALA A O 1
ATOM 5521 N N . LEU A 1 687 ? 20.922 -10.211 -32.656 1 80.81 687 LEU A N 1
ATOM 5522 C CA . LEU A 1 687 ? 21.812 -9.359 -33.438 1 80.81 687 LEU A CA 1
ATOM 5523 C C . LEU A 1 687 ? 23.109 -10.086 -33.781 1 80.81 687 LEU A C 1
ATOM 5525 O O . LEU A 1 687 ? 23.953 -9.57 -34.5 1 80.81 687 LEU A O 1
ATOM 5529 N N . ALA A 1 688 ? 23.219 -11.273 -33.219 1 78.5 688 ALA A N 1
ATOM 5530 C CA . ALA A 1 688 ? 24.406 -12.055 -33.562 1 78.5 688 ALA A CA 1
ATOM 5531 C C . ALA A 1 688 ? 24.391 -12.477 -35.031 1 78.5 688 ALA A C 1
ATOM 5533 O O . ALA A 1 688 ? 23.328 -12.758 -35.562 1 78.5 688 ALA A O 1
ATOM 5534 N N . PRO A 1 689 ? 25.547 -12.305 -35.688 1 72.19 689 PRO A N 1
ATOM 5535 C CA . PRO A 1 689 ? 25.609 -12.648 -37.125 1 72.19 689 PRO A CA 1
ATOM 5536 C C . PRO A 1 689 ? 25.203 -14.102 -37.375 1 72.19 689 PRO A C 1
ATOM 5538 O O . PRO A 1 689 ? 25.5 -14.984 -36.594 1 72.19 689 PRO A O 1
ATOM 5541 N N . ILE A 1 690 ? 24.266 -14.211 -38.281 1 64.25 690 ILE A N 1
ATOM 5542 C CA . ILE A 1 690 ? 23.781 -15.539 -38.656 1 64.25 690 ILE A CA 1
ATOM 5543 C C . ILE A 1 690 ? 24.875 -16.266 -39.438 1 64.25 690 ILE A C 1
ATOM 5545 O O . ILE A 1 690 ? 25.453 -15.727 -40.375 1 64.25 690 ILE A O 1
ATOM 5549 N N . HIS A 1 691 ? 25.828 -17.031 -38.812 1 53.94 691 HIS A N 1
ATOM 5550 C CA . HIS A 1 691 ? 26.781 -17.828 -39.594 1 53.94 691 HIS A CA 1
ATOM 5551 C C . HIS A 1 691 ? 26.062 -18.672 -40.656 1 53.94 691 HIS A C 1
ATOM 5553 O O . HIS A 1 691 ? 25.078 -19.359 -40.344 1 53.94 691 HIS A O 1
ATOM 5559 N N . THR A 1 692 ? 26.047 -18.203 -41.781 1 44.31 692 THR A N 1
ATOM 5560 C CA . THR A 1 692 ? 25.547 -18.969 -42.938 1 44.31 692 THR A CA 1
ATOM 5561 C C . THR A 1 692 ? 25.938 -20.438 -42.781 1 44.31 692 THR A C 1
ATOM 5563 O O . THR A 1 692 ? 27.078 -20.75 -42.438 1 44.31 692 THR A O 1
ATOM 5566 N N . LEU A 1 693 ? 25.047 -21.266 -42.531 1 39.62 693 LEU A N 1
ATOM 5567 C CA . LEU A 1 693 ? 25.203 -22.672 -42.875 1 39.62 693 LEU A CA 1
ATOM 5568 C C . LEU A 1 693 ? 26.031 -22.844 -44.125 1 39.62 693 LEU A C 1
ATOM 5570 O O . LEU A 1 693 ? 25.609 -22.422 -45.219 1 39.62 693 LEU A O 1
ATOM 5574 N N . GLY A 1 694 ? 27.312 -22.5 -44.281 1 36.28 694 GLY A N 1
ATOM 5575 C CA . GLY A 1 694 ? 27.828 -23.172 -45.469 1 36.28 694 GLY A CA 1
ATOM 5576 C C . GLY A 1 694 ? 27.219 -24.547 -45.688 1 36.28 694 GLY A C 1
ATOM 5577 O O . GLY A 1 694 ? 27.266 -25.391 -44.812 1 36.28 694 GLY A O 1
ATOM 5578 N N . ILE A 1 695 ? 26.125 -24.672 -46.406 1 35.47 695 ILE A N 1
ATOM 5579 C CA . ILE A 1 695 ? 25.438 -25.844 -46.938 1 35.47 695 ILE A CA 1
ATOM 5580 C C . ILE A 1 695 ? 26.453 -26.938 -47.25 1 35.47 695 ILE A C 1
ATOM 5582 O O . ILE A 1 695 ? 26.094 -27.984 -47.781 1 35.47 695 ILE A O 1
ATOM 5586 N N . SER A 1 696 ? 27.781 -26.641 -47.469 1 32.53 696 SER A N 1
ATOM 5587 C CA . SER A 1 696 ? 28.469 -27.812 -48 1 32.53 696 SER A CA 1
ATOM 5588 C C . SER A 1 696 ? 28.406 -28.984 -47.062 1 32.53 696 SER A C 1
ATOM 5590 O O . SER A 1 696 ? 28.141 -30.125 -47.469 1 32.53 696 SER A O 1
ATOM 5592 N N . ASP A 1 697 ? 29.438 -29.062 -46 1 32.19 697 ASP A N 1
ATOM 5593 C CA . ASP A 1 697 ? 29.688 -30.391 -45.406 1 32.19 697 ASP A CA 1
ATOM 5594 C C . ASP A 1 697 ? 28.594 -30.75 -44.406 1 32.19 697 ASP A C 1
ATOM 5596 O O . ASP A 1 697 ? 28.125 -29.906 -43.656 1 32.19 697 ASP A O 1
ATOM 5600 N N . GLY A 1 698 ? 27.703 -31.781 -44.344 1 32.34 698 GLY A N 1
ATOM 5601 C CA . GLY A 1 698 ? 26.688 -32.625 -43.719 1 32.34 698 GLY A CA 1
ATOM 5602 C C . GLY A 1 698 ? 26.297 -32.125 -42.344 1 32.34 698 GLY A C 1
ATOM 5603 O O . GLY A 1 698 ? 25.469 -32.75 -41.688 1 32.34 698 GLY A O 1
ATOM 5604 N N . ARG A 1 699 ? 27.203 -31.672 -41.469 1 35.5 699 ARG A N 1
ATOM 5605 C CA . ARG A 1 699 ? 26.922 -31.656 -40.031 1 35.5 699 ARG A CA 1
ATOM 5606 C C . ARG A 1 699 ? 26 -30.516 -39.656 1 35.5 699 ARG A C 1
ATOM 5608 O O . ARG A 1 699 ? 26.141 -29.391 -40.156 1 35.5 699 ARG A O 1
ATOM 5615 N N . ASN A 1 700 ? 24.734 -30.625 -39.031 1 37.09 700 ASN A N 1
ATOM 5616 C CA . ASN A 1 700 ? 23.484 -30.047 -38.562 1 37.09 700 ASN A CA 1
ATOM 5617 C C . ASN A 1 700 ? 23.75 -28.859 -37.625 1 37.09 700 ASN A C 1
ATOM 5619 O O . ASN A 1 700 ? 23.812 -29.031 -36.406 1 37.09 700 ASN A O 1
ATOM 5623 N N . ALA A 1 701 ? 24.672 -27.906 -37.969 1 37.97 701 ALA A N 1
ATOM 5624 C CA . ALA A 1 701 ? 24.844 -26.859 -36.969 1 37.97 701 ALA A CA 1
ATOM 5625 C C . ALA A 1 701 ? 23.625 -25.938 -36.938 1 37.97 701 ALA A C 1
ATOM 5627 O O . ALA A 1 701 ? 23.109 -25.531 -37.969 1 37.97 701 ALA A O 1
ATOM 5628 N N . PRO A 1 702 ? 22.859 -25.781 -35.781 1 46.12 702 PRO A N 1
ATOM 5629 C CA . PRO A 1 702 ? 21.766 -24.812 -35.656 1 46.12 702 PRO A CA 1
ATOM 5630 C C . PRO A 1 702 ? 22.156 -23.406 -36.094 1 46.12 702 PRO A C 1
ATOM 5632 O O . PRO A 1 702 ? 23.344 -23.047 -36.062 1 46.12 702 PRO A O 1
ATOM 5635 N N . LEU A 1 703 ? 21.359 -22.703 -37.062 1 46.16 703 LEU A N 1
ATOM 5636 C CA . LEU A 1 703 ? 21.594 -21.375 -37.625 1 46.16 703 LEU A CA 1
ATOM 5637 C C . LEU A 1 703 ? 22.047 -20.406 -36.531 1 46.16 703 LEU A C 1
ATOM 5639 O O . LEU A 1 703 ? 22.891 -19.531 -36.75 1 46.16 703 LEU A O 1
ATOM 5643 N N . LEU A 1 704 ? 21.297 -20.188 -35.469 1 44.38 704 LEU A N 1
ATOM 5644 C CA . LEU A 1 704 ? 21.656 -19.266 -34.406 1 44.38 704 LEU A CA 1
ATOM 5645 C C . LEU A 1 704 ? 22.531 -19.969 -33.344 1 44.38 704 LEU A C 1
ATOM 5647 O O . LEU A 1 704 ? 22.141 -21.016 -32.844 1 44.38 704 LEU A O 1
ATOM 5651 N N . GLN A 1 705 ? 23.844 -20.203 -33.5 1 38.88 705 GLN A N 1
ATOM 5652 C CA . GLN A 1 705 ? 24.688 -20.75 -32.469 1 38.88 705 GLN A CA 1
ATOM 5653 C C . GLN A 1 705 ? 24.359 -20.125 -31.094 1 38.88 705 GLN A C 1
ATOM 5655 O O . GLN A 1 705 ? 24.281 -18.906 -30.969 1 38.88 705 GLN A O 1
ATOM 5660 N N . ALA A 1 706 ? 23.641 -20.859 -30.219 1 38.03 706 ALA A N 1
ATOM 5661 C CA . ALA A 1 706 ? 23.547 -20.453 -28.828 1 38.03 706 ALA A CA 1
ATOM 5662 C C . ALA A 1 706 ? 24.906 -19.984 -28.297 1 38.03 706 ALA A C 1
ATOM 5664 O O . ALA A 1 706 ? 25.891 -20.719 -28.375 1 38.03 706 ALA A O 1
ATOM 5665 N N . THR A 1 707 ? 25.281 -18.734 -28.438 1 34.72 707 THR A N 1
ATOM 5666 C CA . THR A 1 707 ? 26.5 -18.297 -27.781 1 34.72 707 THR A CA 1
ATOM 5667 C C . THR A 1 707 ? 26.609 -18.906 -26.391 1 34.72 707 THR A C 1
ATOM 5669 O O . THR A 1 707 ? 25.703 -18.75 -25.562 1 34.72 707 THR A O 1
ATOM 5672 N N . GLU A 1 708 ? 27.141 -20.094 -26.234 1 31.73 708 GLU A N 1
ATOM 5673 C CA . GLU A 1 708 ? 27.531 -20.594 -24.922 1 31.73 708 GLU A CA 1
ATOM 5674 C C . GLU A 1 708 ? 28.078 -19.484 -24.031 1 31.73 708 GLU A C 1
ATOM 5676 O O . GLU A 1 708 ? 29.094 -18.859 -24.375 1 31.73 708 GLU A O 1
ATOM 5681 N N . VAL A 1 709 ? 27.25 -18.594 -23.547 1 31.91 709 VAL A N 1
ATOM 5682 C CA . VAL A 1 709 ? 27.812 -17.812 -22.453 1 31.91 709 VAL A CA 1
ATOM 5683 C C . VAL A 1 709 ? 28.078 -18.719 -21.25 1 31.91 709 VAL A C 1
ATOM 5685 O O . VAL A 1 709 ? 27.234 -19.547 -20.891 1 31.91 709 VAL A O 1
ATOM 5688 N N . MET B 1 1 ? -34.406 22.734 8.633 1 57.16 1 MET B N 1
ATOM 5689 C CA . MET B 1 1 ? -34.125 24.078 9.125 1 57.16 1 MET B CA 1
ATOM 5690 C C . MET B 1 1 ? -34.781 25.125 8.234 1 57.16 1 MET B C 1
ATOM 5692 O O . MET B 1 1 ? -34.875 24.938 7.02 1 57.16 1 MET B O 1
ATOM 5696 N N . ILE B 1 2 ? -35.375 26.109 8.852 1 64 2 ILE B N 1
ATOM 5697 C CA . ILE B 1 2 ? -36.125 27.141 8.141 1 64 2 ILE B CA 1
ATOM 5698 C C . ILE B 1 2 ? -35.156 28.25 7.691 1 64 2 ILE B C 1
ATOM 5700 O O . ILE B 1 2 ? -34.125 28.453 8.312 1 64 2 ILE B O 1
ATOM 5704 N N . LEU B 1 3 ? -35.281 28.812 6.547 1 74.44 3 LEU B N 1
ATOM 5705 C CA . LEU B 1 3 ? -34.469 29.859 5.945 1 74.44 3 LEU B CA 1
ATOM 5706 C C . LEU B 1 3 ? -34.219 30.984 6.941 1 74.44 3 LEU B C 1
ATOM 5708 O O . LEU B 1 3 ? -33.125 31.562 6.98 1 74.44 3 LEU B O 1
ATOM 5712 N N . SER B 1 4 ? -35.125 31.188 7.828 1 77.69 4 SER B N 1
ATOM 5713 C CA . SER B 1 4 ? -35 32.25 8.805 1 77.69 4 SER B CA 1
ATOM 5714 C C . SER B 1 4 ? -33.938 31.938 9.844 1 77.69 4 SER B C 1
ATOM 5716 O O . SER B 1 4 ? -33.188 32.812 10.273 1 77.69 4 SER B O 1
ATOM 5718 N N . ALA B 1 5 ? -33.844 30.734 10.148 1 79.38 5 ALA B N 1
ATOM 5719 C CA . ALA B 1 5 ? -32.812 30.312 11.094 1 79.38 5 ALA B CA 1
ATOM 5720 C C . ALA B 1 5 ? -31.422 30.5 10.508 1 79.38 5 ALA B C 1
ATOM 5722 O O . ALA B 1 5 ? -30.484 30.906 11.211 1 79.38 5 ALA B O 1
ATOM 5723 N N . LEU B 1 6 ? -31.281 30.328 9.25 1 83.75 6 LEU B N 1
ATOM 5724 C CA . LEU B 1 6 ? -30 30.516 8.562 1 83.75 6 LEU B CA 1
ATOM 5725 C C . LEU B 1 6 ? -29.641 31.984 8.484 1 83.75 6 LEU B C 1
ATOM 5727 O O . LEU B 1 6 ? -28.484 32.344 8.688 1 83.75 6 LEU B O 1
ATOM 5731 N N . LEU B 1 7 ? -30.578 32.75 8.273 1 84.69 7 LEU B N 1
ATOM 5732 C CA . LEU B 1 7 ? -30.328 34.188 8.172 1 84.69 7 LEU B CA 1
ATOM 5733 C C . LEU B 1 7 ? -29.922 34.781 9.523 1 84.69 7 LEU B C 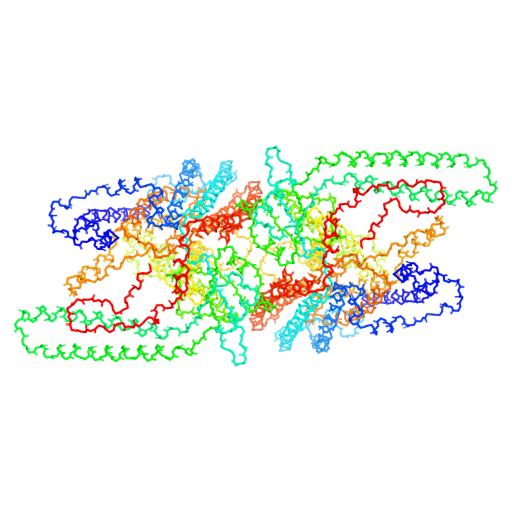1
ATOM 5735 O O . LEU B 1 7 ? -29.078 35.656 9.594 1 84.69 7 LEU B O 1
ATOM 5739 N N . THR B 1 8 ? -30.531 34.25 10.531 1 85.56 8 THR B N 1
ATOM 5740 C CA . THR B 1 8 ? -30.141 34.656 11.875 1 85.56 8 THR B CA 1
ATOM 5741 C C . THR B 1 8 ? -28.703 34.25 12.18 1 85.56 8 THR B C 1
ATOM 5743 O O . THR B 1 8 ? -27.938 35.031 12.75 1 85.56 8 THR B O 1
ATOM 5746 N N . THR B 1 9 ? -28.391 33.062 11.773 1 88.31 9 THR B N 1
ATOM 5747 C CA . THR B 1 9 ? -27.031 32.594 11.984 1 88.31 9 THR B CA 1
ATOM 5748 C C . THR B 1 9 ? -26.016 33.438 11.211 1 88.31 9 THR B C 1
ATOM 5750 O O . THR B 1 9 ? -24.984 33.812 11.75 1 88.31 9 THR B O 1
ATOM 5753 N N . VAL B 1 10 ? -26.344 33.781 9.992 1 90.56 10 VAL B N 1
ATOM 5754 C CA . VAL B 1 10 ? -25.453 34.594 9.156 1 90.56 10 VAL B CA 1
ATOM 5755 C C . VAL B 1 10 ? -25.344 36 9.734 1 90.56 10 VAL B C 1
ATOM 5757 O O . VAL B 1 10 ? -24.25 36.562 9.773 1 90.56 10 VAL B O 1
ATOM 5760 N N . GLY B 1 11 ? -26.438 36.438 10.242 1 90.19 11 GLY B N 1
ATOM 5761 C CA . GLY B 1 11 ? -26.438 37.781 10.844 1 90.19 11 GLY B CA 1
ATOM 5762 C C . GLY B 1 11 ? -25.578 37.875 12.086 1 90.19 11 GLY B C 1
ATOM 5763 O O . GLY B 1 11 ? -24.797 38.812 12.227 1 90.19 11 GLY B O 1
ATOM 5764 N N . ILE B 1 12 ? -25.688 36.938 12.922 1 90.06 12 ILE B N 1
ATOM 5765 C CA . ILE B 1 12 ? -24.906 36.906 14.148 1 90.06 12 ILE B CA 1
ATOM 5766 C C . ILE B 1 12 ? -23.422 36.812 13.805 1 90.06 12 ILE B C 1
ATOM 5768 O O . ILE B 1 12 ? -22.594 37.531 14.375 1 90.06 12 ILE B O 1
ATOM 5772 N N . ASN B 1 13 ? -23.125 35.969 12.867 1 92.12 13 ASN B N 1
ATOM 5773 C CA . ASN B 1 13 ? -21.719 35.719 12.523 1 92.12 13 ASN B CA 1
ATOM 5774 C C . ASN B 1 13 ? -21.125 36.938 11.789 1 92.12 13 ASN B C 1
ATOM 5776 O O . ASN B 1 13 ? -19.953 37.25 11.969 1 92.12 13 ASN B O 1
ATOM 5780 N N . ILE B 1 14 ? -21.891 37.594 10.969 1 93.44 14 ILE B N 1
ATOM 5781 C CA . ILE B 1 14 ? -21.406 38.812 10.312 1 93.44 14 ILE B CA 1
ATOM 5782 C C . ILE B 1 14 ? -21.141 39.875 11.359 1 93.44 14 ILE B C 1
ATOM 5784 O O . ILE B 1 14 ? -20.125 40.594 11.289 1 93.44 14 ILE B O 1
ATOM 5788 N N . GLY B 1 15 ? -22.047 39.969 12.281 1 92 15 GLY B N 1
ATOM 5789 C CA . GLY B 1 15 ? -21.844 40.906 13.375 1 92 15 GLY B CA 1
ATOM 5790 C C . GLY B 1 15 ? -20.562 40.656 14.156 1 92 15 GLY B C 1
ATOM 5791 O O . GLY B 1 15 ? -19.812 41.562 14.469 1 92 15 GLY B O 1
ATOM 5792 N N . LEU B 1 16 ? -20.344 39.438 14.414 1 91.25 16 LEU B N 1
ATOM 5793 C CA . LEU B 1 16 ? -19.156 39.062 15.148 1 91.25 16 LEU B CA 1
ATOM 5794 C C . LEU B 1 16 ? -17.891 39.312 14.328 1 91.25 16 LEU B C 1
ATOM 5796 O O . LEU B 1 16 ? -16.875 39.75 14.859 1 91.25 16 LEU B O 1
ATOM 5800 N N . CYS B 1 17 ? -17.922 38.969 13.07 1 92 17 CYS B N 1
ATOM 5801 C CA . CYS B 1 17 ? -16.766 39.219 12.195 1 92 17 CYS B CA 1
ATOM 5802 C C . CYS B 1 17 ? -16.406 40.688 12.133 1 92 17 CYS B C 1
ATOM 5804 O O . CYS B 1 17 ? -15.234 41.031 12.266 1 92 17 CYS B O 1
ATOM 5806 N N . VAL B 1 18 ? -17.391 41.5 12.023 1 91.12 18 VAL B N 1
ATOM 5807 C CA . VAL B 1 18 ? -17.172 42.938 11.953 1 91.12 18 VAL B CA 1
ATOM 5808 C C . VAL B 1 18 ? -16.609 43.438 13.281 1 91.12 18 VAL B C 1
ATOM 5810 O O . VAL B 1 18 ? -15.695 44.281 13.305 1 91.12 18 VAL B O 1
ATOM 5813 N N . LEU B 1 19 ? -17.125 42.906 14.266 1 91 19 LEU B N 1
ATOM 5814 C CA . LEU B 1 19 ? -16.641 43.281 15.594 1 91 19 LEU B CA 1
ATOM 5815 C C . LEU B 1 19 ? -15.164 42.906 15.758 1 91 19 LEU B C 1
ATOM 5817 O O . LEU B 1 19 ? -14.359 43.719 16.203 1 91 19 LEU B O 1
ATOM 5821 N N . PHE B 1 20 ? -14.805 41.719 15.344 1 90.88 20 PHE B N 1
ATOM 5822 C CA . PHE B 1 20 ? -13.43 41.25 15.508 1 90.88 20 PHE B CA 1
ATOM 5823 C C . PHE B 1 20 ? -12.484 42.031 14.594 1 90.88 20 PHE B C 1
ATOM 5825 O O . PHE B 1 20 ? -11.367 42.344 14.992 1 90.88 20 PHE B O 1
ATOM 5832 N N . PHE B 1 21 ? -12.891 42.344 13.438 1 89.31 21 PHE B N 1
ATOM 5833 C CA . PHE B 1 21 ? -12.062 43.094 12.5 1 89.31 21 PHE B CA 1
ATOM 5834 C C . PHE B 1 21 ? -11.82 44.5 13.016 1 89.31 21 PHE B C 1
ATOM 5836 O O . PHE B 1 21 ? -10.711 45.031 12.914 1 89.31 21 PHE B O 1
ATOM 5843 N N . THR B 1 22 ? -12.836 45.062 13.586 1 87.56 22 THR B N 1
ATOM 5844 C CA . THR B 1 22 ? -12.727 46.438 14.102 1 87.56 22 THR B CA 1
ATOM 5845 C C . THR B 1 22 ? -11.844 46.469 15.344 1 87.56 22 THR B C 1
ATOM 5847 O O . THR B 1 22 ? -11 47.344 15.484 1 87.56 22 THR B O 1
ATOM 5850 N N . LEU B 1 23 ? -12.07 45.531 16.156 1 86.94 23 LEU B N 1
ATOM 5851 C CA . LEU B 1 23 ? -11.25 45.469 17.359 1 86.94 23 LEU B CA 1
ATOM 5852 C C . LEU B 1 23 ? -9.781 45.25 17.016 1 86.94 23 LEU B C 1
ATOM 5854 O O . LEU B 1 23 ? -8.898 45.844 17.625 1 86.94 23 LEU B O 1
ATOM 5858 N N . TYR B 1 24 ? -9.477 44.406 16.078 1 88.69 24 TYR B N 1
ATOM 5859 C CA . TYR B 1 24 ? -8.102 44.188 15.641 1 88.69 24 TYR B CA 1
ATOM 5860 C C . TYR B 1 24 ? -7.504 45.469 15.047 1 88.69 24 TYR B C 1
ATOM 5862 O O . TYR B 1 24 ? -6.355 45.812 15.328 1 88.69 24 TYR B O 1
ATOM 5870 N N . SER B 1 25 ? -8.25 46.125 14.266 1 85.19 25 SER B N 1
ATOM 5871 C CA . SER B 1 25 ? -7.75 47.312 13.586 1 85.19 25 SER B CA 1
ATOM 5872 C C . SER B 1 25 ? -7.406 48.438 14.578 1 85.19 25 SER B C 1
ATOM 5874 O O . SER B 1 25 ? -6.488 49.219 14.344 1 85.19 25 SER B O 1
ATOM 5876 N N . VAL B 1 26 ? -8.07 48.344 15.664 1 83.31 26 VAL B N 1
ATOM 5877 C CA . VAL B 1 26 ? -7.848 49.406 16.672 1 83.31 26 VAL B CA 1
ATOM 5878 C C . VAL B 1 26 ? -6.746 48.969 17.625 1 83.31 26 VAL B C 1
ATOM 5880 O O . VAL B 1 26 ? -5.848 49.75 17.938 1 83.31 26 VAL B O 1
ATOM 5883 N N . LEU B 1 27 ? -6.82 47.812 18.016 1 83.81 27 LEU B N 1
ATOM 5884 C CA . LEU B 1 27 ? -5.918 47.344 19.062 1 83.81 27 LEU B CA 1
ATOM 5885 C C . LEU B 1 27 ? -4.523 47.094 18.516 1 83.81 27 LEU B C 1
ATOM 5887 O O . LEU B 1 27 ? -3.539 47.125 19.25 1 83.81 27 LEU B O 1
ATOM 5891 N N . ARG B 1 28 ? -4.367 46.844 17.281 1 83.31 28 ARG B N 1
ATOM 5892 C CA . ARG B 1 28 ? -3.066 46.594 16.672 1 83.31 28 ARG B CA 1
ATOM 5893 C C . ARG B 1 28 ? -2.195 47.844 16.688 1 83.31 28 ARG B C 1
ATOM 5895 O O . ARG B 1 28 ? -0.968 47.75 16.75 1 83.31 28 ARG B O 1
ATOM 5902 N N . LYS B 1 29 ? -2.801 48.906 16.703 1 77.69 29 LYS B N 1
ATOM 5903 C CA . LYS B 1 29 ? -2.08 50.188 16.641 1 77.69 29 LYS B CA 1
ATOM 5904 C C . LYS B 1 29 ? -1.589 50.594 18.031 1 77.69 29 LYS B C 1
ATOM 5906 O O . LYS B 1 29 ? -0.752 51.5 18.141 1 77.69 29 LYS B O 1
ATOM 5911 N N . GLN B 1 30 ? -2.072 49.875 19.016 1 76.56 30 GLN B N 1
ATOM 5912 C CA . GLN B 1 30 ? -1.632 50.188 20.359 1 76.56 30 GLN B CA 1
ATOM 5913 C C . GLN B 1 30 ? -0.308 49.5 20.688 1 76.56 30 GLN B C 1
ATOM 5915 O O . GLN B 1 30 ? -0.167 48.312 20.516 1 76.56 30 GLN B O 1
ATOM 5920 N N . PRO B 1 31 ? 0.667 50.188 21 1 73.12 31 PRO B N 1
ATOM 5921 C CA . PRO B 1 31 ? 2.012 49.656 21.219 1 73.12 31 PRO B CA 1
ATOM 5922 C C . PRO B 1 31 ? 2.043 48.562 22.297 1 73.12 31 PRO B C 1
ATOM 5924 O O . PRO B 1 31 ? 2.908 47.688 22.281 1 73.12 31 PRO B O 1
ATOM 5927 N N . GLY B 1 32 ? 1.141 48.625 23.203 1 71.88 32 GLY B N 1
ATOM 5928 C CA . GLY B 1 32 ? 1.129 47.625 24.266 1 71.88 32 GLY B CA 1
ATOM 5929 C C . GLY B 1 32 ? 0.778 46.25 23.766 1 71.88 32 GLY B C 1
ATOM 5930 O O . GLY B 1 32 ? 1.119 45.25 24.406 1 71.88 32 GLY B O 1
ATOM 5931 N N . ASN B 1 33 ? 0.203 46.25 22.578 1 80.69 33 ASN B N 1
ATOM 5932 C CA . ASN B 1 33 ? -0.272 44.969 22.078 1 80.69 33 ASN B CA 1
ATOM 5933 C C . ASN B 1 33 ? 0.622 44.438 20.969 1 80.69 33 ASN B C 1
ATOM 5935 O O . ASN B 1 33 ? 0.261 43.469 20.281 1 80.69 33 ASN B O 1
ATOM 5939 N N . ALA B 1 34 ? 1.756 44.938 20.797 1 78.31 34 ALA B N 1
ATOM 5940 C CA . ALA B 1 34 ? 2.666 44.562 19.719 1 78.31 34 ALA B CA 1
ATOM 5941 C C . ALA B 1 34 ? 3.229 43.156 19.984 1 78.31 34 ALA B C 1
ATOM 5943 O O . ALA B 1 34 ? 3.559 42.438 19.031 1 78.31 34 ALA B O 1
ATOM 5944 N N . SER B 1 35 ? 3.246 42.812 21.172 1 79 35 SER B N 1
ATOM 5945 C CA . SER B 1 35 ? 3.773 41.469 21.5 1 79 35 SER B CA 1
ATOM 5946 C C . SER B 1 35 ? 2.812 40.375 21.062 1 79 35 SER B C 1
ATOM 5948 O O . SER B 1 35 ? 3.225 39.25 20.859 1 79 35 SER B O 1
ATOM 5950 N N . VAL B 1 36 ? 1.629 40.812 20.891 1 81.31 36 VAL B N 1
ATOM 5951 C CA . VAL B 1 36 ? 0.632 39.812 20.516 1 81.31 36 VAL B CA 1
ATOM 5952 C C . VAL B 1 36 ? 0.406 39.844 19 1 81.31 36 VAL B C 1
ATOM 5954 O O . VAL B 1 36 ? 0.375 38.812 18.359 1 81.31 36 VAL B O 1
ATOM 5957 N N . TYR B 1 37 ? 0.301 41.031 18.469 1 82.94 37 TYR B N 1
ATOM 5958 C CA . TYR B 1 37 ? -0.106 41.188 17.078 1 82.94 37 TYR B CA 1
ATOM 5959 C C . TYR B 1 37 ? 1.107 41.219 16.156 1 82.94 37 TYR B C 1
ATOM 5961 O O . TYR B 1 37 ? 0.986 41.031 14.945 1 82.94 37 TYR B O 1
ATOM 5969 N N . ALA B 1 38 ? 2.342 41.438 16.656 1 83.19 38 ALA B N 1
ATOM 5970 C CA . ALA B 1 38 ? 3.557 41.438 15.852 1 83.19 38 ALA B CA 1
ATOM 5971 C C . ALA B 1 38 ? 4.75 40.938 16.656 1 83.19 38 ALA B C 1
ATOM 5973 O O . ALA B 1 38 ? 5.797 41.594 16.703 1 83.19 38 ALA B O 1
ATOM 5974 N N . PRO B 1 39 ? 4.57 39.812 17.094 1 81 39 PRO B N 1
ATOM 5975 C CA . PRO B 1 39 ? 5.68 39.281 17.891 1 81 39 PRO B CA 1
ATOM 5976 C C . PRO B 1 39 ? 6.938 39.031 17.062 1 81 39 PRO B C 1
ATOM 5978 O O . PRO B 1 39 ? 8.055 39.188 17.562 1 81 39 PRO B O 1
ATOM 5981 N N . ARG B 1 40 ? 6.781 38.719 15.883 1 83.12 40 ARG B N 1
ATOM 5982 C CA . ARG B 1 40 ? 7.918 38.469 15 1 83.12 40 ARG B CA 1
ATOM 5983 C C . ARG B 1 40 ? 8.734 39.75 14.781 1 83.12 40 ARG B C 1
ATOM 5985 O O . ARG B 1 40 ? 9.961 39.719 14.859 1 83.12 40 ARG B O 1
ATOM 5992 N N . LEU B 1 41 ? 8.062 40.781 14.594 1 79.25 41 LEU B N 1
ATOM 5993 C CA . LEU B 1 41 ? 8.727 42.062 14.336 1 79.25 41 LEU B CA 1
ATOM 5994 C C . LEU B 1 41 ? 9.406 42.594 15.602 1 79.25 41 LEU B C 1
ATOM 5996 O O . LEU B 1 41 ? 10.477 43.188 15.531 1 79.25 41 LEU B O 1
ATOM 6000 N N . VAL B 1 42 ? 8.781 42.25 16.703 1 78.38 42 VAL B N 1
ATOM 6001 C CA . VAL B 1 42 ? 9.359 42.656 17.984 1 78.38 42 VAL B CA 1
ATOM 6002 C C . VAL B 1 42 ? 10.617 41.844 18.266 1 78.38 42 VAL B C 1
ATOM 6004 O O . VAL B 1 42 ? 11.633 42.406 18.703 1 78.38 42 VAL B O 1
ATOM 6007 N N . ALA B 1 43 ? 10.5 40.594 17.969 1 77.19 43 ALA B N 1
ATOM 6008 C CA . ALA B 1 43 ? 11.633 39.688 18.219 1 77.19 43 ALA B CA 1
ATOM 6009 C C . ALA B 1 43 ? 12.805 40.031 17.297 1 77.19 43 ALA B C 1
ATOM 6011 O O . ALA B 1 43 ? 13.969 39.906 17.688 1 77.19 43 ALA B O 1
ATOM 6012 N N . GLU B 1 44 ? 12.422 40.5 16.062 1 76.56 44 GLU B N 1
ATOM 6013 C CA . GLU B 1 44 ? 13.453 40.875 15.102 1 76.56 44 GLU B CA 1
ATOM 6014 C C . GLU B 1 44 ? 13.945 42.312 15.344 1 76.56 44 GLU B C 1
ATOM 6016 O O . GLU B 1 44 ? 14.891 42.75 14.695 1 76.56 44 GLU B O 1
ATOM 6021 N N . GLY B 1 45 ? 13.352 43.062 16.344 1 68.31 45 GLY B N 1
ATOM 6022 C CA . GLY B 1 45 ? 13.773 44.406 16.719 1 68.31 45 GLY B CA 1
ATOM 6023 C C . GLY B 1 45 ? 13.273 45.469 15.773 1 68.31 45 GLY B C 1
ATOM 6024 O O . GLY B 1 45 ? 13.773 46.594 15.781 1 68.31 45 GLY B O 1
ATOM 6025 N N . LYS B 1 46 ? 12.391 45.125 14.984 1 69 46 LYS B N 1
ATOM 6026 C CA . LYS B 1 46 ? 11.938 46.094 13.977 1 69 46 LYS B CA 1
ATOM 6027 C C . LYS B 1 46 ? 10.836 47 14.531 1 69 46 LYS B C 1
ATOM 6029 O O . LYS B 1 46 ? 10.555 48.031 13.961 1 69 46 LYS B O 1
ATOM 6034 N N . MET B 1 47 ? 10.078 46.594 15.531 1 64.19 47 MET B N 1
ATOM 6035 C CA . MET B 1 47 ? 9.023 47.406 16.109 1 64.19 47 MET B CA 1
ATOM 6036 C C . MET B 1 47 ? 9.359 47.812 17.547 1 64.19 47 MET B C 1
ATOM 6038 O O . MET B 1 47 ? 9.688 46.969 18.375 1 64.19 47 MET B O 1
ATOM 6042 N N . LEU B 1 48 ? 9.703 49.219 17.688 1 55.03 48 LEU B N 1
ATOM 6043 C CA . LEU B 1 48 ? 9.977 49.781 19.016 1 55.03 48 LEU B CA 1
ATOM 6044 C C . LEU B 1 48 ? 8.688 49.938 19.797 1 55.03 48 LEU B C 1
ATOM 6046 O O . LEU B 1 48 ? 7.641 50.281 19.234 1 55.03 48 LEU B O 1
ATOM 6050 N N . ARG B 1 49 ? 8.523 49.375 21.016 1 56.12 49 ARG B N 1
ATOM 6051 C CA . ARG B 1 49 ? 7.426 49.5 21.969 1 56.12 49 ARG B CA 1
ATOM 6052 C C . ARG B 1 49 ? 7.129 50.969 22.266 1 56.12 49 ARG B C 1
ATOM 6054 O O . ARG B 1 49 ? 7.969 51.688 22.844 1 56.12 49 ARG B O 1
ATOM 6061 N N . SER B 1 50 ? 6.535 51.688 21.25 1 56 50 SER B N 1
ATOM 6062 C CA . SER B 1 50 ? 6.281 53.094 21.562 1 56 50 SER B CA 1
ATOM 6063 C C . SER B 1 50 ? 5.039 53.25 22.438 1 56 50 SER B C 1
ATOM 6065 O O . SER B 1 50 ? 4.266 52.281 22.594 1 56 50 SER B O 1
ATOM 6067 N N . ASP B 1 51 ? 4.738 54.594 23.094 1 53.72 51 ASP B N 1
ATOM 6068 C CA . ASP B 1 51 ? 3.76 55 24.094 1 53.72 51 ASP B CA 1
ATOM 6069 C C . ASP B 1 51 ? 2.35 55.031 23.5 1 53.72 51 ASP B C 1
ATOM 6071 O O . ASP B 1 51 ? 2.178 55.094 22.281 1 53.72 51 ASP B O 1
ATOM 6075 N N . PHE B 1 52 ? 1.358 54.781 24.297 1 54.09 52 PHE B N 1
ATOM 6076 C CA . PHE B 1 52 ? -0.072 54.812 24.016 1 54.09 52 PHE B CA 1
ATOM 6077 C C . PHE B 1 52 ? -0.455 56.094 23.266 1 54.09 52 PHE B C 1
ATOM 6079 O O . PHE B 1 52 ? -0.022 57.188 23.641 1 54.09 52 PHE B O 1
ATOM 6086 N N . ASN B 1 53 ? -0.686 56.281 21.984 1 51.09 53 ASN B N 1
ATOM 6087 C CA . ASN B 1 53 ? -1.175 57.5 21.328 1 51.09 53 ASN B CA 1
ATOM 6088 C C . ASN B 1 53 ? -2.633 57.344 20.891 1 51.09 53 ASN B C 1
ATOM 6090 O O . ASN B 1 53 ? -3.006 56.344 20.281 1 51.09 53 ASN B O 1
ATOM 6094 N N . LEU B 1 54 ? -3.557 58.125 21.453 1 51.38 54 LEU B N 1
ATOM 6095 C CA . LEU B 1 54 ? -4.992 58.188 21.219 1 51.38 54 LEU B CA 1
ATOM 6096 C C . LEU B 1 54 ? -5.285 58.25 19.719 1 51.38 54 LEU B C 1
ATOM 6098 O O . LEU B 1 54 ? -6.293 57.719 19.25 1 51.38 54 LEU B O 1
ATOM 6102 N N . GLU B 1 55 ? -4.633 59.031 18.938 1 49.41 55 GLU B N 1
ATOM 6103 C CA . GLU B 1 55 ? -4.906 59.219 17.516 1 49.41 55 GLU B CA 1
ATOM 6104 C C . GLU B 1 55 ? -4.859 57.906 16.766 1 49.41 55 GLU B C 1
ATOM 6106 O O . GLU B 1 55 ? -5.438 57.781 15.688 1 49.41 55 GLU B O 1
ATOM 6111 N N . ARG B 1 56 ? -4.453 56.938 17.391 1 57.66 56 ARG B N 1
ATOM 6112 C CA . ARG B 1 56 ? -4.238 55.656 16.719 1 57.66 56 ARG B CA 1
ATOM 6113 C C . ARG B 1 56 ? -5.453 54.75 16.875 1 57.66 56 ARG B C 1
ATOM 6115 O O . ARG B 1 56 ? -5.438 53.594 16.438 1 57.66 56 ARG B O 1
ATOM 6122 N N . LEU B 1 57 ? -6.496 55.281 17.422 1 55.66 57 LEU B N 1
ATOM 6123 C CA . LEU B 1 57 ? -7.707 54.5 17.656 1 55.66 57 LEU B CA 1
ATOM 6124 C C . LEU B 1 57 ? -8.539 54.406 16.391 1 55.66 57 LEU B C 1
ATOM 6126 O O . LEU B 1 57 ? -9.547 53.688 16.359 1 55.66 57 LEU B O 1
ATOM 6130 N N . LEU B 1 58 ? -8.156 55.094 15.234 1 58.56 58 LEU B N 1
ATOM 6131 C CA . LEU B 1 58 ? -8.922 54.938 14.008 1 58.56 58 LEU B CA 1
ATOM 6132 C C . LEU B 1 58 ? -8.523 53.656 13.281 1 58.56 58 LEU B C 1
ATOM 6134 O O . LEU B 1 58 ? -7.332 53.375 13.094 1 58.56 58 LEU B O 1
ATOM 6138 N N . PRO B 1 59 ? -9.617 52.812 13.062 1 66 59 PRO B N 1
ATOM 6139 C CA . PRO B 1 59 ? -9.344 51.562 12.344 1 66 59 PRO B CA 1
ATOM 6140 C C . PRO B 1 59 ? -8.766 51.781 10.945 1 66 59 PRO B C 1
ATOM 6142 O O . PRO B 1 59 ? -9.141 52.75 10.281 1 66 59 PRO B O 1
ATOM 6145 N N . SER B 1 60 ? -7.57 51.281 10.594 1 71.31 60 SER B N 1
ATOM 6146 C CA . SER B 1 60 ? -6.953 51.406 9.281 1 71.31 60 SER B CA 1
ATOM 6147 C C . SER B 1 60 ? -6.918 50.062 8.547 1 71.31 60 SER B C 1
ATOM 6149 O O . SER B 1 60 ? -6.648 49.031 9.156 1 71.31 60 SER B O 1
ATOM 6151 N N . ALA B 1 61 ? -7.43 50.094 7.316 1 78.88 61 ALA B N 1
ATOM 6152 C CA . ALA B 1 61 ? -7.418 48.906 6.445 1 78.88 61 ALA B CA 1
ATOM 6153 C C . ALA B 1 61 ? -6.062 48.75 5.762 1 78.88 61 ALA B C 1
ATOM 6155 O O . ALA B 1 61 ? -5.961 48.094 4.719 1 78.88 61 ALA B O 1
ATOM 6156 N N . SER B 1 62 ? -5.055 49.219 6.293 1 81.25 62 SER B N 1
ATOM 6157 C CA . SER B 1 62 ? -3.738 49.188 5.668 1 81.25 62 SER B CA 1
ATOM 6158 C C . SER B 1 62 ? -3.145 47.781 5.738 1 81.25 62 SER B C 1
ATOM 6160 O O . SER B 1 62 ? -2.371 47.375 4.863 1 81.25 62 SER B O 1
ATOM 6162 N N . TRP B 1 63 ? -3.578 47.062 6.758 1 85.06 63 TRP B N 1
ATOM 6163 C CA . TRP B 1 63 ? -3.031 45.719 6.906 1 85.06 63 TRP B CA 1
ATOM 6164 C C . TRP B 1 63 ? -3.521 44.781 5.785 1 85.06 63 TRP B C 1
ATOM 6166 O O . TRP B 1 63 ? -2.814 43.875 5.375 1 85.06 63 TRP B O 1
ATOM 6176 N N . VAL B 1 64 ? -4.656 45.062 5.309 1 88.06 64 VAL B N 1
ATOM 6177 C CA . VAL B 1 64 ? -5.211 44.281 4.215 1 88.06 64 VAL B CA 1
ATOM 6178 C C . VAL B 1 64 ? -4.398 44.5 2.945 1 88.06 64 VAL B C 1
ATOM 6180 O O . VAL B 1 64 ? -4.09 43.562 2.221 1 88.06 64 VAL B O 1
ATOM 6183 N N . LYS B 1 65 ? -4.012 45.688 2.705 1 88 65 LYS B N 1
ATOM 6184 C CA . LYS B 1 65 ? -3.219 46.031 1.528 1 88 65 LYS B CA 1
ATOM 6185 C C . LYS B 1 65 ? -1.828 45.406 1.605 1 88 65 LYS B C 1
ATOM 6187 O O . LYS B 1 65 ? -1.323 44.875 0.613 1 88 65 LYS B O 1
ATOM 6192 N N . LYS B 1 66 ? -1.289 45.406 2.693 1 86.31 66 LYS B N 1
ATOM 6193 C CA . LYS B 1 66 ? 0.033 44.812 2.877 1 86.31 66 LYS B CA 1
ATOM 6194 C C . LYS B 1 66 ? -0.009 43.312 2.684 1 86.31 66 LYS B C 1
ATOM 6196 O O . LYS B 1 66 ? 0.883 42.75 2.059 1 86.31 66 LYS B O 1
ATOM 6201 N N . ALA B 1 67 ? -0.985 42.781 3.264 1 88.69 67 ALA B N 1
ATOM 6202 C CA . ALA B 1 67 ? -1.146 41.344 3.135 1 88.69 67 ALA B CA 1
ATOM 6203 C C . ALA B 1 67 ? -1.349 40.938 1.677 1 88.69 67 ALA B C 1
ATOM 6205 O O . ALA B 1 67 ? -0.84 39.906 1.233 1 88.69 67 ALA B O 1
ATOM 6206 N N . TRP B 1 68 ? -1.962 41.75 0.948 1 88.5 68 TRP B N 1
ATOM 6207 C CA . TRP B 1 68 ? -2.285 41.469 -0.444 1 88.5 68 TRP B CA 1
ATOM 6208 C C . TRP B 1 68 ? -1.069 41.656 -1.341 1 88.5 68 TRP B C 1
ATOM 6210 O O . TRP B 1 68 ? -0.905 40.969 -2.344 1 88.5 68 TRP B O 1
ATOM 6220 N N . GLN B 1 69 ? -0.134 42.469 -1.019 1 88.56 69 GLN B N 1
ATOM 6221 C CA . GLN B 1 69 ? 0.974 42.844 -1.883 1 88.56 69 GLN B CA 1
ATOM 6222 C C . GLN B 1 69 ? 2.193 41.969 -1.655 1 88.56 69 GLN B C 1
ATOM 6224 O O . GLN B 1 69 ? 3.119 41.969 -2.469 1 88.56 69 GLN B O 1
ATOM 6229 N N . THR B 1 70 ? 2.178 41.219 -0.746 1 88.88 70 THR B N 1
ATOM 6230 C CA . THR B 1 70 ? 3.326 40.375 -0.445 1 88.88 70 THR B CA 1
ATOM 6231 C C . THR B 1 70 ? 3.518 39.312 -1.528 1 88.88 70 THR B C 1
ATOM 6233 O O . THR B 1 70 ? 2.562 38.625 -1.926 1 88.88 70 THR B O 1
ATOM 6236 N N . SER B 1 71 ? 4.77 39.219 -2.025 1 91.31 71 SER B N 1
ATOM 6237 C CA . SER B 1 71 ? 5.098 38.281 -3.08 1 91.31 71 SER B CA 1
ATOM 6238 C C . SER B 1 71 ? 5.336 36.875 -2.51 1 91.31 71 SER B C 1
ATOM 6240 O O . SER B 1 71 ? 5.527 36.719 -1.303 1 91.31 71 SER B O 1
ATOM 6242 N N . GLU B 1 72 ? 5.27 35.906 -3.352 1 93.12 72 GLU B N 1
ATOM 6243 C CA . GLU B 1 72 ? 5.492 34.531 -2.943 1 93.12 72 GLU B CA 1
ATOM 6244 C C . GLU B 1 72 ? 6.93 34.312 -2.49 1 93.12 72 GLU B C 1
ATOM 6246 O O . GLU B 1 72 ? 7.188 33.531 -1.583 1 93.12 72 GLU B O 1
ATOM 6251 N N . GLU B 1 73 ? 7.891 34.969 -3.049 1 92.5 73 GLU B N 1
ATOM 6252 C CA . GLU B 1 73 ? 9.297 34.844 -2.676 1 92.5 73 GLU B CA 1
ATOM 6253 C C . GLU B 1 73 ? 9.547 35.375 -1.265 1 92.5 73 GLU B C 1
ATOM 6255 O O . GLU B 1 73 ? 10.328 34.812 -0.51 1 92.5 73 GLU B O 1
ATOM 6260 N N . GLU B 1 74 ? 8.789 36.438 -0.991 1 91.75 74 GLU B N 1
ATOM 6261 C CA . GLU B 1 74 ? 8.891 36.969 0.36 1 91.75 74 GLU B CA 1
ATOM 6262 C C . GLU B 1 74 ? 8.305 36 1.389 1 91.75 74 GLU B C 1
ATOM 6264 O O . GLU B 1 74 ? 8.875 35.812 2.465 1 91.75 74 GLU B O 1
ATOM 6269 N N . LEU B 1 75 ? 7.246 35.469 1.029 1 93.06 75 LEU B N 1
ATOM 6270 C CA . LEU B 1 75 ? 6.613 34.5 1.909 1 93.06 75 LEU B CA 1
ATOM 6271 C C . LEU B 1 75 ? 7.52 33.281 2.117 1 93.06 75 LEU B C 1
ATOM 6273 O O . LEU B 1 75 ? 7.594 32.75 3.221 1 93.06 75 LEU B O 1
ATOM 6277 N N . LEU B 1 76 ? 8.203 32.875 1.072 1 93.56 76 LEU B N 1
ATOM 6278 C CA . LEU B 1 76 ? 9.109 31.734 1.143 1 93.56 76 LEU B CA 1
ATOM 6279 C C . LEU B 1 76 ? 10.273 32.031 2.088 1 93.56 76 LEU B C 1
ATOM 6281 O O . LEU B 1 76 ? 10.672 31.172 2.873 1 93.56 76 LEU B O 1
ATOM 6285 N N . SER B 1 77 ? 10.789 33.219 2.082 1 90.31 77 SER B N 1
ATOM 6286 C CA . SER B 1 77 ? 11.93 33.594 2.918 1 90.31 77 SER B CA 1
ATOM 6287 C C . SER B 1 77 ? 11.516 33.719 4.383 1 90.31 77 SER B C 1
ATOM 6289 O O . SER B 1 77 ? 12.297 33.375 5.281 1 90.31 77 SER B O 1
ATOM 6291 N N . LEU B 1 78 ? 10.219 34.094 4.59 1 88 78 LEU B N 1
ATOM 6292 C CA . LEU B 1 78 ? 9.773 34.375 5.953 1 88 78 LEU B CA 1
ATOM 6293 C C . LEU B 1 78 ? 9.18 33.125 6.598 1 88 78 LEU B C 1
ATOM 6295 O O . LEU B 1 78 ? 9.391 32.875 7.789 1 88 78 LEU B O 1
ATOM 6299 N N . SER B 1 79 ? 8.422 32.375 5.863 1 91.31 79 SER B N 1
ATOM 6300 C CA . SER B 1 79 ? 7.648 31.281 6.469 1 91.31 79 SER B CA 1
ATOM 6301 C C . SER B 1 79 ? 8.07 29.922 5.926 1 91.31 79 SER B C 1
ATOM 6303 O O . SER B 1 79 ? 7.543 28.891 6.34 1 91.31 79 SER B O 1
ATOM 6305 N N . GLY B 1 80 ? 9.016 29.844 5.027 1 91.62 80 GLY B N 1
ATOM 6306 C CA . GLY B 1 80 ? 9.477 28.578 4.48 1 91.62 80 GLY B CA 1
ATOM 6307 C C . GLY B 1 80 ? 8.539 28 3.432 1 91.62 80 GLY B C 1
ATOM 6308 O O . GLY B 1 80 ? 7.574 28.656 3.033 1 91.62 80 GLY B O 1
ATOM 6309 N N . LEU B 1 81 ? 8.82 26.844 2.986 1 94.06 81 LEU B N 1
ATOM 6310 C CA . LEU B 1 81 ? 8.039 26.234 1.92 1 94.06 81 LEU B CA 1
ATOM 6311 C C . LEU B 1 81 ? 6.676 25.781 2.438 1 94.06 81 LEU B C 1
ATOM 6313 O O . LEU B 1 81 ? 5.691 25.781 1.694 1 94.06 81 LEU B O 1
ATOM 6317 N N . ASP B 1 82 ? 6.559 25.391 3.695 1 94.25 82 ASP B N 1
ATOM 6318 C CA . ASP B 1 82 ? 5.27 25.016 4.266 1 94.25 82 ASP B CA 1
ATOM 6319 C C . ASP B 1 82 ? 4.305 26.203 4.281 1 94.25 82 ASP B C 1
ATOM 6321 O O . ASP B 1 82 ? 3.104 26.031 4.059 1 94.25 82 ASP B O 1
ATOM 6325 N N . GLY B 1 83 ? 4.816 27.438 4.609 1 94.75 83 GLY B N 1
ATOM 6326 C CA . GLY B 1 83 ? 3.986 28.625 4.543 1 94.75 83 GLY B CA 1
ATOM 6327 C C . GLY B 1 83 ? 3.467 28.906 3.146 1 94.75 83 GLY B C 1
ATOM 6328 O O . GLY B 1 83 ? 2.303 29.281 2.975 1 94.75 83 GLY B O 1
ATOM 6329 N N . VAL B 1 84 ? 4.312 28.672 2.16 1 95.75 84 VAL B N 1
ATOM 6330 C CA . VAL B 1 84 ? 3.92 28.891 0.772 1 95.75 84 VAL B CA 1
ATOM 6331 C C . VAL B 1 84 ? 2.85 27.875 0.371 1 95.75 84 VAL B C 1
ATOM 6333 O O . VAL B 1 84 ? 1.854 28.234 -0.263 1 95.75 84 VAL B O 1
ATOM 6336 N N . VAL B 1 85 ? 3.102 26.641 0.767 1 96.31 85 VAL B N 1
ATOM 6337 C CA . VAL B 1 85 ? 2.131 25.594 0.446 1 96.31 85 VAL B CA 1
ATOM 6338 C C . VAL B 1 85 ? 0.795 25.906 1.116 1 96.31 85 VAL B C 1
ATOM 6340 O O . VAL B 1 85 ? -0.265 25.75 0.504 1 96.31 85 VAL B O 1
ATOM 6343 N N . PHE B 1 86 ? 0.82 26.375 2.348 1 96.25 86 PHE B N 1
ATOM 6344 C CA . PHE B 1 86 ? -0.392 26.734 3.078 1 96.25 86 PHE B CA 1
ATOM 6345 C C . PHE B 1 86 ? -1.176 27.812 2.336 1 96.25 86 PHE B C 1
ATOM 6347 O O . PHE B 1 86 ? -2.393 27.703 2.176 1 96.25 86 PHE B O 1
ATOM 6354 N N . MET B 1 87 ? -0.526 28.766 1.816 1 96.25 87 MET B N 1
ATOM 6355 C CA . MET B 1 87 ? -1.18 29.859 1.09 1 96.25 87 MET B CA 1
ATOM 6356 C C . MET B 1 87 ? -1.673 29.375 -0.272 1 96.25 87 MET B C 1
ATOM 6358 O O . MET B 1 87 ? -2.723 29.812 -0.746 1 96.25 87 MET B O 1
ATOM 6362 N N . ARG B 1 88 ? -0.945 28.516 -0.834 1 96.88 88 ARG B N 1
ATOM 6363 C CA . ARG B 1 88 ? -1.347 28 -2.139 1 96.88 88 ARG B CA 1
ATOM 6364 C C . ARG B 1 88 ? -2.586 27.125 -2.02 1 96.88 88 ARG B C 1
ATOM 6366 O O . ARG B 1 88 ? -3.34 26.969 -2.982 1 96.88 88 ARG B O 1
ATOM 6373 N N . ILE B 1 89 ? -2.797 26.531 -0.875 1 97.94 89 ILE B N 1
ATOM 6374 C CA . ILE B 1 89 ? -4.023 25.781 -0.639 1 97.94 89 ILE B CA 1
ATOM 6375 C C . ILE B 1 89 ? -5.227 26.719 -0.724 1 97.94 89 ILE B C 1
ATOM 6377 O O . ILE B 1 89 ? -6.25 26.375 -1.317 1 97.94 89 ILE B O 1
ATOM 6381 N N . PHE B 1 90 ? -5.113 27.953 -0.151 1 97.31 90 PHE B N 1
ATOM 6382 C CA . PHE B 1 90 ? -6.184 28.953 -0.24 1 97.31 90 PHE B CA 1
ATOM 6383 C C . PHE B 1 90 ? -6.387 29.391 -1.683 1 97.31 90 PHE B C 1
ATOM 6385 O O . PHE B 1 90 ? -7.523 29.5 -2.145 1 97.31 90 PHE B O 1
ATOM 6392 N N . GLU B 1 91 ? -5.293 29.625 -2.379 1 97.06 91 GLU B N 1
ATOM 6393 C CA . GLU B 1 91 ? -5.398 30.047 -3.773 1 97.06 91 GLU B CA 1
ATOM 6394 C C . GLU B 1 91 ? -6.055 28.969 -4.625 1 97.06 91 GLU B C 1
ATOM 6396 O O . GLU B 1 91 ? -6.895 29.25 -5.477 1 97.06 91 GLU B O 1
ATOM 6401 N N . PHE B 1 92 ? -5.609 27.781 -4.395 1 98 92 PHE B N 1
ATOM 6402 C CA . PHE B 1 92 ? -6.191 26.641 -5.086 1 98 92 PHE B CA 1
ATOM 6403 C C . PHE B 1 92 ? -7.688 26.547 -4.82 1 98 92 PHE B C 1
ATOM 6405 O O . PHE B 1 92 ? -8.477 26.391 -5.754 1 98 92 PHE B O 1
ATOM 6412 N N . SER B 1 93 ? -8.094 26.672 -3.551 1 98.12 93 SER B N 1
ATOM 6413 C CA . SER B 1 93 ? -9.5 26.594 -3.182 1 98.12 93 SER B CA 1
ATOM 6414 C C . SER B 1 93 ? -10.305 27.734 -3.795 1 98.12 93 SER B C 1
ATOM 6416 O O . SER B 1 93 ? -11.43 27.531 -4.246 1 98.12 93 SER B O 1
ATOM 6418 N N . ILE B 1 94 ? -9.742 28.922 -3.838 1 97.88 94 ILE B N 1
ATOM 6419 C CA . ILE B 1 94 ? -10.43 30.062 -4.422 1 97.88 94 ILE B CA 1
ATOM 6420 C C . ILE B 1 94 ? -10.656 29.828 -5.914 1 97.88 94 ILE B C 1
ATOM 6422 O O . ILE B 1 94 ? -11.734 30.125 -6.438 1 97.88 94 ILE B O 1
ATOM 6426 N N . LYS B 1 95 ? -9.688 29.297 -6.602 1 98 95 LYS B N 1
ATOM 6427 C CA . LYS B 1 95 ? -9.836 29 -8.023 1 98 95 LYS B CA 1
ATOM 6428 C C . LYS B 1 95 ? -10.914 27.938 -8.258 1 98 95 LYS B C 1
ATOM 6430 O O . LYS B 1 95 ? -11.758 28.078 -9.148 1 98 95 LYS B O 1
ATOM 6435 N N . VAL B 1 96 ? -10.859 26.891 -7.449 1 97.81 96 VAL B N 1
ATOM 6436 C CA . VAL B 1 96 ? -11.805 25.797 -7.582 1 97.81 96 VAL B CA 1
ATOM 6437 C C . VAL B 1 96 ? -13.227 26.297 -7.355 1 97.81 96 VAL B C 1
ATOM 6439 O O . VAL B 1 96 ? -14.125 26.047 -8.172 1 97.81 96 VAL B O 1
ATOM 6442 N N . PHE B 1 97 ? -13.469 27.109 -6.336 1 97.56 97 PHE B N 1
ATOM 6443 C CA . PHE B 1 97 ? -14.836 27.453 -5.945 1 97.56 97 PHE B CA 1
ATOM 6444 C C . PHE B 1 97 ? -15.312 28.703 -6.684 1 97.56 97 PHE B C 1
ATOM 6446 O O . PHE B 1 97 ? -16.516 28.969 -6.758 1 97.56 97 PHE B O 1
ATOM 6453 N N . SER B 1 98 ? -14.359 29.5 -7.234 1 97.25 98 SER B N 1
ATOM 6454 C CA . SER B 1 98 ? -14.789 30.531 -8.188 1 97.25 98 SER B CA 1
ATOM 6455 C C . SER B 1 98 ? -15.359 29.906 -9.453 1 97.25 98 SER B C 1
ATOM 6457 O O . SER B 1 98 ? -16.359 30.375 -9.984 1 97.25 98 SER B O 1
ATOM 6459 N N . PHE B 1 99 ? -14.703 28.875 -9.883 1 96.75 99 PHE B N 1
ATOM 6460 C CA . PHE B 1 99 ? -15.195 28.141 -11.039 1 96.75 99 PHE B CA 1
ATOM 6461 C C . PHE B 1 99 ? -16.516 27.438 -10.719 1 96.75 99 PHE B C 1
ATOM 6463 O O . PHE B 1 99 ? -17.422 27.391 -11.555 1 96.75 99 PHE B O 1
ATOM 6470 N N . ALA B 1 100 ? -16.594 26.891 -9.531 1 96.62 100 ALA B N 1
ATOM 6471 C CA . ALA B 1 100 ? -17.828 26.234 -9.094 1 96.62 100 ALA B CA 1
ATOM 6472 C C . ALA B 1 100 ? -18.984 27.234 -9.008 1 96.62 100 ALA B C 1
ATOM 6474 O O . ALA B 1 100 ? -20.125 26.875 -9.281 1 96.62 100 ALA B O 1
ATOM 6475 N N . MET B 1 101 ? -18.703 28.438 -8.641 1 95.75 101 MET B N 1
ATOM 6476 C CA . MET B 1 101 ? -19.734 29.469 -8.484 1 95.75 101 MET B CA 1
ATOM 6477 C C . MET B 1 101 ? -20.406 29.766 -9.82 1 95.75 101 MET B C 1
ATOM 6479 O O . MET B 1 101 ? -21.609 30.078 -9.852 1 95.75 101 MET B O 1
ATOM 6483 N N . ILE B 1 102 ? -19.719 29.656 -10.898 1 94.81 102 ILE B N 1
ATOM 6484 C CA . ILE B 1 102 ? -20.312 29.859 -12.219 1 94.81 102 ILE B CA 1
ATOM 6485 C C . ILE B 1 102 ? -21.422 28.844 -12.453 1 94.81 102 ILE B C 1
ATOM 6487 O O . ILE B 1 102 ? -22.516 29.203 -12.898 1 94.81 102 ILE B O 1
ATOM 6491 N N . PHE B 1 103 ? -21.188 27.641 -12.078 1 93.94 103 PHE B N 1
ATOM 6492 C CA . PHE B 1 103 ? -22.172 26.594 -12.266 1 93.94 103 PHE B CA 1
ATOM 6493 C C . PHE B 1 103 ? -23.297 26.719 -11.227 1 93.94 103 PHE B C 1
ATOM 6495 O O . PHE B 1 103 ? -24.438 26.359 -11.5 1 93.94 103 PHE B O 1
ATOM 6502 N N . GLY B 1 104 ? -22.859 27.188 -10.016 1 93.12 104 GLY B N 1
ATOM 6503 C CA . GLY B 1 104 ? -23.875 27.391 -8.992 1 93.12 104 GLY B CA 1
ATOM 6504 C C . GLY B 1 104 ? -24.938 28.391 -9.406 1 93.12 104 GLY B C 1
ATOM 6505 O O . GLY B 1 104 ? -26.125 28.172 -9.156 1 93.12 104 GLY B O 1
ATOM 6506 N N . ILE B 1 105 ? -24.594 29.344 -10.125 1 92.69 105 ILE B N 1
ATOM 6507 C CA . ILE B 1 105 ? -25.5 30.375 -10.586 1 92.69 105 ILE B CA 1
ATOM 6508 C C . ILE B 1 105 ? -26.438 29.812 -11.656 1 92.69 105 ILE B C 1
ATOM 6510 O O . ILE B 1 105 ? -27.609 30.188 -11.727 1 92.69 105 ILE B O 1
ATOM 6514 N N . ILE B 1 106 ? -25.969 28.844 -12.336 1 92.38 106 ILE B N 1
ATOM 6515 C CA . ILE B 1 106 ? -26.766 28.219 -13.391 1 92.38 106 ILE B CA 1
ATOM 6516 C C . ILE B 1 106 ? -27.719 27.203 -12.781 1 92.38 106 ILE B C 1
ATOM 6518 O O . ILE B 1 106 ? -28.875 27.094 -13.203 1 92.38 106 ILE B O 1
ATOM 6522 N N . LEU B 1 107 ? -27.312 26.5 -11.773 1 93.44 107 LEU B N 1
ATOM 6523 C CA . LEU B 1 107 ? -28.078 25.391 -11.219 1 93.44 107 LEU B CA 1
ATOM 6524 C C . LEU B 1 107 ? -29.156 25.891 -10.258 1 93.44 107 LEU B C 1
ATOM 6526 O O . LEU B 1 107 ? -30.188 25.25 -10.086 1 93.44 107 LEU B O 1
ATOM 6530 N N . LEU B 1 108 ? -28.984 27.016 -9.625 1 91 108 LEU B N 1
ATOM 6531 C CA . LEU B 1 108 ? -29.906 27.531 -8.617 1 91 108 LEU B CA 1
ATOM 6532 C C . LEU B 1 108 ? -31.297 27.766 -9.219 1 91 108 LEU B C 1
ATOM 6534 O O . LEU B 1 108 ? -32.281 27.266 -8.695 1 91 108 LEU B O 1
ATOM 6538 N N . PRO B 1 109 ? -31.359 28.391 -10.398 1 89.56 109 PRO B N 1
ATOM 6539 C CA . PRO B 1 109 ? -32.688 28.562 -10.992 1 89.56 109 PRO B CA 1
ATOM 6540 C C . PRO B 1 109 ? -33.281 27.266 -11.516 1 89.56 109 PRO B C 1
ATOM 6542 O O . PRO B 1 109 ? -34.5 27.078 -11.469 1 89.56 109 PRO B O 1
ATOM 6545 N N . ILE B 1 110 ? -32.531 26.406 -11.945 1 89.62 110 ILE B N 1
ATOM 6546 C CA . ILE B 1 110 ? -33 25.125 -12.445 1 89.62 110 ILE B CA 1
ATOM 6547 C C . ILE B 1 110 ? -33.625 24.328 -11.305 1 89.62 110 ILE B C 1
ATOM 6549 O O . ILE B 1 110 ? -34.688 23.688 -11.484 1 89.62 110 ILE B O 1
ATOM 6553 N N . ASN B 1 111 ? -33 24.328 -10.156 1 88.69 111 ASN B N 1
ATOM 6554 C CA . ASN B 1 111 ? -33.5 23.625 -8.984 1 88.69 111 ASN B CA 1
ATOM 6555 C C . ASN B 1 111 ? -34.812 24.266 -8.477 1 88.69 111 ASN B C 1
ATOM 6557 O O . ASN B 1 111 ? -35.719 23.578 -8.031 1 88.69 111 ASN B O 1
ATOM 6561 N N . TYR B 1 112 ? -34.844 25.562 -8.594 1 84.75 112 TYR B N 1
ATOM 6562 C CA . TYR B 1 112 ? -35.969 26.312 -8.047 1 84.75 112 TYR B CA 1
ATOM 6563 C C . TYR B 1 112 ? -37.219 26.094 -8.891 1 84.75 112 TYR B C 1
ATOM 6565 O O . TYR B 1 112 ? -38.344 26.078 -8.367 1 84.75 112 TYR B O 1
ATOM 6573 N N . VAL B 1 113 ? -37.062 25.859 -10.117 1 81.69 113 VAL B N 1
ATOM 6574 C CA . VAL B 1 113 ? -38.188 25.719 -11.031 1 81.69 113 VAL B CA 1
ATOM 6575 C C . VAL B 1 113 ? -38.812 24.328 -10.875 1 81.69 113 VAL B C 1
ATOM 6577 O O . VAL B 1 113 ? -39.969 24.125 -11.227 1 81.69 113 VAL B O 1
ATOM 6580 N N . GLY B 1 114 ? -38.125 23.516 -10.133 1 77.62 114 GLY B N 1
ATOM 6581 C CA . GLY B 1 114 ? -38.688 22.188 -9.922 1 77.62 114 GLY B CA 1
ATOM 6582 C C . GLY B 1 114 ? -39.906 22.203 -9.023 1 77.62 114 GLY B C 1
ATOM 6583 O O . GLY B 1 114 ? -40.125 23.156 -8.266 1 77.62 114 GLY B O 1
ATOM 6584 N N . ASN B 1 115 ? -40.938 21.344 -9.227 1 67.75 115 ASN B N 1
ATOM 6585 C CA . ASN B 1 115 ? -42.219 21.328 -8.508 1 67.75 115 ASN B CA 1
ATOM 6586 C C . ASN B 1 115 ? -42.375 20.078 -7.656 1 67.75 115 ASN B C 1
ATOM 6588 O O . ASN B 1 115 ? -43.469 19.656 -7.363 1 67.75 115 ASN B O 1
ATOM 6592 N N . GLN B 1 116 ? -41.344 19.453 -7.398 1 65.56 116 GLN B N 1
ATOM 6593 C CA . GLN B 1 116 ? -41.5 18.188 -6.684 1 65.56 116 GLN B CA 1
ATOM 6594 C C . GLN B 1 116 ? -41.906 18.438 -5.23 1 65.56 116 GLN B C 1
ATOM 6596 O O . GLN B 1 116 ? -42.719 17.688 -4.672 1 65.56 116 GLN B O 1
ATOM 6601 N N . LEU B 1 117 ? -41.312 19.406 -4.492 1 61.16 117 LEU B N 1
ATOM 6602 C CA . LEU B 1 117 ? -41.625 19.688 -3.096 1 61.16 117 LEU B CA 1
ATOM 6603 C C . LEU B 1 117 ? -42.781 20.688 -2.986 1 61.16 117 LEU B C 1
ATOM 6605 O O . LEU B 1 117 ? -42.938 21.562 -3.836 1 61.16 117 LEU B O 1
ATOM 6609 N N . THR B 1 118 ? -44.062 20.359 -2.57 1 52.25 118 THR B N 1
ATOM 6610 C CA . THR B 1 118 ? -45.312 21.094 -2.451 1 52.25 118 THR B CA 1
ATOM 6611 C C . THR B 1 118 ? -45.062 22.547 -2.082 1 52.25 118 THR B C 1
ATOM 6613 O O . THR B 1 118 ? -44.625 22.844 -0.971 1 52.25 118 THR B O 1
ATOM 6616 N N . MET B 1 119 ? -44.688 23.281 -2.918 1 47.22 119 MET B N 1
ATOM 6617 C CA . MET B 1 119 ? -44.25 24.656 -2.725 1 47.22 119 MET B CA 1
ATOM 6618 C C . MET B 1 119 ? -45.406 25.609 -2.496 1 47.22 119 MET B C 1
ATOM 6620 O O . MET B 1 119 ? -46.344 25.656 -3.314 1 47.22 119 MET B O 1
ATOM 6624 N N . ASP B 1 120 ? -45.938 25.828 -1.345 1 43.09 120 ASP B N 1
ATOM 6625 C CA . ASP B 1 120 ? -46.688 27.062 -1.249 1 43.09 120 ASP B CA 1
ATOM 6626 C C . ASP B 1 120 ? -45.844 28.266 -1.653 1 43.09 120 ASP B C 1
ATOM 6628 O O . ASP B 1 120 ? -44.844 28.562 -1.018 1 43.09 120 ASP B O 1
ATOM 6632 N N . TYR B 1 121 ? -45.781 28.734 -2.812 1 42.06 121 TYR B N 1
ATOM 6633 C CA . TYR B 1 121 ? -45.062 29.797 -3.508 1 42.06 121 TYR B CA 1
ATOM 6634 C C . TYR B 1 121 ? -45 31.047 -2.654 1 42.06 121 TYR B C 1
ATOM 6636 O O . TYR B 1 121 ? -44.062 31.859 -2.809 1 42.06 121 TYR B O 1
ATOM 6644 N N . MET B 1 122 ? -45.906 31.375 -1.887 1 41.91 122 MET B N 1
ATOM 6645 C CA . MET B 1 122 ? -46.062 32.719 -1.381 1 41.91 122 MET B CA 1
ATOM 6646 C C . MET B 1 122 ? -45.125 32.969 -0.19 1 41.91 122 MET B C 1
ATOM 6648 O O . MET B 1 122 ? -44.938 34.125 0.231 1 41.91 122 MET B O 1
ATOM 6652 N N . ASP B 1 123 ? -44.812 32.125 0.725 1 45.41 123 ASP B N 1
ATOM 6653 C CA . ASP B 1 123 ? -44.188 32.5 1.994 1 45.41 123 ASP B CA 1
ATOM 6654 C C . ASP B 1 123 ? -42.688 32.156 1.996 1 45.41 123 ASP B C 1
ATOM 6656 O O . ASP B 1 123 ? -42.281 31.094 2.479 1 45.41 123 ASP B O 1
ATOM 6660 N N . LEU B 1 124 ? -41.812 32.875 1.414 1 46.78 124 LEU B N 1
ATOM 6661 C CA . LEU B 1 124 ? -40.375 32.719 1.239 1 46.78 124 LEU B CA 1
ATOM 6662 C C . LEU B 1 124 ? -39.688 32.469 2.576 1 46.78 124 LEU B C 1
ATOM 6664 O O . LEU B 1 124 ? -38.812 31.594 2.68 1 46.78 124 LEU B O 1
ATOM 6668 N N . PRO B 1 125 ? -39.906 33.344 3.549 1 47.59 125 PRO B N 1
ATOM 6669 C CA . PRO B 1 125 ? -39.188 33.188 4.809 1 47.59 125 PRO B CA 1
ATOM 6670 C C . PRO B 1 125 ? -39.406 31.828 5.453 1 47.59 125 PRO B C 1
ATOM 6672 O O . PRO B 1 125 ? -38.562 31.344 6.207 1 47.59 125 PRO B O 1
ATOM 6675 N N . ASN B 1 126 ? -40.531 31.219 5.176 1 49.88 126 ASN B N 1
ATOM 6676 C CA . ASN B 1 126 ? -40.875 29.938 5.781 1 49.88 126 ASN B CA 1
ATOM 6677 C C . ASN B 1 126 ? -40.531 28.781 4.848 1 49.88 126 ASN B C 1
ATOM 6679 O O . ASN B 1 126 ? -40.906 27.641 5.121 1 49.88 126 ASN B O 1
ATOM 6683 N N . LYS B 1 127 ? -39.75 29.156 3.68 1 55.5 127 LYS B N 1
ATOM 6684 C CA . LYS B 1 127 ? -39.469 28.125 2.686 1 55.5 127 LYS B CA 1
ATOM 6685 C C . LYS B 1 127 ? -38.219 27.312 3.07 1 55.5 127 LYS B C 1
ATOM 6687 O O . LYS B 1 127 ? -37.281 27.844 3.662 1 55.5 127 LYS B O 1
ATOM 6692 N N . SER B 1 128 ? -38.344 25.984 2.938 1 64.62 128 SER B N 1
ATOM 6693 C CA . SER B 1 128 ? -37.281 25.016 3.217 1 64.62 128 SER B CA 1
ATOM 6694 C C . SER B 1 128 ? -36.156 25.125 2.186 1 64.62 128 SER B C 1
ATOM 6696 O O . SER B 1 128 ? -36.406 25.438 1.018 1 64.62 128 SER B O 1
ATOM 6698 N N . LEU B 1 129 ? -34.938 25.5 2.48 1 71.94 129 LEU B N 1
ATOM 6699 C CA . LEU B 1 129 ? -33.75 25.578 1.646 1 71.94 129 LEU B CA 1
ATOM 6700 C C . LEU B 1 129 ? -33.656 24.375 0.703 1 71.94 129 LEU B C 1
ATOM 6702 O O . LEU B 1 129 ? -32.906 24.391 -0.273 1 71.94 129 LEU B O 1
ATOM 6706 N N . GLU B 1 130 ? -34.594 23.484 0.907 1 74.06 130 GLU B N 1
ATOM 6707 C CA . GLU B 1 130 ? -34.594 22.281 0.074 1 74.06 130 GLU B CA 1
ATOM 6708 C C . GLU B 1 130 ? -35.125 22.594 -1.324 1 74.06 130 GLU B C 1
ATOM 6710 O O . GLU B 1 130 ? -34.906 21.828 -2.264 1 74.06 130 GLU B O 1
ATOM 6715 N N . SER B 1 131 ? -35.781 23.766 -1.479 1 77.5 131 SER B N 1
ATOM 6716 C CA . SER B 1 131 ? -36.312 24.156 -2.789 1 77.5 131 SER B CA 1
ATOM 6717 C C . SER B 1 131 ? -35.188 24.531 -3.736 1 77.5 131 SER B C 1
ATOM 6719 O O . SER B 1 131 ? -35.344 24.516 -4.957 1 77.5 131 SER B O 1
ATOM 6721 N N . PHE B 1 132 ? -34.062 24.844 -3.154 1 80.19 132 PHE B N 1
ATOM 6722 C CA . PHE B 1 132 ? -32.906 25.234 -3.969 1 80.19 132 PHE B CA 1
ATOM 6723 C C . PHE B 1 132 ? -31.969 24.047 -4.191 1 80.19 132 PHE B C 1
ATOM 6725 O O . PHE B 1 132 ? -30.922 24.172 -4.805 1 80.19 132 PHE B O 1
ATOM 6732 N N . SER B 1 133 ? -32.438 22.906 -3.777 1 85.5 133 SER B N 1
ATOM 6733 C CA . SER B 1 133 ? -31.609 21.703 -3.895 1 85.5 133 SER B CA 1
ATOM 6734 C C . SER B 1 133 ? -32.062 20.828 -5.051 1 85.5 133 SER B C 1
ATOM 6736 O O . SER B 1 133 ? -33.156 21.062 -5.617 1 85.5 133 SER B O 1
ATOM 6738 N N . ILE B 1 134 ? -31.312 19.922 -5.453 1 86.56 134 ILE B N 1
ATOM 6739 C CA . ILE B 1 134 ? -31.578 19.031 -6.578 1 86.56 134 ILE B CA 1
ATOM 6740 C C . ILE B 1 134 ? -32.812 18.172 -6.273 1 86.56 134 ILE B C 1
ATOM 6742 O O . ILE B 1 134 ? -33.438 17.625 -7.188 1 86.56 134 ILE B O 1
ATOM 6746 N N . SER B 1 135 ? -33.125 18.094 -4.996 1 82.5 135 SER B N 1
ATOM 6747 C CA . SER B 1 135 ? -34.281 17.297 -4.598 1 82.5 135 SER B CA 1
ATOM 6748 C C . SER B 1 135 ? -35.562 17.891 -5.133 1 82.5 135 SER B C 1
ATOM 6750 O O . SER B 1 135 ? -36.562 17.188 -5.293 1 82.5 135 SER B O 1
ATOM 6752 N N . ASN B 1 136 ? -35.531 19.125 -5.496 1 84.69 136 ASN B N 1
ATOM 6753 C CA . ASN B 1 136 ? -36.719 19.828 -5.977 1 84.69 136 ASN B CA 1
ATOM 6754 C C . ASN B 1 136 ? -36.938 19.625 -7.477 1 84.69 136 ASN B C 1
ATOM 6756 O O . ASN B 1 136 ? -38 19.938 -8.008 1 84.69 136 ASN B O 1
ATOM 6760 N N . VAL B 1 137 ? -35.969 19.125 -8.141 1 88.06 137 VAL B N 1
ATOM 6761 C CA . VAL B 1 137 ? -36.094 18.891 -9.578 1 88.06 137 VAL B CA 1
ATOM 6762 C C . VAL B 1 137 ? -36.906 17.625 -9.828 1 88.06 137 VAL B C 1
ATOM 6764 O O . VAL B 1 137 ? -36.781 16.641 -9.109 1 88.06 137 VAL B O 1
ATOM 6767 N N . ASN B 1 138 ? -37.688 17.672 -10.812 1 88.25 138 ASN B N 1
ATOM 6768 C CA . ASN B 1 138 ? -38.625 16.578 -11.094 1 88.25 138 ASN B CA 1
ATOM 6769 C C . ASN B 1 138 ? -37.875 15.305 -11.516 1 88.25 138 ASN B C 1
ATOM 6771 O O . ASN B 1 138 ? -36.844 15.375 -12.18 1 88.25 138 ASN B O 1
ATOM 6775 N N . ASP B 1 139 ? -38.5 14.234 -11.094 1 88.81 139 ASP B N 1
ATOM 6776 C CA . ASP B 1 139 ? -37.906 12.938 -11.453 1 88.81 139 ASP B CA 1
ATOM 6777 C C . ASP B 1 139 ? -37.938 12.727 -12.961 1 88.81 139 ASP B C 1
ATOM 6779 O O . ASP B 1 139 ? -38.938 13.023 -13.625 1 88.81 139 ASP B O 1
ATOM 6783 N N . GLY B 1 140 ? -36.875 12.352 -13.492 1 88 140 GLY B N 1
ATOM 6784 C CA . GLY B 1 140 ? -36.781 12.031 -14.906 1 88 140 GLY B CA 1
ATOM 6785 C C . GLY B 1 140 ? -36.688 13.266 -15.789 1 88 140 GLY B C 1
ATOM 6786 O O . GLY B 1 140 ? -36.812 13.172 -17.016 1 88 140 GLY B O 1
ATOM 6787 N N . SER B 1 141 ? -36.531 14.383 -15.234 1 89.56 141 SER B N 1
ATOM 6788 C CA . SER B 1 141 ? -36.469 15.625 -16 1 89.56 141 SER B CA 1
ATOM 6789 C C . SER B 1 141 ? -35.188 15.703 -16.812 1 89.56 141 SER B C 1
ATOM 6791 O O . SER B 1 141 ? -34.125 15.211 -16.375 1 89.56 141 SER B O 1
ATOM 6793 N N . ASN B 1 142 ? -35.219 16.297 -17.969 1 90.38 142 ASN B N 1
ATOM 6794 C CA . ASN B 1 142 ? -34.031 16.469 -18.828 1 90.38 142 ASN B CA 1
ATOM 6795 C C . ASN B 1 142 ? -33.094 17.531 -18.281 1 90.38 142 ASN B C 1
ATOM 6797 O O . ASN B 1 142 ? -31.938 17.609 -18.703 1 90.38 142 ASN B O 1
ATOM 6801 N N . ARG B 1 143 ? -33.625 18.281 -17.375 1 90.69 143 ARG B N 1
ATOM 6802 C CA . ARG B 1 143 ? -32.781 19.328 -16.766 1 90.69 143 ARG B CA 1
ATOM 6803 C C . ARG B 1 143 ? -31.688 18.703 -15.914 1 90.69 143 ARG B C 1
ATOM 6805 O O . ARG B 1 143 ? -30.672 19.359 -15.625 1 90.69 143 ARG B O 1
ATOM 6812 N N . LEU B 1 144 ? -31.875 17.484 -15.586 1 92.44 144 LEU B N 1
ATOM 6813 C CA . LEU B 1 144 ? -30.891 16.797 -14.75 1 92.44 144 LEU B CA 1
ATOM 6814 C C . LEU B 1 144 ? -29.609 16.5 -15.539 1 92.44 144 LEU B C 1
ATOM 6816 O O . LEU B 1 144 ? -28.562 16.234 -14.945 1 92.44 144 LEU B O 1
ATOM 6820 N N . TRP B 1 145 ? -29.688 16.625 -16.859 1 93.44 145 TRP B N 1
ATOM 6821 C CA . TRP B 1 145 ? -28.5 16.422 -17.688 1 93.44 145 TRP B CA 1
ATOM 6822 C C . TRP B 1 145 ? -27.531 17.578 -17.531 1 93.44 145 TRP B C 1
ATOM 6824 O O . TRP B 1 145 ? -26.328 17.438 -17.797 1 93.44 145 TRP B O 1
ATOM 6834 N N . ILE B 1 146 ? -28.031 18.688 -17.109 1 92.94 146 ILE B N 1
ATOM 6835 C CA . ILE B 1 146 ? -27.141 19.812 -16.844 1 92.94 146 ILE B CA 1
ATOM 6836 C C . ILE B 1 146 ? -26.297 19.5 -15.609 1 92.94 146 ILE B C 1
ATOM 6838 O O . ILE B 1 146 ? -25.094 19.766 -15.602 1 92.94 146 ILE B O 1
ATOM 6842 N N . HIS B 1 147 ? -26.984 18.938 -14.625 1 93.62 147 HIS B N 1
ATOM 6843 C CA . HIS B 1 147 ? -26.25 18.531 -13.445 1 93.62 147 HIS B CA 1
ATOM 6844 C C . HIS B 1 147 ? -25.172 17.5 -13.789 1 93.62 147 HIS B C 1
ATOM 6846 O O . HIS B 1 147 ? -24.062 17.562 -13.273 1 93.62 147 HIS B O 1
ATOM 6852 N N . PHE B 1 148 ? -25.516 16.609 -14.68 1 94.38 148 PHE B N 1
ATOM 6853 C CA . PHE B 1 148 ? -24.578 15.594 -15.148 1 94.38 148 PHE B CA 1
ATOM 6854 C C . PHE B 1 148 ? -23.375 16.234 -15.828 1 94.38 148 PHE B C 1
ATOM 6856 O O . PHE B 1 148 ? -22.234 15.883 -15.523 1 94.38 148 PHE B O 1
ATOM 6863 N N . SER B 1 149 ? -23.578 17.125 -16.641 1 95.25 149 SER B N 1
ATOM 6864 C CA . SER B 1 149 ? -22.5 17.797 -17.375 1 95.25 149 SER B CA 1
ATOM 6865 C C . SER B 1 149 ? -21.609 18.594 -16.422 1 95.25 149 SER B C 1
ATOM 6867 O O . SER B 1 149 ? -20.391 18.656 -16.625 1 95.25 149 SER B O 1
ATOM 6869 N N . VAL B 1 150 ? -22.172 19.203 -15.453 1 95.38 150 VAL B N 1
ATOM 6870 C CA . VAL B 1 150 ? -21.406 20 -14.484 1 95.38 150 VAL B CA 1
ATOM 6871 C C . VAL B 1 150 ? -20.469 19.078 -13.703 1 95.38 150 VAL B C 1
ATOM 6873 O O . VAL B 1 150 ? -19.312 19.453 -13.43 1 95.38 150 VAL B O 1
ATOM 6876 N N . ALA B 1 151 ? -20.906 17.875 -13.344 1 95.62 151 ALA B N 1
ATOM 6877 C CA . ALA B 1 151 ? -20.062 16.938 -12.609 1 95.62 151 ALA B CA 1
ATOM 6878 C C . ALA B 1 151 ? -18.828 16.562 -13.414 1 95.62 151 ALA B C 1
ATOM 6880 O O . ALA B 1 151 ? -17.719 16.531 -12.875 1 95.62 151 ALA B O 1
ATOM 6881 N N . TYR B 1 152 ? -18.969 16.359 -14.734 1 96.75 152 TYR B N 1
ATOM 6882 C CA . TYR B 1 152 ? -17.859 15.969 -15.594 1 96.75 152 TYR B CA 1
ATOM 6883 C C . TYR B 1 152 ? -16.906 17.141 -15.828 1 96.75 152 TYR B C 1
ATOM 6885 O O . TYR B 1 152 ? -15.695 17 -15.703 1 96.75 152 TYR B O 1
ATOM 6893 N N . ILE B 1 153 ? -17.453 18.297 -16.094 1 97.25 153 ILE B N 1
ATOM 6894 C CA . ILE B 1 153 ? -16.656 19.469 -16.406 1 97.25 153 ILE B CA 1
ATOM 6895 C C . ILE B 1 153 ? -15.914 19.938 -15.156 1 97.25 153 ILE B C 1
ATOM 6897 O O . ILE B 1 153 ? -14.727 20.266 -15.219 1 97.25 153 ILE B O 1
ATOM 6901 N N . PHE B 1 154 ? -16.641 19.984 -14.078 1 97.25 154 PHE B N 1
ATOM 6902 C CA . PHE B 1 154 ? -16.047 20.406 -12.82 1 97.25 154 PHE B CA 1
ATOM 6903 C C . PHE B 1 154 ? -14.922 19.469 -12.406 1 97.25 154 PHE B C 1
ATOM 6905 O O . PHE B 1 154 ? -13.844 19.906 -12 1 97.25 154 PHE B O 1
ATOM 6912 N N . THR B 1 155 ? -15.109 18.141 -12.539 1 97.94 155 THR B N 1
ATOM 6913 C CA . THR B 1 155 ? -14.078 17.172 -12.195 1 97.94 155 THR B CA 1
ATOM 6914 C C . THR B 1 155 ? -12.852 17.359 -13.078 1 97.94 155 THR B C 1
ATOM 6916 O O . THR B 1 155 ? -11.719 17.312 -12.594 1 97.94 155 THR B O 1
ATOM 6919 N N . GLY B 1 156 ? -13.055 17.594 -14.383 1 97.94 156 GLY B N 1
ATOM 6920 C CA . GLY B 1 156 ? -11.945 17.828 -15.289 1 97.94 156 GLY B CA 1
ATOM 6921 C C . GLY B 1 156 ? -11.141 19.062 -14.922 1 97.94 156 GLY B C 1
ATOM 6922 O O . GLY B 1 156 ? -9.906 19.047 -14.961 1 97.94 156 GLY B O 1
ATOM 6923 N N . PHE B 1 157 ? -11.812 20.094 -14.484 1 97.88 157 PHE B N 1
ATOM 6924 C CA . PHE B 1 157 ? -11.148 21.328 -14.133 1 97.88 157 PHE B CA 1
ATOM 6925 C C . PHE B 1 157 ? -10.344 21.172 -12.844 1 97.88 157 PHE B C 1
ATOM 6927 O O . PHE B 1 157 ? -9.203 21.625 -12.758 1 97.88 157 PHE B O 1
ATOM 6934 N N . VAL B 1 158 ? -10.938 20.531 -11.867 1 98.12 158 VAL B N 1
ATOM 6935 C CA . VAL B 1 158 ? -10.25 20.328 -10.594 1 98.12 158 VAL B CA 1
ATOM 6936 C C . VAL B 1 158 ? -9.016 19.453 -10.812 1 98.12 158 VAL B C 1
ATOM 6938 O O . VAL B 1 158 ? -7.953 19.719 -10.242 1 98.12 158 VAL B O 1
ATOM 6941 N N . CYS B 1 159 ? -9.109 18.422 -11.633 1 98.25 159 CYS B N 1
ATOM 6942 C CA . CYS B 1 159 ? -7.969 17.562 -11.93 1 98.25 159 CYS B CA 1
ATOM 6943 C C . CYS B 1 159 ? -6.863 18.344 -12.625 1 98.25 159 CYS B C 1
ATOM 6945 O O . CYS B 1 159 ? -5.68 18.141 -12.344 1 98.25 159 CYS B O 1
ATOM 6947 N N . TYR B 1 160 ? -7.246 19.219 -13.453 1 98 160 TYR B N 1
ATOM 6948 C CA . TYR B 1 160 ? -6.27 20.062 -14.133 1 98 160 TYR B CA 1
ATOM 6949 C C . TYR B 1 160 ? -5.527 20.953 -13.141 1 98 160 TYR B C 1
ATOM 6951 O O . TYR B 1 160 ? -4.301 21.062 -13.195 1 98 160 TYR B O 1
ATOM 6959 N N . LEU B 1 161 ? -6.281 21.562 -12.227 1 98.31 161 LEU B N 1
ATOM 6960 C CA . LEU B 1 161 ? -5.664 22.422 -11.234 1 98.31 161 LEU B CA 1
ATOM 6961 C C . LEU B 1 161 ? -4.762 21.625 -10.297 1 98.31 161 LEU B C 1
ATOM 6963 O O . LEU B 1 161 ? -3.691 22.094 -9.906 1 98.31 161 LEU B O 1
ATOM 6967 N N . LEU B 1 162 ? -5.191 20.406 -9.93 1 98.44 162 LEU B N 1
ATOM 6968 C CA . LEU B 1 162 ? -4.391 19.547 -9.07 1 98.44 162 LEU B CA 1
ATOM 6969 C C . LEU B 1 162 ? -3.07 19.188 -9.742 1 98.44 162 LEU B C 1
ATOM 6971 O O . LEU B 1 162 ? -2.016 19.203 -9.102 1 98.44 162 LEU B O 1
ATOM 6975 N N . TYR B 1 163 ? -3.125 18.922 -11.039 1 97.69 163 TYR B N 1
ATOM 6976 C CA . TYR B 1 163 ? -1.92 18.562 -11.781 1 97.69 163 TYR B CA 1
ATOM 6977 C C . TYR B 1 163 ? -0.958 19.75 -11.852 1 97.69 163 TYR B C 1
ATOM 6979 O O . TYR B 1 163 ? 0.238 19.594 -11.594 1 97.69 163 TYR B O 1
ATOM 6987 N N . SER B 1 164 ? -1.494 20.859 -12.102 1 97.69 164 SER B N 1
ATOM 6988 C CA . SER B 1 164 ? -0.668 22.047 -12.25 1 97.69 164 SER B CA 1
ATOM 6989 C C . SER B 1 164 ? -0.033 22.453 -10.922 1 97.69 164 SER B C 1
ATOM 6991 O O . SER B 1 164 ? 1.146 22.812 -10.875 1 97.69 164 SER B O 1
ATOM 6993 N N . GLU B 1 165 ? -0.812 22.359 -9.852 1 97.44 165 GLU B N 1
ATOM 6994 C CA . GLU B 1 165 ? -0.289 22.75 -8.547 1 97.44 165 GLU B CA 1
ATOM 6995 C C . GLU B 1 165 ? 0.738 21.734 -8.047 1 97.44 165 GLU B C 1
ATOM 6997 O O . GLU B 1 165 ? 1.745 22.109 -7.441 1 97.44 165 GLU B O 1
ATOM 7002 N N . PHE B 1 166 ? 0.479 20.469 -8.273 1 97 166 PHE B N 1
ATOM 7003 C CA . PHE B 1 166 ? 1.411 19.438 -7.867 1 97 166 PHE B CA 1
ATOM 7004 C C . PHE B 1 166 ? 2.752 19.594 -8.57 1 97 166 PHE B C 1
ATOM 7006 O O . PHE B 1 166 ? 3.807 19.484 -7.949 1 97 166 PHE B O 1
ATOM 7013 N N . LYS B 1 167 ? 2.721 19.906 -9.867 1 96.38 167 LYS B N 1
ATOM 7014 C CA . LYS B 1 167 ? 3.922 20.141 -10.664 1 96.38 167 LYS B CA 1
ATOM 7015 C C . LYS B 1 167 ? 4.68 21.375 -10.172 1 96.38 167 LYS B C 1
ATOM 7017 O O . LYS B 1 167 ? 5.906 21.328 -10.023 1 96.38 167 LYS B O 1
ATOM 7022 N N . TYR B 1 168 ? 3.947 22.359 -9.82 1 96.81 168 TYR B N 1
ATOM 7023 C CA . TYR B 1 168 ? 4.555 23.609 -9.359 1 96.81 168 TYR B CA 1
ATOM 7024 C C . TYR B 1 168 ? 5.25 23.422 -8.023 1 96.81 168 TYR B C 1
ATOM 7026 O O . TYR B 1 168 ? 6.402 23.812 -7.848 1 96.81 168 TYR B O 1
ATOM 7034 N N . ILE B 1 169 ? 4.582 22.812 -7.098 1 96.56 169 ILE B N 1
ATOM 7035 C CA . ILE B 1 169 ? 5.125 22.641 -5.754 1 96.56 169 ILE B CA 1
ATOM 7036 C C . ILE B 1 169 ? 6.332 21.719 -5.797 1 96.56 169 ILE B C 1
ATOM 7038 O O . ILE B 1 169 ? 7.32 21.922 -5.09 1 96.56 169 ILE B O 1
ATOM 7042 N N . SER B 1 170 ? 6.277 20.672 -6.641 1 95.19 170 SER B N 1
ATOM 7043 C CA . SER B 1 170 ? 7.406 19.766 -6.789 1 95.19 170 SER B CA 1
ATOM 7044 C C . SER B 1 170 ? 8.625 20.469 -7.359 1 95.19 170 SER B C 1
ATOM 7046 O O . SER B 1 170 ? 9.75 20.266 -6.895 1 95.19 170 SER B O 1
ATOM 7048 N N . SER B 1 171 ? 8.375 21.359 -8.32 1 94.81 171 SER B N 1
ATOM 7049 C CA . SER B 1 171 ? 9.477 22.109 -8.914 1 94.81 171 SER B CA 1
ATOM 7050 C C . SER B 1 171 ? 10.047 23.125 -7.93 1 94.81 171 SER B C 1
ATOM 7052 O O . SER B 1 171 ? 11.266 23.344 -7.898 1 94.81 171 SER B O 1
ATOM 7054 N N . LYS B 1 172 ? 9.18 23.688 -7.148 1 94.88 172 LYS B N 1
ATOM 7055 C CA . LYS B 1 172 ? 9.625 24.656 -6.152 1 94.88 172 LYS B CA 1
ATOM 7056 C C . LYS B 1 172 ? 10.453 23.984 -5.059 1 94.88 172 LYS B C 1
ATOM 7058 O O . LYS B 1 172 ? 11.406 24.562 -4.543 1 94.88 172 LYS B O 1
ATOM 7063 N N . ARG B 1 173 ? 10.102 22.812 -4.719 1 94.5 173 ARG B N 1
ATOM 7064 C CA . ARG B 1 173 ? 10.844 22.047 -3.713 1 94.5 173 ARG B CA 1
ATOM 7065 C C . ARG B 1 173 ? 12.266 21.766 -4.176 1 94.5 173 ARG B C 1
ATOM 7067 O O . ARG B 1 173 ? 13.219 21.969 -3.416 1 94.5 173 ARG B O 1
ATOM 7074 N N . ILE B 1 174 ? 12.453 21.422 -5.426 1 93.69 174 ILE B N 1
ATOM 7075 C CA . ILE B 1 174 ? 13.766 21.141 -5.98 1 93.69 174 ILE B CA 1
ATOM 7076 C C . ILE B 1 174 ? 14.57 22.422 -6.109 1 93.69 174 ILE B C 1
ATOM 7078 O O . ILE B 1 174 ? 15.766 22.453 -5.824 1 93.69 174 ILE B O 1
ATOM 7082 N N . ALA B 1 175 ? 13.898 23.469 -6.449 1 94.12 175 ALA B N 1
ATOM 7083 C CA . ALA B 1 175 ? 14.562 24.75 -6.578 1 94.12 175 ALA B CA 1
ATOM 7084 C C . ALA B 1 175 ? 15.07 25.25 -5.227 1 94.12 175 ALA B C 1
ATOM 7086 O O . ALA B 1 175 ? 16.172 25.781 -5.125 1 94.12 175 ALA B O 1
ATOM 7087 N N . CYS B 1 176 ? 14.234 25.062 -4.227 1 93.06 176 CYS B N 1
ATOM 7088 C CA . CYS B 1 176 ? 14.625 25.469 -2.879 1 93.06 176 CYS B CA 1
ATOM 7089 C C . CYS B 1 176 ? 15.812 24.656 -2.389 1 93.06 176 CYS B C 1
ATOM 7091 O O . CYS B 1 176 ? 16.703 25.188 -1.727 1 93.06 176 CYS B O 1
ATOM 7093 N N . PHE B 1 177 ? 15.898 23.422 -2.73 1 93 177 PHE B N 1
ATOM 7094 C CA . PHE B 1 177 ? 17.016 22.562 -2.355 1 93 177 PHE B CA 1
ATOM 7095 C C . PHE B 1 177 ? 18.297 23 -3.051 1 93 177 PHE B C 1
ATOM 7097 O O . PHE B 1 177 ? 19.359 23.078 -2.422 1 93 177 PHE B O 1
ATOM 7104 N N . ASN B 1 178 ? 18.172 23.375 -4.293 1 92.25 178 ASN B N 1
ATOM 7105 C CA . ASN B 1 178 ? 19.344 23.75 -5.082 1 92.25 178 ASN B CA 1
ATOM 7106 C C . ASN B 1 178 ? 19.906 25.109 -4.652 1 92.25 178 ASN B C 1
ATOM 7108 O O . ASN B 1 178 ? 21.109 25.344 -4.766 1 92.25 178 ASN B O 1
ATOM 7112 N N . SER B 1 179 ? 19.062 25.891 -4.125 1 90.56 179 SER B N 1
ATOM 7113 C CA . SER B 1 179 ? 19.5 27.234 -3.752 1 90.56 179 SER B CA 1
ATOM 7114 C C . SER B 1 179 ? 19.891 27.297 -2.279 1 90.56 179 SER B C 1
ATOM 7116 O O . SER B 1 179 ? 20.484 28.281 -1.83 1 90.56 179 SER B O 1
ATOM 7118 N N . SER B 1 180 ? 19.688 26.312 -1.593 1 89.31 180 SER B N 1
ATOM 7119 C CA . SER B 1 180 ? 19.922 26.344 -0.153 1 89.31 180 SER B CA 1
ATOM 7120 C C . SER B 1 180 ? 21.406 26.109 0.167 1 89.31 180 SER B C 1
ATOM 7122 O O . SER B 1 180 ? 22.109 25.438 -0.594 1 89.31 180 SER B O 1
ATOM 7124 N N . GLU B 1 181 ? 21.781 26.688 1.301 1 89.75 181 GLU B N 1
ATOM 7125 C CA . GLU B 1 181 ? 23.109 26.422 1.844 1 89.75 181 GLU B CA 1
ATOM 7126 C C . GLU B 1 181 ? 23.188 25.031 2.459 1 89.75 181 GLU B C 1
ATOM 7128 O O . GLU B 1 181 ? 22.156 24.391 2.693 1 89.75 181 GLU B O 1
ATOM 7133 N N . PRO B 1 182 ? 24.422 24.578 2.584 1 91.75 182 PRO B N 1
ATOM 7134 C CA . PRO B 1 182 ? 24.531 23.25 3.189 1 91.75 182 PRO B CA 1
ATOM 7135 C C . PRO B 1 182 ? 23.875 23.172 4.562 1 91.75 182 PRO B C 1
ATOM 7137 O O . PRO B 1 182 ? 24.172 23.969 5.445 1 91.75 182 PRO B O 1
ATOM 7140 N N . LYS B 1 183 ? 22.984 22.344 4.605 1 92.56 183 LYS B N 1
ATOM 7141 C CA . LYS B 1 183 ? 22.281 22.094 5.863 1 92.56 183 LYS B CA 1
ATOM 7142 C C . LYS B 1 183 ? 22.719 20.766 6.484 1 92.56 183 LYS B C 1
ATOM 7144 O O . LYS B 1 183 ? 22.906 19.781 5.777 1 92.56 183 LYS B O 1
ATOM 7149 N N . VAL B 1 184 ? 22.781 20.703 7.75 1 94.44 184 VAL B N 1
ATOM 7150 C CA . VAL B 1 184 ? 23.359 19.578 8.5 1 94.44 184 VAL B CA 1
ATOM 7151 C C . VAL B 1 184 ? 22.516 18.328 8.266 1 94.44 184 VAL B C 1
ATOM 7153 O O . VAL B 1 184 ? 23.062 17.219 8.195 1 94.44 184 VAL B O 1
ATOM 7156 N N . HIS B 1 185 ? 21.234 18.469 8.094 1 94.06 185 HIS B N 1
ATOM 7157 C CA . HIS B 1 185 ? 20.359 17.297 8.031 1 94.06 185 HIS B CA 1
ATOM 7158 C C . HIS B 1 185 ? 20.5 16.594 6.691 1 94.06 185 HIS B C 1
ATOM 7160 O O . HIS B 1 185 ? 20.125 15.422 6.566 1 94.06 185 HIS B O 1
ATOM 7166 N N . HIS B 1 186 ? 21.047 17.25 5.621 1 94.44 186 HIS B N 1
ATOM 7167 C CA . HIS B 1 186 ? 21.266 16.609 4.332 1 94.44 186 HIS B CA 1
ATOM 7168 C C . HIS B 1 186 ? 22.484 15.688 4.371 1 94.44 186 HIS B C 1
ATOM 7170 O O . HIS B 1 186 ? 22.641 14.82 3.506 1 94.44 186 HIS B O 1
ATOM 7176 N N . PHE B 1 187 ? 23.359 15.922 5.438 1 96.94 187 PHE B N 1
ATOM 7177 C CA . PHE B 1 187 ? 24.609 15.188 5.52 1 96.94 187 PHE B CA 1
ATOM 7178 C C . PHE B 1 187 ? 24.547 14.133 6.617 1 96.94 187 PHE B C 1
ATOM 7180 O O . PHE B 1 187 ? 25.562 13.516 6.953 1 96.94 187 PHE B O 1
ATOM 7187 N N . SER B 1 188 ? 23.375 13.992 7.199 1 96.94 188 SER B N 1
ATOM 7188 C CA . SER B 1 188 ? 23.266 13.086 8.336 1 96.94 188 SER B CA 1
ATOM 7189 C C . SER B 1 188 ? 22.109 12.117 8.164 1 96.94 188 SER B C 1
ATOM 7191 O O . SER B 1 188 ? 21.156 12.398 7.434 1 96.94 188 SER B O 1
ATOM 7193 N N . VAL B 1 189 ? 22.266 10.938 8.719 1 96.88 189 VAL B N 1
ATOM 7194 C CA . VAL B 1 189 ? 21.234 9.898 8.688 1 96.88 189 VAL B CA 1
ATOM 7195 C C . VAL B 1 189 ? 21.016 9.344 10.094 1 96.88 189 VAL B C 1
ATOM 7197 O O . VAL B 1 189 ? 21.953 9.266 10.891 1 96.88 189 VAL B O 1
ATOM 7200 N N . LEU B 1 190 ? 19.797 9.078 10.438 1 95.88 190 LEU B N 1
ATOM 7201 C CA . LEU B 1 190 ? 19.484 8.43 11.703 1 95.88 190 LEU B CA 1
ATOM 7202 C C . LEU B 1 190 ? 19.484 6.91 11.555 1 95.88 190 LEU B C 1
ATOM 7204 O O . LEU B 1 190 ? 18.812 6.371 10.664 1 95.88 190 LEU B O 1
ATOM 7208 N N . VAL B 1 191 ? 20.25 6.242 12.297 1 94.94 191 VAL B N 1
ATOM 7209 C CA . VAL B 1 191 ? 20.328 4.785 12.305 1 94.94 191 VAL B CA 1
ATOM 7210 C C . VAL B 1 191 ? 19.672 4.234 13.57 1 94.94 191 VAL B C 1
ATOM 7212 O O . VAL B 1 191 ? 20 4.664 14.68 1 94.94 191 VAL B O 1
ATOM 7215 N N . ARG B 1 192 ? 18.781 3.279 13.398 1 92.75 192 ARG B N 1
ATOM 7216 C CA . ARG B 1 192 ? 18.078 2.66 14.523 1 92.75 192 ARG B CA 1
ATOM 7217 C C . ARG B 1 192 ? 18.297 1.149 14.531 1 92.75 192 ARG B C 1
ATOM 7219 O O . ARG B 1 192 ? 18.672 0.563 13.516 1 92.75 192 ARG B O 1
ATOM 7226 N N . GLY B 1 193 ? 18.016 0.538 15.656 1 90.81 193 GLY B N 1
ATOM 7227 C CA . GLY B 1 193 ? 18.125 -0.906 15.789 1 90.81 193 GLY B CA 1
ATOM 7228 C C . GLY B 1 193 ? 19.547 -1.412 15.75 1 90.81 193 GLY B C 1
ATOM 7229 O O . GLY B 1 193 ? 19.859 -2.352 15.008 1 90.81 193 GLY B O 1
ATOM 7230 N N . ILE B 1 194 ? 20.422 -0.691 16.406 1 92.62 194 ILE B N 1
ATOM 7231 C CA . ILE B 1 194 ? 21.812 -1.108 16.484 1 92.62 194 ILE B CA 1
ATOM 7232 C C . ILE B 1 194 ? 21.938 -2.383 17.328 1 92.62 194 ILE B C 1
ATOM 7234 O O . ILE B 1 194 ? 21.422 -2.439 18.453 1 92.62 194 ILE B O 1
ATOM 7238 N N . PRO B 1 195 ? 22.438 -3.408 16.719 1 89.31 195 PRO B N 1
ATOM 7239 C CA . PRO B 1 195 ? 22.516 -4.676 17.453 1 89.31 195 PRO B CA 1
ATOM 7240 C C . PRO B 1 195 ? 23.391 -4.586 18.688 1 89.31 195 PRO B C 1
ATOM 7242 O O . PRO B 1 195 ? 24.391 -3.867 18.703 1 89.31 195 PRO B O 1
ATOM 7245 N N . VAL B 1 196 ? 22.969 -5.312 19.734 1 82.88 196 VAL B N 1
ATOM 7246 C CA . VAL B 1 196 ? 23.688 -5.344 21.016 1 82.88 196 VAL B CA 1
ATOM 7247 C C . VAL B 1 196 ? 24.734 -6.453 20.984 1 82.88 196 VAL B C 1
ATOM 7249 O O . VAL B 1 196 ? 24.422 -7.605 20.672 1 82.88 196 VAL B O 1
ATOM 7252 N N . SER B 1 197 ? 25.953 -6.066 20.859 1 79.94 197 SER B N 1
ATOM 7253 C CA . SER B 1 197 ? 27.016 -7.066 21 1 79.94 197 SER B CA 1
ATOM 7254 C C . SER B 1 197 ? 27.625 -7.039 22.391 1 79.94 197 SER B C 1
ATOM 7256 O O . SER B 1 197 ? 27.703 -5.98 23.016 1 79.94 197 SER B O 1
ATOM 7258 N N . SER B 1 198 ? 27.766 -8.211 22.953 1 80.5 198 SER B N 1
ATOM 7259 C CA . SER B 1 198 ? 28.312 -8.32 24.297 1 80.5 198 SER B CA 1
ATOM 7260 C C . SER B 1 198 ? 29.688 -7.676 24.391 1 80.5 198 SER B C 1
ATOM 7262 O O . SER B 1 198 ? 30.578 -7.977 23.594 1 80.5 198 SER B O 1
ATOM 7264 N N . GLY B 1 199 ? 29.812 -6.656 25.188 1 80 199 GLY B N 1
ATOM 7265 C CA . GLY B 1 199 ? 31.109 -6.078 25.531 1 80 199 GLY B CA 1
ATOM 7266 C C . GLY B 1 199 ? 31.438 -4.84 24.719 1 80 199 GLY B C 1
ATOM 7267 O O . GLY B 1 199 ? 32.438 -4.164 24.984 1 80 199 GLY B O 1
ATOM 7268 N N . ILE B 1 200 ? 30.641 -4.539 23.688 1 85.5 200 ILE B N 1
ATOM 7269 C CA . ILE B 1 200 ? 30.938 -3.375 22.859 1 85.5 200 ILE B CA 1
ATOM 7270 C C . ILE B 1 200 ? 29.844 -2.334 23.016 1 85.5 200 ILE B C 1
ATOM 7272 O O . ILE B 1 200 ? 28.656 -2.672 23 1 85.5 200 ILE B O 1
ATOM 7276 N N . SER B 1 201 ? 30.266 -1.132 23.234 1 87.69 201 SER B N 1
ATOM 7277 C CA . SER B 1 201 ? 29.312 -0.04 23.359 1 87.69 201 SER B CA 1
ATOM 7278 C C . SER B 1 201 ? 28.641 0.255 22.016 1 87.69 201 SER B C 1
ATOM 7280 O O . SER B 1 201 ? 29.141 -0.166 20.969 1 87.69 201 SER B O 1
ATOM 7282 N N . PHE B 1 202 ? 27.516 0.83 22.062 1 90.75 202 PHE B N 1
ATOM 7283 C CA . PHE B 1 202 ? 26.812 1.187 20.844 1 90.75 202 PHE B CA 1
ATOM 7284 C C . PHE B 1 202 ? 27.641 2.127 19.984 1 90.75 202 PHE B C 1
ATOM 7286 O O . PHE B 1 202 ? 27.641 2.021 18.75 1 90.75 202 PHE B O 1
ATOM 7293 N N . SER B 1 203 ? 28.312 3.062 20.609 1 91.56 203 SER B N 1
ATOM 7294 C CA . SER B 1 203 ? 29.141 4.016 19.875 1 91.56 203 SER B CA 1
ATOM 7295 C C . SER B 1 203 ? 30.25 3.301 19.109 1 91.56 203 SER B C 1
ATOM 7297 O O . SER B 1 203 ? 30.516 3.619 17.953 1 91.56 203 SER B O 1
ATOM 7299 N N . GLU B 1 204 ? 30.812 2.359 19.734 1 93.06 204 GLU B N 1
ATOM 7300 C CA . GLU B 1 204 ? 31.875 1.598 19.078 1 93.06 204 GLU B CA 1
ATOM 7301 C C . GLU B 1 204 ? 31.328 0.741 17.938 1 93.06 204 GLU B C 1
ATOM 7303 O O . GLU B 1 204 ? 31.969 0.59 16.906 1 93.06 204 GLU B O 1
ATOM 7308 N N . SER B 1 205 ? 30.234 0.184 18.203 1 94 205 SER B N 1
ATOM 7309 C CA . SER B 1 205 ? 29.594 -0.632 17.172 1 94 205 SER B CA 1
ATOM 7310 C C . SER B 1 205 ? 29.297 0.189 15.914 1 94 205 SER B C 1
ATOM 7312 O O . SER B 1 205 ? 29.531 -0.27 14.797 1 94 205 SER B O 1
ATOM 7314 N N . VAL B 1 206 ? 28.828 1.419 16.094 1 95.5 206 VAL B N 1
ATOM 7315 C CA . VAL B 1 206 ? 28.5 2.297 14.984 1 95.5 206 VAL B CA 1
ATOM 7316 C C . VAL B 1 206 ? 29.766 2.73 14.266 1 95.5 206 VAL B C 1
ATOM 7318 O O . VAL B 1 206 ? 29.844 2.717 13.039 1 95.5 206 VAL B O 1
ATOM 7321 N N . GLU B 1 207 ? 30.75 3.078 15.047 1 95.38 207 GLU B N 1
ATOM 7322 C CA . GLU B 1 207 ? 32.031 3.494 14.469 1 95.38 207 GLU B CA 1
ATOM 7323 C C . GLU B 1 207 ? 32.656 2.367 13.656 1 95.38 207 GLU B C 1
ATOM 7325 O O . GLU B 1 207 ? 33.125 2.584 12.539 1 95.38 207 GLU B O 1
ATOM 7330 N N . ASN B 1 208 ? 32.625 1.189 14.211 1 94.44 208 ASN B N 1
ATOM 7331 C CA . ASN B 1 208 ? 33.188 0.04 13.523 1 94.44 208 ASN B CA 1
ATOM 7332 C C . ASN B 1 208 ? 32.438 -0.276 12.234 1 94.44 208 ASN B C 1
ATOM 7334 O O . ASN B 1 208 ? 33.062 -0.528 11.195 1 94.44 208 ASN B O 1
ATOM 7338 N N . PHE B 1 209 ? 31.188 -0.234 12.289 1 95.12 209 PHE B N 1
ATOM 7339 C CA . PHE B 1 209 ? 30.344 -0.585 11.156 1 95.12 209 PHE B CA 1
ATOM 7340 C C . PHE B 1 209 ? 30.547 0.402 10.008 1 95.12 209 PHE B C 1
ATOM 7342 O O . PHE B 1 209 ? 30.797 -0 8.875 1 95.12 209 PHE B O 1
ATOM 7349 N N . PHE B 1 210 ? 30.516 1.683 10.242 1 96.69 210 PHE B N 1
ATOM 7350 C CA . PHE B 1 210 ? 30.531 2.674 9.172 1 96.69 210 PHE B CA 1
ATOM 7351 C C . PHE B 1 210 ? 31.953 2.951 8.711 1 96.69 210 PHE B C 1
ATOM 7353 O O . PHE B 1 210 ? 32.188 3.338 7.562 1 96.69 210 PHE B O 1
ATOM 7360 N N . THR B 1 211 ? 32.938 2.744 9.602 1 96.12 211 THR B N 1
ATOM 7361 C CA . THR B 1 211 ? 34.312 2.85 9.156 1 96.12 211 THR B CA 1
ATOM 7362 C C . THR B 1 211 ? 34.688 1.682 8.25 1 96.12 211 THR B C 1
ATOM 7364 O O . THR B 1 211 ? 35.469 1.846 7.301 1 96.12 211 THR B O 1
ATOM 7367 N N . LEU B 1 212 ? 34.094 0.542 8.547 1 94.81 212 LEU B N 1
ATOM 7368 C CA . LEU B 1 212 ? 34.406 -0.664 7.781 1 94.81 212 LEU B CA 1
ATOM 7369 C C . LEU B 1 212 ? 33.75 -0.604 6.398 1 94.81 212 LEU B C 1
ATOM 7371 O O . LEU B 1 212 ? 34.406 -0.929 5.398 1 94.81 212 LEU B O 1
ATOM 7375 N N . TYR B 1 213 ? 32.562 -0.118 6.258 1 94.5 213 TYR B N 1
ATOM 7376 C CA . TYR B 1 213 ? 31.828 -0.217 5.004 1 94.5 213 TYR B CA 1
ATOM 7377 C C . TYR B 1 213 ? 31.844 1.108 4.254 1 94.5 213 TYR B C 1
ATOM 7379 O O . TYR B 1 213 ? 31.75 1.134 3.025 1 94.5 213 TYR B O 1
ATOM 7387 N N . TYR B 1 214 ? 31.953 2.23 4.973 1 95.56 214 TYR B N 1
ATOM 7388 C CA . TYR B 1 214 ? 32 3.545 4.34 1 95.56 214 TYR B CA 1
ATOM 7389 C C . TYR B 1 214 ? 33.188 4.34 4.824 1 95.56 214 TYR B C 1
ATOM 7391 O O . TYR B 1 214 ? 33.062 5.457 5.324 1 95.56 214 TYR B O 1
ATOM 7399 N N . PRO B 1 215 ? 34.344 3.926 4.609 1 93.69 215 PRO B N 1
ATOM 7400 C CA . PRO B 1 215 ? 35.531 4.582 5.156 1 93.69 215 PRO B CA 1
ATOM 7401 C C . PRO B 1 215 ? 35.781 5.961 4.547 1 93.69 215 PRO B C 1
ATOM 7403 O O . PRO B 1 215 ? 36.25 6.863 5.23 1 93.69 215 PRO B O 1
ATOM 7406 N N . SER B 1 216 ? 35.375 6.176 3.367 1 91.19 216 SER B N 1
ATOM 7407 C CA . SER B 1 216 ? 35.719 7.418 2.68 1 91.19 216 SER B CA 1
ATOM 7408 C C . SER B 1 216 ? 34.688 8.508 2.984 1 91.19 216 SER B C 1
ATOM 7410 O O . SER B 1 216 ? 35 9.695 2.867 1 91.19 216 SER B O 1
ATOM 7412 N N . THR B 1 217 ? 33.469 8.172 3.383 1 93.38 217 THR B N 1
ATOM 7413 C CA . THR B 1 217 ? 32.438 9.172 3.506 1 93.38 217 THR B CA 1
ATOM 7414 C C . THR B 1 217 ? 32.031 9.367 4.969 1 93.38 217 THR B C 1
ATOM 7416 O O . THR B 1 217 ? 31.516 10.422 5.336 1 93.38 217 THR B O 1
ATOM 7419 N N . TYR B 1 218 ? 32.344 8.469 5.863 1 96.31 218 TYR B N 1
ATOM 7420 C CA . TYR B 1 218 ? 31.969 8.539 7.266 1 96.31 218 TYR B CA 1
ATOM 7421 C C . TYR B 1 218 ? 32.781 9.594 8.008 1 96.31 218 TYR B C 1
ATOM 7423 O O . TYR B 1 218 ? 34 9.664 7.859 1 96.31 218 TYR B O 1
ATOM 7431 N N . ILE B 1 219 ? 32.125 10.484 8.766 1 95.19 219 ILE B N 1
ATOM 7432 C CA . ILE B 1 219 ? 32.812 11.523 9.539 1 95.19 219 ILE B CA 1
ATOM 7433 C C . ILE B 1 219 ? 32.719 11.203 11.031 1 95.19 219 ILE B C 1
ATOM 7435 O O . ILE B 1 219 ? 33.719 10.883 11.672 1 95.19 219 ILE B O 1
ATOM 7439 N N . SER B 1 220 ? 31.422 11.305 11.539 1 95.38 220 SER B N 1
ATOM 7440 C CA . SER B 1 220 ? 31.219 11.117 12.969 1 95.38 220 SER B CA 1
ATOM 7441 C C . SER B 1 220 ? 29.797 10.656 13.258 1 95.38 220 SER B C 1
ATOM 7443 O O . SER B 1 220 ? 28.969 10.539 12.344 1 95.38 220 SER B O 1
ATOM 7445 N N . HIS B 1 221 ? 29.578 10.242 14.516 1 96 221 HIS B N 1
ATOM 7446 C CA . HIS B 1 221 ? 28.234 9.852 14.945 1 96 221 HIS B CA 1
ATOM 7447 C C . HIS B 1 221 ? 27.938 10.359 16.359 1 96 221 HIS B C 1
ATOM 7449 O O . HIS B 1 221 ? 28.859 10.68 17.109 1 96 221 HIS B O 1
ATOM 7455 N N . VAL B 1 222 ? 26.75 10.633 16.609 1 93.62 222 VAL B N 1
ATOM 7456 C CA . VAL B 1 222 ? 26.281 11.016 17.938 1 93.62 222 VAL B CA 1
ATOM 7457 C C . VAL B 1 222 ? 25.234 10.016 18.422 1 93.62 222 VAL B C 1
ATOM 7459 O O . VAL B 1 222 ? 24.219 9.789 17.75 1 93.62 222 VAL B O 1
ATOM 7462 N N . ILE B 1 223 ? 25.5 9.391 19.562 1 91.38 223 ILE B N 1
ATOM 7463 C CA . ILE B 1 223 ? 24.594 8.406 20.109 1 91.38 223 ILE B CA 1
ATOM 7464 C C . ILE B 1 223 ? 23.422 9.109 20.812 1 91.38 223 ILE B C 1
ATOM 7466 O O . ILE B 1 223 ? 23.625 10.148 21.453 1 91.38 223 ILE B O 1
ATOM 7470 N N . VAL B 1 224 ? 22.234 8.539 20.609 1 89.56 224 VAL B N 1
ATOM 7471 C CA . VAL B 1 224 ? 21.047 9.102 21.25 1 89.56 224 VAL B CA 1
ATOM 7472 C C . VAL B 1 224 ? 20.922 8.523 22.656 1 89.56 224 VAL B C 1
ATOM 7474 O O . VAL B 1 224 ? 21.109 7.32 22.875 1 89.56 224 VAL B O 1
ATOM 7477 N N . ARG B 1 225 ? 20.625 9.359 23.594 1 86.62 225 ARG B N 1
ATOM 7478 C CA . ARG B 1 225 ? 20.453 8.945 24.984 1 86.62 225 ARG B CA 1
ATOM 7479 C C . ARG B 1 225 ? 19.047 9.227 25.469 1 86.62 225 ARG B C 1
ATOM 7481 O O . ARG B 1 225 ? 18.328 10.047 24.891 1 86.62 225 ARG B O 1
ATOM 7488 N N . ARG B 1 226 ? 18.594 8.453 26.453 1 82.5 226 ARG B N 1
ATOM 7489 C CA . ARG B 1 226 ? 17.266 8.641 27.016 1 82.5 226 ARG B CA 1
ATOM 7490 C C . ARG B 1 226 ? 17.219 9.852 27.953 1 82.5 226 ARG B C 1
ATOM 7492 O O . ARG B 1 226 ? 17.625 9.758 29.109 1 82.5 226 ARG B O 1
ATOM 7499 N N . THR B 1 227 ? 16.719 10.93 27.438 1 81.06 227 THR B N 1
ATOM 7500 C CA . THR B 1 227 ? 16.781 12.164 28.219 1 81.06 227 THR B CA 1
ATOM 7501 C C . THR B 1 227 ? 15.375 12.594 28.641 1 81.06 227 THR B C 1
ATOM 7503 O O . THR B 1 227 ? 15.148 13.766 28.953 1 81.06 227 THR B O 1
ATOM 7506 N N . SER B 1 228 ? 14.461 11.672 28.641 1 80.81 228 SER B N 1
ATOM 7507 C CA . SER B 1 228 ? 13.094 12.086 28.969 1 80.81 228 SER B CA 1
ATOM 7508 C C . SER B 1 228 ? 13.008 12.641 30.391 1 80.81 228 SER B C 1
ATOM 7510 O O . SER B 1 228 ? 12.422 13.695 30.609 1 80.81 228 SER B O 1
ATOM 7512 N N . LYS B 1 229 ? 13.664 11.969 31.359 1 82.69 229 LYS B N 1
ATOM 7513 C CA . LYS B 1 229 ? 13.648 12.406 32.75 1 82.69 229 LYS B CA 1
ATOM 7514 C C . LYS B 1 229 ? 14.414 13.719 32.938 1 82.69 229 LYS B C 1
ATOM 7516 O O . LYS B 1 229 ? 13.977 14.602 33.656 1 82.69 229 LYS B O 1
ATOM 7521 N N . LEU B 1 230 ? 15.5 13.805 32.188 1 84.69 230 LEU B N 1
ATOM 7522 C CA . LEU B 1 230 ? 16.312 15.016 32.25 1 84.69 230 LEU B CA 1
ATOM 7523 C C . LEU B 1 230 ? 15.547 16.219 31.703 1 84.69 230 LEU B C 1
ATOM 7525 O O . LEU B 1 230 ? 15.602 17.312 32.281 1 84.69 230 LEU B O 1
ATOM 7529 N N . GLN B 1 231 ? 14.82 16.031 30.656 1 83.94 231 GLN B N 1
ATOM 7530 C CA . GLN B 1 231 ? 14.055 17.109 30.047 1 83.94 231 GLN B CA 1
ATOM 7531 C C . GLN B 1 231 ? 12.945 17.594 30.984 1 83.94 231 GLN B C 1
ATOM 7533 O O . GLN B 1 231 ? 12.664 18.797 31.047 1 83.94 231 GLN B O 1
ATOM 7538 N N . LYS B 1 232 ? 12.398 16.688 31.656 1 84.88 232 LYS B N 1
ATOM 7539 C CA . LYS B 1 232 ? 11.367 17.062 32.625 1 84.88 232 LYS B CA 1
ATOM 7540 C C . LYS B 1 232 ? 11.961 17.891 33.75 1 84.88 232 LYS B C 1
ATOM 7542 O O . LYS B 1 232 ? 11.375 18.891 34.188 1 84.88 232 LYS B O 1
ATOM 7547 N N . LEU B 1 233 ? 13.109 17.531 34.188 1 85.94 233 LEU B N 1
ATOM 7548 C CA . LEU B 1 233 ? 13.773 18.234 35.281 1 85.94 233 LEU B CA 1
ATOM 7549 C C . LEU B 1 233 ? 14.172 19.641 34.844 1 85.94 233 LEU B C 1
ATOM 7551 O O . LEU B 1 233 ? 14.047 20.594 35.594 1 85.94 233 LEU B O 1
ATOM 7555 N N . ILE B 1 234 ? 14.578 19.672 33.625 1 84.56 234 ILE B N 1
ATOM 7556 C CA . ILE B 1 234 ? 14.984 20.969 33.094 1 84.56 234 ILE B CA 1
ATOM 7557 C C . ILE B 1 234 ? 13.773 21.875 32.938 1 84.56 234 ILE B C 1
ATOM 7559 O O . ILE B 1 234 ? 13.828 23.062 33.281 1 84.56 234 ILE B O 1
ATOM 7563 N N . SER B 1 235 ? 12.742 21.312 32.469 1 83.19 235 SER B N 1
ATOM 7564 C CA . SER B 1 235 ? 11.516 22.094 32.312 1 83.19 235 SER B CA 1
ATOM 7565 C C . SER B 1 235 ? 10.992 22.562 33.656 1 83.19 235 SER B C 1
ATOM 7567 O O . SER B 1 235 ? 10.531 23.703 33.781 1 83.19 235 SER B O 1
ATOM 7569 N N . ASP B 1 236 ? 11.141 21.734 34.625 1 84.56 236 ASP B N 1
ATOM 7570 C CA . ASP B 1 236 ? 10.719 22.109 35.969 1 84.56 236 ASP B CA 1
ATOM 7571 C C . ASP B 1 236 ? 11.602 23.219 36.531 1 84.56 236 ASP B C 1
ATOM 7573 O O . ASP B 1 236 ? 11.109 24.141 37.188 1 84.56 236 ASP B O 1
ATOM 7577 N N . ALA B 1 237 ? 12.805 23.062 36.25 1 83.56 237 ALA B N 1
ATOM 7578 C CA . ALA B 1 237 ? 13.742 24.094 36.719 1 83.56 237 ALA B CA 1
ATOM 7579 C C . ALA B 1 237 ? 13.484 25.422 36.031 1 83.56 237 ALA B C 1
ATOM 7581 O O . ALA B 1 237 ? 13.547 26.484 36.688 1 83.56 237 ALA B O 1
ATOM 7582 N N . ASP B 1 238 ? 13.211 25.328 34.812 1 80.12 238 ASP B N 1
ATOM 7583 C CA . ASP B 1 238 ? 12.922 26.547 34.031 1 80.12 238 ASP B CA 1
ATOM 7584 C C . ASP B 1 238 ? 11.641 27.203 34.531 1 80.12 238 ASP B C 1
ATOM 7586 O O . ASP B 1 238 ? 11.57 28.438 34.625 1 80.12 238 ASP B O 1
ATOM 7590 N N . ASP B 1 239 ? 10.703 26.375 34.812 1 80.56 239 ASP B N 1
ATOM 7591 C CA . ASP B 1 239 ? 9.438 26.906 35.312 1 80.56 239 ASP B CA 1
ATOM 7592 C C . ASP B 1 239 ? 9.609 27.562 36.688 1 80.56 239 ASP B C 1
ATOM 7594 O O . ASP B 1 239 ? 9.047 28.625 36.938 1 80.56 239 ASP B O 1
ATOM 7598 N N . LEU B 1 240 ? 10.383 26.969 37.5 1 81.44 240 LEU B N 1
ATOM 7599 C CA . LEU B 1 240 ? 10.633 27.5 38.844 1 81.44 240 LEU B CA 1
ATOM 7600 C C . LEU B 1 240 ? 11.469 28.766 38.781 1 81.44 240 LEU B C 1
ATOM 7602 O O . LEU B 1 240 ? 11.258 29.703 39.562 1 81.44 240 LEU B O 1
ATOM 7606 N N . SER B 1 241 ? 12.414 28.734 37.906 1 80.38 241 SER B N 1
ATOM 7607 C CA . SER B 1 241 ? 13.25 29.922 37.719 1 80.38 241 SER B CA 1
ATOM 7608 C C . SER B 1 241 ? 12.414 31.109 37.25 1 80.38 241 SER B C 1
ATOM 7610 O O . SER B 1 241 ? 12.625 32.25 37.719 1 80.38 241 SER B O 1
ATOM 7612 N N . LYS B 1 242 ? 11.531 30.844 36.406 1 75.69 242 LYS B N 1
ATOM 7613 C CA . LYS B 1 242 ? 10.648 31.906 35.938 1 75.69 242 LYS B CA 1
ATOM 7614 C C . LYS B 1 242 ? 9.758 32.438 37.062 1 75.69 242 LYS B C 1
ATOM 7616 O O . LYS B 1 242 ? 9.539 33.625 37.188 1 75.69 242 LYS B O 1
ATOM 7621 N N . ARG B 1 243 ? 9.32 31.484 37.812 1 74.94 243 ARG B N 1
ATOM 7622 C CA . ARG B 1 243 ? 8.492 31.875 38.969 1 74.94 243 ARG B CA 1
ATOM 7623 C C . ARG B 1 243 ? 9.281 32.688 39.969 1 74.94 243 ARG B C 1
ATOM 7625 O O . ARG B 1 243 ? 8.758 33.656 40.531 1 74.94 243 ARG B O 1
ATOM 7632 N N . LEU B 1 244 ? 10.477 32.344 40.156 1 78.31 244 LEU B N 1
ATOM 7633 C CA . LEU B 1 244 ? 11.336 33.062 41.094 1 78.31 244 LEU B CA 1
ATOM 7634 C C . LEU B 1 244 ? 11.633 34.469 40.594 1 78.31 244 LEU B C 1
ATOM 7636 O O . LEU B 1 244 ? 11.648 35.406 41.375 1 78.31 244 LEU B O 1
ATOM 7640 N N . LEU B 1 245 ? 11.891 34.562 39.312 1 72.69 245 LEU B N 1
ATOM 7641 C CA . LEU B 1 245 ? 12.156 35.844 38.719 1 72.69 245 LEU B CA 1
ATOM 7642 C C . LEU B 1 245 ? 10.93 36.75 38.844 1 72.69 245 LEU B C 1
ATOM 7644 O O . LEU B 1 245 ? 11.062 37.969 39.062 1 72.69 245 LEU B O 1
ATOM 7648 N N . GLN B 1 246 ? 9.859 36.188 38.781 1 71.25 246 GLN B N 1
ATOM 7649 C CA . GLN B 1 246 ? 8.617 36.938 38.906 1 71.25 246 GLN B CA 1
ATOM 7650 C C . GLN B 1 246 ? 8.391 37.406 40.344 1 71.25 246 GLN B C 1
ATOM 7652 O O . GLN B 1 246 ? 7.945 38.531 40.562 1 71.25 246 GLN B O 1
ATOM 7657 N N . MET B 1 247 ? 8.711 36.594 41.219 1 70.75 247 MET B N 1
ATOM 7658 C CA . MET B 1 247 ? 8.531 36.906 42.625 1 70.75 247 MET B CA 1
ATOM 7659 C C . MET B 1 247 ? 9.531 37.969 43.094 1 70.75 247 MET B C 1
ATOM 7661 O O . MET B 1 247 ? 9.195 38.875 43.875 1 70.75 247 MET B O 1
ATOM 7665 N N . LYS B 1 248 ? 10.688 37.812 42.562 1 71 248 LYS B N 1
ATOM 7666 C CA . LYS B 1 248 ? 11.719 38.812 42.875 1 71 248 LYS B CA 1
ATOM 7667 C C . LYS B 1 248 ? 11.383 40.188 42.312 1 71 248 LYS B C 1
ATOM 7669 O O . LYS B 1 248 ? 11.594 41.188 42.938 1 71 248 LYS B O 1
ATOM 7674 N N . SER B 1 249 ? 10.875 40.188 41.125 1 65.69 249 SER B N 1
ATOM 7675 C CA . SER B 1 249 ? 10.5 41.469 40.5 1 65.69 249 SER B CA 1
ATOM 7676 C C . SER B 1 249 ? 9.305 42.094 41.188 1 65.69 249 SER B C 1
ATOM 7678 O O . SER B 1 249 ? 9.25 43.312 41.344 1 65.69 249 SER B O 1
ATOM 7680 N N . ALA B 1 250 ? 8.445 41.312 41.688 1 62.91 250 ALA B N 1
ATOM 7681 C CA . ALA B 1 250 ? 7.293 41.844 42.438 1 62.91 250 ALA B CA 1
ATOM 7682 C C . ALA B 1 250 ? 7.715 42.375 43.781 1 62.91 250 ALA B C 1
ATOM 7684 O O . ALA B 1 250 ? 7.172 43.375 44.281 1 62.91 250 ALA B O 1
ATOM 7685 N N . SER B 1 251 ? 8.555 41.656 44.438 1 58.78 251 SER B N 1
ATOM 7686 C CA . SER B 1 251 ? 9.031 42.094 45.75 1 58.78 251 SER B CA 1
ATOM 7687 C C . SER B 1 251 ? 9.805 43.406 45.625 1 58.78 251 SER B C 1
ATOM 7689 O O . SER B 1 251 ? 9.727 44.25 46.531 1 58.78 251 SER B O 1
ATOM 7691 N N . TYR B 1 252 ? 10.523 43.5 44.531 1 54.19 252 TYR B N 1
ATOM 7692 C CA . TYR B 1 252 ? 11.234 44.75 44.312 1 54.19 252 TYR B CA 1
ATOM 7693 C C . TYR B 1 252 ? 10.25 45.906 44.156 1 54.19 252 TYR B C 1
ATOM 7695 O O . TYR B 1 252 ? 10.5 47.031 44.656 1 54.19 252 TYR B O 1
ATOM 7703 N N . THR B 1 253 ? 9.164 45.625 43.562 1 51 253 THR B N 1
ATOM 7704 C CA . THR B 1 253 ? 8.156 46.656 43.438 1 51 253 THR B CA 1
ATOM 7705 C C . THR B 1 253 ? 7.457 46.938 44.75 1 51 253 THR B C 1
ATOM 7707 O O . THR B 1 253 ? 7.137 48.062 45.094 1 51 253 THR B O 1
ATOM 7710 N N . GLN B 1 254 ? 7.25 45.875 45.5 1 52 254 GLN B N 1
ATOM 7711 C CA . GLN B 1 254 ? 6.59 46.062 46.781 1 52 254 GLN B CA 1
ATOM 7712 C C . GLN B 1 254 ? 7.547 46.656 47.812 1 52 254 GLN B C 1
ATOM 7714 O O . GLN B 1 254 ? 7.121 47.406 48.719 1 52 254 GLN B O 1
ATOM 7719 N N . GLN B 1 255 ? 8.781 46.219 47.781 1 49.44 255 GLN B N 1
ATOM 7720 C CA . GLN B 1 255 ? 9.703 46.906 48.688 1 49.44 255 GLN B CA 1
ATOM 7721 C C . GLN B 1 255 ? 9.711 48.406 48.469 1 49.44 255 GLN B C 1
ATOM 7723 O O . GLN B 1 255 ? 9.984 49.156 49.406 1 49.44 255 GLN B O 1
ATOM 7728 N N . ARG B 1 256 ? 9.383 48.906 47.281 1 43.69 256 ARG B N 1
ATOM 7729 C CA . ARG B 1 256 ? 9.203 50.344 47.156 1 43.69 256 ARG B CA 1
ATOM 7730 C C . ARG B 1 256 ? 7.945 50.781 47.875 1 43.69 256 ARG B C 1
ATOM 7732 O O . ARG B 1 256 ? 7.754 52 48.094 1 43.69 256 ARG B O 1
ATOM 7739 N N . VAL B 1 257 ? 6.977 49.844 47.906 1 43.25 257 VAL B N 1
ATOM 7740 C CA . VAL B 1 257 ? 5.84 50.219 48.719 1 43.25 257 VAL B CA 1
ATOM 7741 C C . VAL B 1 257 ? 6.062 49.719 50.156 1 43.25 257 VAL B C 1
ATOM 7743 O O . VAL B 1 257 ? 6.66 48.656 50.375 1 43.25 257 VAL B O 1
ATOM 7746 N N . GLY B 1 258 ? 6.324 50.5 51.281 1 42.12 258 GLY B N 1
ATOM 7747 C CA . GLY B 1 258 ? 6.613 50.594 52.688 1 42.12 258 GLY B CA 1
ATOM 7748 C C . GLY B 1 258 ? 6.133 49.406 53.5 1 42.12 258 GLY B C 1
ATOM 7749 O O . GLY B 1 258 ? 6.074 49.469 54.719 1 42.12 258 GLY B O 1
ATOM 7750 N N . ARG B 1 259 ? 5.258 48.406 53.031 1 46.28 259 ARG B N 1
ATOM 7751 C CA . ARG B 1 259 ? 4.617 47.625 54.062 1 46.28 259 ARG B CA 1
ATOM 7752 C C . ARG B 1 259 ? 5.508 46.469 54.531 1 46.28 259 ARG B C 1
ATOM 7754 O O . ARG B 1 259 ? 5.766 45.531 53.75 1 46.28 259 ARG B O 1
ATOM 7761 N N . ALA B 1 260 ? 6.273 46.406 55.656 1 45.44 260 ALA B N 1
ATOM 7762 C CA . ALA B 1 260 ? 7.324 45.688 56.406 1 45.44 260 ALA B CA 1
ATOM 7763 C C . ALA B 1 260 ? 6.93 44.25 56.656 1 45.44 260 ALA B C 1
ATOM 7765 O O . ALA B 1 260 ? 7.766 43.344 56.562 1 45.44 260 ALA B O 1
ATOM 7766 N N . SER B 1 261 ? 5.797 43.938 57.406 1 46 261 SER B N 1
ATOM 7767 C CA . SER B 1 261 ? 5.508 42.719 58.125 1 46 261 SER B CA 1
ATOM 7768 C C . SER B 1 261 ? 5.301 41.531 57.188 1 46 261 SER B C 1
ATOM 7770 O O . SER B 1 261 ? 5.574 40.375 57.531 1 46 261 SER B O 1
ATOM 7772 N N . PHE B 1 262 ? 4.574 41.656 56.094 1 44.22 262 PHE B N 1
ATOM 7773 C CA . PHE B 1 262 ? 4.223 40.594 55.156 1 44.22 262 PHE B CA 1
ATOM 7774 C C . PHE B 1 262 ? 5.406 40.219 54.281 1 44.22 262 PHE B C 1
ATOM 7776 O O . PHE B 1 262 ? 5.332 39.281 53.469 1 44.22 262 PHE B O 1
ATOM 7783 N N . LEU B 1 263 ? 6.453 40.875 54.375 1 47.53 263 LEU B N 1
ATOM 7784 C CA . LEU B 1 263 ? 7.695 40.719 53.625 1 47.53 263 LEU B CA 1
ATOM 7785 C C . LEU B 1 263 ? 8.508 39.531 54.125 1 47.53 263 LEU B C 1
ATOM 7787 O O . LEU B 1 263 ? 9.242 38.906 53.344 1 47.53 263 LEU B O 1
ATOM 7791 N N . GLY B 1 264 ? 8.5 39.281 55.375 1 51.31 264 GLY B N 1
ATOM 7792 C CA . GLY B 1 264 ? 9.258 38.156 55.906 1 51.31 264 GLY B CA 1
ATOM 7793 C C . GLY B 1 264 ? 8.883 36.844 55.25 1 51.31 264 GLY B C 1
ATOM 7794 O O . GLY B 1 264 ? 9.766 36.031 54.938 1 51.31 264 GLY B O 1
ATOM 7795 N N . ARG B 1 265 ? 7.598 36.656 55.125 1 53.28 265 ARG B N 1
ATOM 7796 C CA . ARG B 1 265 ? 7.098 35.406 54.594 1 53.28 265 ARG B CA 1
ATOM 7797 C C . ARG B 1 265 ? 7.426 35.281 53.094 1 53.28 265 ARG B C 1
ATOM 7799 O O . ARG B 1 265 ? 7.754 34.188 52.594 1 53.28 265 ARG B O 1
ATOM 7806 N N . LYS B 1 266 ? 7.32 36.312 52.469 1 56.81 266 LYS B N 1
ATOM 7807 C CA . LYS B 1 266 ? 7.617 36.312 51.031 1 56.81 266 LYS B CA 1
ATOM 7808 C C . LYS B 1 266 ? 9.102 36.062 50.781 1 56.81 266 LYS B C 1
ATOM 7810 O O . LYS B 1 266 ? 9.477 35.344 49.875 1 56.81 266 LYS B O 1
ATOM 7815 N N . VAL B 1 267 ? 9.906 36.75 51.656 1 59 267 VAL B N 1
ATOM 7816 C CA . VAL B 1 267 ? 11.344 36.5 51.562 1 59 267 VAL B CA 1
ATOM 7817 C C . VAL B 1 267 ? 11.625 35.031 51.812 1 59 267 VAL B C 1
ATOM 7819 O O . VAL B 1 267 ? 12.469 34.438 51.156 1 59 267 VAL B O 1
ATOM 7822 N N . ASP B 1 268 ? 10.797 34.562 52.75 1 64.75 268 ASP B N 1
ATOM 7823 C CA . ASP B 1 268 ? 10.977 33.156 53.062 1 64.75 268 ASP B CA 1
ATOM 7824 C C . ASP B 1 268 ? 10.547 32.281 51.906 1 64.75 268 ASP B C 1
ATOM 7826 O O . ASP B 1 268 ? 11.195 31.266 51.625 1 64.75 268 ASP B O 1
ATOM 7830 N N . LEU B 1 269 ? 9.57 32.688 51.188 1 72.88 269 LEU B N 1
ATOM 7831 C CA . LEU B 1 269 ? 9.109 31.891 50.031 1 72.88 269 LEU B CA 1
ATOM 7832 C C . LEU B 1 269 ? 10.102 31.953 48.875 1 72.88 269 LEU B C 1
ATOM 7834 O O . LEU B 1 269 ? 10.328 30.953 48.219 1 72.88 269 LEU B O 1
ATOM 7838 N N . VAL B 1 270 ? 10.672 33.125 48.719 1 77 270 VAL B N 1
ATOM 7839 C CA . VAL B 1 270 ? 11.695 33.281 47.688 1 77 270 VAL B CA 1
ATOM 7840 C C . VAL B 1 270 ? 12.906 32.406 48.062 1 77 270 VAL B C 1
ATOM 7842 O O . VAL B 1 270 ? 13.477 31.75 47.188 1 77 270 VAL B O 1
ATOM 7845 N N . ASP B 1 271 ? 13.234 32.5 49.406 1 76.75 271 ASP B N 1
ATOM 7846 C CA . ASP B 1 271 ? 14.359 31.688 49.844 1 76.75 271 ASP B CA 1
ATOM 7847 C C . ASP B 1 271 ? 14.055 30.203 49.688 1 76.75 271 ASP B C 1
ATOM 7849 O O . ASP B 1 271 ? 14.922 29.422 49.312 1 76.75 271 ASP B O 1
ATOM 7853 N N . HIS B 1 272 ? 12.852 29.922 49.969 1 80.19 272 HIS B N 1
ATOM 7854 C CA . HIS B 1 272 ? 12.445 28.531 49.812 1 80.19 272 HIS B CA 1
ATOM 7855 C C . HIS B 1 272 ? 12.492 28.094 48.344 1 80.19 272 HIS B C 1
ATOM 7857 O O . HIS B 1 272 ? 13 27.016 48.031 1 80.19 272 HIS B O 1
ATOM 7863 N N . TYR B 1 273 ? 12.008 28.938 47.469 1 81.94 273 TYR B N 1
ATOM 7864 C CA . TYR B 1 273 ? 12.016 28.594 46.062 1 81.94 273 TYR B CA 1
ATOM 7865 C C . TYR B 1 273 ? 13.43 28.625 45.469 1 81.94 273 TYR B C 1
ATOM 7867 O O . TYR B 1 273 ? 13.75 27.859 44.562 1 81.94 273 TYR B O 1
ATOM 7875 N N . GLU B 1 274 ? 14.211 29.453 46.031 1 82.69 274 GLU B N 1
ATOM 7876 C CA . GLU B 1 274 ? 15.609 29.469 45.594 1 82.69 274 GLU B CA 1
ATOM 7877 C C . GLU B 1 274 ? 16.328 28.188 46 1 82.69 274 GLU B C 1
ATOM 7879 O O . GLU B 1 274 ? 17.156 27.656 45.25 1 82.69 274 GLU B O 1
ATOM 7884 N N . LYS B 1 275 ? 16.062 27.766 47.156 1 83.44 275 LYS B N 1
ATOM 7885 C CA . LYS B 1 275 ? 16.641 26.516 47.625 1 83.44 275 LYS B CA 1
ATOM 7886 C C . LYS B 1 275 ? 16.141 25.344 46.781 1 83.44 275 LYS B C 1
ATOM 7888 O O . LYS B 1 275 ? 16.906 24.438 46.438 1 83.44 275 LYS B O 1
ATOM 7893 N N . LYS B 1 276 ? 14.898 25.344 46.5 1 86 276 LYS B N 1
ATOM 7894 C CA . LYS B 1 276 ? 14.328 24.297 45.688 1 86 276 LYS B CA 1
ATOM 7895 C C . LYS B 1 276 ? 14.945 24.312 44.281 1 86 276 LYS B C 1
ATOM 7897 O O . LYS B 1 276 ? 15.164 23.25 43.688 1 86 276 LYS B O 1
ATOM 7902 N N . LEU B 1 277 ? 15.18 25.469 43.719 1 87.5 277 LEU B N 1
ATOM 7903 C CA . LEU B 1 277 ? 15.828 25.594 42.406 1 87.5 277 LEU B CA 1
ATOM 7904 C C . LEU B 1 277 ? 17.25 25.047 42.469 1 87.5 277 LEU B C 1
ATOM 7906 O O . LEU B 1 277 ? 17.688 24.375 41.531 1 87.5 277 LEU B O 1
ATOM 7910 N N . GLU B 1 278 ? 17.922 25.375 43.531 1 84.81 278 GLU B N 1
ATOM 7911 C CA . GLU B 1 278 ? 19.281 24.859 43.688 1 84.81 278 GLU B CA 1
ATOM 7912 C C . GLU B 1 278 ? 19.281 23.328 43.75 1 84.81 278 GLU B C 1
ATOM 7914 O O . GLU B 1 278 ? 20.156 22.672 43.188 1 84.81 278 GLU B O 1
ATOM 7919 N N . ASP B 1 279 ? 18.328 22.844 44.406 1 86.62 279 ASP B N 1
ATOM 7920 C CA . ASP B 1 279 ? 18.188 21.391 44.5 1 86.62 279 ASP B CA 1
ATOM 7921 C C . ASP B 1 279 ? 17.891 20.797 43.125 1 86.62 279 ASP B C 1
ATOM 7923 O O . ASP B 1 279 ? 18.406 19.75 42.75 1 86.62 279 ASP B O 1
ATOM 7927 N N . LEU B 1 280 ? 17 21.438 42.438 1 88.56 280 LEU B N 1
ATOM 7928 C CA . LEU B 1 280 ? 16.641 20.953 41.094 1 88.56 280 LEU B CA 1
ATOM 7929 C C . LEU B 1 280 ? 17.828 21.016 40.156 1 88.56 280 LEU B C 1
ATOM 7931 O O . LEU B 1 280 ? 18.031 20.125 39.312 1 88.56 280 LEU B O 1
ATOM 7935 N N . VAL B 1 281 ? 18.594 22.016 40.219 1 86.12 281 VAL B N 1
ATOM 7936 C CA . VAL B 1 281 ? 19.766 22.172 39.375 1 86.12 281 VAL B CA 1
ATOM 7937 C C . VAL B 1 281 ? 20.797 21.094 39.719 1 86.12 281 VAL B C 1
ATOM 7939 O O . VAL B 1 281 ? 21.453 20.562 38.812 1 86.12 281 VAL B O 1
ATOM 7942 N N . GLU B 1 282 ? 20.891 20.828 40.969 1 85.31 282 GLU B N 1
ATOM 7943 C CA . GLU B 1 282 ? 21.797 19.75 41.375 1 85.31 282 GLU B CA 1
ATOM 7944 C C . GLU B 1 282 ? 21.297 18.406 40.844 1 85.31 282 GLU B C 1
ATOM 7946 O O . GLU B 1 282 ? 22.094 17.547 40.438 1 85.31 282 GLU B O 1
ATOM 7951 N N . ASN B 1 283 ? 20.047 18.234 40.906 1 86.62 283 ASN B N 1
ATOM 7952 C CA . ASN B 1 283 ? 19.469 17.016 40.375 1 86.62 283 ASN B CA 1
ATOM 7953 C C . ASN B 1 283 ? 19.688 16.906 38.875 1 86.62 283 ASN B C 1
ATOM 7955 O O . ASN B 1 283 ? 19.906 15.805 38.344 1 86.62 283 ASN B O 1
ATOM 7959 N N . VAL B 1 284 ? 19.547 18 38.188 1 87.75 284 VAL B N 1
ATOM 7960 C CA . VAL B 1 284 ? 19.797 18.031 36.75 1 87.75 284 VAL B CA 1
ATOM 7961 C C . VAL B 1 284 ? 21.25 17.641 36.469 1 87.75 284 VAL B C 1
ATOM 7963 O O . VAL B 1 284 ? 21.516 16.828 35.562 1 87.75 284 VAL B O 1
ATOM 7966 N N . ARG B 1 285 ? 22.172 18.125 37.25 1 85.19 285 ARG B N 1
ATOM 7967 C CA . ARG B 1 285 ? 23.578 17.812 37.062 1 85.19 285 ARG B CA 1
ATOM 7968 C C . ARG B 1 285 ? 23.859 16.344 37.375 1 85.19 285 ARG B C 1
ATOM 7970 O O . ARG B 1 285 ? 24.641 15.695 36.656 1 85.19 285 ARG B O 1
ATOM 7977 N N . MET B 1 286 ? 23.234 15.898 38.344 1 84 286 MET B N 1
ATOM 7978 C CA . MET B 1 286 ? 23.391 14.492 38.688 1 84 286 MET B CA 1
ATOM 7979 C C . MET B 1 286 ? 22.844 13.586 37.625 1 84 286 MET B C 1
ATOM 7981 O O . MET B 1 286 ? 23.469 12.594 37.25 1 84 286 MET B O 1
ATOM 7985 N N . GLU B 1 287 ? 21.688 13.953 37.188 1 85.19 287 GLU B N 1
ATOM 7986 C CA . GLU B 1 287 ? 21.062 13.156 36.125 1 85.19 287 GLU B CA 1
ATOM 7987 C C . GLU B 1 287 ? 21.859 13.219 34.844 1 85.19 287 GLU B C 1
ATOM 7989 O O . GLU B 1 287 ? 21.891 12.258 34.062 1 85.19 287 GLU B O 1
ATOM 7994 N N . GLN B 1 288 ? 22.453 14.312 34.562 1 84.56 288 GLN B N 1
ATOM 7995 C CA . GLN B 1 288 ? 23.281 14.477 33.375 1 84.56 288 GLN B CA 1
ATOM 7996 C C . GLN B 1 288 ? 24.484 13.539 33.406 1 84.56 288 GLN B C 1
ATOM 7998 O O . GLN B 1 288 ? 24.906 13.016 32.375 1 84.56 288 GLN B O 1
ATOM 8003 N N . THR B 1 289 ? 24.969 13.281 34.531 1 79.94 289 THR B N 1
ATOM 8004 C CA . THR B 1 289 ? 26.109 12.398 34.688 1 79.94 289 THR B CA 1
ATOM 8005 C C . THR B 1 289 ? 25.688 10.938 34.594 1 79.94 289 THR B C 1
ATOM 8007 O O . THR B 1 289 ? 26.422 10.094 34.094 1 79.94 289 THR B O 1
ATOM 8010 N N . LEU B 1 290 ? 24.5 10.656 35.031 1 80 290 LEU B N 1
ATOM 8011 C CA . LEU B 1 290 ? 23.984 9.297 35 1 80 290 LEU B CA 1
ATOM 8012 C C . LEU B 1 290 ? 23.562 8.883 33.594 1 80 290 LEU B C 1
ATOM 8014 O O . LEU B 1 290 ? 23.625 7.707 33.25 1 80 290 LEU B O 1
ATOM 8018 N N . ILE B 1 291 ? 23.125 9.812 32.844 1 77.81 291 ILE B N 1
ATOM 8019 C CA . ILE B 1 291 ? 22.562 9.57 31.516 1 77.81 291 ILE B CA 1
ATOM 8020 C C . ILE B 1 291 ? 23.672 9.086 30.562 1 77.81 291 ILE B C 1
ATOM 8022 O O . ILE B 1 291 ? 23.391 8.391 29.594 1 77.81 291 ILE B O 1
ATOM 8026 N N . THR B 1 292 ? 24.875 9.352 30.922 1 71.5 292 THR B N 1
ATOM 8027 C CA . THR B 1 292 ? 25.969 8.891 30.094 1 71.5 292 THR B CA 1
ATOM 8028 C C . THR B 1 292 ? 25.922 7.371 29.938 1 71.5 292 THR B C 1
ATOM 8030 O O . THR B 1 292 ? 26.344 6.832 28.906 1 71.5 292 THR B O 1
ATOM 8033 N N . GLY B 1 293 ? 25.188 6.734 30.766 1 67.69 293 GLY B N 1
ATOM 8034 C CA . GLY B 1 293 ? 25.109 5.285 30.719 1 67.69 293 GLY B CA 1
ATOM 8035 C C . GLY B 1 293 ? 23.812 4.777 30.078 1 67.69 293 GLY B C 1
ATOM 8036 O O . GLY B 1 293 ? 23.719 3.602 29.734 1 67.69 293 GLY B O 1
ATOM 8037 N N . GLN B 1 294 ? 22.891 5.57 29.875 1 81.19 294 GLN B N 1
ATOM 8038 C CA . GLN B 1 294 ? 21.594 5.117 29.359 1 81.19 294 GLN B CA 1
ATOM 8039 C C . GLN B 1 294 ? 21.484 5.379 27.859 1 81.19 294 GLN B C 1
ATOM 8041 O O . GLN B 1 294 ? 20.688 6.215 27.438 1 81.19 294 GLN B O 1
ATOM 8046 N N . GLU B 1 295 ? 22.188 4.574 27.109 1 85.25 295 GLU B N 1
ATOM 8047 C CA . GLU B 1 295 ? 22.219 4.723 25.656 1 85.25 295 GLU B CA 1
ATOM 8048 C C . GLU B 1 295 ? 21.047 3.99 25 1 85.25 295 GLU B C 1
ATOM 8050 O O . GLU B 1 295 ? 20.625 2.939 25.469 1 85.25 295 GLU B O 1
ATOM 8055 N N . VAL B 1 296 ? 20.484 4.598 24.062 1 87.12 296 VAL B N 1
ATOM 8056 C CA . VAL B 1 296 ? 19.469 3.996 23.219 1 87.12 296 VAL B CA 1
ATOM 8057 C C . VAL B 1 296 ? 20.109 3.482 21.922 1 87.12 296 VAL B C 1
ATOM 8059 O O . VAL B 1 296 ? 21.094 4.062 21.438 1 87.12 296 VAL B O 1
ATOM 8062 N N . PRO B 1 297 ? 19.641 2.369 21.391 1 90.12 297 PRO B N 1
ATOM 8063 C CA . PRO B 1 297 ? 20.234 1.824 20.156 1 90.12 297 PRO B CA 1
ATOM 8064 C C . PRO B 1 297 ? 19.875 2.641 18.922 1 90.12 297 PRO B C 1
ATOM 8066 O O . PRO B 1 297 ? 19.266 2.117 17.984 1 90.12 297 PRO B O 1
ATOM 8069 N N . ALA B 1 298 ? 20.172 3.85 18.922 1 92.62 298 ALA B N 1
ATOM 8070 C CA . ALA B 1 298 ? 19.984 4.781 17.812 1 92.62 298 ALA B CA 1
ATOM 8071 C C . ALA B 1 298 ? 21.109 5.809 17.766 1 92.62 298 ALA B C 1
ATOM 8073 O O . ALA B 1 298 ? 21.656 6.184 18.797 1 92.62 298 ALA B O 1
ATOM 8074 N N . ALA B 1 299 ? 21.484 6.211 16.641 1 94.5 299 ALA B N 1
ATOM 8075 C CA . ALA B 1 299 ? 22.578 7.16 16.484 1 94.5 299 ALA B CA 1
ATOM 8076 C C . ALA B 1 299 ? 22.391 8.016 15.242 1 94.5 299 ALA B C 1
ATOM 8078 O O . ALA B 1 299 ? 21.828 7.559 14.242 1 94.5 299 ALA B O 1
ATOM 8079 N N . PHE B 1 300 ? 22.766 9.273 15.352 1 95.94 300 PHE B N 1
ATOM 8080 C CA . PHE B 1 300 ? 22.875 10.141 14.18 1 95.94 300 PHE B CA 1
ATOM 8081 C C . PHE B 1 300 ? 24.266 10.023 13.555 1 95.94 300 PHE B C 1
ATOM 8083 O O . PHE B 1 300 ? 25.281 10.281 14.219 1 95.94 300 PHE B O 1
ATOM 8090 N N . VAL B 1 301 ? 24.266 9.586 12.352 1 97.25 301 VAL B N 1
ATOM 8091 C CA . VAL B 1 301 ? 25.531 9.406 11.664 1 97.25 301 VAL B CA 1
ATOM 8092 C C . VAL B 1 301 ? 25.703 10.477 10.586 1 97.25 301 VAL B C 1
ATOM 8094 O O . VAL B 1 301 ? 24.781 10.711 9.797 1 97.25 301 VAL B O 1
ATOM 8097 N N . SER B 1 302 ? 26.828 11.164 10.555 1 97.44 302 SER B N 1
ATOM 8098 C CA . SER B 1 302 ? 27.109 12.242 9.609 1 97.44 302 SER B CA 1
ATOM 8099 C C . SER B 1 302 ? 28.156 11.812 8.578 1 97.44 302 SER B C 1
ATOM 8101 O O . SER B 1 302 ? 29.078 11.07 8.898 1 97.44 302 SER B O 1
ATOM 8103 N N . PHE B 1 303 ? 28.016 12.312 7.391 1 97 303 PHE B N 1
ATOM 8104 C CA . PHE B 1 303 ? 28.859 11.945 6.27 1 97 303 PHE B CA 1
ATOM 8105 C C . PHE B 1 303 ? 29.469 13.18 5.609 1 97 303 PHE B C 1
ATOM 8107 O O . PHE B 1 303 ? 29.016 14.305 5.867 1 97 303 PHE B O 1
ATOM 8114 N N . LYS B 1 304 ? 30.359 12.984 4.727 1 94.75 304 LYS B N 1
ATOM 8115 C CA . LYS B 1 304 ? 31.109 14.07 4.098 1 94.75 304 LYS B CA 1
ATOM 8116 C C . LYS B 1 304 ? 30.312 14.703 2.961 1 94.75 304 LYS B C 1
ATOM 8118 O O . LYS B 1 304 ? 30.5 15.875 2.639 1 94.75 304 LYS B O 1
ATOM 8123 N N . SER B 1 305 ? 29.5 13.922 2.348 1 95.06 305 SER B N 1
ATOM 8124 C CA . SER B 1 305 ? 28.719 14.398 1.214 1 95.06 305 SER B CA 1
ATOM 8125 C C . SER B 1 305 ? 27.25 14.047 1.37 1 95.06 305 SER B C 1
ATOM 8127 O O . SER B 1 305 ? 26.891 13.109 2.096 1 95.06 305 SER B O 1
ATOM 8129 N N . ARG B 1 306 ? 26.422 14.898 0.716 1 96.44 306 ARG B N 1
ATOM 8130 C CA . ARG B 1 306 ? 24.984 14.617 0.711 1 96.44 306 ARG B CA 1
ATOM 8131 C C . ARG B 1 306 ? 24.688 13.297 0.014 1 96.44 306 ARG B C 1
ATOM 8133 O O . ARG B 1 306 ? 23.812 12.539 0.451 1 96.44 306 ARG B O 1
ATOM 8140 N N . PHE B 1 307 ? 25.438 13.078 -1.029 1 96.25 307 PHE B N 1
ATOM 8141 C CA . PHE B 1 307 ? 25.25 11.859 -1.805 1 96.25 307 PHE B CA 1
ATOM 8142 C C . PHE B 1 307 ? 25.609 10.633 -0.975 1 96.25 307 PHE B C 1
ATOM 8144 O O . PHE B 1 307 ? 24.922 9.617 -1.031 1 96.25 307 PHE B O 1
ATOM 8151 N N . GLY B 1 308 ? 26.656 10.727 -0.19 1 95.81 308 GLY B N 1
ATOM 8152 C CA . GLY B 1 308 ? 27.031 9.641 0.7 1 95.81 308 GLY B CA 1
ATOM 8153 C C . GLY B 1 308 ? 25.953 9.312 1.716 1 95.81 308 GLY B C 1
ATOM 8154 O O . GLY B 1 308 ? 25.672 8.141 1.977 1 95.81 308 GLY B O 1
ATOM 8155 N N . ALA B 1 309 ? 25.375 10.336 2.268 1 97.06 309 ALA B N 1
ATOM 8156 C CA . ALA B 1 309 ? 24.281 10.141 3.213 1 97.06 309 ALA B CA 1
ATOM 8157 C C . ALA B 1 309 ? 23.078 9.516 2.529 1 97.06 309 ALA B C 1
ATOM 8159 O O . ALA B 1 309 ? 22.391 8.664 3.109 1 97.06 309 ALA B O 1
ATOM 8160 N N . ALA B 1 310 ? 22.812 9.953 1.263 1 96.75 310 ALA B N 1
ATOM 8161 C CA . ALA B 1 310 ? 21.688 9.422 0.51 1 96.75 310 ALA B CA 1
ATOM 8162 C C . ALA B 1 310 ? 21.875 7.934 0.213 1 96.75 310 ALA B C 1
ATOM 8164 O O . ALA B 1 310 ? 20.922 7.164 0.229 1 96.75 310 ALA B O 1
ATOM 8165 N N . ILE B 1 311 ? 23.078 7.504 -0.07 1 96.69 311 ILE B N 1
ATOM 8166 C CA . ILE B 1 311 ? 23.391 6.102 -0.337 1 96.69 311 ILE B CA 1
ATOM 8167 C C . ILE B 1 311 ? 23.031 5.258 0.882 1 96.69 311 ILE B C 1
ATOM 8169 O O . ILE B 1 311 ? 22.344 4.242 0.759 1 96.69 311 ILE B O 1
ATOM 8173 N N . VAL B 1 312 ? 23.453 5.723 2.041 1 96.69 312 VAL B N 1
ATOM 8174 C CA . VAL B 1 312 ? 23.219 4.984 3.277 1 96.69 312 VAL B CA 1
ATOM 8175 C C . VAL B 1 312 ? 21.719 4.961 3.578 1 96.69 312 VAL B C 1
ATOM 8177 O O . VAL B 1 312 ? 21.203 3.973 4.098 1 96.69 312 VAL B O 1
ATOM 8180 N N . LEU B 1 313 ? 21.062 5.992 3.186 1 96.25 313 LEU B N 1
ATOM 8181 C CA . LEU B 1 313 ? 19.625 6.125 3.455 1 96.25 313 LEU B CA 1
ATOM 8182 C C . LEU B 1 313 ? 18.828 5.145 2.609 1 96.25 313 LEU B C 1
ATOM 8184 O O . LEU B 1 313 ? 17.875 4.539 3.098 1 96.25 313 LEU B O 1
ATOM 8188 N N . HIS B 1 314 ? 19.188 4.922 1.363 1 94.38 314 HIS B N 1
ATOM 8189 C CA . HIS B 1 314 ? 18.297 4.211 0.446 1 94.38 314 HIS B CA 1
ATOM 8190 C C . HIS B 1 314 ? 18.75 2.768 0.253 1 94.38 314 HIS B C 1
ATOM 8192 O O . HIS B 1 314 ? 17.984 1.927 -0.216 1 94.38 314 HIS B O 1
ATOM 8198 N N . VAL B 1 315 ? 20 2.457 0.528 1 94.38 315 VAL B N 1
ATOM 8199 C CA . VAL B 1 315 ? 20.469 1.081 0.442 1 94.38 315 VAL B CA 1
ATOM 8200 C C . VAL B 1 315 ? 20.391 0.418 1.815 1 94.38 315 VAL B C 1
ATOM 8202 O O . VAL B 1 315 ? 20.891 0.958 2.805 1 94.38 315 VAL B O 1
ATOM 8205 N N . LYS B 1 316 ? 19.75 -0.708 1.794 1 93.88 316 LYS B N 1
ATOM 8206 C CA . LYS B 1 316 ? 19.672 -1.443 3.053 1 93.88 316 LYS B CA 1
ATOM 8207 C C . LYS B 1 316 ? 21.062 -1.817 3.559 1 93.88 316 LYS B C 1
ATOM 8209 O O . LYS B 1 316 ? 21.922 -2.227 2.775 1 93.88 316 LYS B O 1
ATOM 8214 N N . GLN B 1 317 ? 21.281 -1.689 4.883 1 93.94 317 GLN B N 1
ATOM 8215 C CA . GLN B 1 317 ? 22.641 -1.818 5.414 1 93.94 317 GLN B CA 1
ATOM 8216 C C . GLN B 1 317 ? 22.891 -3.221 5.965 1 93.94 317 GLN B C 1
ATOM 8218 O O . GLN B 1 317 ? 23.859 -3.873 5.605 1 93.94 317 GLN B O 1
ATOM 8223 N N . GLY B 1 318 ? 21.969 -3.701 6.777 1 91.44 318 GLY B N 1
ATOM 8224 C CA . GLY B 1 318 ? 22.219 -4.957 7.473 1 91.44 318 GLY B CA 1
ATOM 8225 C C . GLY B 1 318 ? 21.469 -6.129 6.859 1 91.44 318 GLY B C 1
ATOM 8226 O O . GLY B 1 318 ? 20.516 -5.941 6.109 1 91.44 318 GLY B O 1
ATOM 8227 N N . ILE B 1 319 ? 21.953 -7.371 7.207 1 90.62 319 ILE B N 1
ATOM 8228 C CA . ILE B 1 319 ? 21.344 -8.617 6.746 1 90.62 319 ILE B CA 1
ATOM 8229 C C . ILE B 1 319 ? 19.984 -8.805 7.41 1 90.62 319 ILE B C 1
ATOM 8231 O O . ILE B 1 319 ? 19.016 -9.203 6.754 1 90.62 319 ILE B O 1
ATOM 8235 N N . ASN B 1 320 ? 20.047 -8.523 8.664 1 89.5 320 ASN B N 1
ATOM 8236 C CA . ASN B 1 320 ? 18.766 -8.516 9.359 1 89.5 320 ASN B CA 1
ATOM 8237 C C . ASN B 1 320 ? 18.016 -7.211 9.133 1 89.5 320 ASN B C 1
ATOM 8239 O O . ASN B 1 320 ? 18.469 -6.148 9.562 1 89.5 320 ASN B O 1
ATOM 8243 N N . PRO B 1 321 ? 16.891 -7.262 8.484 1 88.44 321 PRO B N 1
ATOM 8244 C CA . PRO B 1 321 ? 16.156 -6.039 8.133 1 88.44 321 PRO B CA 1
ATOM 8245 C C . PRO B 1 321 ? 15.664 -5.273 9.359 1 88.44 321 PRO B C 1
ATOM 8247 O O . PRO B 1 321 ? 15.25 -4.117 9.242 1 88.44 321 PRO B O 1
ATOM 8250 N N . THR B 1 322 ? 15.688 -5.855 10.562 1 89.44 322 THR B N 1
ATOM 8251 C CA . THR B 1 322 ? 15.219 -5.184 11.773 1 89.44 322 THR B CA 1
ATOM 8252 C C . THR B 1 322 ? 16.344 -4.41 12.43 1 89.44 322 THR B C 1
ATOM 8254 O O . THR B 1 322 ? 16.109 -3.598 13.328 1 89.44 322 THR B O 1
ATOM 8257 N N . GLU B 1 323 ? 17.516 -4.66 11.859 1 91.75 323 GLU B N 1
ATOM 8258 C CA . GLU B 1 323 ? 18.672 -3.984 12.422 1 91.75 323 GLU B CA 1
ATOM 8259 C C . GLU B 1 323 ? 19.25 -2.969 11.438 1 91.75 323 GLU B C 1
ATOM 8261 O O . GLU B 1 323 ? 19.016 -3.064 10.227 1 91.75 323 GLU B O 1
ATOM 8266 N N . TRP B 1 324 ? 19.859 -1.967 11.914 1 93.25 324 TRP B N 1
ATOM 8267 C CA . TRP B 1 324 ? 20.531 -0.924 11.141 1 93.25 324 TRP B CA 1
ATOM 8268 C C . TRP B 1 324 ? 19.547 -0.239 10.195 1 93.25 324 TRP B C 1
ATOM 8270 O O . TRP B 1 324 ? 19.844 -0.054 9.016 1 93.25 324 TRP B O 1
ATOM 8280 N N . ASN B 1 325 ? 18.422 -0.006 10.719 1 91.94 325 ASN B N 1
ATOM 8281 C CA . ASN B 1 325 ? 17.453 0.726 9.93 1 91.94 325 ASN B CA 1
ATOM 8282 C C . ASN B 1 325 ? 17.812 2.203 9.805 1 91.94 325 ASN B C 1
ATOM 8284 O O . ASN B 1 325 ? 18.172 2.842 10.797 1 91.94 325 ASN B O 1
ATOM 8288 N N . THR B 1 326 ? 17.781 2.695 8.625 1 93.62 326 THR B N 1
ATOM 8289 C CA . THR B 1 326 ? 18.188 4.07 8.375 1 93.62 326 THR B CA 1
ATOM 8290 C C . THR B 1 326 ? 16.984 4.934 7.992 1 93.62 326 THR B C 1
ATOM 8292 O O . THR B 1 326 ? 16.078 4.469 7.293 1 93.62 326 THR B O 1
ATOM 8295 N N . GLU B 1 327 ? 16.969 6.117 8.523 1 93.31 327 GLU B N 1
ATOM 8296 C CA . GLU B 1 327 ? 15.977 7.137 8.188 1 93.31 327 GLU B CA 1
ATOM 8297 C C . GLU B 1 327 ? 16.641 8.5 7.996 1 93.31 327 GLU B C 1
ATOM 8299 O O . GLU B 1 327 ? 17.75 8.734 8.477 1 93.31 327 GLU B O 1
ATOM 8304 N N . ALA B 1 328 ? 15.969 9.336 7.238 1 93.88 328 ALA B N 1
ATOM 8305 C CA . ALA B 1 328 ? 16.5 10.68 7.035 1 93.88 328 ALA B CA 1
ATOM 8306 C C . ALA B 1 328 ? 16.547 11.461 8.344 1 93.88 328 ALA B C 1
ATOM 8308 O O . ALA B 1 328 ? 15.57 11.461 9.102 1 93.88 328 ALA B O 1
ATOM 8309 N N . ALA B 1 329 ? 17.641 12.055 8.695 1 94.75 329 ALA B N 1
ATOM 8310 C CA . ALA B 1 329 ? 17.75 12.875 9.898 1 94.75 329 ALA B CA 1
ATOM 8311 C C . ALA B 1 329 ? 17 14.188 9.742 1 94.75 329 ALA B C 1
ATOM 8313 O O . ALA B 1 329 ? 17.094 14.844 8.703 1 94.75 329 ALA B O 1
ATOM 8314 N N . PRO B 1 330 ? 16.25 14.539 10.695 1 93.25 330 PRO B N 1
ATOM 8315 C CA . PRO B 1 330 ? 15.594 15.852 10.664 1 93.25 330 PRO B CA 1
ATOM 8316 C C . PRO B 1 330 ? 16.531 16.984 11.031 1 93.25 330 PRO B C 1
ATOM 8318 O O . PRO B 1 330 ? 17.688 16.75 11.414 1 93.25 330 PRO B O 1
ATOM 8321 N N . GLU B 1 331 ? 16.047 18.203 10.82 1 93 331 GLU B N 1
ATOM 8322 C CA . GLU B 1 331 ? 16.812 19.344 11.312 1 93 331 GLU B CA 1
ATOM 8323 C C . GLU B 1 331 ? 17.016 19.266 12.82 1 93 331 GLU B C 1
ATOM 8325 O O . GLU B 1 331 ? 16.141 18.797 13.547 1 93 331 GLU B O 1
ATOM 8330 N N . PRO B 1 332 ? 18.141 19.672 13.273 1 91.69 332 PRO B N 1
ATOM 8331 C CA . PRO B 1 332 ? 18.438 19.547 14.695 1 91.69 332 PRO B CA 1
ATOM 8332 C C . PRO B 1 332 ? 17.359 20.172 15.578 1 91.69 332 PRO B C 1
ATOM 8334 O O . PRO B 1 332 ? 17.047 19.641 16.656 1 91.69 332 PRO B O 1
ATOM 8337 N N . GLN B 1 333 ? 16.719 21.234 15.117 1 88.56 333 GLN B N 1
ATOM 8338 C CA . GLN B 1 333 ? 15.68 21.906 15.891 1 88.56 333 GLN B CA 1
ATOM 8339 C C . GLN B 1 333 ? 14.352 21.141 15.789 1 88.56 333 GLN B C 1
ATOM 8341 O O . GLN B 1 333 ? 13.438 21.375 16.578 1 88.56 333 GLN B O 1
ATOM 8346 N N . ASP B 1 334 ? 14.312 20.219 14.828 1 90.94 334 ASP B N 1
ATOM 8347 C CA . ASP B 1 334 ? 13.094 19.484 14.555 1 90.94 334 ASP B CA 1
ATOM 8348 C C . ASP B 1 334 ? 13.086 18.141 15.281 1 90.94 334 ASP B C 1
ATOM 8350 O O . ASP B 1 334 ? 12.109 17.391 15.227 1 90.94 334 ASP B O 1
ATOM 8354 N N . VAL B 1 335 ? 14.133 17.781 16.016 1 90.19 335 VAL B N 1
ATOM 8355 C CA . VAL B 1 335 ? 14.258 16.484 16.672 1 90.19 335 VAL B CA 1
ATOM 8356 C C . VAL B 1 335 ? 13.414 16.453 17.938 1 90.19 335 VAL B C 1
ATOM 8358 O O . VAL B 1 335 ? 13.469 17.391 18.75 1 90.19 335 VAL B O 1
ATOM 8361 N N . TYR B 1 336 ? 12.531 15.477 18.094 1 88.19 336 TYR B N 1
ATOM 8362 C CA . TYR B 1 336 ? 11.75 15.242 19.312 1 88.19 336 TYR B CA 1
ATOM 8363 C C . TYR B 1 336 ? 12.453 14.258 20.234 1 88.19 336 TYR B C 1
ATOM 8365 O O . TYR B 1 336 ? 12.32 13.039 20.078 1 88.19 336 TYR B O 1
ATOM 8373 N N . TRP B 1 337 ? 13.094 14.648 21.25 1 81.81 337 TRP B N 1
ATOM 8374 C CA . TRP B 1 337 ? 14.023 13.875 22.078 1 81.81 337 TRP B CA 1
ATOM 8375 C C . TRP B 1 337 ? 13.266 13.039 23.094 1 81.81 337 TRP B C 1
ATOM 8377 O O . TRP B 1 337 ? 13.688 11.938 23.438 1 81.81 337 TRP B O 1
ATOM 8387 N N . PRO B 1 338 ? 12.133 13.422 23.641 1 74.69 338 PRO B N 1
ATOM 8388 C CA . PRO B 1 338 ? 11.547 12.719 24.781 1 74.69 338 PRO B CA 1
ATOM 8389 C C . PRO B 1 338 ? 11.141 11.289 24.453 1 74.69 338 PRO B C 1
ATOM 8391 O O . PRO B 1 338 ? 11.203 10.406 25.312 1 74.69 338 PRO B O 1
ATOM 8394 N N . PHE B 1 339 ? 10.633 11.094 23.375 1 67.38 339 PHE B N 1
ATOM 8395 C CA . PHE B 1 339 ? 10.133 9.75 23.094 1 67.38 339 PHE B CA 1
ATOM 8396 C C . PHE B 1 339 ? 10.875 9.141 21.906 1 67.38 339 PHE B C 1
ATOM 8398 O O . PHE B 1 339 ? 10.492 9.352 20.75 1 67.38 339 PHE B O 1
ATOM 8405 N N . PHE B 1 340 ? 12.023 8.57 22.328 1 74.44 340 PHE B N 1
ATOM 8406 C CA . PHE B 1 340 ? 12.781 7.934 21.266 1 74.44 340 PHE B CA 1
ATOM 8407 C C . PHE B 1 340 ? 12.672 6.418 21.344 1 74.44 340 PHE B C 1
ATOM 8409 O O . PHE B 1 340 ? 13.062 5.82 22.359 1 74.44 340 PHE B O 1
ATOM 8416 N N . SER B 1 341 ? 11.781 5.797 20.562 1 70.88 341 SER B N 1
ATOM 8417 C CA . SER B 1 341 ? 11.688 4.344 20.484 1 70.88 341 SER B CA 1
ATOM 8418 C C . SER B 1 341 ? 12.578 3.791 19.391 1 70.88 341 SER B C 1
ATOM 8420 O O . SER B 1 341 ? 12.453 4.184 18.219 1 70.88 341 SER B O 1
ATOM 8422 N N . ALA B 1 342 ? 13.508 2.949 19.828 1 72.75 342 ALA B N 1
ATOM 8423 C CA . ALA B 1 342 ? 14.492 2.486 18.844 1 72.75 342 ALA B CA 1
ATOM 8424 C C . ALA B 1 342 ? 14.188 1.063 18.391 1 72.75 342 ALA B C 1
ATOM 8426 O O . ALA B 1 342 ? 14.594 0.654 17.297 1 72.75 342 ALA B O 1
ATOM 8427 N N . SER B 1 343 ? 13.32 0.331 19.141 1 84.12 343 SER B N 1
ATOM 8428 C CA . SER B 1 343 ? 13.133 -1.067 18.766 1 84.12 343 SER B CA 1
ATOM 8429 C C . SER B 1 343 ? 12.031 -1.218 17.719 1 84.12 343 SER B C 1
ATOM 8431 O O . SER B 1 343 ? 11.055 -0.465 17.719 1 84.12 343 SER B O 1
ATOM 8433 N N . PHE B 1 344 ? 12.305 -2.18 16.875 1 83.94 344 PHE B N 1
ATOM 8434 C CA . PHE B 1 344 ? 11.406 -2.441 15.75 1 83.94 344 PHE B CA 1
ATOM 8435 C C . PHE B 1 344 ? 10.039 -2.879 16.25 1 83.94 344 PHE B C 1
ATOM 8437 O O . PHE B 1 344 ? 9.016 -2.34 15.812 1 83.94 344 PHE B O 1
ATOM 8444 N N . THR B 1 345 ? 10.016 -3.777 17.156 1 85.5 345 THR B N 1
ATOM 8445 C CA . THR B 1 345 ? 8.766 -4.344 17.641 1 85.5 345 THR B CA 1
ATOM 8446 C C . THR B 1 345 ? 7.977 -3.316 18.453 1 85.5 345 THR B C 1
ATOM 8448 O O . THR B 1 345 ? 6.75 -3.246 18.344 1 85.5 345 THR B O 1
ATOM 8451 N N . GLN B 1 346 ? 8.688 -2.535 19.188 1 87.25 346 GLN B N 1
ATOM 8452 C CA . GLN B 1 346 ? 8.016 -1.514 19.984 1 87.25 346 GLN B CA 1
ATOM 8453 C C . GLN B 1 346 ? 7.352 -0.469 19.094 1 87.25 346 GLN B C 1
ATOM 8455 O O . GLN B 1 346 ? 6.215 -0.063 19.359 1 87.25 346 GLN B O 1
ATOM 8460 N N . ARG B 1 347 ? 8.023 -0.042 18.062 1 87.88 347 ARG B N 1
ATOM 8461 C CA . ARG B 1 347 ? 7.461 0.938 17.141 1 87.88 347 ARG B CA 1
ATOM 8462 C C . ARG B 1 347 ? 6.25 0.374 16.406 1 87.88 347 ARG B C 1
ATOM 8464 O O . ARG B 1 347 ? 5.273 1.09 16.172 1 87.88 347 ARG B O 1
ATOM 8471 N N . TRP B 1 348 ? 6.379 -0.893 16.109 1 88.06 348 TRP B N 1
ATOM 8472 C CA . TRP B 1 348 ? 5.277 -1.557 15.406 1 88.06 348 TRP B CA 1
ATOM 8473 C C . TRP B 1 348 ? 4.035 -1.611 16.281 1 88.06 348 TRP B C 1
ATOM 8475 O O . TRP B 1 348 ? 2.93 -1.312 15.828 1 88.06 348 TRP B O 1
ATOM 8485 N N . ILE B 1 349 ? 4.184 -1.945 17.531 1 89.81 349 ILE B N 1
ATOM 8486 C CA . ILE B 1 349 ? 3.066 -2.053 18.469 1 89.81 349 ILE B CA 1
ATOM 8487 C C . ILE B 1 349 ? 2.465 -0.67 18.703 1 89.81 349 ILE B C 1
ATOM 8489 O O . ILE B 1 349 ? 1.242 -0.505 18.672 1 89.81 349 ILE B O 1
ATOM 8493 N N . LEU B 1 350 ? 3.297 0.346 18.906 1 90.69 350 LEU B N 1
ATOM 8494 C CA . LEU B 1 350 ? 2.83 1.698 19.203 1 90.69 350 LEU B CA 1
ATOM 8495 C C . LEU B 1 350 ? 2.049 2.268 18.016 1 90.69 350 LEU B C 1
ATOM 8497 O O . LEU B 1 350 ? 1.077 3.004 18.203 1 90.69 350 LEU B O 1
ATOM 8501 N N . LYS B 1 351 ? 2.545 1.958 16.828 1 91.19 351 LYS B N 1
ATOM 8502 C CA . LYS B 1 351 ? 1.838 2.414 15.633 1 91.19 351 LYS B CA 1
ATOM 8503 C C . LYS B 1 351 ? 0.397 1.91 15.617 1 91.19 351 LYS B C 1
ATOM 8505 O O . LYS B 1 351 ? -0.537 2.689 15.414 1 91.19 351 LYS B O 1
ATOM 8510 N N . TYR B 1 352 ? 0.175 0.652 15.961 1 91.25 352 TYR B N 1
ATOM 8511 C CA . TYR B 1 352 ? -1.163 0.079 15.859 1 91.25 352 TYR B CA 1
ATOM 8512 C C . TYR B 1 352 ? -1.996 0.42 17.094 1 91.25 352 TYR B C 1
ATOM 8514 O O . TYR B 1 352 ? -3.223 0.519 17 1 91.25 352 TYR B O 1
ATOM 8522 N N . VAL B 1 353 ? -1.33 0.609 18.219 1 91.94 353 VAL B N 1
ATOM 8523 C CA . VAL B 1 353 ? -2.045 1.096 19.391 1 91.94 353 VAL B CA 1
ATOM 8524 C C . VAL B 1 353 ? -2.582 2.5 19.125 1 91.94 353 VAL B C 1
ATOM 8526 O O . VAL B 1 353 ? -3.717 2.816 19.484 1 91.94 353 VAL B O 1
ATOM 8529 N N . ALA B 1 354 ? -1.713 3.387 18.5 1 93.5 354 ALA B N 1
ATOM 8530 C CA . ALA B 1 354 ? -2.15 4.738 18.156 1 93.5 354 ALA B CA 1
ATOM 8531 C C . ALA B 1 354 ? -3.326 4.703 17.188 1 93.5 354 ALA B C 1
ATOM 8533 O O . ALA B 1 354 ? -4.285 5.465 17.328 1 93.5 354 ALA B O 1
ATOM 8534 N N . ILE B 1 355 ? -3.293 3.791 16.219 1 93 355 ILE B N 1
ATOM 8535 C CA . ILE B 1 355 ? -4.379 3.664 15.258 1 93 355 ILE B CA 1
ATOM 8536 C C . ILE B 1 355 ? -5.648 3.193 15.961 1 93 355 ILE B C 1
ATOM 8538 O O . ILE B 1 355 ? -6.734 3.725 15.719 1 93 355 ILE B O 1
ATOM 8542 N N . ALA B 1 356 ? -5.543 2.18 16.859 1 93.25 356 ALA B N 1
ATOM 8543 C CA . ALA B 1 356 ? -6.688 1.676 17.625 1 93.25 356 ALA B CA 1
ATOM 8544 C C . ALA B 1 356 ? -7.293 2.771 18.484 1 93.25 356 ALA B C 1
ATOM 8546 O O . ALA B 1 356 ? -8.516 2.904 18.578 1 93.25 356 ALA B O 1
ATOM 8547 N N . ALA B 1 357 ? -6.41 3.557 19.094 1 94.88 357 ALA B N 1
ATOM 8548 C CA . ALA B 1 357 ? -6.879 4.656 19.938 1 94.88 357 ALA B CA 1
ATOM 8549 C C . ALA B 1 357 ? -7.629 5.695 19.109 1 94.88 357 ALA B C 1
ATOM 8551 O O . ALA B 1 357 ? -8.641 6.238 19.547 1 94.88 357 ALA B O 1
ATOM 8552 N N . CYS B 1 358 ? -7.105 6.023 17.922 1 94 358 CYS B N 1
ATOM 8553 C CA . CYS B 1 358 ? -7.77 6.965 17.031 1 94 358 CYS B CA 1
ATOM 8554 C C . CYS B 1 358 ? -9.148 6.461 16.625 1 94 358 CYS B C 1
ATOM 8556 O O . CYS B 1 358 ? -10.117 7.223 16.625 1 94 358 CYS B O 1
ATOM 8558 N N . ILE B 1 359 ? -9.336 5.145 16.359 1 92.62 359 ILE B N 1
ATOM 8559 C CA . ILE B 1 359 ? -10.617 4.559 15.969 1 92.62 359 ILE B CA 1
ATOM 8560 C C . ILE B 1 359 ? -11.594 4.637 17.141 1 92.62 359 ILE B C 1
ATOM 8562 O O . ILE B 1 359 ? -12.766 4.977 16.953 1 92.62 359 ILE B O 1
ATOM 8566 N N . VAL B 1 360 ? -11.094 4.348 18.344 1 93.06 360 VAL B N 1
ATOM 8567 C CA . VAL B 1 360 ? -11.922 4.422 19.531 1 93.06 360 VAL B CA 1
ATOM 8568 C C . VAL B 1 360 ? -12.422 5.855 19.734 1 93.06 360 VAL B C 1
ATOM 8570 O O . VAL B 1 360 ? -13.586 6.074 20.062 1 93.06 360 VAL B O 1
ATOM 8573 N N . LEU B 1 361 ? -11.539 6.816 19.469 1 92.69 361 LEU B N 1
ATOM 8574 C CA . LEU B 1 361 ? -11.914 8.219 19.625 1 92.69 361 LEU B CA 1
ATOM 8575 C C . LEU B 1 361 ? -12.977 8.609 18.609 1 92.69 361 LEU B C 1
ATOM 8577 O O . LEU B 1 361 ? -13.906 9.359 18.922 1 92.69 361 LEU B O 1
ATOM 8581 N N . VAL B 1 362 ? -12.867 8.117 17.406 1 91.44 362 VAL B N 1
ATOM 8582 C CA . VAL B 1 362 ? -13.828 8.414 16.359 1 91.44 362 VAL B CA 1
ATOM 8583 C C . VAL B 1 362 ? -15.203 7.848 16.734 1 91.44 362 VAL B C 1
ATOM 8585 O O . VAL B 1 362 ? -16.219 8.516 16.562 1 91.44 362 VAL B O 1
ATOM 8588 N N . VAL B 1 363 ? -15.227 6.637 17.344 1 90.25 363 VAL B N 1
ATOM 8589 C CA . VAL B 1 363 ? -16.484 5.988 17.719 1 90.25 363 VAL B CA 1
ATOM 8590 C C . VAL B 1 363 ? -17.078 6.688 18.938 1 90.25 363 VAL B C 1
ATOM 8592 O O . VAL B 1 363 ? -18.297 6.895 19 1 90.25 363 VAL B O 1
ATOM 8595 N N . LEU B 1 364 ? -16.25 7.086 19.844 1 90.12 364 LEU B N 1
ATOM 8596 C CA . LEU B 1 364 ? -16.703 7.777 21.047 1 90.12 364 LEU B CA 1
ATOM 8597 C C . LEU B 1 364 ? -17.344 9.117 20.703 1 90.12 364 LEU B C 1
ATOM 8599 O O . LEU B 1 364 ? -18.297 9.539 21.359 1 90.12 364 LEU B O 1
ATOM 8603 N N . PHE B 1 365 ? -16.875 9.789 19.641 1 90.38 365 PHE B N 1
ATOM 8604 C CA . PHE B 1 365 ? -17.375 11.102 19.266 1 90.38 365 PHE B CA 1
ATOM 8605 C C . PHE B 1 365 ? -18.672 10.992 18.5 1 90.38 365 PHE B C 1
ATOM 8607 O O . PHE B 1 365 ? -19.297 12 18.156 1 90.38 365 PHE B O 1
ATOM 8614 N N . PHE B 1 366 ? -19.125 9.766 18.25 1 87 366 PHE B N 1
ATOM 8615 C CA . PHE B 1 366 ? -20.438 9.547 17.672 1 87 366 PHE B CA 1
ATOM 8616 C C . PHE B 1 366 ? -21.531 10.078 18.578 1 87 366 PHE B C 1
ATOM 8618 O O . PHE B 1 366 ? -22.516 10.656 18.109 1 87 366 PHE B O 1
ATOM 8625 N N . GLY B 1 367 ? -21.359 10.031 19.875 1 85.38 367 GLY B N 1
ATOM 8626 C CA . GLY B 1 367 ? -22.328 10.484 20.859 1 85.38 367 GLY B CA 1
ATOM 8627 C C . GLY B 1 367 ? -22.594 11.977 20.766 1 85.38 367 GLY B C 1
ATOM 8628 O O . GLY B 1 367 ? -23.719 12.391 20.484 1 85.38 367 GLY B O 1
ATOM 8629 N N . PRO B 1 368 ? -21.578 12.805 20.844 1 86.69 368 PRO B N 1
ATOM 8630 C CA . PRO B 1 368 ? -21.781 14.25 20.781 1 86.69 368 PRO B CA 1
ATOM 8631 C C . PRO B 1 368 ? -22.375 14.703 19.453 1 86.69 368 PRO B C 1
ATOM 8633 O O . PRO B 1 368 ? -23.172 15.641 19.422 1 86.69 368 PRO B O 1
ATOM 8636 N N . VAL B 1 369 ? -22.031 14.109 18.391 1 86.81 369 VAL B N 1
ATOM 8637 C CA . VAL B 1 369 ? -22.516 14.523 17.078 1 86.81 369 VAL B CA 1
ATOM 8638 C C . VAL B 1 369 ? -24 14.211 16.938 1 86.81 369 VAL B C 1
ATOM 8640 O O . VAL B 1 369 ? -24.766 15.016 16.406 1 86.81 369 VAL B O 1
ATOM 8643 N N . VAL B 1 370 ? -24.391 13.047 17.422 1 82.88 370 VAL B N 1
ATOM 8644 C CA . VAL B 1 370 ? -25.797 12.695 17.391 1 82.88 370 VAL B CA 1
ATOM 8645 C C . VAL B 1 370 ? -26.594 13.656 18.266 1 82.88 370 VAL B C 1
ATOM 8647 O O . VAL B 1 370 ? -27.703 14.055 17.922 1 82.88 370 VAL B O 1
ATOM 8650 N N . LEU B 1 371 ? -26 14.07 19.359 1 82.88 371 LEU B N 1
ATOM 8651 C CA . LEU B 1 371 ? -26.641 15.031 20.25 1 82.88 371 LEU B CA 1
ATOM 8652 C C . LEU B 1 371 ? -26.844 16.375 19.547 1 82.88 371 LEU B C 1
ATOM 8654 O O . LEU B 1 371 ? -27.906 16.969 19.641 1 82.88 371 LEU B O 1
ATOM 8658 N N . VAL B 1 372 ? -25.859 16.828 18.844 1 85.06 372 VAL B N 1
ATOM 8659 C CA . VAL B 1 372 ? -25.906 18.109 18.141 1 85.06 372 VAL B CA 1
ATOM 8660 C C . VAL B 1 372 ? -26.984 18.047 17.047 1 85.06 372 VAL B C 1
ATOM 8662 O O . VAL B 1 372 ? -27.734 19 16.859 1 85.06 372 VAL B O 1
ATOM 8665 N N . GLN B 1 373 ? -27.031 16.953 16.344 1 82.44 373 GLN B N 1
ATOM 8666 C CA . GLN B 1 373 ? -27.984 16.812 15.25 1 82.44 373 GLN B CA 1
ATOM 8667 C C . GLN B 1 373 ? -29.422 16.734 15.781 1 82.44 373 GLN B C 1
ATOM 8669 O O . GLN B 1 373 ? -30.359 17.188 15.117 1 82.44 373 GLN B O 1
ATOM 8674 N N . SER B 1 374 ? -29.531 16.203 16.953 1 78.75 374 SER B N 1
ATOM 8675 C CA . SER B 1 374 ? -30.859 16.141 17.547 1 78.75 374 SER B CA 1
ATOM 8676 C C . SER B 1 374 ? -31.375 17.531 17.906 1 78.75 374 SER B C 1
ATOM 8678 O O . SER B 1 374 ? -32.594 17.766 17.906 1 78.75 374 SER B O 1
ATOM 8680 N N . LEU B 1 375 ? -30.469 18.453 18.062 1 78.88 375 LEU B N 1
ATOM 8681 C CA . LEU B 1 375 ? -30.828 19.812 18.422 1 78.88 375 LEU B CA 1
ATOM 8682 C C . LEU B 1 375 ? -31.328 20.578 17.188 1 78.88 375 LEU B C 1
ATOM 8684 O O . LEU B 1 375 ? -32.031 21.594 17.328 1 78.88 375 LEU B O 1
ATOM 8688 N N . THR B 1 376 ? -30.938 20.156 16 1 77.62 376 THR B N 1
ATOM 8689 C CA . THR B 1 376 ? -31.297 20.859 14.781 1 77.62 376 THR B CA 1
ATOM 8690 C C . THR B 1 376 ? -32.75 20.609 14.422 1 77.62 376 THR B C 1
ATOM 8692 O O . THR B 1 376 ? -33.344 21.359 13.641 1 77.62 376 THR B O 1
ATOM 8695 N N . HIS B 1 377 ? -33.281 19.547 15 1 73.94 377 HIS B N 1
ATOM 8696 C CA . HIS B 1 377 ? -34.688 19.234 14.742 1 73.94 377 HIS B CA 1
ATOM 8697 C C . HIS B 1 377 ? -35.562 19.594 15.945 1 73.94 377 HIS B C 1
ATOM 8699 O O . HIS B 1 377 ? -35.406 19 17.016 1 73.94 377 HIS B O 1
ATOM 8705 N N . LEU B 1 378 ? -36.406 20.609 15.68 1 68.56 378 LEU B N 1
ATOM 8706 C CA . LEU B 1 378 ? -37.219 21.156 16.75 1 68.56 378 LEU B CA 1
ATOM 8707 C C . LEU B 1 378 ? -38.062 20.047 17.375 1 68.56 378 LEU B C 1
ATOM 8709 O O . LEU B 1 378 ? -38.219 20 18.609 1 68.56 378 LEU B O 1
ATOM 8713 N N . ASP B 1 379 ? -38.562 19.172 16.453 1 67 379 ASP B N 1
ATOM 8714 C CA . ASP B 1 379 ? -39.469 18.125 16.922 1 67 379 ASP B CA 1
ATOM 8715 C C . ASP B 1 379 ? -38.75 17.156 17.844 1 67 379 ASP B C 1
ATOM 8717 O O . ASP B 1 379 ? -39.25 16.781 18.891 1 67 379 ASP B O 1
ATOM 8721 N N . GLN B 1 380 ? -37.594 16.906 17.516 1 70 380 GLN B N 1
ATOM 8722 C CA . GLN B 1 380 ? -36.812 15.945 18.312 1 70 380 GLN B CA 1
ATOM 8723 C C . GLN B 1 380 ? -36.344 16.578 19.625 1 70 380 GLN B C 1
ATOM 8725 O O . GLN B 1 380 ? -36.281 15.906 20.656 1 70 380 GLN B O 1
ATOM 8730 N N . LEU B 1 381 ? -36.094 17.859 19.562 1 71.5 381 LEU B N 1
ATOM 8731 C CA . LEU B 1 381 ? -35.594 18.578 20.734 1 71.5 381 LEU B CA 1
ATOM 8732 C C . LEU B 1 381 ? -36.688 18.703 21.797 1 71.5 381 LEU B C 1
ATOM 8734 O O . LEU B 1 381 ? -36.406 18.531 22.984 1 71.5 381 LEU B O 1
ATOM 8738 N N . GLU B 1 382 ? -37.875 18.953 21.266 1 72.69 382 GLU B N 1
ATOM 8739 C CA . GLU B 1 382 ? -39 19.094 22.188 1 72.69 382 GLU B CA 1
ATOM 8740 C C . GLU B 1 382 ? -39.344 17.766 22.859 1 72.69 382 GLU B C 1
ATOM 8742 O O . GLU B 1 382 ? -39.781 17.75 24 1 72.69 382 GLU B O 1
ATOM 8747 N N . THR B 1 383 ? -39.031 16.703 22.125 1 71.06 383 THR B N 1
ATOM 8748 C CA . THR B 1 383 ? -39.344 15.375 22.641 1 71.06 383 THR B CA 1
ATOM 8749 C C . THR B 1 383 ? -38.312 14.938 23.672 1 71.06 383 THR B C 1
ATOM 8751 O O . THR B 1 383 ? -38.656 14.359 24.703 1 71.06 383 THR B O 1
ATOM 8754 N N . TRP B 1 384 ? -37.094 15.281 23.469 1 71.31 384 TRP B N 1
ATOM 8755 C CA . TRP B 1 384 ? -36.031 14.82 24.344 1 71.31 384 TRP B CA 1
ATOM 8756 C C . TRP B 1 384 ? -35.906 15.719 25.562 1 71.31 384 TRP B C 1
ATOM 8758 O O . TRP B 1 384 ? -35.562 15.25 26.656 1 71.31 384 TRP B O 1
ATOM 8768 N N . PHE B 1 385 ? -36.125 17.047 25.281 1 74.56 385 PHE B N 1
ATOM 8769 C CA . PHE B 1 385 ? -36.031 18 26.375 1 74.56 385 PHE B CA 1
ATOM 8770 C C . PHE B 1 385 ? -37.312 18.812 26.516 1 74.56 385 PHE B C 1
ATOM 8772 O O . PHE B 1 385 ? -37.375 19.969 26.078 1 74.56 385 PHE B O 1
ATOM 8779 N N . PRO B 1 386 ? -38.375 18.312 27.156 1 75.5 386 PRO B N 1
ATOM 8780 C CA . PRO B 1 386 ? -39.688 19 27.266 1 75.5 386 PRO B CA 1
ATOM 8781 C C . PRO B 1 386 ? -39.594 20.312 28.031 1 75.5 386 PRO B C 1
ATOM 8783 O O . PRO B 1 386 ? -40.438 21.188 27.859 1 75.5 386 PRO B O 1
ATOM 8786 N N . PHE B 1 387 ? -38.5 20.406 28.859 1 74.69 387 PHE B N 1
ATOM 8787 C CA . PHE B 1 387 ? -38.406 21.625 29.656 1 74.69 387 PHE B CA 1
ATOM 8788 C C . PHE B 1 387 ? -38.125 22.828 28.766 1 74.69 387 PHE B C 1
ATOM 8790 O O . PHE B 1 387 ? -38.344 23.969 29.172 1 74.69 387 PHE B O 1
ATOM 8797 N N . LEU B 1 388 ? -37.688 22.672 27.531 1 72.5 388 LEU B N 1
ATOM 8798 C CA . LEU B 1 388 ? -37.312 23.75 26.609 1 72.5 388 LEU B CA 1
ATOM 8799 C C . LEU B 1 388 ? -38.531 24.219 25.812 1 72.5 388 LEU B C 1
ATOM 8801 O O . LEU B 1 388 ? -38.438 25.203 25.062 1 72.5 388 LEU B O 1
ATOM 8805 N N . LYS B 1 389 ? -39.625 23.547 26 1 74.75 389 LYS B N 1
ATOM 8806 C CA . LYS B 1 389 ? -40.844 23.891 25.234 1 74.75 389 LYS B CA 1
ATOM 8807 C C . LYS B 1 389 ? -41.25 25.344 25.484 1 74.75 389 LYS B C 1
ATOM 8809 O O . LYS B 1 389 ? -41.656 26.031 24.562 1 74.75 389 LYS B O 1
ATOM 8814 N N . GLY B 1 390 ? -41.125 25.75 26.688 1 72.75 390 GLY B N 1
ATOM 8815 C CA . GLY B 1 390 ? -41.469 27.125 27.016 1 72.75 390 GLY B CA 1
ATOM 8816 C C . GLY B 1 390 ? -40.562 28.141 26.359 1 72.75 390 GLY B C 1
ATOM 8817 O O . GLY B 1 390 ? -41.062 29.141 25.812 1 72.75 390 GLY B O 1
ATOM 8818 N N . ILE B 1 391 ? -39.344 27.859 26.344 1 76 391 ILE B N 1
ATOM 8819 C CA . ILE B 1 391 ? -38.344 28.781 25.812 1 76 391 ILE B CA 1
ATOM 8820 C C . ILE B 1 391 ? -38.344 28.75 24.281 1 76 391 ILE B C 1
ATOM 8822 O O . ILE B 1 391 ? -38.094 29.766 23.625 1 76 391 ILE B O 1
ATOM 8826 N N . LEU B 1 392 ? -38.844 27.625 23.703 1 75.19 392 LEU B N 1
ATOM 8827 C CA . LEU B 1 392 ? -38.812 27.422 22.266 1 75.19 392 LEU B CA 1
ATOM 8828 C C . LEU B 1 392 ? -40.031 28.078 21.609 1 75.19 392 LEU B C 1
ATOM 8830 O O . LEU B 1 392 ? -40.125 28.125 20.391 1 75.19 392 LEU B O 1
ATOM 8834 N N . ARG B 1 393 ? -40.781 28.703 22.5 1 76.19 393 ARG B N 1
ATOM 8835 C CA . ARG B 1 393 ? -41.938 29.406 21.969 1 76.19 393 ARG B CA 1
ATOM 8836 C C . ARG B 1 393 ? -41.562 30.781 21.422 1 76.19 393 ARG B C 1
ATOM 8838 O O . ARG B 1 393 ? -42.25 31.312 20.547 1 76.19 393 ARG B O 1
ATOM 8845 N N . VAL B 1 394 ? -40.406 31.203 21.922 1 78.12 394 VAL B N 1
ATOM 8846 C CA . VAL B 1 394 ? -39.906 32.469 21.391 1 78.12 394 VAL B CA 1
ATOM 8847 C C . VAL B 1 394 ? -39.156 32.188 20.078 1 78.12 394 VAL B C 1
ATOM 8849 O O . VAL B 1 394 ? -38.188 31.422 20.062 1 78.12 394 VAL B O 1
ATOM 8852 N N . THR B 1 395 ? -39.656 32.812 19.109 1 78.62 395 THR B N 1
ATOM 8853 C CA . THR B 1 395 ? -39.156 32.531 17.766 1 78.62 395 THR B CA 1
ATOM 8854 C C . THR B 1 395 ? -37.656 32.75 17.656 1 78.62 395 THR B C 1
ATOM 8856 O O . THR B 1 395 ? -36.938 31.938 17.078 1 78.62 395 THR B O 1
ATOM 8859 N N . PHE B 1 396 ? -37.219 33.812 18.188 1 81.44 396 PHE B N 1
ATOM 8860 C CA . PHE B 1 396 ? -35.812 34.156 18.094 1 81.44 396 PHE B CA 1
ATOM 8861 C C . PHE B 1 396 ? -34.969 33.125 18.828 1 81.44 396 PHE B C 1
ATOM 8863 O O . PHE B 1 396 ? -33.938 32.688 18.312 1 81.44 396 PHE B O 1
ATOM 8870 N N . VAL B 1 397 ? -35.344 32.75 19.922 1 81.25 397 VAL B N 1
ATOM 8871 C CA . VAL B 1 397 ? -34.594 31.797 20.719 1 81.25 397 VAL B CA 1
ATOM 8872 C C . VAL B 1 397 ? -34.594 30.422 20.047 1 81.25 397 VAL B C 1
ATOM 8874 O O . VAL B 1 397 ? -33.594 29.719 20.047 1 81.25 397 VAL B O 1
ATOM 8877 N N . SER B 1 398 ? -35.688 30.172 19.469 1 80.44 398 SER B N 1
ATOM 8878 C CA . SER B 1 398 ? -35.781 28.891 18.766 1 80.44 398 SER B CA 1
ATOM 8879 C C . SER B 1 398 ? -34.875 28.875 17.547 1 80.44 398 SER B C 1
ATOM 8881 O O . SER B 1 398 ? -34.281 27.844 17.234 1 80.44 398 SER B O 1
ATOM 8883 N N . GLN B 1 399 ? -34.719 30.016 16.969 1 80.69 399 GLN B N 1
ATOM 8884 C CA . GLN B 1 399 ? -33.844 30.094 15.797 1 80.69 399 GLN B CA 1
ATOM 8885 C C . GLN B 1 399 ? -32.375 30 16.188 1 80.69 399 GLN B C 1
ATOM 8887 O O . GLN B 1 399 ? -31.578 29.375 15.469 1 80.69 399 GLN B O 1
ATOM 8892 N N . VAL B 1 400 ? -32.125 30.5 17.203 1 83.06 400 VAL B N 1
ATOM 8893 C CA . VAL B 1 400 ? -30.734 30.469 17.672 1 83.06 400 VAL B CA 1
ATOM 8894 C C . VAL B 1 400 ? -30.375 29.062 18.125 1 83.06 400 VAL B C 1
ATOM 8896 O O . VAL B 1 400 ? -29.281 28.562 17.812 1 83.06 400 VAL B O 1
ATOM 8899 N N . ILE B 1 401 ? -31.234 28.422 18.734 1 80.88 401 ILE B N 1
ATOM 8900 C CA . ILE B 1 401 ? -30.969 27.094 19.266 1 80.88 401 ILE B CA 1
ATOM 8901 C C . ILE B 1 401 ? -30.938 26.078 18.125 1 80.88 401 ILE B C 1
ATOM 8903 O O . ILE B 1 401 ? -30.078 25.188 18.109 1 80.88 401 ILE B O 1
ATOM 8907 N N . THR B 1 402 ? -31.766 26.25 17.125 1 78.19 402 THR B N 1
ATOM 8908 C CA . THR B 1 402 ? -31.844 25.281 16.047 1 78.19 402 THR B CA 1
ATOM 8909 C C . THR B 1 402 ? -30.828 25.609 14.945 1 78.19 402 THR B C 1
ATOM 8911 O O . THR B 1 402 ? -30.359 24.719 14.242 1 78.19 402 THR B O 1
ATOM 8914 N N . GLY B 1 403 ? -30.406 26.828 14.883 1 78.69 403 GLY B N 1
ATOM 8915 C CA . GLY B 1 403 ? -29.547 27.219 13.781 1 78.69 403 GLY B CA 1
ATOM 8916 C C . GLY B 1 403 ? -28.094 27.438 14.188 1 78.69 403 GLY B C 1
ATOM 8917 O O . GLY B 1 403 ? -27.188 26.969 13.508 1 78.69 403 GLY B O 1
ATOM 8918 N N . TYR B 1 404 ? -27.906 28.047 15.266 1 84.69 404 TYR B N 1
ATOM 8919 C CA . TYR B 1 404 ? -26.562 28.5 15.625 1 84.69 404 TYR B CA 1
ATOM 8920 C C . TYR B 1 404 ? -25.938 27.578 16.672 1 84.69 404 TYR B C 1
ATOM 8922 O O . TYR B 1 404 ? -24.766 27.188 16.531 1 84.69 404 TYR B O 1
ATOM 8930 N N . LEU B 1 405 ? -26.656 27.062 17.609 1 84.62 405 LEU B N 1
ATOM 8931 C CA . LEU B 1 405 ? -26.141 26.359 18.766 1 84.62 405 LEU B CA 1
ATOM 8932 C C . LEU B 1 405 ? -25.531 25.016 18.344 1 84.62 405 LEU B C 1
ATOM 8934 O O . LEU B 1 405 ? -24.469 24.641 18.828 1 84.62 405 LEU B O 1
ATOM 8938 N N . PRO B 1 406 ? -26.219 24.344 17.453 1 86.19 406 PRO B N 1
ATOM 8939 C CA . PRO B 1 406 ? -25.625 23.062 17.062 1 86.19 406 PRO B CA 1
ATOM 8940 C C . PRO B 1 406 ? -24.234 23.203 16.453 1 86.19 406 PRO B C 1
ATOM 8942 O O . PRO B 1 406 ? -23.328 22.438 16.781 1 86.19 406 PRO B O 1
ATOM 8945 N N . SER B 1 407 ? -24.062 24.156 15.594 1 87.94 407 SER B N 1
ATOM 8946 C CA . SER B 1 407 ? -22.766 24.391 14.969 1 87.94 407 SER B CA 1
ATOM 8947 C C . SER B 1 407 ? -21.719 24.812 15.992 1 87.94 407 SER B C 1
ATOM 8949 O O . SER B 1 407 ? -20.562 24.406 15.914 1 87.94 407 SER B O 1
ATOM 8951 N N . LEU B 1 408 ? -22.125 25.547 16.984 1 88 408 LEU B N 1
ATOM 8952 C CA . LEU B 1 408 ? -21.219 26.016 18.016 1 88 408 LEU B CA 1
ATOM 8953 C C . LEU B 1 408 ? -20.781 24.875 18.922 1 88 408 LEU B C 1
ATOM 8955 O O . LEU B 1 408 ? -19.609 24.781 19.281 1 88 408 LEU B O 1
ATOM 8959 N N . ILE B 1 409 ? -21.734 24.031 19.266 1 87.75 409 ILE B N 1
ATOM 8960 C CA . ILE B 1 409 ? -21.422 22.891 20.109 1 87.75 409 ILE B CA 1
ATOM 8961 C C . ILE B 1 409 ? -20.453 21.953 19.375 1 87.75 409 ILE B C 1
ATOM 8963 O O . ILE B 1 409 ? -19.5 21.453 19.953 1 87.75 409 ILE B O 1
ATOM 8967 N N . LEU B 1 410 ? -20.75 21.766 18.125 1 88.69 410 LEU B N 1
ATOM 8968 C CA . LEU B 1 410 ? -19.875 20.906 17.328 1 88.69 410 LEU B CA 1
ATOM 8969 C C . LEU B 1 410 ? -18.469 21.5 17.25 1 88.69 410 LEU B C 1
ATOM 8971 O O . LEU B 1 410 ? -17.484 20.766 17.344 1 88.69 410 LEU B O 1
ATOM 8975 N N . GLN B 1 411 ? -18.375 22.766 17.094 1 88.19 411 GLN B N 1
ATOM 8976 C CA . GLN B 1 411 ? -17.078 23.453 17.047 1 88.19 411 GLN B CA 1
ATOM 8977 C C . GLN B 1 411 ? -16.328 23.297 18.375 1 88.19 411 GLN B C 1
ATOM 8979 O O . GLN B 1 411 ? -15.109 23.125 18.375 1 88.19 411 GLN B O 1
ATOM 8984 N N . LEU B 1 412 ? -17.047 23.375 19.453 1 87.25 412 LEU B N 1
ATOM 8985 C CA . LEU B 1 412 ? -16.438 23.25 20.766 1 87.25 412 LEU B CA 1
ATOM 8986 C C . LEU B 1 412 ? -15.828 21.859 20.953 1 87.25 412 LEU B C 1
ATOM 8988 O O . LEU B 1 412 ? -14.719 21.734 21.469 1 87.25 412 LEU B O 1
ATOM 8992 N N . PHE B 1 413 ? -16.531 20.891 20.5 1 88.06 413 PHE B N 1
ATOM 8993 C CA . PHE B 1 413 ? -16.016 19.531 20.609 1 88.06 413 PHE B CA 1
ATOM 8994 C C . PHE B 1 413 ? -14.812 19.328 19.688 1 88.06 413 PHE B C 1
ATOM 8996 O O . PHE B 1 413 ? -13.875 18.625 20.031 1 88.06 413 PHE B O 1
ATOM 9003 N N . GLN B 1 414 ? -14.836 19.969 18.547 1 89.25 414 GLN B N 1
ATOM 9004 C CA . GLN B 1 414 ? -13.758 19.828 17.578 1 89.25 414 GLN B CA 1
ATOM 9005 C C . GLN B 1 414 ? -12.484 20.516 18.047 1 89.25 414 GLN B C 1
ATOM 9007 O O . GLN B 1 414 ? -11.391 20.188 17.594 1 89.25 414 GLN B O 1
ATOM 9012 N N . HIS B 1 415 ? -12.625 21.438 18.984 1 88.62 415 HIS B N 1
ATOM 9013 C CA . HIS B 1 415 ? -11.484 22.188 19.484 1 88.62 415 HIS B CA 1
ATOM 9014 C C . HIS B 1 415 ? -10.531 21.281 20.266 1 88.62 415 HIS B C 1
ATOM 9016 O O . HIS B 1 415 ? -9.328 21.547 20.328 1 88.62 415 HIS B O 1
ATOM 9022 N N . TYR B 1 416 ? -11.008 20.125 20.719 1 89.56 416 TYR B N 1
ATOM 9023 C CA . TYR B 1 416 ? -10.203 19.25 21.562 1 89.56 416 TYR B CA 1
ATOM 9024 C C . TYR B 1 416 ? -9.586 18.125 20.734 1 89.56 416 TYR B C 1
ATOM 9026 O O . TYR B 1 416 ? -8.789 17.344 21.25 1 89.56 416 TYR B O 1
ATOM 9034 N N . VAL B 1 417 ? -9.82 18.109 19.531 1 92.62 417 VAL B N 1
ATOM 9035 C CA . VAL B 1 417 ? -9.398 16.984 18.703 1 92.62 417 VAL B CA 1
ATOM 9036 C C . VAL B 1 417 ? -7.93 17.141 18.328 1 92.62 417 VAL B C 1
ATOM 9038 O O . VAL B 1 417 ? -7.145 16.203 18.453 1 92.62 417 VAL B O 1
ATOM 9041 N N . PRO B 1 418 ? -7.43 18.328 17.922 1 93.5 418 PRO B N 1
ATOM 9042 C CA . PRO B 1 418 ? -6.043 18.453 17.469 1 93.5 418 PRO B CA 1
ATOM 9043 C C . PRO B 1 418 ? -5.035 18.141 18.578 1 93.5 418 PRO B C 1
ATOM 9045 O O . PRO B 1 418 ? -4.094 17.375 18.359 1 93.5 418 PRO B O 1
ATOM 9048 N N . PRO B 1 419 ? -5.262 18.656 19.844 1 93.56 419 PRO B N 1
ATOM 9049 C CA . PRO B 1 419 ? -4.309 18.266 20.891 1 93.56 419 PRO B CA 1
ATOM 9050 C C . PRO B 1 419 ? -4.32 16.781 21.188 1 93.56 419 PRO B C 1
ATOM 9052 O O . PRO B 1 419 ? -3.271 16.188 21.469 1 93.56 419 PRO B O 1
ATOM 9055 N N . ALA B 1 420 ? -5.395 16.188 21.094 1 94.38 420 ALA B N 1
ATOM 9056 C CA . ALA B 1 420 ? -5.477 14.758 21.328 1 94.38 420 ALA B CA 1
ATOM 9057 C C . ALA B 1 420 ? -4.758 13.977 20.234 1 94.38 420 ALA B C 1
ATOM 9059 O O . ALA B 1 420 ? -4.035 13.016 20.516 1 94.38 420 ALA B O 1
ATOM 9060 N N . MET B 1 421 ? -4.93 14.43 19.031 1 95.44 421 MET B N 1
ATOM 9061 C CA . MET B 1 421 ? -4.34 13.711 17.906 1 95.44 421 MET B CA 1
ATOM 9062 C C . MET B 1 421 ? -2.828 13.898 17.875 1 95.44 421 MET B C 1
ATOM 9064 O O . MET B 1 421 ? -2.094 12.992 17.484 1 95.44 421 MET B O 1
ATOM 9068 N N . ILE B 1 422 ? -2.352 15.078 18.234 1 94.56 422 ILE B N 1
ATOM 9069 C CA . ILE B 1 422 ? -0.908 15.289 18.266 1 94.56 422 ILE B CA 1
ATOM 9070 C C . ILE B 1 422 ? -0.285 14.445 19.375 1 94.56 422 ILE B C 1
ATOM 9072 O O . ILE B 1 422 ? 0.833 13.945 19.219 1 94.56 422 ILE B O 1
ATOM 9076 N N . MET B 1 423 ? -0.995 14.312 20.5 1 93.06 423 MET B N 1
ATOM 9077 C CA . MET B 1 423 ? -0.519 13.453 21.578 1 93.06 423 MET B CA 1
ATOM 9078 C C . MET B 1 423 ? -0.434 12 21.125 1 93.06 423 MET B C 1
ATOM 9080 O O . MET B 1 423 ? 0.559 11.32 21.375 1 93.06 423 MET B O 1
ATOM 9084 N N . LEU B 1 424 ? -1.416 11.57 20.391 1 93.75 424 LEU B N 1
ATOM 9085 C CA . LEU B 1 424 ? -1.426 10.203 19.891 1 93.75 424 LEU B CA 1
ATOM 9086 C C . LEU B 1 424 ? -0.315 9.992 18.859 1 93.75 424 LEU B C 1
ATOM 9088 O O . LEU B 1 424 ? 0.315 8.93 18.828 1 93.75 424 LEU B O 1
ATOM 9092 N N . SER B 1 425 ? -0.091 11 18.047 1 93.69 425 SER B N 1
ATOM 9093 C CA . SER B 1 425 ? 0.959 10.898 17.031 1 93.69 425 SER B CA 1
ATOM 9094 C C . SER B 1 425 ? 2.344 10.914 17.672 1 93.69 425 SER B C 1
ATOM 9096 O O . SER B 1 425 ? 3.291 10.344 17.125 1 93.69 425 SER B O 1
ATOM 9098 N N . SER B 1 426 ? 2.479 11.57 18.828 1 90.69 426 SER B N 1
ATOM 9099 C CA . SER B 1 426 ? 3.766 11.633 19.5 1 90.69 426 SER B CA 1
ATOM 9100 C C . SER B 1 426 ? 4.141 10.289 20.109 1 90.69 426 SER B C 1
ATOM 9102 O O . SER B 1 426 ? 5.324 9.969 20.25 1 90.69 426 SER B O 1
ATOM 9104 N N . ILE B 1 427 ? 3.172 9.461 20.344 1 88 427 ILE B N 1
ATOM 9105 C CA . ILE B 1 427 ? 3.422 8.164 20.969 1 88 427 ILE B CA 1
ATOM 9106 C C . ILE B 1 427 ? 3.854 7.156 19.906 1 88 427 ILE B C 1
ATOM 9108 O O . ILE B 1 427 ? 4.457 6.129 20.219 1 88 427 ILE B O 1
ATOM 9112 N N . GLN B 1 428 ? 3.576 7.336 18.609 1 88.31 428 GLN B N 1
ATOM 9113 C CA . GLN B 1 428 ? 3.857 6.406 17.531 1 88.31 428 GLN B CA 1
ATOM 9114 C C . GLN B 1 428 ? 5.359 6.273 17.297 1 88.31 428 GLN B C 1
ATOM 9116 O O . GLN B 1 428 ? 5.812 5.32 16.656 1 88.31 428 GLN B O 1
ATOM 9121 N N . GLY B 1 429 ? 6.176 7.129 17.891 1 81.38 429 GLY B N 1
ATOM 9122 C CA . GLY B 1 429 ? 7.617 6.953 17.828 1 81.38 429 GLY B CA 1
ATOM 9123 C C . GLY B 1 429 ? 8.266 7.738 16.703 1 81.38 429 GLY B C 1
ATOM 9124 O O . GLY B 1 429 ? 9.305 7.332 16.172 1 81.38 429 GLY B O 1
ATOM 9125 N N . TYR B 1 430 ? 7.715 8.758 16.219 1 86.12 430 TYR B N 1
ATOM 9126 C CA . TYR B 1 430 ? 8.375 9.617 15.25 1 86.12 430 TYR B CA 1
ATOM 9127 C C . TYR B 1 430 ? 9.5 10.414 15.898 1 86.12 430 TYR B C 1
ATOM 9129 O O . TYR B 1 430 ? 9.414 10.766 17.078 1 86.12 430 TYR B O 1
ATOM 9137 N N . ILE B 1 431 ? 10.43 10.703 15.164 1 88 431 ILE B N 1
ATOM 9138 C CA . ILE B 1 431 ? 11.609 11.344 15.734 1 88 431 ILE B CA 1
ATOM 9139 C C . ILE B 1 431 ? 11.57 12.844 15.438 1 88 431 ILE B C 1
ATOM 9141 O O . ILE B 1 431 ? 12.219 13.633 16.125 1 88 431 ILE B O 1
ATOM 9145 N N . ALA B 1 432 ? 10.883 13.18 14.438 1 91.56 432 ALA B N 1
ATOM 9146 C CA . ALA B 1 432 ? 10.805 14.578 14.031 1 91.56 432 ALA B CA 1
ATOM 9147 C C . ALA B 1 432 ? 9.445 15.18 14.375 1 91.56 432 ALA B C 1
ATOM 9149 O O . ALA B 1 432 ? 8.414 14.523 14.227 1 91.56 432 ALA B O 1
ATOM 9150 N N . ARG B 1 433 ? 9.445 16.422 14.875 1 91.81 433 ARG B N 1
ATOM 9151 C CA . ARG B 1 433 ? 8.211 17.141 15.18 1 91.81 433 ARG B CA 1
ATOM 9152 C C . ARG B 1 433 ? 7.379 17.344 13.914 1 91.81 433 ARG B C 1
ATOM 9154 O O . ARG B 1 433 ? 6.148 17.297 13.961 1 91.81 433 ARG B O 1
ATOM 9161 N N . SER B 1 434 ? 8.062 17.609 12.852 1 91.88 434 SER B N 1
ATOM 9162 C CA . SER B 1 434 ? 7.371 17.797 11.578 1 91.88 434 SER B CA 1
ATOM 9163 C C . SER B 1 434 ? 6.629 16.531 11.156 1 91.88 434 SER B C 1
ATOM 9165 O O . SER B 1 434 ? 5.52 16.609 10.625 1 91.88 434 SER B O 1
ATOM 9167 N N . HIS B 1 435 ? 7.23 15.352 11.469 1 92.06 435 HIS B N 1
ATOM 9168 C CA . HIS B 1 435 ? 6.57 14.102 11.133 1 92.06 435 HIS B CA 1
ATOM 9169 C C . HIS B 1 435 ? 5.379 13.844 12.047 1 92.06 435 HIS B C 1
ATOM 9171 O O . HIS B 1 435 ? 4.371 13.273 11.617 1 92.06 435 HIS B O 1
ATOM 9177 N N . ILE B 1 436 ? 5.535 14.227 13.281 1 93.31 436 ILE B N 1
ATOM 9178 C CA . ILE B 1 436 ? 4.434 14.094 14.234 1 93.31 436 ILE B CA 1
ATOM 9179 C C . ILE B 1 436 ? 3.258 14.953 13.789 1 93.31 436 ILE B C 1
ATOM 9181 O O . ILE B 1 436 ? 2.109 14.5 13.789 1 93.31 436 ILE B O 1
ATOM 9185 N N . GLU B 1 437 ? 3.551 16.172 13.367 1 94.25 437 GLU B N 1
ATOM 9186 C CA . GLU B 1 437 ? 2.508 17.078 12.906 1 94.25 437 GLU B CA 1
ATOM 9187 C C . GLU B 1 437 ? 1.842 16.578 11.633 1 94.25 437 GLU B C 1
ATOM 9189 O O . GLU B 1 437 ? 0.628 16.703 11.469 1 94.25 437 GLU B O 1
ATOM 9194 N N . LYS B 1 438 ? 2.666 16.062 10.773 1 94.38 438 LYS B N 1
ATOM 9195 C CA . LYS B 1 438 ? 2.098 15.523 9.539 1 94.38 438 LYS B CA 1
ATOM 9196 C C . LYS B 1 438 ? 1.158 14.359 9.836 1 94.38 438 LYS B C 1
ATOM 9198 O O . LYS B 1 438 ? 0.061 14.281 9.281 1 94.38 438 LYS B O 1
ATOM 9203 N N . SER B 1 439 ? 1.624 13.453 10.719 1 94.94 439 SER B N 1
ATOM 9204 C CA . SER B 1 439 ? 0.779 12.328 11.109 1 94.94 439 SER B CA 1
ATOM 9205 C C . SER B 1 439 ? -0.488 12.812 11.812 1 94.94 439 SER B C 1
ATOM 9207 O O . SER B 1 439 ? -1.57 12.266 11.586 1 94.94 439 SER B O 1
ATOM 9209 N N . ALA B 1 440 ? -0.332 13.75 12.617 1 96.31 440 ALA B N 1
ATOM 9210 C CA . ALA B 1 440 ? -1.492 14.328 13.297 1 96.31 440 ALA B CA 1
ATOM 9211 C C . ALA B 1 440 ? -2.465 14.938 12.297 1 96.31 440 ALA B C 1
ATOM 9213 O O . ALA B 1 440 ? -3.684 14.82 12.453 1 96.31 440 ALA B O 1
ATOM 9214 N N . CYS B 1 441 ? -1.912 15.633 11.305 1 96.56 441 CYS B N 1
ATOM 9215 C CA . CYS B 1 441 ? -2.744 16.234 10.266 1 96.56 441 CYS B CA 1
ATOM 9216 C C . CYS B 1 441 ? -3.619 15.18 9.602 1 96.56 441 CYS B C 1
ATOM 9218 O O . CYS B 1 441 ? -4.82 15.391 9.406 1 96.56 441 CYS B O 1
ATOM 9220 N N . TYR B 1 442 ? -3.061 14.016 9.328 1 95.12 442 TYR B N 1
ATOM 9221 C CA . TYR B 1 442 ? -3.807 12.922 8.719 1 95.12 442 TYR B CA 1
ATOM 9222 C C . TYR B 1 442 ? -4.91 12.43 9.648 1 95.12 442 TYR B C 1
ATOM 9224 O O . TYR B 1 442 ? -6.031 12.172 9.203 1 95.12 442 TYR B O 1
ATOM 9232 N N . LYS B 1 443 ? -4.617 12.32 10.859 1 96.12 443 LYS B N 1
ATOM 9233 C CA . LYS B 1 443 ? -5.57 11.789 11.828 1 96.12 443 LYS B CA 1
ATOM 9234 C C . LYS B 1 443 ? -6.723 12.758 12.055 1 96.12 443 LYS B C 1
ATOM 9236 O O . LYS B 1 443 ? -7.879 12.344 12.164 1 96.12 443 LYS B O 1
ATOM 9241 N N . ILE B 1 444 ? -6.395 14.016 12.125 1 96.69 444 ILE B N 1
ATOM 9242 C CA . ILE B 1 444 ? -7.438 15.023 12.312 1 96.69 444 ILE B CA 1
ATOM 9243 C C . ILE B 1 444 ? -8.344 15.055 11.086 1 96.69 444 ILE B C 1
ATOM 9245 O O . ILE B 1 444 ? -9.57 15.156 11.211 1 96.69 444 ILE B O 1
ATOM 9249 N N . LEU B 1 445 ? -7.723 15 9.945 1 96.44 445 LEU B N 1
ATOM 9250 C CA . LEU B 1 445 ? -8.5 15 8.711 1 96.44 445 LEU B CA 1
ATOM 9251 C C . LEU B 1 445 ? -9.445 13.812 8.664 1 96.44 445 LEU B C 1
ATOM 9253 O O . LEU B 1 445 ? -10.633 13.961 8.352 1 96.44 445 LEU B O 1
ATOM 9257 N N . PHE B 1 446 ? -8.992 12.695 8.992 1 94.62 446 PHE B N 1
ATOM 9258 C CA . PHE B 1 446 ? -9.82 11.492 9.016 1 94.62 446 PHE B CA 1
ATOM 9259 C C . PHE B 1 446 ? -10.945 11.625 10.023 1 94.62 446 PHE B C 1
ATOM 9261 O O . PHE B 1 446 ? -12.094 11.297 9.727 1 94.62 446 PHE B O 1
ATOM 9268 N N . PHE B 1 447 ? -10.625 12.07 11.133 1 94.38 447 PHE B N 1
ATOM 9269 C CA . PHE B 1 447 ? -11.594 12.25 12.203 1 94.38 447 PHE B CA 1
ATOM 9270 C C . PHE B 1 447 ? -12.672 13.25 11.797 1 94.38 447 PHE B C 1
ATOM 9272 O O . PHE B 1 447 ? -13.867 12.984 11.961 1 94.38 447 PHE B O 1
ATOM 9279 N N . THR B 1 448 ? -12.234 14.352 11.234 1 93.69 448 THR B N 1
ATOM 9280 C CA . THR B 1 448 ? -13.172 15.422 10.898 1 93.69 448 THR B CA 1
ATOM 9281 C C . THR B 1 448 ? -14.078 15 9.75 1 93.69 448 THR B C 1
ATOM 9283 O O . THR B 1 448 ? -15.281 15.281 9.766 1 93.69 448 THR B O 1
ATOM 9286 N N . ILE B 1 449 ? -13.555 14.32 8.773 1 94.19 449 ILE B N 1
ATOM 9287 C CA . ILE B 1 449 ? -14.367 13.875 7.645 1 94.19 449 ILE B CA 1
ATOM 9288 C C . ILE B 1 449 ? -15.398 12.852 8.117 1 94.19 449 ILE B C 1
ATOM 9290 O O . ILE B 1 449 ? -16.578 12.938 7.758 1 94.19 449 ILE B O 1
ATOM 9294 N N . TRP B 1 450 ? -15.008 12.023 8.961 1 91.94 450 TRP B N 1
ATOM 9295 C CA . TRP B 1 450 ? -15.906 10.969 9.406 1 91.94 450 TRP B CA 1
ATOM 9296 C C . TRP B 1 450 ? -16.938 11.508 10.398 1 91.94 450 TRP B C 1
ATOM 9298 O O . TRP B 1 450 ? -18.141 11.281 10.242 1 91.94 450 TRP B O 1
ATOM 9308 N N . ASN B 1 451 ? -16.531 12.266 11.352 1 90.88 451 ASN B N 1
ATOM 9309 C CA . ASN B 1 451 ? -17.422 12.695 12.43 1 90.88 451 ASN B CA 1
ATOM 9310 C C . ASN B 1 451 ? -18.234 13.914 12.023 1 90.88 451 ASN B C 1
ATOM 9312 O O . ASN B 1 451 ? -19.422 14.008 12.344 1 90.88 451 ASN B O 1
ATOM 9316 N N . VAL B 1 452 ? -17.625 14.781 11.352 1 91.25 452 VAL B N 1
ATOM 9317 C CA . VAL B 1 452 ? -18.344 16.016 11.047 1 91.25 452 VAL B CA 1
ATOM 9318 C C . VAL B 1 452 ? -19.172 15.828 9.789 1 91.25 452 VAL B C 1
ATOM 9320 O O . VAL B 1 452 ? -20.312 16.312 9.711 1 91.25 452 VAL B O 1
ATOM 9323 N N . PHE B 1 453 ? -18.734 15.133 8.836 1 92.44 453 PHE B N 1
ATOM 9324 C CA . PHE B 1 453 ? -19.484 15.008 7.586 1 92.44 453 PHE B CA 1
ATOM 9325 C C . PHE B 1 453 ? -20.359 13.766 7.605 1 92.44 453 PHE B C 1
ATOM 9327 O O . PHE B 1 453 ? -21.594 13.867 7.555 1 92.44 453 PHE B O 1
ATOM 9334 N N . PHE B 1 454 ? -19.812 12.555 7.773 1 89.5 454 PHE B N 1
ATOM 9335 C CA . PHE B 1 454 ? -20.562 11.312 7.59 1 89.5 454 PHE B CA 1
ATOM 9336 C C . PHE B 1 454 ? -21.516 11.086 8.75 1 89.5 454 PHE B C 1
ATOM 9338 O O . PHE B 1 454 ? -22.703 10.781 8.539 1 89.5 454 PHE B O 1
ATOM 9345 N N . VAL B 1 455 ? -21.031 11.227 9.93 1 86.69 455 VAL B N 1
ATOM 9346 C CA . VAL B 1 455 ? -21.891 10.969 11.078 1 86.69 455 VAL B CA 1
ATOM 9347 C C . VAL B 1 455 ? -23.016 12.008 11.133 1 86.69 455 VAL B C 1
ATOM 9349 O O . VAL B 1 455 ? -24.156 11.68 11.453 1 86.69 455 VAL B O 1
ATOM 9352 N N . ASN B 1 456 ? -22.688 13.203 10.797 1 86.69 456 ASN B N 1
ATOM 9353 C CA . ASN B 1 456 ? -23.703 14.258 10.789 1 86.69 456 ASN B CA 1
ATOM 9354 C C . ASN B 1 456 ? -24.766 14 9.727 1 86.69 456 ASN B C 1
ATOM 9356 O O . ASN B 1 456 ? -25.953 14.156 9.984 1 86.69 456 ASN B O 1
ATOM 9360 N N . VAL B 1 457 ? -24.344 13.609 8.594 1 84.44 457 VAL B N 1
ATOM 9361 C CA . VAL B 1 457 ? -25.266 13.359 7.48 1 84.44 457 VAL B CA 1
ATOM 9362 C C . VAL B 1 457 ? -26.156 12.164 7.809 1 84.44 457 VAL B C 1
ATOM 9364 O O . VAL B 1 457 ? -27.359 12.195 7.566 1 84.44 457 VAL B O 1
ATOM 9367 N N . LEU B 1 458 ? -25.625 11.164 8.375 1 81.69 458 LEU B N 1
ATOM 9368 C CA . LEU B 1 458 ? -26.375 9.945 8.648 1 81.69 458 LEU B CA 1
ATOM 9369 C C . LEU B 1 458 ? -27.281 10.133 9.859 1 81.69 458 LEU B C 1
ATOM 9371 O O . LEU B 1 458 ? -28.391 9.609 9.891 1 81.69 458 LEU B O 1
ATOM 9375 N N . SER B 1 459 ? -26.828 10.82 10.836 1 77.25 459 SER B N 1
ATOM 9376 C CA . SER B 1 459 ? -27.625 11.039 12.047 1 77.25 459 SER B CA 1
ATOM 9377 C C . SER B 1 459 ? -28.766 12.008 11.781 1 77.25 459 SER B C 1
ATOM 9379 O O . SER B 1 459 ? -29.812 11.922 12.43 1 77.25 459 SER B O 1
ATOM 9381 N N . GLY B 1 460 ? -28.547 12.953 10.969 1 70.5 460 GLY B N 1
ATOM 9382 C CA . GLY B 1 460 ? -29.594 13.914 10.656 1 70.5 460 GLY B CA 1
ATOM 9383 C C . GLY B 1 460 ? -30.688 13.336 9.781 1 70.5 460 GLY B C 1
ATOM 9384 O O . GLY B 1 460 ? -31.812 13.852 9.766 1 70.5 460 GLY B O 1
ATOM 9385 N N . SER B 1 461 ? -30.219 12.367 8.969 1 64.25 461 SER B N 1
ATOM 9386 C CA . SER B 1 461 ? -31.234 11.742 8.133 1 64.25 461 SER B CA 1
ATOM 9387 C C . SER B 1 461 ? -32 10.68 8.906 1 64.25 461 SER B C 1
ATOM 9389 O O . SER B 1 461 ? -31.484 10.102 9.867 1 64.25 461 SER B O 1
ATOM 9391 N N . VAL B 1 462 ? -33.344 10.789 9.148 1 52.03 462 VAL B N 1
ATOM 9392 C CA . VAL B 1 462 ? -34.219 9.906 9.898 1 52.03 462 VAL B CA 1
ATOM 9393 C C . VAL B 1 462 ? -33.75 8.461 9.758 1 52.03 462 VAL B C 1
ATOM 9395 O O . VAL B 1 462 ? -34.344 7.547 10.344 1 52.03 462 VAL B O 1
ATOM 9398 N N . LEU B 1 463 ? -32.875 8.188 8.891 1 50.06 463 LEU B N 1
ATOM 9399 C CA . LEU B 1 463 ? -32.562 6.789 8.586 1 50.06 463 LEU B CA 1
ATOM 9400 C C . LEU B 1 463 ? -31.672 6.18 9.656 1 50.06 463 LEU B C 1
ATOM 9402 O O . LEU B 1 463 ? -30.5 5.941 9.414 1 50.06 463 LEU B O 1
ATOM 9406 N N . TYR B 1 464 ? -31.875 6.617 10.898 1 47.84 464 TYR B N 1
ATOM 9407 C CA . TYR B 1 464 ? -31.125 6.113 12.039 1 47.84 464 TYR B CA 1
ATOM 9408 C C . TYR B 1 464 ? -30.969 4.598 11.977 1 47.84 464 TYR B C 1
ATOM 9410 O O . TYR B 1 464 ? -30.453 3.979 12.914 1 47.84 464 TYR B O 1
ATOM 9418 N N . GLN B 1 465 ? -31.578 3.988 11 1 48.22 465 GLN B N 1
ATOM 9419 C CA . GLN B 1 465 ? -31.5 2.564 11.312 1 48.22 465 GLN B CA 1
ATOM 9420 C C . GLN B 1 465 ? -30.125 2.004 10.984 1 48.22 465 GLN B C 1
ATOM 9422 O O . GLN B 1 465 ? -29.688 2.039 9.836 1 48.22 465 GLN B O 1
ATOM 9427 N N . ALA B 1 466 ? -29.297 2.051 12.039 1 50.69 466 ALA B N 1
ATOM 9428 C CA . ALA B 1 466 ? -28 1.358 12.07 1 50.69 466 ALA B CA 1
ATOM 9429 C C . ALA B 1 466 ? -27.938 0.275 11 1 50.69 466 ALA B C 1
ATOM 9431 O O . ALA B 1 466 ? -26.875 0.024 10.43 1 50.69 466 ALA B O 1
ATOM 9432 N N . ASN B 1 467 ? -29.062 -0.234 10.625 1 51.72 467 ASN B N 1
ATOM 9433 C CA . ASN B 1 467 ? -29.109 -1.423 9.781 1 51.72 467 ASN B CA 1
ATOM 9434 C C . ASN B 1 467 ? -28.859 -1.08 8.312 1 51.72 467 ASN B C 1
ATOM 9436 O O . ASN B 1 467 ? -28.453 -1.942 7.535 1 51.72 467 ASN B O 1
ATOM 9440 N N . VAL B 1 468 ? -29.078 0.162 8.008 1 53.44 468 VAL B N 1
ATOM 9441 C CA . VAL B 1 468 ? -28.984 0.507 6.598 1 53.44 468 VAL B CA 1
ATOM 9442 C C . VAL B 1 468 ? -27.516 0.616 6.195 1 53.44 468 VAL B C 1
ATOM 9444 O O . VAL B 1 468 ? -27.156 0.334 5.051 1 53.44 468 VAL B O 1
ATOM 9447 N N . PHE B 1 469 ? -26.672 0.917 7.156 1 54.47 469 PHE B N 1
ATOM 9448 C CA . PHE B 1 469 ? -25.266 1.118 6.844 1 54.47 469 PHE B CA 1
ATOM 9449 C C . PHE B 1 469 ? -24.594 -0.201 6.465 1 54.47 469 PHE B C 1
ATOM 9451 O O . PHE B 1 469 ? -23.562 -0.211 5.805 1 54.47 469 PHE B O 1
ATOM 9458 N N . LEU B 1 470 ? -25.266 -1.161 6.785 1 56.72 470 LEU B N 1
ATOM 9459 C CA . LEU B 1 470 ? -24.594 -2.451 6.625 1 56.72 470 LEU B CA 1
ATOM 9460 C C . LEU B 1 470 ? -24.922 -3.062 5.266 1 56.72 470 LEU B C 1
ATOM 9462 O O . LEU B 1 470 ? -24.359 -4.098 4.898 1 56.72 470 LEU B O 1
ATOM 9466 N N . GLU B 1 471 ? -25.734 -2.227 4.426 1 59.25 471 GLU B N 1
ATOM 9467 C CA . GLU B 1 471 ? -26 -2.705 3.072 1 59.25 471 GLU B CA 1
ATOM 9468 C C . GLU B 1 471 ? -25.141 -1.958 2.053 1 59.25 471 GLU B C 1
ATOM 9470 O O . GLU B 1 471 ? -25.406 -0.792 1.751 1 59.25 471 GLU B O 1
ATOM 9475 N N . LEU B 1 472 ? -24.094 -2.424 1.623 1 58.47 472 LEU B N 1
ATOM 9476 C CA . LEU B 1 472 ? -23.156 -1.811 0.693 1 58.47 472 LEU B CA 1
ATOM 9477 C C . LEU B 1 472 ? -23.875 -1.28 -0.541 1 58.47 472 LEU B C 1
ATOM 9479 O O . LEU B 1 472 ? -23.516 -0.227 -1.071 1 58.47 472 LEU B O 1
ATOM 9483 N N . LYS B 1 473 ? -24.969 -2.004 -1.12 1 61.56 473 LYS B N 1
ATOM 9484 C CA . LYS B 1 473 ? -25.656 -1.633 -2.348 1 61.56 473 LYS B CA 1
ATOM 9485 C C . LYS B 1 473 ? -26.438 -0.332 -2.164 1 61.56 473 LYS B C 1
ATOM 9487 O O . LYS B 1 473 ? -26.656 0.41 -3.125 1 61.56 473 LYS B O 1
ATOM 9492 N N . ASN B 1 474 ? -26.672 -0.063 -0.99 1 71.5 474 ASN B N 1
ATOM 9493 C CA . ASN B 1 474 ? -27.562 1.067 -0.759 1 71.5 474 ASN B CA 1
ATOM 9494 C C . ASN B 1 474 ? -26.797 2.311 -0.324 1 71.5 474 ASN B C 1
ATOM 9496 O O . ASN B 1 474 ? -27.391 3.348 -0.035 1 71.5 474 ASN B O 1
ATOM 9500 N N . ILE B 1 475 ? -25.453 2.17 -0.513 1 77.12 475 ILE B N 1
ATOM 9501 C CA . ILE B 1 475 ? -24.672 3.285 0.011 1 77.12 475 ILE B CA 1
ATOM 9502 C C . ILE B 1 475 ? -24.906 4.531 -0.84 1 77.12 475 ILE B C 1
ATOM 9504 O O . ILE B 1 475 ? -25.25 5.59 -0.314 1 77.12 475 ILE B O 1
ATOM 9508 N N . PRO B 1 476 ? -24.828 4.375 -2.186 1 78.69 476 PRO B N 1
ATOM 9509 C CA . PRO B 1 476 ? -25.047 5.582 -2.982 1 78.69 476 PRO B CA 1
ATOM 9510 C C . PRO B 1 476 ? -26.469 6.141 -2.828 1 78.69 476 PRO B C 1
ATOM 9512 O O . PRO B 1 476 ? -26.656 7.359 -2.791 1 78.69 476 PRO B O 1
ATOM 9515 N N . SER B 1 477 ? -27.406 5.273 -2.652 1 81.81 477 SER B N 1
ATOM 9516 C CA . SER B 1 477 ? -28.797 5.711 -2.514 1 81.81 477 SER B CA 1
ATOM 9517 C C . SER B 1 477 ? -29.031 6.359 -1.155 1 81.81 477 SER B C 1
ATOM 9519 O O . SER B 1 477 ? -29.766 7.352 -1.056 1 81.81 477 SER B O 1
ATOM 9521 N N . VAL B 1 478 ? -28.391 5.762 -0.167 1 82.5 478 VAL B N 1
ATOM 9522 C CA . VAL B 1 478 ? -28.547 6.301 1.18 1 82.5 478 VAL B CA 1
ATOM 9523 C C . VAL B 1 478 ? -27.891 7.68 1.263 1 82.5 478 VAL B C 1
ATOM 9525 O O . VAL B 1 478 ? -28.484 8.617 1.809 1 82.5 478 VAL B O 1
ATOM 9528 N N . LEU B 1 479 ? -26.75 7.781 0.696 1 83.88 479 LEU B N 1
ATOM 9529 C CA . LEU B 1 479 ? -26.062 9.062 0.707 1 83.88 479 LEU B CA 1
ATOM 9530 C C . LEU B 1 479 ? -26.797 10.094 -0.135 1 83.88 479 LEU B C 1
ATOM 9532 O O . LEU B 1 479 ? -26.828 11.273 0.211 1 83.88 479 LEU B O 1
ATOM 9536 N N . ALA B 1 480 ? -27.375 9.633 -1.217 1 84.69 480 ALA B N 1
ATOM 9537 C CA . ALA B 1 480 ? -28.094 10.523 -2.129 1 84.69 480 ALA B CA 1
ATOM 9538 C C . ALA B 1 480 ? -29.297 11.148 -1.447 1 84.69 480 ALA B C 1
ATOM 9540 O O . ALA B 1 480 ? -29.703 12.266 -1.785 1 84.69 480 ALA B O 1
ATOM 9541 N N . VAL B 1 481 ? -29.875 10.422 -0.525 1 81.5 481 VAL B N 1
ATOM 9542 C CA . VAL B 1 481 ? -31.047 10.93 0.181 1 81.5 481 VAL B CA 1
ATOM 9543 C C . VAL B 1 481 ? -30.609 11.742 1.395 1 81.5 481 VAL B C 1
ATOM 9545 O O . VAL B 1 481 ? -31.172 12.797 1.679 1 81.5 481 VAL B O 1
ATOM 9548 N N . ALA B 1 482 ? -29.547 11.352 2.039 1 83.69 482 ALA B N 1
ATOM 9549 C CA . ALA B 1 482 ? -29.156 11.898 3.336 1 83.69 482 ALA B CA 1
ATOM 9550 C C . ALA B 1 482 ? -28.359 13.195 3.172 1 83.69 482 ALA B C 1
ATOM 9552 O O . ALA B 1 482 ? -28.516 14.133 3.961 1 83.69 482 ALA B O 1
ATOM 9553 N N . VAL B 1 483 ? -27.578 13.352 2.193 1 86.5 483 VAL B N 1
ATOM 9554 C CA . VAL B 1 483 ? -26.594 14.422 2.086 1 86.5 483 VAL B CA 1
ATOM 9555 C C . VAL B 1 483 ? -27.297 15.734 1.73 1 86.5 483 VAL B C 1
ATOM 9557 O O . VAL B 1 483 ? -27.047 16.766 2.354 1 86.5 483 VAL B O 1
ATOM 9560 N N . PRO B 1 484 ? -28.203 15.688 0.763 1 84.56 484 PRO B N 1
ATOM 9561 C CA . PRO B 1 484 ? -28.828 16.953 0.407 1 84.56 484 PRO B CA 1
ATOM 9562 C C . PRO B 1 484 ? -29.656 17.547 1.55 1 84.56 484 PRO B C 1
ATOM 9564 O O . PRO B 1 484 ? -29.781 18.766 1.657 1 84.56 484 PRO B O 1
ATOM 9567 N N . GLY B 1 485 ? -30.172 16.703 2.416 1 79.62 485 GLY B N 1
ATOM 9568 C CA . GLY B 1 485 ? -31.016 17.156 3.514 1 79.62 485 GLY B CA 1
ATOM 9569 C C . GLY B 1 485 ? -30.25 17.938 4.57 1 79.62 485 GLY B C 1
ATOM 9570 O O . GLY B 1 485 ? -30.844 18.672 5.355 1 79.62 485 GLY B O 1
ATOM 9571 N N . GLN B 1 486 ? -28.922 17.891 4.59 1 85.25 486 GLN B N 1
ATOM 9572 C CA . GLN B 1 486 ? -28.141 18.531 5.633 1 85.25 486 GLN B CA 1
ATOM 9573 C C . GLN B 1 486 ? -27.391 19.734 5.082 1 85.25 486 GLN B C 1
ATOM 9575 O O . GLN B 1 486 ? -26.453 20.234 5.719 1 85.25 486 GLN B O 1
ATOM 9580 N N . ALA B 1 487 ? -27.734 20.25 3.969 1 87.56 487 ALA B N 1
ATOM 9581 C CA . ALA B 1 487 ? -27.047 21.375 3.332 1 87.56 487 ALA B CA 1
ATOM 9582 C C . ALA B 1 487 ? -27.125 22.625 4.195 1 87.56 487 ALA B C 1
ATOM 9584 O O . ALA B 1 487 ? -26.141 23.359 4.32 1 87.56 487 ALA B O 1
ATOM 9585 N N . GLU B 1 488 ? -28.25 22.828 4.832 1 86.06 488 GLU B N 1
ATOM 9586 C CA . GLU B 1 488 ? -28.453 24.031 5.652 1 86.06 488 GLU B CA 1
ATOM 9587 C C . GLU B 1 488 ? -27.547 24.016 6.879 1 86.06 488 GLU B C 1
ATOM 9589 O O . GLU B 1 488 ? -27 25.047 7.27 1 86.06 488 GLU B O 1
ATOM 9594 N N . PHE B 1 489 ? -27.453 22.906 7.434 1 86.81 489 PHE B N 1
ATOM 9595 C CA . PHE B 1 489 ? -26.578 22.781 8.586 1 86.81 489 PHE B CA 1
ATOM 9596 C C . PHE B 1 489 ? -25.141 23.109 8.211 1 86.81 489 PHE B C 1
ATOM 9598 O O . PHE B 1 489 ? -24.438 23.797 8.953 1 86.81 489 PHE B O 1
ATOM 9605 N N . PHE B 1 490 ? -24.703 22.641 7.102 1 91.62 490 PHE B N 1
ATOM 9606 C CA . PHE B 1 490 ? -23.312 22.828 6.707 1 91.62 490 PHE B CA 1
ATOM 9607 C C . PHE B 1 490 ? -23.047 24.281 6.32 1 91.62 490 PHE B C 1
ATOM 9609 O O . PHE B 1 490 ? -21.938 24.797 6.516 1 91.62 490 PHE B O 1
ATOM 9616 N N . ILE B 1 491 ? -24.016 24.953 5.777 1 91.88 491 ILE B N 1
ATOM 9617 C CA . ILE B 1 491 ? -23.859 26.391 5.516 1 91.88 491 ILE B CA 1
ATOM 9618 C C . ILE B 1 491 ? -23.656 27.125 6.832 1 91.88 491 ILE B C 1
ATOM 9620 O O . ILE B 1 491 ? -22.75 27.953 6.953 1 91.88 491 ILE B O 1
ATOM 9624 N N . ALA B 1 492 ? -24.516 26.75 7.809 1 90.25 492 ALA B N 1
ATOM 9625 C CA . ALA B 1 492 ? -24.391 27.359 9.125 1 90.25 492 ALA B CA 1
ATOM 9626 C C . ALA B 1 492 ? -23.031 27.047 9.742 1 90.25 492 ALA B C 1
ATOM 9628 O O . ALA B 1 492 ? -22.406 27.906 10.367 1 90.25 492 ALA B O 1
ATOM 9629 N N . TYR B 1 493 ? -22.625 25.875 9.539 1 91.94 493 TYR B N 1
ATOM 9630 C CA . TYR B 1 493 ? -21.328 25.438 10.078 1 91.94 493 TYR B CA 1
ATOM 9631 C C . TYR B 1 493 ? -20.188 26.234 9.453 1 91.94 493 TYR B C 1
ATOM 9633 O O . TYR B 1 493 ? -19.25 26.609 10.141 1 91.94 493 TYR B O 1
ATOM 9641 N N . VAL B 1 494 ? -20.219 26.484 8.141 1 94 494 VAL B N 1
ATOM 9642 C CA . VAL B 1 494 ? -19.188 27.219 7.426 1 94 494 VAL B CA 1
ATOM 9643 C C . VAL B 1 494 ? -19.141 28.656 7.93 1 94 494 VAL B C 1
ATOM 9645 O O . VAL B 1 494 ? -18.062 29.219 8.141 1 94 494 VAL B O 1
ATOM 9648 N N . VAL B 1 495 ? -20.266 29.203 8.172 1 92.94 495 VAL B N 1
ATOM 9649 C CA . VAL B 1 495 ? -20.344 30.594 8.609 1 92.94 495 VAL B CA 1
ATOM 9650 C C . VAL B 1 495 ? -19.844 30.719 10.047 1 92.94 495 VAL B C 1
ATOM 9652 O O . VAL B 1 495 ? -19.062 31.625 10.375 1 92.94 495 VAL B O 1
ATOM 9655 N N . THR B 1 496 ? -20.188 29.734 10.844 1 90.38 496 THR B N 1
ATOM 9656 C CA . THR B 1 496 ? -19.828 29.797 12.258 1 90.38 496 THR B CA 1
ATOM 9657 C C . THR B 1 496 ? -18.359 29.422 12.453 1 90.38 496 THR B C 1
ATOM 9659 O O . THR B 1 496 ? -17.625 30.141 13.125 1 90.38 496 THR B O 1
ATOM 9662 N N . THR B 1 497 ? -17.938 28.375 11.836 1 90.69 497 THR B N 1
ATOM 9663 C CA . THR B 1 497 ? -16.594 27.875 12.07 1 90.69 497 THR B CA 1
ATOM 9664 C C . THR B 1 497 ? -15.609 28.469 11.062 1 90.69 497 THR B C 1
ATOM 9666 O O . THR B 1 497 ? -14.422 28.625 11.359 1 90.69 497 THR B O 1
ATOM 9669 N N . GLY B 1 498 ? -16.031 28.859 9.938 1 91.44 498 GLY B N 1
ATOM 9670 C CA . GLY B 1 498 ? -15.164 29.391 8.906 1 91.44 498 GLY B CA 1
ATOM 9671 C C . GLY B 1 498 ? -14.953 30.891 9.031 1 91.44 498 GLY B C 1
ATOM 9672 O O . GLY B 1 498 ? -13.828 31.344 9.258 1 91.44 498 GLY B O 1
ATOM 9673 N N . TRP B 1 499 ? -16.109 31.625 9.039 1 93.12 499 TRP B N 1
ATOM 9674 C CA . TRP B 1 499 ? -16.016 33.094 9.07 1 93.12 499 TRP B CA 1
ATOM 9675 C C . TRP B 1 499 ? -15.555 33.562 10.438 1 93.12 499 TRP B C 1
ATOM 9677 O O . TRP B 1 499 ? -14.555 34.281 10.555 1 93.12 499 TRP B O 1
ATOM 9687 N N . THR B 1 500 ? -16.188 33.094 11.438 1 89.69 500 THR B N 1
ATOM 9688 C CA . THR B 1 500 ? -15.945 33.625 12.781 1 89.69 500 THR B CA 1
ATOM 9689 C C . THR B 1 500 ? -14.609 33.125 13.32 1 89.69 500 THR B C 1
ATOM 9691 O O . THR B 1 500 ? -13.859 33.875 13.938 1 89.69 500 THR B O 1
ATOM 9694 N N . ASN B 1 501 ? -14.297 31.938 13.094 1 88.38 501 ASN B N 1
ATOM 9695 C CA . ASN B 1 501 ? -13.031 31.406 13.578 1 88.38 501 ASN B CA 1
ATOM 9696 C C . ASN B 1 501 ? -11.844 32.062 12.891 1 88.38 501 ASN B C 1
ATOM 9698 O O . ASN B 1 501 ? -10.812 32.312 13.523 1 88.38 501 ASN B O 1
ATOM 9702 N N . THR B 1 502 ? -11.93 32.312 11.625 1 91.19 502 THR B N 1
ATOM 9703 C CA . THR B 1 502 ? -10.867 33 10.898 1 91.19 502 THR B CA 1
ATOM 9704 C C . THR B 1 502 ? -10.695 34.438 11.391 1 91.19 502 THR B C 1
ATOM 9706 O O . THR B 1 502 ? -9.57 34.906 11.547 1 91.19 502 THR B O 1
ATOM 9709 N N . SER B 1 503 ? -11.773 35.094 11.711 1 90.81 503 SER B N 1
ATOM 9710 C CA . SER B 1 503 ? -11.711 36.438 12.242 1 90.81 503 SER B CA 1
ATOM 9711 C C . SER B 1 503 ? -11.172 36.438 13.672 1 90.81 503 SER B C 1
ATOM 9713 O O . SER B 1 503 ? -10.469 37.375 14.062 1 90.81 503 SER B O 1
ATOM 9715 N N . SER B 1 504 ? -11.516 35.375 14.32 1 88.62 504 SER B N 1
ATOM 9716 C CA . SER B 1 504 ? -10.992 35.281 15.68 1 88.62 504 SER B CA 1
ATOM 9717 C C . SER B 1 504 ? -9.484 35.031 15.672 1 88.62 504 SER B C 1
ATOM 9719 O O . SER B 1 504 ? -8.781 35.469 16.609 1 88.62 504 SER B O 1
ATOM 9721 N N . GLU B 1 505 ? -9.016 34.375 14.656 1 87.56 505 GLU B N 1
ATOM 9722 C CA . GLU B 1 505 ? -7.578 34.188 14.492 1 87.56 505 GLU B CA 1
ATOM 9723 C C . GLU B 1 505 ? -6.859 35.531 14.289 1 87.56 505 GLU B C 1
ATOM 9725 O O . GLU B 1 505 ? -5.719 35.688 14.727 1 87.56 505 GLU B O 1
ATOM 9730 N N . LEU B 1 506 ? -7.477 36.438 13.688 1 86.62 506 LEU B N 1
ATOM 9731 C CA . LEU B 1 506 ? -6.922 37.75 13.5 1 86.62 506 LEU B CA 1
ATOM 9732 C C . LEU B 1 506 ? -6.902 38.531 14.812 1 86.62 506 LEU B C 1
ATOM 9734 O O . LEU B 1 506 ? -5.898 39.156 15.156 1 86.62 506 LEU B O 1
ATOM 9738 N N . PHE B 1 507 ? -7.953 38.469 15.531 1 85.06 507 PHE B N 1
ATOM 9739 C CA . PHE B 1 507 ? -8.125 39.219 16.781 1 85.06 507 PHE B CA 1
ATOM 9740 C C . PHE B 1 507 ? -7.305 38.562 17.891 1 85.06 507 PHE B C 1
ATOM 9742 O O . PHE B 1 507 ? -6.797 39.281 18.766 1 85.06 507 PHE B O 1
ATOM 9749 N N . GLN B 1 508 ? -6.992 37.344 17.891 1 83.75 508 GLN B N 1
ATOM 9750 C CA . GLN B 1 508 ? -6.258 36.594 18.922 1 83.75 508 GLN B CA 1
ATOM 9751 C C . GLN B 1 508 ? -6.73 36.969 20.312 1 83.75 508 GLN B C 1
ATOM 9753 O O . GLN B 1 508 ? -5.922 37.375 21.172 1 83.75 508 GLN B O 1
ATOM 9758 N N . MET B 1 509 ? -7.973 36.781 20.562 1 78.25 509 MET B N 1
ATOM 9759 C CA . MET B 1 509 ? -8.609 37.219 21.797 1 78.25 509 MET B CA 1
ATOM 9760 C C . MET B 1 509 ? -7.949 36.594 23.016 1 78.25 509 MET B C 1
ATOM 9762 O O . MET B 1 509 ? -7.625 37.281 23.984 1 78.25 509 MET B O 1
ATOM 9766 N N . PHE B 1 510 ? -7.695 35.344 22.891 1 77.56 510 PHE B N 1
ATOM 9767 C CA . PHE B 1 510 ? -7.152 34.625 24.047 1 77.56 510 PHE B CA 1
ATOM 9768 C C . PHE B 1 510 ? -5.734 35.094 24.359 1 77.56 510 PHE B C 1
ATOM 9770 O O . PHE B 1 510 ? -5.383 35.312 25.516 1 77.56 510 PHE B O 1
ATOM 9777 N N . SER B 1 511 ? -4.969 35.25 23.312 1 78 511 SER B N 1
ATOM 9778 C CA . SER B 1 511 ? -3.6 35.719 23.516 1 78 511 SER B CA 1
ATOM 9779 C C . SER B 1 511 ? -3.572 37.125 24.062 1 78 511 SER B C 1
ATOM 9781 O O . SER B 1 511 ? -2.719 37.469 24.891 1 78 511 SER B O 1
ATOM 9783 N N . LEU B 1 512 ? -4.52 37.906 23.656 1 81.44 512 LEU B N 1
ATOM 9784 C CA . LEU B 1 512 ? -4.594 39.312 24.125 1 81.44 512 LEU B CA 1
ATOM 9785 C C . LEU B 1 512 ? -4.98 39.375 25.594 1 81.44 512 LEU B C 1
ATOM 9787 O O . LEU B 1 512 ? -4.359 40.094 26.375 1 81.44 512 LEU B O 1
ATOM 9791 N N . ILE B 1 513 ? -6.023 38.562 25.938 1 79.44 513 ILE B N 1
ATOM 9792 C CA . ILE B 1 513 ? -6.496 38.562 27.312 1 79.44 513 ILE B CA 1
ATOM 9793 C C . ILE B 1 513 ? -5.398 38.062 28.234 1 79.44 513 ILE B C 1
ATOM 9795 O O . ILE B 1 513 ? -5.148 38.625 29.312 1 79.44 513 ILE B O 1
ATOM 9799 N N . TRP B 1 514 ? -4.801 37.094 27.828 1 77.62 514 TRP B N 1
ATOM 9800 C CA . TRP B 1 514 ? -3.73 36.5 28.625 1 77.62 514 TRP B CA 1
ATOM 9801 C C . TRP B 1 514 ? -2.566 37.469 28.781 1 77.62 514 TRP B C 1
ATOM 9803 O O . TRP B 1 514 ? -1.971 37.594 29.859 1 77.62 514 TRP B O 1
ATOM 9813 N N . SER B 1 515 ? -2.15 38.125 27.688 1 76.88 515 SER B N 1
ATOM 9814 C CA . SER B 1 515 ? -1.081 39.125 27.75 1 76.88 515 SER B CA 1
ATOM 9815 C C . SER B 1 515 ? -1.453 40.281 28.656 1 76.88 515 SER B C 1
ATOM 9817 O O . SER B 1 515 ? -0.606 40.812 29.391 1 76.88 515 SER B O 1
ATOM 9819 N N . PHE B 1 516 ? -2.689 40.625 28.625 1 75.75 516 PHE B N 1
ATOM 9820 C CA . PHE B 1 516 ? -3.174 41.719 29.469 1 75.75 516 PHE B CA 1
ATOM 9821 C C . PHE B 1 516 ? -3.117 41.312 30.938 1 75.75 516 PHE B C 1
ATOM 9823 O O . PHE B 1 516 ? -2.705 42.125 31.781 1 75.75 516 PHE B O 1
ATOM 9830 N N . ILE B 1 517 ? -3.58 40.125 31.172 1 74.94 517 ILE B N 1
ATOM 9831 C CA . ILE B 1 517 ? -3.572 39.594 32.531 1 74.94 517 ILE B CA 1
ATOM 9832 C C . ILE B 1 517 ? -2.135 39.5 33.031 1 74.94 517 ILE B C 1
ATOM 9834 O O . ILE B 1 517 ? -1.837 39.844 34.188 1 74.94 517 ILE B O 1
ATOM 9838 N N . LYS B 1 518 ? -1.29 39.031 32.188 1 73.75 518 LYS B N 1
ATOM 9839 C CA . LYS B 1 518 ? 0.115 38.875 32.562 1 73.75 518 LYS B CA 1
ATOM 9840 C C . LYS B 1 518 ? 0.763 40.219 32.812 1 73.75 518 LYS B C 1
ATOM 9842 O O . LYS B 1 518 ? 1.562 40.375 33.75 1 73.75 518 LYS B O 1
ATOM 9847 N N . ARG B 1 519 ? 0.471 41.219 32 1 72.06 519 ARG B N 1
ATOM 9848 C CA . ARG B 1 519 ? 1.072 42.562 32.125 1 72.06 519 ARG B CA 1
ATOM 9849 C C . ARG B 1 519 ? 0.531 43.281 33.344 1 72.06 519 ARG B C 1
ATOM 9851 O O . ARG B 1 519 ? 1.293 43.906 34.094 1 72.06 519 ARG B O 1
ATOM 9858 N N . LYS B 1 520 ? -0.753 43.219 33.5 1 67.19 520 LYS B N 1
ATOM 9859 C CA . LYS B 1 520 ? -1.376 44.031 34.531 1 67.19 520 LYS B CA 1
ATOM 9860 C C . LYS B 1 520 ? -1.386 43.312 35.875 1 67.19 520 LYS B C 1
ATOM 9862 O O . LYS B 1 520 ? -1.184 43.938 36.906 1 67.19 520 LYS B O 1
ATOM 9867 N N . ILE B 1 521 ? -1.664 42.062 35.719 1 63.25 521 ILE B N 1
ATOM 9868 C CA . ILE B 1 521 ? -1.851 41.344 37 1 63.25 521 ILE B CA 1
ATOM 9869 C C . ILE B 1 521 ? -0.519 40.75 37.469 1 63.25 521 ILE B C 1
ATOM 9871 O O . ILE B 1 521 ? -0.174 40.844 38.625 1 63.25 521 ILE B O 1
ATOM 9875 N N . LEU B 1 522 ? 0.129 40.219 36.438 1 60.44 522 LEU B N 1
ATOM 9876 C CA . LEU B 1 522 ? 1.309 39.469 36.875 1 60.44 522 LEU B CA 1
ATOM 9877 C C . LEU B 1 522 ? 2.564 40.312 36.75 1 60.44 522 LEU B C 1
ATOM 9879 O O . LEU B 1 522 ? 3.6 40 37.344 1 60.44 522 LEU B O 1
ATOM 9883 N N . GLY B 1 523 ? 2.508 41.594 36.281 1 54.72 523 GLY B N 1
ATOM 9884 C CA . GLY B 1 523 ? 3.646 42.5 36.188 1 54.72 523 GLY B CA 1
ATOM 9885 C C . GLY B 1 523 ? 4.785 41.906 35.375 1 54.72 523 GLY B C 1
ATOM 9886 O O . GLY B 1 523 ? 5.949 42.25 35.594 1 54.72 523 GLY B O 1
ATOM 9887 N N . ARG B 1 524 ? 4.539 40.875 34.5 1 54.06 524 ARG B N 1
ATOM 9888 C CA . ARG B 1 524 ? 5.508 40.062 33.781 1 54.06 524 ARG B CA 1
ATOM 9889 C C . ARG B 1 524 ? 5.762 40.594 32.375 1 54.06 524 ARG B C 1
ATOM 9891 O O . ARG B 1 524 ? 5.57 39.906 31.391 1 54.06 524 ARG B O 1
ATOM 9898 N N . ALA B 1 525 ? 6.109 41.844 32.25 1 51.56 525 ALA B N 1
ATOM 9899 C CA . ALA B 1 525 ? 6.27 42.469 30.953 1 51.56 525 ALA B CA 1
ATOM 9900 C C . ALA B 1 525 ? 7.406 41.844 30.172 1 51.56 525 ALA B C 1
ATOM 9902 O O . ALA B 1 525 ? 7.371 41.781 28.938 1 51.56 525 ALA B O 1
ATOM 9903 N N . ASP B 1 526 ? 8.484 41.406 30.906 1 50.22 526 ASP B N 1
ATOM 9904 C CA . ASP B 1 526 ? 9.734 41.125 30.188 1 50.22 526 ASP B CA 1
ATOM 9905 C C . ASP B 1 526 ? 9.836 39.656 29.797 1 50.22 526 ASP B C 1
ATOM 9907 O O . ASP B 1 526 ? 10.93 39.125 29.578 1 50.22 526 ASP B O 1
ATOM 9911 N N . ASP B 1 527 ? 8.727 39 29.875 1 55.19 527 ASP B N 1
ATOM 9912 C CA . ASP B 1 527 ? 8.867 37.594 29.531 1 55.19 527 ASP B CA 1
ATOM 9913 C C . ASP B 1 527 ? 9.32 37.438 28.078 1 55.19 527 ASP B C 1
ATOM 9915 O O . ASP B 1 527 ? 8.961 38.219 27.219 1 55.19 527 ASP B O 1
ATOM 9919 N N . LYS B 1 528 ? 10.562 36.781 27.859 1 57.03 528 LYS B N 1
ATOM 9920 C CA . LYS B 1 528 ? 11.062 36.406 26.547 1 57.03 528 LYS B CA 1
ATOM 9921 C C . LYS B 1 528 ? 9.914 36.094 25.594 1 57.03 528 LYS B C 1
ATOM 9923 O O . LYS B 1 528 ? 9.055 35.25 25.906 1 57.03 528 LYS B O 1
ATOM 9928 N N . LEU B 1 529 ? 9.75 37 24.719 1 66.19 529 LEU B N 1
ATOM 9929 C CA . LEU B 1 529 ? 8.734 36.875 23.672 1 66.19 529 LEU B CA 1
ATOM 9930 C C . LEU B 1 529 ? 8.906 35.594 22.891 1 66.19 529 LEU B C 1
ATOM 9932 O O . LEU B 1 529 ? 9.984 35.344 22.344 1 66.19 529 LEU B O 1
ATOM 9936 N N . VAL B 1 530 ? 8.109 34.625 23.234 1 70.25 530 VAL B N 1
ATOM 9937 C CA . VAL B 1 530 ? 8.109 33.406 22.422 1 70.25 530 VAL B CA 1
ATOM 9938 C C . VAL B 1 530 ? 7.203 33.594 21.203 1 70.25 530 VAL B C 1
ATOM 9940 O O . VAL B 1 530 ? 6.004 33.844 21.359 1 70.25 530 VAL B O 1
ATOM 9943 N N . VAL B 1 531 ? 7.809 33.688 20.062 1 79.56 531 VAL B N 1
ATOM 9944 C CA . VAL B 1 531 ? 7.059 33.812 18.828 1 79.56 531 VAL B CA 1
ATOM 9945 C C . VAL B 1 531 ? 6.316 32.531 18.531 1 79.56 531 VAL B C 1
ATOM 9947 O O . VAL B 1 531 ? 6.922 31.453 18.484 1 79.56 531 VAL B O 1
ATOM 9950 N N . PRO B 1 532 ? 5.07 32.594 18.438 1 83.38 532 PRO B N 1
ATOM 9951 C CA . PRO B 1 532 ? 4.301 31.359 18.156 1 83.38 532 PRO B CA 1
ATOM 9952 C C . PRO B 1 532 ? 4.508 30.844 16.75 1 83.38 532 PRO B C 1
ATOM 9954 O O . PRO B 1 532 ? 4.895 31.594 15.852 1 83.38 532 PRO B O 1
ATOM 9957 N N . SER B 1 533 ? 4.422 29.547 16.609 1 86.06 533 SER B N 1
ATOM 9958 C CA . SER B 1 533 ? 4.5 28.906 15.297 1 86.06 533 SER B CA 1
ATOM 9959 C C . SER B 1 533 ? 3.111 28.609 14.742 1 86.06 533 SER B C 1
ATOM 9961 O O . SER B 1 533 ? 2.141 28.531 15.492 1 86.06 533 SER B O 1
ATOM 9963 N N . ALA B 1 534 ? 3.078 28.625 13.469 1 86.81 534 ALA B N 1
ATOM 9964 C CA . ALA B 1 534 ? 1.804 28.297 12.828 1 86.81 534 ALA B CA 1
ATOM 9965 C C . ALA B 1 534 ? 1.506 26.812 12.906 1 86.81 534 ALA B C 1
ATOM 9967 O O . ALA B 1 534 ? 2.355 25.984 12.57 1 86.81 534 ALA B O 1
ATOM 9968 N N . ASN B 1 535 ? 0.454 26.391 13.523 1 89.56 535 ASN B N 1
ATOM 9969 C CA . ASN B 1 535 ? 0.024 25 13.594 1 89.56 535 ASN B CA 1
ATOM 9970 C C . ASN B 1 535 ? -0.727 24.578 12.336 1 89.56 535 ASN B C 1
ATOM 9972 O O . ASN B 1 535 ? -1.949 24.422 12.359 1 89.56 535 ASN B O 1
ATOM 9976 N N . TYR B 1 536 ? 0.048 24.266 11.305 1 93.06 536 TYR B N 1
ATOM 9977 C CA . TYR B 1 536 ? -0.548 23.906 10.031 1 93.06 536 TYR B CA 1
ATOM 9978 C C . TYR B 1 536 ? -1.326 22.594 10.141 1 93.06 536 TYR B C 1
ATOM 9980 O O . TYR B 1 536 ? -2.305 22.375 9.422 1 93.06 536 TYR B O 1
ATOM 9988 N N . PHE B 1 537 ? -0.91 21.688 11.102 1 94.12 537 PHE B N 1
ATOM 9989 C CA . PHE B 1 537 ? -1.496 20.359 11.195 1 94.12 537 PHE B CA 1
ATOM 9990 C C . PHE B 1 537 ? -2.959 20.438 11.609 1 94.12 537 PHE B C 1
ATOM 9992 O O . PHE B 1 537 ? -3.752 19.547 11.289 1 94.12 537 PHE B O 1
ATOM 9999 N N . SER B 1 538 ? -3.342 21.5 12.305 1 94 538 SER B N 1
ATOM 10000 C CA . SER B 1 538 ? -4.723 21.625 12.758 1 94 538 SER B CA 1
ATOM 10001 C C . SER B 1 538 ? -5.539 22.484 11.789 1 94 538 SER B C 1
ATOM 10003 O O . SER B 1 538 ? -6.75 22.297 11.656 1 94 538 SER B O 1
ATOM 10005 N N . LYS B 1 539 ? -4.934 23.422 11.078 1 94.5 539 LYS B N 1
ATOM 10006 C CA . LYS B 1 539 ? -5.641 24.375 10.219 1 94.5 539 LYS B CA 1
ATOM 10007 C C . LYS B 1 539 ? -5.941 23.75 8.859 1 94.5 539 LYS B C 1
ATOM 10009 O O . LYS B 1 539 ? -7.02 23.969 8.297 1 94.5 539 LYS B O 1
ATOM 10014 N N . ILE B 1 540 ? -5.059 22.922 8.328 1 96.56 540 ILE B N 1
ATOM 10015 C CA . ILE B 1 540 ? -5.188 22.375 6.98 1 96.56 540 ILE B CA 1
ATOM 10016 C C . ILE B 1 540 ? -6.398 21.438 6.918 1 96.56 540 ILE B C 1
ATOM 10018 O O . ILE B 1 540 ? -7.215 21.547 6 1 96.56 540 ILE B O 1
ATOM 10022 N N . PRO B 1 541 ? -6.57 20.578 7.926 1 96.5 541 PRO B N 1
ATOM 10023 C CA . PRO B 1 541 ? -7.734 19.688 7.859 1 96.5 541 PRO B CA 1
ATOM 10024 C C . PRO B 1 541 ? -9.055 20.453 7.844 1 96.5 541 PRO B C 1
ATOM 10026 O O . PRO B 1 541 ? -10.016 20.016 7.199 1 96.5 541 PRO B O 1
ATOM 10029 N N . LYS B 1 542 ? -9.148 21.547 8.516 1 94.5 542 LYS B N 1
ATOM 10030 C CA . LYS B 1 542 ? -10.359 22.359 8.508 1 94.5 542 LYS B CA 1
ATOM 10031 C C . LYS B 1 542 ? -10.641 22.938 7.125 1 94.5 542 LYS B C 1
ATOM 10033 O O . LYS B 1 542 ? -11.781 22.922 6.652 1 94.5 542 LYS B O 1
ATOM 10038 N N . ILE B 1 543 ? -9.609 23.406 6.508 1 96.38 543 ILE B N 1
ATOM 10039 C CA . ILE B 1 543 ? -9.742 23.969 5.164 1 96.38 543 ILE B CA 1
ATOM 10040 C C . ILE B 1 543 ? -10.188 22.875 4.195 1 96.38 543 ILE B C 1
ATOM 10042 O O . ILE B 1 543 ? -11.047 23.109 3.346 1 96.38 543 ILE B O 1
ATOM 10046 N N . LEU B 1 544 ? -9.625 21.703 4.359 1 97.62 544 LEU B N 1
ATOM 10047 C CA . LEU B 1 544 ? -9.945 20.594 3.463 1 97.62 544 LEU B CA 1
ATOM 10048 C C . LEU B 1 544 ? -11.375 20.109 3.691 1 97.62 544 LEU B C 1
ATOM 10050 O O . LEU B 1 544 ? -12.039 19.672 2.752 1 97.62 544 LEU B O 1
ATOM 10054 N N . LEU B 1 545 ? -11.812 20.156 4.922 1 96.94 545 LEU B N 1
ATOM 10055 C CA . LEU B 1 545 ? -13.195 19.797 5.207 1 96.94 545 LEU B CA 1
ATOM 10056 C C . LEU B 1 545 ? -14.156 20.734 4.469 1 96.94 545 LEU B C 1
ATOM 10058 O O . LEU B 1 545 ? -15.141 20.281 3.879 1 96.94 545 LEU B O 1
ATOM 10062 N N . PHE B 1 546 ? -13.883 22.016 4.504 1 97.31 546 PHE B N 1
ATOM 10063 C CA . PHE B 1 546 ? -14.711 22.984 3.795 1 97.31 546 PHE B CA 1
ATOM 10064 C C . PHE B 1 546 ? -14.656 22.75 2.291 1 97.31 546 PHE B C 1
ATOM 10066 O O . PHE B 1 546 ? -15.648 22.953 1.588 1 97.31 546 PHE B O 1
ATOM 10073 N N . GLY B 1 547 ? -13.453 22.328 1.84 1 97.06 547 GLY B N 1
ATOM 10074 C CA . GLY B 1 547 ? -13.359 21.938 0.444 1 97.06 547 GLY B CA 1
ATOM 10075 C C . GLY B 1 547 ? -14.258 20.75 0.099 1 97.06 547 GLY B C 1
ATOM 10076 O O . GLY B 1 547 ? -14.859 20.719 -0.973 1 97.06 547 GLY B O 1
ATOM 10077 N N . LEU B 1 548 ? -14.344 19.859 1.01 1 97.44 548 LEU B N 1
ATOM 10078 C CA . LEU B 1 548 ? -15.203 18.703 0.824 1 97.44 548 LEU B CA 1
ATOM 10079 C C . LEU B 1 548 ? -16.672 19.109 0.719 1 97.44 548 LEU B C 1
ATOM 10081 O O . LEU B 1 548 ? -17.391 18.609 -0.137 1 97.44 548 LEU B O 1
ATOM 10085 N N . PHE B 1 549 ? -17.094 20.062 1.585 1 96.81 549 PHE B N 1
ATOM 10086 C CA . PHE B 1 549 ? -18.453 20.594 1.52 1 96.81 549 PHE B CA 1
ATOM 10087 C C . PHE B 1 549 ? -18.75 21.188 0.147 1 96.81 549 PHE B C 1
ATOM 10089 O O . PHE B 1 549 ? -19.766 20.875 -0.465 1 96.81 549 PHE B O 1
ATOM 10096 N N . GLY B 1 550 ? -17.797 21.969 -0.263 1 96.5 550 GLY B N 1
ATOM 10097 C CA . GLY B 1 550 ? -18.016 22.656 -1.527 1 96.5 550 GLY B CA 1
ATOM 10098 C C . GLY B 1 550 ? -18.109 21.719 -2.711 1 96.5 550 GLY B C 1
ATOM 10099 O O . GLY B 1 550 ? -19 21.875 -3.559 1 96.5 550 GLY B O 1
ATOM 10100 N N . ILE B 1 551 ? -17.281 20.719 -2.742 1 97 551 ILE B N 1
ATOM 10101 C CA . ILE B 1 551 ? -17.234 19.797 -3.871 1 97 551 ILE B CA 1
ATOM 10102 C C . ILE B 1 551 ? -18.469 18.891 -3.855 1 97 551 ILE B C 1
ATOM 10104 O O . ILE B 1 551 ? -19.078 18.656 -4.898 1 97 551 ILE B O 1
ATOM 10108 N N . THR B 1 552 ? -18.859 18.453 -2.736 1 94.31 552 THR B N 1
ATOM 10109 C CA . THR B 1 552 ? -19.969 17.516 -2.633 1 94.31 552 THR B CA 1
ATOM 10110 C C . THR B 1 552 ? -21.297 18.234 -2.873 1 94.31 552 THR B C 1
ATOM 10112 O O . THR B 1 552 ? -22.188 17.703 -3.525 1 94.31 552 THR B O 1
ATOM 10115 N N . TYR B 1 553 ? -21.438 19.5 -2.43 1 94.12 553 TYR B N 1
ATOM 10116 C CA . TYR B 1 553 ? -22.734 20.172 -2.467 1 94.12 553 TYR B CA 1
ATOM 10117 C C . TYR B 1 553 ? -22.844 21.062 -3.699 1 94.12 553 TYR B C 1
ATOM 10119 O O . TYR B 1 553 ? -23.875 21.703 -3.918 1 94.12 553 TYR B O 1
ATOM 10127 N N . LEU B 1 554 ? -21.844 21.109 -4.523 1 92.56 554 LEU B N 1
ATOM 10128 C CA . LEU B 1 554 ? -21.875 21.906 -5.746 1 92.56 554 LEU B CA 1
ATOM 10129 C C . LEU B 1 554 ? -23.125 21.594 -6.559 1 92.56 554 LEU B C 1
ATOM 10131 O O . LEU B 1 554 ? -23.875 22.516 -6.926 1 92.56 554 LEU B O 1
ATOM 10135 N N . PHE B 1 555 ? -23.422 20.328 -6.812 1 88.12 555 PHE B N 1
ATOM 10136 C CA . PHE B 1 555 ? -24.562 20.047 -7.672 1 88.12 555 PHE B CA 1
ATOM 10137 C C . PHE B 1 555 ? -25.797 19.688 -6.84 1 88.12 555 PHE B C 1
ATOM 10139 O O . PHE B 1 555 ? -26.922 19.719 -7.34 1 88.12 555 PHE B O 1
ATOM 10146 N N . LEU B 1 556 ? -25.609 19.438 -5.5 1 90.06 556 LEU B N 1
ATOM 10147 C CA . LEU B 1 556 ? -26.734 19.078 -4.641 1 90.06 556 LEU B CA 1
ATOM 10148 C C . LEU B 1 556 ? -27.438 20.328 -4.117 1 90.06 556 LEU B C 1
ATOM 10150 O O . LEU B 1 556 ? -28.656 20.438 -4.188 1 90.06 556 LEU B O 1
ATOM 10154 N N . ALA B 1 557 ? -26.688 21.219 -3.564 1 91.94 557 ALA B N 1
ATOM 10155 C CA . ALA B 1 557 ? -27.172 22.469 -2.982 1 91.94 557 ALA B CA 1
ATOM 10156 C C . ALA B 1 557 ? -26.172 23.594 -3.211 1 91.94 557 ALA B C 1
ATOM 10158 O O . ALA B 1 557 ? -25.453 24 -2.287 1 91.94 557 ALA B O 1
ATOM 10159 N N . PRO B 1 558 ? -26.219 24.219 -4.434 1 93.06 558 PRO B N 1
ATOM 10160 C CA . PRO B 1 558 ? -25.188 25.188 -4.828 1 93.06 558 PRO B CA 1
ATOM 10161 C C . PRO B 1 558 ? -25.234 26.469 -3.979 1 93.06 558 PRO B C 1
ATOM 10163 O O . PRO B 1 558 ? -24.312 27.281 -4.039 1 93.06 558 PRO B O 1
ATOM 10166 N N . LEU B 1 559 ? -26.172 26.641 -3.109 1 91.06 559 LEU B N 1
ATOM 10167 C CA . LEU B 1 559 ? -26.297 27.828 -2.273 1 91.06 559 LEU B CA 1
ATOM 10168 C C . LEU B 1 559 ? -25.125 27.922 -1.299 1 91.06 559 LEU B C 1
ATOM 10170 O O . LEU B 1 559 ? -24.859 29 -0.759 1 91.06 559 LEU B O 1
ATOM 10174 N N . ILE B 1 560 ? -24.406 26.906 -1.053 1 93.5 560 ILE B N 1
ATOM 10175 C CA . ILE B 1 560 ? -23.312 26.875 -0.089 1 93.5 560 ILE B CA 1
ATOM 10176 C C . ILE B 1 560 ? -22.078 27.531 -0.695 1 93.5 560 ILE B C 1
ATOM 10178 O O . ILE B 1 560 ? -21.188 27.969 0.031 1 93.5 560 ILE B O 1
ATOM 10182 N N . LEU B 1 561 ? -21.984 27.688 -2.016 1 96.19 561 LEU B N 1
ATOM 10183 C CA . LEU B 1 561 ? -20.766 28.062 -2.732 1 96.19 561 LEU B CA 1
ATOM 10184 C C . LEU B 1 561 ? -20.359 29.5 -2.416 1 96.19 561 LEU B C 1
ATOM 10186 O O . LEU B 1 561 ? -19.188 29.766 -2.133 1 96.19 561 LEU B O 1
ATOM 10190 N N . PRO B 1 562 ? -21.312 30.422 -2.363 1 94.44 562 PRO B N 1
ATOM 10191 C CA . PRO B 1 562 ? -20.891 31.797 -2.031 1 94.44 562 PRO B CA 1
ATOM 10192 C C . PRO B 1 562 ? -20.328 31.906 -0.616 1 94.44 562 PRO B C 1
ATOM 10194 O O . PRO B 1 562 ? -19.391 32.688 -0.38 1 94.44 562 PRO B O 1
ATOM 10197 N N . PHE B 1 563 ? -20.875 31.219 0.307 1 94.88 563 PHE B N 1
ATOM 10198 C CA . PHE B 1 563 ? -20.406 31.25 1.684 1 94.88 563 PHE B CA 1
ATOM 10199 C C . PHE B 1 563 ? -19 30.656 1.788 1 94.88 563 PHE B C 1
ATOM 10201 O O . PHE B 1 563 ? -18.172 31.141 2.557 1 94.88 563 PHE B O 1
ATOM 10208 N N . LEU B 1 564 ? -18.766 29.625 1.015 1 96.69 564 LEU B N 1
ATOM 10209 C CA . LEU B 1 564 ? -17.438 29 1 1 96.69 564 LEU B CA 1
ATOM 10210 C C . LEU B 1 564 ? -16.406 29.938 0.357 1 96.69 564 LEU B C 1
ATOM 10212 O O . LEU B 1 564 ? -15.281 30.047 0.841 1 96.69 564 LEU B O 1
ATOM 10216 N N . LEU B 1 565 ? -16.781 30.562 -0.738 1 96.88 565 LEU B N 1
ATOM 10217 C CA . LEU B 1 565 ? -15.875 31.484 -1.428 1 96.88 565 LEU B CA 1
ATOM 10218 C C . LEU B 1 565 ? -15.484 32.656 -0.525 1 96.88 565 LEU B C 1
ATOM 10220 O O . LEU B 1 565 ? -14.32 33.031 -0.491 1 96.88 565 LEU B O 1
ATOM 10224 N N . ILE B 1 566 ? -16.438 33.156 0.242 1 95.56 566 ILE B N 1
ATOM 10225 C CA . ILE B 1 566 ? -16.156 34.219 1.178 1 95.56 566 ILE B CA 1
ATOM 10226 C C . ILE B 1 566 ? -15.18 33.75 2.25 1 95.56 566 ILE B C 1
ATOM 10228 O O . ILE B 1 566 ? -14.242 34.438 2.613 1 95.56 566 ILE B O 1
ATOM 10232 N N . HIS B 1 567 ? -15.398 32.594 2.711 1 95.81 567 HIS B N 1
ATOM 10233 C CA . HIS B 1 567 ? -14.516 32 3.717 1 95.81 567 HIS B CA 1
ATOM 10234 C C . HIS B 1 567 ? -13.086 31.906 3.201 1 95.81 567 HIS B C 1
ATOM 10236 O O . HIS B 1 567 ? -12.141 32.281 3.896 1 95.81 567 HIS B O 1
ATOM 10242 N N . PHE B 1 568 ? -12.867 31.438 1.99 1 97.25 568 PHE B N 1
ATOM 10243 C CA . PHE B 1 568 ? -11.531 31.25 1.448 1 97.25 568 PHE B CA 1
ATOM 10244 C C . PHE B 1 568 ? -10.867 32.594 1.152 1 97.25 568 PHE B C 1
ATOM 10246 O O . PHE B 1 568 ? -9.656 32.75 1.341 1 97.25 568 PHE B O 1
ATOM 10253 N N . CYS B 1 569 ? -11.641 33.531 0.748 1 95.31 569 CYS B N 1
ATOM 10254 C CA . CYS B 1 569 ? -11.094 34.875 0.512 1 95.31 569 CYS B CA 1
ATOM 10255 C C . CYS B 1 569 ? -10.664 35.531 1.822 1 95.31 569 CYS B C 1
ATOM 10257 O O . CYS B 1 569 ? -9.578 36.094 1.91 1 95.31 569 CYS B O 1
ATOM 10259 N N . LEU B 1 570 ? -11.547 35.375 2.807 1 94.31 570 LEU B N 1
ATOM 10260 C CA . LEU B 1 570 ? -11.219 35.906 4.125 1 94.31 570 LEU B CA 1
ATOM 10261 C C . LEU B 1 570 ? -9.992 35.219 4.699 1 94.31 570 LEU B C 1
ATOM 10263 O O . LEU B 1 570 ? -9.094 35.875 5.23 1 94.31 570 LEU B O 1
ATOM 10267 N N . GLY B 1 571 ? -9.961 33.938 4.559 1 94.56 571 GLY B N 1
ATOM 10268 C CA . GLY B 1 571 ? -8.82 33.188 5.059 1 94.56 571 GLY B CA 1
ATOM 10269 C C . GLY B 1 571 ? -7.52 33.531 4.363 1 94.56 571 GLY B C 1
ATOM 10270 O O . GLY B 1 571 ? -6.465 33.594 4.996 1 94.56 571 GLY B O 1
ATOM 10271 N N . TYR B 1 572 ? -7.605 33.75 3.084 1 95.19 572 TYR B N 1
ATOM 10272 C CA . TYR B 1 572 ? -6.426 34.094 2.301 1 95.19 572 TYR B CA 1
ATOM 10273 C C . TYR B 1 572 ? -5.793 35.406 2.822 1 95.19 572 TYR B C 1
ATOM 10275 O O . TYR B 1 572 ? -4.578 35.438 3.031 1 95.19 572 TYR B O 1
ATOM 10283 N N . ILE B 1 573 ? -6.555 36.344 3.191 1 93.44 573 ILE B N 1
ATOM 10284 C CA . ILE B 1 573 ? -6.051 37.656 3.611 1 93.44 573 ILE B CA 1
ATOM 10285 C C . ILE B 1 573 ? -5.602 37.594 5.07 1 93.44 573 ILE B C 1
ATOM 10287 O O . ILE B 1 573 ? -4.52 38.062 5.414 1 93.44 573 ILE B O 1
ATOM 10291 N N . VAL B 1 574 ? -6.387 36.969 5.875 1 92.88 574 VAL B N 1
ATOM 10292 C CA . VAL B 1 574 ? -6.109 36.938 7.309 1 92.88 574 VAL B CA 1
ATOM 10293 C C . VAL B 1 574 ? -4.844 36.125 7.562 1 92.88 574 VAL B C 1
ATOM 10295 O O . VAL B 1 574 ? -3.951 36.562 8.289 1 92.88 574 VAL B O 1
ATOM 10298 N N . TYR B 1 575 ? -4.691 35 6.953 1 93.62 575 TYR B N 1
ATOM 10299 C CA . TYR B 1 575 ? -3.543 34.156 7.234 1 93.62 575 TYR B CA 1
ATOM 10300 C C . TYR B 1 575 ? -2.281 34.688 6.578 1 93.62 575 TYR B C 1
ATOM 10302 O O . TYR B 1 575 ? -1.173 34.469 7.078 1 93.62 575 TYR B O 1
ATOM 10310 N N . ARG B 1 576 ? -2.449 35.312 5.488 1 93.25 576 ARG B N 1
ATOM 10311 C CA . ARG B 1 576 ? -1.29 36 4.918 1 93.25 576 ARG B CA 1
ATOM 10312 C C . ARG B 1 576 ? -0.74 37.031 5.879 1 93.25 576 ARG B C 1
ATOM 10314 O O . ARG B 1 576 ? 0.476 37.156 6.039 1 93.25 576 ARG B O 1
ATOM 10321 N N . ASN B 1 577 ? -1.636 37.75 6.512 1 90.81 577 ASN B N 1
ATOM 10322 C CA . ASN B 1 577 ? -1.229 38.75 7.504 1 90.81 577 ASN B CA 1
ATOM 10323 C C . ASN B 1 577 ? -0.581 38.094 8.719 1 90.81 577 ASN B C 1
ATOM 10325 O O . ASN B 1 577 ? 0.426 38.594 9.234 1 90.81 577 ASN B O 1
ATOM 10329 N N . GLN B 1 578 ? -1.13 37.062 9.156 1 91.38 578 GLN B N 1
ATOM 10330 C CA . GLN B 1 578 ? -0.604 36.375 10.336 1 91.38 578 GLN B CA 1
ATOM 10331 C C . GLN B 1 578 ? 0.778 35.781 10.055 1 91.38 578 GLN B C 1
ATOM 10333 O O . GLN B 1 578 ? 1.644 35.781 10.938 1 91.38 578 GLN B O 1
ATOM 10338 N N . LEU B 1 579 ? 1.018 35.281 8.852 1 91.25 579 LEU B N 1
ATOM 10339 C CA . LEU B 1 579 ? 2.307 34.688 8.508 1 91.25 579 LEU B CA 1
ATOM 10340 C C . LEU B 1 579 ? 3.379 35.781 8.383 1 91.25 579 LEU B C 1
ATOM 10342 O O . LEU B 1 579 ? 4.559 35.5 8.625 1 91.25 579 LEU B O 1
ATOM 10346 N N . LEU B 1 580 ? 2.979 36.969 8.094 1 88 580 LEU B N 1
ATOM 10347 C CA . LEU B 1 580 ? 3.924 38.062 7.918 1 88 580 LEU B CA 1
ATOM 10348 C C . LEU B 1 580 ? 4.281 38.688 9.266 1 88 580 LEU B C 1
ATOM 10350 O O . LEU B 1 580 ? 5.426 39.125 9.477 1 88 580 LEU B O 1
ATOM 10354 N N . THR B 1 581 ? 3.289 38.625 10.227 1 86.69 581 THR B N 1
ATOM 10355 C CA . THR B 1 581 ? 3.51 39.469 11.398 1 86.69 581 THR B CA 1
ATOM 10356 C C . THR B 1 581 ? 3.549 38.625 12.672 1 86.69 581 THR B C 1
ATOM 10358 O O . THR B 1 581 ? 4.219 39 13.641 1 86.69 581 THR B O 1
ATOM 10361 N N . VAL B 1 582 ? 2.914 37.562 12.68 1 86.06 582 VAL B N 1
ATOM 10362 C CA . VAL B 1 582 ? 2.707 36.906 13.969 1 86.06 582 VAL B CA 1
ATOM 10363 C C . VAL B 1 582 ? 3.508 35.594 14.016 1 86.06 582 VAL B C 1
ATOM 10365 O O . VAL B 1 582 ? 4.285 35.375 14.945 1 86.06 582 VAL B O 1
ATOM 10368 N N . TYR B 1 583 ? 3.453 34.75 13.008 1 88.56 583 TYR B N 1
ATOM 10369 C CA . TYR B 1 583 ? 3.986 33.406 13.078 1 88.56 583 TYR B CA 1
ATOM 10370 C C . TYR B 1 583 ? 5.406 33.344 12.523 1 88.56 583 TYR B C 1
ATOM 10372 O O . TYR B 1 583 ? 5.727 34.031 11.539 1 88.56 583 TYR B O 1
ATOM 10380 N N . SER B 1 584 ? 6.215 32.562 13.203 1 87.12 584 SER B N 1
ATOM 10381 C CA . SER B 1 584 ? 7.551 32.219 12.719 1 87.12 584 SER B CA 1
ATOM 10382 C C . SER B 1 584 ? 7.785 30.719 12.734 1 87.12 584 SER B C 1
ATOM 10384 O O . SER B 1 584 ? 7.535 30.062 13.75 1 87.12 584 SER B O 1
ATOM 10386 N N . PRO B 1 585 ? 8.227 30.219 11.633 1 86.12 585 PRO B N 1
ATOM 10387 C CA . PRO B 1 585 ? 8.414 28.766 11.57 1 86.12 585 PRO B CA 1
ATOM 10388 C C . PRO B 1 585 ? 9.602 28.281 12.398 1 86.12 585 PRO B C 1
ATOM 10390 O O . PRO B 1 585 ? 10.672 28.906 12.359 1 86.12 585 PRO B O 1
ATOM 10393 N N . LYS B 1 586 ? 9.391 27.312 13.188 1 83.12 586 LYS B N 1
ATOM 10394 C CA . LYS B 1 586 ? 10.477 26.703 13.938 1 83.12 586 LYS B CA 1
ATOM 10395 C C . LYS B 1 586 ? 11.125 25.578 13.141 1 83.12 586 LYS B C 1
ATOM 10397 O O . LYS B 1 586 ? 12.336 25.375 13.219 1 83.12 586 LYS B O 1
ATOM 10402 N N . TYR B 1 587 ? 10.359 24.875 12.469 1 84.81 587 TYR B N 1
ATOM 10403 C CA . TYR B 1 587 ? 10.797 23.797 11.586 1 84.81 587 TYR B CA 1
ATOM 10404 C C . TYR B 1 587 ? 9.945 23.75 10.32 1 84.81 587 TYR B C 1
ATOM 10406 O O . TYR B 1 587 ? 8.891 24.391 10.25 1 84.81 587 TYR B O 1
ATOM 10414 N N . ASP B 1 588 ? 10.508 23.188 9.273 1 86.12 588 ASP B N 1
ATOM 10415 C CA . ASP B 1 588 ? 9.836 23.141 7.984 1 86.12 588 ASP B CA 1
ATOM 10416 C C . ASP B 1 588 ? 9.789 21.703 7.453 1 86.12 588 ASP B C 1
ATOM 10418 O O . ASP B 1 588 ? 10.781 20.984 7.512 1 86.12 588 ASP B O 1
ATOM 10422 N N . SER B 1 589 ? 8.688 21.203 7.027 1 86.69 589 SER B N 1
ATOM 10423 C CA . SER B 1 589 ? 8.531 19.875 6.449 1 86.69 589 SER B CA 1
ATOM 10424 C C . SER B 1 589 ? 8.852 19.875 4.957 1 86.69 589 SER B C 1
ATOM 10426 O O . SER B 1 589 ? 8.852 18.828 4.312 1 86.69 589 SER B O 1
ATOM 10428 N N . ASN B 1 590 ? 9.164 20.984 4.367 1 89.12 590 ASN B N 1
ATOM 10429 C CA . ASN B 1 590 ? 9.555 21.125 2.967 1 89.12 590 ASN B CA 1
ATOM 10430 C C . ASN B 1 590 ? 8.406 20.781 2.025 1 89.12 590 ASN B C 1
ATOM 10432 O O . ASN B 1 590 ? 8.602 20.078 1.027 1 89.12 590 ASN B O 1
ATOM 10436 N N . GLY B 1 591 ? 7.242 21.219 2.377 1 91.12 591 GLY B N 1
ATOM 10437 C CA . GLY B 1 591 ? 6.094 21.141 1.487 1 91.12 591 GLY B CA 1
ATOM 10438 C C . GLY B 1 591 ? 5.406 19.797 1.511 1 91.12 591 GLY B C 1
ATOM 10439 O O . GLY B 1 591 ? 4.594 19.484 0.636 1 91.12 591 GLY B O 1
ATOM 10440 N N . LYS B 1 592 ? 5.562 18.938 2.473 1 93 592 LYS B N 1
ATOM 10441 C CA . LYS B 1 592 ? 5.055 17.578 2.498 1 93 592 LYS B CA 1
ATOM 10442 C C . LYS B 1 592 ? 3.57 17.547 2.855 1 93 592 LYS B C 1
ATOM 10444 O O . LYS B 1 592 ? 2.949 16.484 2.867 1 93 592 LYS B O 1
ATOM 10449 N N . PHE B 1 593 ? 2.939 18.688 3.055 1 95.5 593 PHE B N 1
ATOM 10450 C CA . PHE B 1 593 ? 1.515 18.75 3.357 1 95.5 593 PHE B CA 1
ATOM 10451 C C . PHE B 1 593 ? 0.688 18.719 2.076 1 95.5 593 PHE B C 1
ATOM 10453 O O . PHE B 1 593 ? -0.504 18.406 2.109 1 95.5 593 PHE B O 1
ATOM 10460 N N . TRP B 1 594 ? 1.313 19.016 0.952 1 96.56 594 TRP B N 1
ATOM 10461 C CA . TRP B 1 594 ? 0.543 19.125 -0.283 1 96.56 594 TRP B CA 1
ATOM 10462 C C . TRP B 1 594 ? -0.015 17.766 -0.694 1 96.56 594 TRP B C 1
ATOM 10464 O O . TRP B 1 594 ? -1.17 17.672 -1.113 1 96.56 594 TRP B O 1
ATOM 10474 N N . PRO B 1 595 ? 0.759 16.672 -0.631 1 96.38 595 PRO B N 1
ATOM 10475 C CA . PRO B 1 595 ? 0.176 15.383 -0.987 1 96.38 595 PRO B CA 1
ATOM 10476 C C . PRO B 1 595 ? -1.079 15.055 -0.181 1 96.38 595 PRO B C 1
ATOM 10478 O O . PRO B 1 595 ? -1.993 14.406 -0.69 1 96.38 595 PRO B O 1
ATOM 10481 N N . ILE B 1 596 ? -1.169 15.523 1.025 1 96.81 596 ILE B N 1
ATOM 10482 C CA . ILE B 1 596 ? -2.359 15.32 1.844 1 96.81 596 ILE B CA 1
ATOM 10483 C C . ILE B 1 596 ? -3.539 16.078 1.234 1 96.81 596 ILE B C 1
ATOM 10485 O O . ILE B 1 596 ? -4.648 15.531 1.146 1 96.81 596 ILE B O 1
ATOM 10489 N N . VAL B 1 597 ? -3.268 17.328 0.794 1 97.56 597 VAL B N 1
ATOM 10490 C CA . VAL B 1 597 ? -4.301 18.156 0.186 1 97.56 597 VAL B CA 1
ATOM 10491 C C . VAL B 1 597 ? -4.785 17.516 -1.11 1 97.56 597 VAL B C 1
ATOM 10493 O O . VAL B 1 597 ? -5.992 17.438 -1.361 1 97.56 597 VAL B O 1
ATOM 10496 N N . HIS B 1 598 ? -3.838 17.016 -1.889 1 97.81 598 HIS B N 1
ATOM 10497 C CA . HIS B 1 598 ? -4.172 16.359 -3.152 1 97.81 598 HIS B CA 1
ATOM 10498 C C . HIS B 1 598 ? -5.047 15.133 -2.926 1 97.81 598 HIS B C 1
ATOM 10500 O O . HIS B 1 598 ? -6.105 15 -3.547 1 97.81 598 HIS B O 1
ATOM 10506 N N . ASN B 1 599 ? -4.656 14.281 -2.012 1 97.38 599 ASN B N 1
ATOM 10507 C CA . ASN B 1 599 ? -5.398 13.047 -1.752 1 97.38 599 ASN B CA 1
ATOM 10508 C C . ASN B 1 599 ? -6.781 13.344 -1.175 1 97.38 599 ASN B C 1
ATOM 10510 O O . ASN B 1 599 ? -7.75 12.656 -1.5 1 97.38 599 ASN B O 1
ATOM 10514 N N . SER B 1 600 ? -6.852 14.297 -0.344 1 97.75 600 SER B N 1
ATOM 10515 C CA . SER B 1 600 ? -8.141 14.656 0.242 1 97.75 600 SER B CA 1
ATOM 10516 C C . SER B 1 600 ? -9.086 15.219 -0.813 1 97.75 600 SER B C 1
ATOM 10518 O O . SER B 1 600 ? -10.289 14.93 -0.79 1 97.75 600 SER B O 1
ATOM 10520 N N . THR B 1 601 ? -8.578 16.016 -1.729 1 98.25 601 THR B N 1
ATOM 10521 C CA . THR B 1 601 ? -9.406 16.562 -2.799 1 98.25 601 THR B CA 1
ATOM 10522 C C . THR B 1 601 ? -9.898 15.461 -3.725 1 98.25 601 THR B C 1
ATOM 10524 O O . THR B 1 601 ? -11.055 15.484 -4.164 1 98.25 601 THR B O 1
ATOM 10527 N N . ILE B 1 602 ? -9.094 14.492 -3.98 1 98.44 602 ILE B N 1
ATOM 10528 C CA . ILE B 1 602 ? -9.5 13.352 -4.801 1 98.44 602 ILE B CA 1
ATOM 10529 C C . ILE B 1 602 ? -10.602 12.57 -4.094 1 98.44 602 ILE B C 1
ATOM 10531 O O . ILE B 1 602 ? -11.57 12.148 -4.723 1 98.44 602 ILE B O 1
ATOM 10535 N N . PHE B 1 603 ? -10.445 12.359 -2.869 1 97.25 603 PHE B N 1
ATOM 10536 C CA . PHE B 1 603 ? -11.477 11.688 -2.088 1 97.25 603 PHE B CA 1
ATOM 10537 C C . PHE B 1 603 ? -12.812 12.422 -2.205 1 97.25 603 PHE B C 1
ATOM 10539 O O . PHE B 1 603 ? -13.852 11.797 -2.391 1 97.25 603 PHE B O 1
ATOM 10546 N N . SER B 1 604 ? -12.742 13.75 -2.041 1 97.88 604 SER B N 1
ATOM 10547 C CA . SER B 1 604 ? -13.953 14.562 -2.135 1 97.88 604 SER B CA 1
ATOM 10548 C C . SER B 1 604 ? -14.609 14.422 -3.504 1 97.88 604 SER B C 1
ATOM 10550 O O . SER B 1 604 ? -15.836 14.352 -3.609 1 97.88 604 SER B O 1
ATOM 10552 N N . LEU B 1 605 ? -13.797 14.398 -4.523 1 98.12 605 LEU B N 1
ATOM 10553 C CA . LEU B 1 605 ? -14.328 14.234 -5.871 1 98.12 605 LEU B CA 1
ATOM 10554 C C . LEU B 1 605 ? -15 12.867 -6.027 1 98.12 605 LEU B C 1
ATOM 10556 O O . LEU B 1 605 ? -16.125 12.781 -6.531 1 98.12 605 LEU B O 1
ATOM 10560 N N . VAL B 1 606 ? -14.32 11.82 -5.551 1 97.38 606 VAL B N 1
ATOM 10561 C CA . VAL B 1 606 ? -14.867 10.477 -5.676 1 97.38 606 VAL B CA 1
ATOM 10562 C C . VAL B 1 606 ? -16.172 10.367 -4.887 1 97.38 606 VAL B C 1
ATOM 10564 O O . VAL B 1 606 ? -17.125 9.727 -5.336 1 97.38 606 VAL B O 1
ATOM 10567 N N . LEU B 1 607 ? -16.156 10.961 -3.736 1 95.88 607 LEU B N 1
ATOM 10568 C CA . LEU B 1 607 ? -17.375 10.977 -2.938 1 95.88 607 LEU B CA 1
ATOM 10569 C C . LEU B 1 607 ? -18.516 11.656 -3.689 1 95.88 607 LEU B C 1
ATOM 10571 O O . LEU B 1 607 ? -19.641 11.164 -3.693 1 95.88 607 LEU B O 1
ATOM 10575 N N . MET B 1 608 ? -18.281 12.773 -4.305 1 96.5 608 MET B N 1
ATOM 10576 C CA . MET B 1 608 ? -19.281 13.477 -5.105 1 96.5 608 MET B CA 1
ATOM 10577 C C . MET B 1 608 ? -19.797 12.586 -6.23 1 96.5 608 MET B C 1
ATOM 10579 O O . MET B 1 608 ? -21 12.57 -6.512 1 96.5 608 MET B O 1
ATOM 10583 N N . HIS B 1 609 ? -18.922 11.797 -6.859 1 96.94 609 HIS B N 1
ATOM 10584 C CA . HIS B 1 609 ? -19.312 10.891 -7.93 1 96.94 609 HIS B CA 1
ATOM 10585 C C . HIS B 1 609 ? -20.266 9.812 -7.414 1 96.94 609 HIS B C 1
ATOM 10587 O O . HIS B 1 609 ? -21.281 9.508 -8.055 1 96.94 609 HIS B O 1
ATOM 10593 N N . ILE B 1 610 ? -19.906 9.242 -6.27 1 94.19 610 ILE B N 1
ATOM 10594 C CA . ILE B 1 610 ? -20.719 8.172 -5.691 1 94.19 610 ILE B CA 1
ATOM 10595 C C . ILE B 1 610 ? -22.109 8.711 -5.352 1 94.19 610 ILE B C 1
ATOM 10597 O O . ILE B 1 610 ? -23.125 8.055 -5.617 1 94.19 610 ILE B O 1
ATOM 10601 N N . ILE B 1 611 ? -22.172 9.875 -4.777 1 93.19 611 ILE B N 1
ATOM 10602 C CA . ILE B 1 611 ? -23.438 10.5 -4.438 1 93.19 611 ILE B CA 1
ATOM 10603 C C . ILE B 1 611 ? -24.234 10.789 -5.715 1 93.19 611 ILE B C 1
ATOM 10605 O O . ILE B 1 611 ? -25.438 10.602 -5.758 1 93.19 611 ILE B O 1
ATOM 10609 N N . ALA B 1 612 ? -23.578 11.25 -6.766 1 94.88 612 ALA B N 1
ATOM 10610 C CA . ALA B 1 612 ? -24.234 11.547 -8.039 1 94.88 612 ALA B CA 1
ATOM 10611 C C . ALA B 1 612 ? -24.828 10.281 -8.648 1 94.88 612 ALA B C 1
ATOM 10613 O O . ALA B 1 612 ? -25.922 10.32 -9.211 1 94.88 612 ALA B O 1
ATOM 10614 N N . ILE B 1 613 ? -24.141 9.188 -8.555 1 94.12 613 ILE B N 1
ATOM 10615 C CA . ILE B 1 613 ? -24.656 7.922 -9.047 1 94.12 613 ILE B CA 1
ATOM 10616 C C . ILE B 1 613 ? -25.953 7.578 -8.312 1 94.12 613 ILE B C 1
ATOM 10618 O O . ILE B 1 613 ? -26.938 7.168 -8.938 1 94.12 613 ILE B O 1
ATOM 10622 N N . GLY B 1 614 ? -25.984 7.781 -7.02 1 91.75 614 GLY B N 1
ATOM 10623 C CA . GLY B 1 614 ? -27.156 7.508 -6.215 1 91.75 614 GLY B CA 1
ATOM 10624 C C . GLY B 1 614 ? -28.328 8.422 -6.539 1 91.75 614 GLY B C 1
ATOM 10625 O O . GLY B 1 614 ? -29.469 7.969 -6.645 1 91.75 614 GLY B O 1
ATOM 10626 N N . ILE B 1 615 ? -28.094 9.68 -6.723 1 92 615 ILE B N 1
ATOM 10627 C CA . ILE B 1 615 ? -29.141 10.672 -6.961 1 92 615 ILE B CA 1
ATOM 10628 C C . ILE B 1 615 ? -29.797 10.414 -8.32 1 92 615 ILE B C 1
ATOM 10630 O O . ILE B 1 615 ? -31.031 10.438 -8.438 1 92 615 ILE B O 1
ATOM 10634 N N . PHE B 1 616 ? -29.016 10.195 -9.32 1 93.81 616 PHE B N 1
ATOM 10635 C CA . PHE B 1 616 ? -29.578 9.945 -10.648 1 93.81 616 PHE B CA 1
ATOM 10636 C C . PHE B 1 616 ? -30.359 8.633 -10.672 1 93.81 616 PHE B C 1
ATOM 10638 O O . PHE B 1 616 ? -31.344 8.508 -11.391 1 93.81 616 PHE B O 1
ATOM 10645 N N . GLY B 1 617 ? -29.844 7.684 -9.883 1 90.06 617 GLY B N 1
ATOM 10646 C CA . GLY B 1 617 ? -30.625 6.461 -9.75 1 90.06 617 GLY B CA 1
ATOM 10647 C C . GLY B 1 617 ? -31.969 6.672 -9.086 1 90.06 617 GLY B C 1
ATOM 10648 O O . GLY B 1 617 ? -32.969 6.137 -9.539 1 90.06 617 GLY B O 1
ATOM 10649 N N . LEU B 1 618 ? -32.031 7.484 -8.086 1 87.31 618 LEU B N 1
ATOM 10650 C CA . LEU B 1 618 ? -33.219 7.773 -7.332 1 87.31 618 LEU B CA 1
ATOM 10651 C C . LEU B 1 618 ? -34.188 8.609 -8.164 1 87.31 618 LEU B C 1
ATOM 10653 O O . LEU B 1 618 ? -35.406 8.453 -8.047 1 87.31 618 LEU B O 1
ATOM 10657 N N . LYS B 1 619 ? -33.656 9.477 -8.953 1 90.75 619 LYS B N 1
ATOM 10658 C CA . LYS B 1 619 ? -34.5 10.367 -9.766 1 90.75 619 LYS B CA 1
ATOM 10659 C C . LYS B 1 619 ? -34.875 9.703 -11.086 1 90.75 619 LYS B C 1
ATOM 10661 O O . LYS B 1 619 ? -35.312 10.383 -12.023 1 90.75 619 LYS B O 1
ATOM 10666 N N . LYS B 1 620 ? -34.656 8.383 -11.219 1 89.81 620 LYS B N 1
ATOM 10667 C CA . LYS B 1 620 ? -35.094 7.543 -12.32 1 89.81 620 LYS B CA 1
ATOM 10668 C C . LYS B 1 620 ? -34.406 7.922 -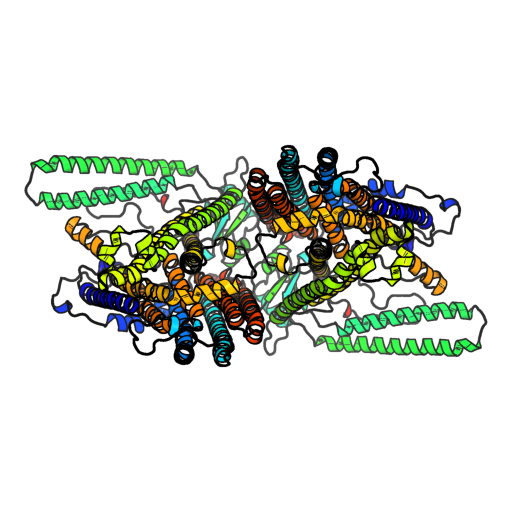13.625 1 89.81 620 LYS B C 1
ATOM 10670 O O . LYS B 1 620 ? -35.062 8.078 -14.656 1 89.81 620 LYS B O 1
ATOM 10675 N N . MET B 1 621 ? -33.281 8.305 -13.547 1 92.81 621 MET B N 1
ATOM 10676 C CA . MET B 1 621 ? -32.438 8.523 -14.711 1 92.81 621 MET B CA 1
ATOM 10677 C C . MET B 1 621 ? -31.328 7.465 -14.789 1 92.81 621 MET B C 1
ATOM 10679 O O . MET B 1 621 ? -30.156 7.754 -14.516 1 92.81 621 MET B O 1
ATOM 10683 N N . PRO B 1 622 ? -31.625 6.32 -15.227 1 90.88 622 PRO B N 1
ATOM 10684 C CA . PRO B 1 622 ? -30.656 5.219 -15.203 1 90.88 622 PRO B CA 1
ATOM 10685 C C . PRO B 1 622 ? -29.484 5.438 -16.172 1 90.88 622 PRO B C 1
ATOM 10687 O O . PRO B 1 622 ? -28.359 5.02 -15.883 1 90.88 622 PRO B O 1
ATOM 10690 N N . LEU B 1 623 ? -29.703 6.105 -17.25 1 92.62 623 LEU B N 1
ATOM 10691 C CA . LEU B 1 623 ? -28.641 6.359 -18.203 1 92.62 623 LEU B CA 1
ATOM 10692 C C . LEU B 1 623 ? -27.578 7.289 -17.609 1 92.62 623 LEU B C 1
ATOM 10694 O O . LEU B 1 623 ? -26.375 7.051 -17.766 1 92.62 623 LEU B O 1
ATOM 10698 N N . ALA B 1 624 ? -28.094 8.289 -16.969 1 93.38 624 ALA B N 1
ATOM 10699 C CA . ALA B 1 624 ? -27.172 9.227 -16.328 1 93.38 624 ALA B CA 1
ATOM 10700 C C . ALA B 1 624 ? -26.406 8.555 -15.195 1 93.38 624 ALA B C 1
ATOM 10702 O O . ALA B 1 624 ? -25.203 8.789 -15.023 1 93.38 624 ALA B O 1
ATOM 10703 N N . SER B 1 625 ? -27.078 7.73 -14.453 1 93.5 625 SER B N 1
ATOM 10704 C CA . SER B 1 625 ? -26.422 6.996 -13.375 1 93.5 625 SER B CA 1
ATOM 10705 C C . SER B 1 625 ? -25.359 6.051 -13.914 1 93.5 625 SER B C 1
ATOM 10707 O O . SER B 1 625 ? -24.266 5.953 -13.352 1 93.5 625 SER B O 1
ATOM 10709 N N . GLY B 1 626 ? -25.625 5.383 -15.016 1 93.62 626 GLY B N 1
ATOM 10710 C CA . GLY B 1 626 ? -24.672 4.484 -15.641 1 93.62 626 GLY B CA 1
ATOM 10711 C C . GLY B 1 626 ? -23.453 5.195 -16.188 1 93.62 626 GLY B C 1
ATOM 10712 O O . GLY B 1 626 ? -22.328 4.715 -16.047 1 93.62 626 GLY B O 1
ATOM 10713 N N . PHE B 1 627 ? -23.656 6.336 -16.719 1 95.25 627 PHE B N 1
ATOM 10714 C CA . PHE B 1 627 ? -22.547 7.09 -17.312 1 95.25 627 PHE B CA 1
ATOM 10715 C C . PHE B 1 627 ? -21.703 7.758 -16.234 1 95.25 627 PHE B C 1
ATOM 10717 O O . PHE B 1 627 ? -20.609 8.227 -16.516 1 95.25 627 PHE B O 1
ATOM 10724 N N . MET B 1 628 ? -22.188 7.758 -15.047 1 95.56 628 MET B N 1
ATOM 10725 C CA . MET B 1 628 ? -21.438 8.352 -13.945 1 95.56 628 MET B CA 1
ATOM 10726 C C . MET B 1 628 ? -20.453 7.348 -13.344 1 95.56 628 MET B C 1
ATOM 10728 O O . MET B 1 628 ? -19.5 7.734 -12.656 1 95.56 628 MET B O 1
ATOM 10732 N N . ILE B 1 629 ? -20.562 6.121 -13.625 1 93.5 629 ILE B N 1
ATOM 10733 C CA . ILE B 1 629 ? -19.781 5.062 -13 1 93.5 629 ILE B CA 1
ATOM 10734 C C . ILE B 1 629 ? -18.328 5.152 -13.477 1 93.5 629 ILE B C 1
ATOM 10736 O O . ILE B 1 629 ? -17.391 5.012 -12.68 1 93.5 629 ILE B O 1
ATOM 10740 N N . PRO B 1 630 ? -17.984 5.496 -14.727 1 94.44 630 PRO B N 1
ATOM 10741 C CA . PRO B 1 630 ? -16.594 5.57 -15.172 1 94.44 630 PRO B CA 1
ATOM 10742 C C . PRO B 1 630 ? -15.852 6.766 -14.586 1 94.44 630 PRO B C 1
ATOM 10744 O O . PRO B 1 630 ? -14.617 6.781 -14.57 1 94.44 630 PRO B O 1
ATOM 10747 N N . LEU B 1 631 ? -16.578 7.703 -14.125 1 96.69 631 LEU B N 1
ATOM 10748 C CA . LEU B 1 631 ? -15.945 8.945 -13.688 1 96.69 631 LEU B CA 1
ATOM 10749 C C . LEU B 1 631 ? -15.094 8.711 -12.445 1 96.69 631 LEU B C 1
ATOM 10751 O O . LEU B 1 631 ? -13.953 9.18 -12.367 1 96.69 631 LEU B O 1
ATOM 10755 N N . PRO B 1 632 ? -15.633 7.977 -11.422 1 96.44 632 PRO B N 1
ATOM 10756 C CA . PRO B 1 632 ? -14.758 7.695 -10.281 1 96.44 632 PRO B CA 1
ATOM 10757 C C . PRO B 1 632 ? -13.539 6.859 -10.664 1 96.44 632 PRO B C 1
ATOM 10759 O O . PRO B 1 632 ? -12.453 7.047 -10.102 1 96.44 632 PRO B O 1
ATOM 10762 N N . VAL B 1 633 ? -13.625 6 -11.578 1 94.19 633 VAL B N 1
ATOM 10763 C CA . VAL B 1 633 ? -12.516 5.164 -12.023 1 94.19 633 VAL B CA 1
ATOM 10764 C C . VAL B 1 633 ? -11.477 6.023 -12.734 1 94.19 633 VAL B C 1
ATOM 10766 O O . VAL B 1 633 ? -10.273 5.898 -12.477 1 94.19 633 VAL B O 1
ATOM 10769 N N . MET B 1 634 ? -11.969 6.867 -13.547 1 95.69 634 MET B N 1
ATOM 10770 C CA . MET B 1 634 ? -11.055 7.754 -14.266 1 95.69 634 MET B CA 1
ATOM 10771 C C . MET B 1 634 ? -10.336 8.695 -13.305 1 95.69 634 MET B C 1
ATOM 10773 O O . MET B 1 634 ? -9.156 8.984 -13.484 1 95.69 634 MET B O 1
ATOM 10777 N N . THR B 1 635 ? -11.055 9.156 -12.297 1 97.69 635 THR B N 1
ATOM 10778 C CA . THR B 1 635 ? -10.461 10.047 -11.312 1 97.69 635 THR B CA 1
ATOM 10779 C C . THR B 1 635 ? -9.414 9.32 -10.484 1 97.69 635 THR B C 1
ATOM 10781 O O . THR B 1 635 ? -8.352 9.867 -10.18 1 97.69 635 THR B O 1
ATOM 10784 N N . LEU B 1 636 ? -9.688 8.078 -10.148 1 96.31 636 LEU B N 1
ATOM 10785 C CA . LEU B 1 636 ? -8.727 7.289 -9.383 1 96.31 636 LEU B CA 1
ATOM 10786 C C . LEU B 1 636 ? -7.5 6.953 -10.234 1 96.31 636 LEU B C 1
ATOM 10788 O O . LEU B 1 636 ? -6.383 6.898 -9.719 1 96.31 636 LEU B O 1
ATOM 10792 N N . LEU B 1 637 ? -7.711 6.77 -11.547 1 94.38 637 LEU B N 1
ATOM 10793 C CA . LEU B 1 637 ? -6.59 6.543 -12.453 1 94.38 637 LEU B CA 1
ATOM 10794 C C . LEU B 1 637 ? -5.734 7.801 -12.586 1 94.38 637 LEU B C 1
ATOM 10796 O O . LEU B 1 637 ? -4.504 7.715 -12.617 1 94.38 637 LEU B O 1
ATOM 10800 N N . PHE B 1 638 ? -6.375 8.914 -12.617 1 95.81 638 PHE B N 1
ATOM 10801 C CA . PHE B 1 638 ? -5.664 10.188 -12.633 1 95.81 638 PHE B CA 1
ATOM 10802 C C . PHE B 1 638 ? -4.828 10.359 -11.375 1 95.81 638 PHE B C 1
ATOM 10804 O O . PHE B 1 638 ? -3.668 10.766 -11.438 1 95.81 638 PHE B O 1
ATOM 10811 N N . ASN B 1 639 ? -5.449 10.039 -10.25 1 97.31 639 ASN B N 1
ATOM 10812 C CA . ASN B 1 639 ? -4.738 10.148 -8.984 1 97.31 639 ASN B CA 1
ATOM 10813 C C . ASN B 1 639 ? -3.512 9.234 -8.953 1 97.31 639 ASN B C 1
ATOM 10815 O O . ASN B 1 639 ? -2.443 9.641 -8.492 1 97.31 639 ASN B O 1
ATOM 10819 N N . ASN B 1 640 ? -3.682 8.039 -9.406 1 94.38 640 ASN B N 1
ATOM 10820 C CA . ASN B 1 640 ? -2.562 7.105 -9.438 1 94.38 640 ASN B CA 1
ATOM 10821 C C . ASN B 1 640 ? -1.436 7.605 -10.336 1 94.38 640 ASN B C 1
ATOM 10823 O O . ASN B 1 640 ? -0.258 7.449 -10.008 1 94.38 640 ASN B O 1
ATOM 10827 N N . TYR B 1 641 ? -1.809 8.148 -11.406 1 92.81 641 TYR B N 1
ATOM 10828 C CA . TYR B 1 641 ? -0.822 8.719 -12.312 1 92.81 641 TYR B CA 1
ATOM 10829 C C . TYR B 1 641 ? -0.048 9.852 -11.648 1 92.81 641 TYR B C 1
ATOM 10831 O O . TYR B 1 641 ? 1.184 9.883 -11.703 1 92.81 641 TYR B O 1
ATOM 10839 N N . CYS B 1 642 ? -0.743 10.742 -10.969 1 94.75 642 CYS B N 1
ATOM 10840 C CA . CYS B 1 642 ? -0.102 11.875 -10.297 1 94.75 642 CYS B CA 1
ATOM 10841 C C . CYS B 1 642 ? 0.786 11.398 -9.156 1 94.75 642 CYS B C 1
ATOM 10843 O O . CYS B 1 642 ? 1.876 11.938 -8.945 1 94.75 642 CYS B O 1
ATOM 10845 N N . GLN B 1 643 ? 0.307 10.43 -8.469 1 94.25 643 GLN B N 1
ATOM 10846 C CA . GLN B 1 643 ? 1.077 9.93 -7.336 1 94.25 643 GLN B CA 1
ATOM 10847 C C . GLN B 1 643 ? 2.393 9.312 -7.801 1 94.25 643 GLN B C 1
ATOM 10849 O O . GLN B 1 643 ? 3.438 9.523 -7.18 1 94.25 643 GLN B O 1
ATOM 10854 N N . ARG B 1 644 ? 2.375 8.648 -8.859 1 89.81 644 ARG B N 1
ATOM 10855 C CA . ARG B 1 644 ? 3.58 7.996 -9.359 1 89.81 644 ARG B CA 1
ATOM 10856 C C . ARG B 1 644 ? 4.535 9.008 -9.977 1 89.81 644 ARG B C 1
ATOM 10858 O O . ARG B 1 644 ? 5.754 8.844 -9.922 1 89.81 644 ARG B O 1
ATOM 10865 N N . ARG B 1 645 ? 3.979 10.016 -10.484 1 91.12 645 ARG B N 1
ATOM 10866 C CA . ARG B 1 645 ? 4.789 11.008 -11.18 1 91.12 645 ARG B CA 1
ATOM 10867 C C . ARG B 1 645 ? 5.441 11.977 -10.195 1 91.12 645 ARG B C 1
ATOM 10869 O O . ARG B 1 645 ? 6.586 12.391 -10.391 1 91.12 645 ARG B O 1
ATOM 10876 N N . PHE B 1 646 ? 4.785 12.297 -9.055 1 94.31 646 PHE B N 1
ATOM 10877 C CA . PHE B 1 646 ? 5.27 13.43 -8.281 1 94.31 646 PHE B CA 1
ATOM 10878 C C . PHE B 1 646 ? 5.699 12.992 -6.883 1 94.31 646 PHE B C 1
ATOM 10880 O O . PHE B 1 646 ? 6.574 13.609 -6.273 1 94.31 646 PHE B O 1
ATOM 10887 N N . ILE B 1 647 ? 5.172 11.953 -6.309 1 94.12 647 ILE B N 1
ATOM 10888 C CA . ILE B 1 647 ? 5.391 11.578 -4.918 1 94.12 647 ILE B CA 1
ATOM 10889 C C . ILE B 1 647 ? 6.859 11.227 -4.703 1 94.12 647 ILE B C 1
ATOM 10891 O O . ILE B 1 647 ? 7.43 11.516 -3.648 1 94.12 647 ILE B O 1
ATOM 10895 N N . PRO B 1 648 ? 7.527 10.625 -5.66 1 91.81 648 PRO B N 1
ATOM 10896 C CA . PRO B 1 648 ? 8.938 10.305 -5.441 1 91.81 648 PRO B CA 1
ATOM 10897 C C . PRO B 1 648 ? 9.789 11.539 -5.164 1 91.81 648 PRO B C 1
ATOM 10899 O O . PRO B 1 648 ? 10.797 11.453 -4.457 1 91.81 648 PRO B O 1
ATOM 10902 N N . LEU B 1 649 ? 9.445 12.656 -5.664 1 92.12 649 LEU B N 1
ATOM 10903 C CA . LEU B 1 649 ? 10.188 13.891 -5.445 1 92.12 649 LEU B CA 1
ATOM 10904 C C . LEU B 1 649 ? 10.023 14.375 -4.012 1 92.12 649 LEU B C 1
ATOM 10906 O O . LEU B 1 649 ? 10.812 15.195 -3.535 1 92.12 649 LEU B O 1
ATOM 10910 N N . PHE B 1 650 ? 8.984 13.891 -3.338 1 92.5 650 PHE B N 1
ATOM 10911 C CA . PHE B 1 650 ? 8.727 14.305 -1.963 1 92.5 650 PHE B CA 1
ATOM 10912 C C . PHE B 1 650 ? 9.391 13.344 -0.979 1 92.5 650 PHE B C 1
ATOM 10914 O O . PHE B 1 650 ? 9.508 13.656 0.208 1 92.5 650 PHE B O 1
ATOM 10921 N N . LYS B 1 651 ? 9.867 12.219 -1.518 1 88.88 651 LYS B N 1
ATOM 10922 C CA . LYS B 1 651 ? 10.477 11.211 -0.646 1 88.88 651 LYS B CA 1
ATOM 10923 C C . LYS B 1 651 ? 11.992 11.367 -0.6 1 88.88 651 LYS B C 1
ATOM 10925 O O . LYS B 1 651 ? 12.602 11.234 0.463 1 88.88 651 LYS B O 1
ATOM 10930 N N . SER B 1 652 ? 12.57 11.602 -1.798 1 90.5 652 SER B N 1
ATOM 10931 C CA . SER B 1 652 ? 14.023 11.711 -1.851 1 90.5 652 SER B CA 1
ATOM 10932 C C . SER B 1 652 ? 14.469 12.648 -2.969 1 90.5 652 SER B C 1
ATOM 10934 O O . SER B 1 652 ? 13.703 12.93 -3.893 1 90.5 652 SER B O 1
ATOM 10936 N N . TYR B 1 653 ? 15.625 13.234 -2.797 1 93.94 653 TYR B N 1
ATOM 10937 C CA . TYR B 1 653 ? 16.234 14.047 -3.846 1 93.94 653 TYR B CA 1
ATOM 10938 C C . TYR B 1 653 ? 17.047 13.18 -4.801 1 93.94 653 TYR B C 1
ATOM 10940 O O . TYR B 1 653 ? 17.719 12.234 -4.379 1 93.94 653 TYR B O 1
ATOM 10948 N N . PRO B 1 654 ? 17 13.453 -6.031 1 94.56 654 PRO B N 1
ATOM 10949 C CA . PRO B 1 654 ? 17.703 12.648 -7.039 1 94.56 654 PRO B CA 1
ATOM 10950 C C . PRO B 1 654 ? 19.219 12.805 -6.969 1 94.56 654 PRO B C 1
ATOM 10952 O O . PRO B 1 654 ? 19.719 13.797 -6.445 1 94.56 654 PRO B O 1
ATOM 10955 N N . ALA B 1 655 ? 19.938 11.82 -7.457 1 95.88 655 ALA B N 1
ATOM 10956 C CA . ALA B 1 655 ? 21.391 11.773 -7.438 1 95.88 655 ALA B CA 1
ATOM 10957 C C . ALA B 1 655 ? 22 12.93 -8.234 1 95.88 655 ALA B C 1
ATOM 10959 O O . ALA B 1 655 ? 23 13.516 -7.828 1 95.88 655 ALA B O 1
ATOM 10960 N N . GLU B 1 656 ? 21.328 13.32 -9.32 1 94.62 656 GLU B N 1
ATOM 10961 C CA . GLU B 1 656 ? 21.812 14.414 -10.156 1 94.62 656 GLU B CA 1
ATOM 10962 C C . GLU B 1 656 ? 21.922 15.711 -9.352 1 94.62 656 GLU B C 1
ATOM 10964 O O . GLU B 1 656 ? 22.938 16.406 -9.445 1 94.62 656 GLU B O 1
ATOM 10969 N N . CYS B 1 657 ? 20.969 15.969 -8.547 1 94.69 657 CYS B N 1
ATOM 10970 C CA . CYS B 1 657 ? 20.938 17.188 -7.734 1 94.69 657 CYS B CA 1
ATOM 10971 C C . CYS B 1 657 ? 21.922 17.078 -6.578 1 94.69 657 CYS B C 1
ATOM 10973 O O . CYS B 1 657 ? 22.641 18.047 -6.285 1 94.69 657 CYS B O 1
ATOM 10975 N N . LEU B 1 658 ? 22.047 15.953 -5.98 1 96.44 658 LEU B N 1
ATOM 10976 C CA . LEU B 1 658 ? 22.891 15.758 -4.812 1 96.44 658 LEU B CA 1
ATOM 10977 C C . LEU B 1 658 ? 24.375 15.875 -5.188 1 96.44 658 LEU B C 1
ATOM 10979 O O . LEU B 1 658 ? 25.125 16.578 -4.52 1 96.44 658 LEU B O 1
ATOM 10983 N N . ILE B 1 659 ? 24.766 15.266 -6.262 1 96.06 659 ILE B N 1
ATOM 10984 C CA . ILE B 1 659 ? 26.156 15.219 -6.672 1 96.06 659 ILE B CA 1
ATOM 10985 C C . ILE B 1 659 ? 26.594 16.594 -7.172 1 96.06 659 ILE B C 1
ATOM 10987 O O . ILE B 1 659 ? 27.688 17.062 -6.855 1 96.06 659 ILE B O 1
ATOM 10991 N N . LYS B 1 660 ? 25.719 17.234 -7.977 1 94.38 660 LYS B N 1
ATOM 10992 C CA . LYS B 1 660 ? 26.031 18.578 -8.469 1 94.38 660 LYS B CA 1
ATOM 10993 C C . LYS B 1 660 ? 26.234 19.547 -7.312 1 94.38 660 LYS B C 1
ATOM 10995 O O . LYS B 1 660 ? 27.188 20.328 -7.312 1 94.38 660 LYS B O 1
ATOM 11000 N N . LYS B 1 661 ? 25.406 19.469 -6.324 1 94.62 661 LYS B N 1
ATOM 11001 C CA . LYS B 1 661 ? 25.516 20.359 -5.168 1 94.62 661 LYS B CA 1
ATOM 11002 C C . LYS B 1 661 ? 26.75 20.047 -4.34 1 94.62 661 LYS B C 1
ATOM 11004 O O . LYS B 1 661 ? 27.391 20.953 -3.812 1 94.62 661 LYS B O 1
ATOM 11009 N N . ASP B 1 662 ? 27.031 18.812 -4.195 1 95.12 662 ASP B N 1
ATOM 11010 C CA . ASP B 1 662 ? 28.234 18.406 -3.461 1 95.12 662 ASP B CA 1
ATOM 11011 C C . ASP B 1 662 ? 29.484 18.938 -4.145 1 95.12 662 ASP B C 1
ATOM 11013 O O . ASP B 1 662 ? 30.422 19.391 -3.479 1 95.12 662 ASP B O 1
ATOM 11017 N N . ARG B 1 663 ? 29.531 18.891 -5.473 1 93.81 663 ARG B N 1
ATOM 11018 C CA . ARG B 1 663 ? 30.672 19.406 -6.23 1 93.81 663 ARG B CA 1
ATOM 11019 C C . ARG B 1 663 ? 30.797 20.922 -6.066 1 93.81 663 ARG B C 1
ATOM 11021 O O . ARG B 1 663 ? 31.906 21.438 -5.902 1 93.81 663 ARG B O 1
ATOM 11028 N N . ASP B 1 664 ? 29.672 21.562 -6.074 1 92.38 664 ASP B N 1
ATOM 11029 C CA . ASP B 1 664 ? 29.656 23.016 -5.883 1 92.38 664 ASP B CA 1
ATOM 11030 C C . ASP B 1 664 ? 30.156 23.391 -4.488 1 92.38 664 ASP B C 1
ATOM 11032 O O . ASP B 1 664 ? 30.891 24.359 -4.324 1 92.38 664 ASP B O 1
ATOM 11036 N N . ASP B 1 665 ? 29.766 22.641 -3.488 1 91.88 665 ASP B N 1
ATOM 11037 C CA . ASP B 1 665 ? 30.172 22.906 -2.109 1 91.88 665 ASP B CA 1
ATOM 11038 C C . ASP B 1 665 ? 31.656 22.672 -1.912 1 91.88 665 ASP B C 1
ATOM 11040 O O . ASP B 1 665 ? 32.312 23.406 -1.18 1 91.88 665 ASP B O 1
ATOM 11044 N N . GLN B 1 666 ? 32.156 21.641 -2.523 1 89.06 666 GLN B N 1
ATOM 11045 C CA . GLN B 1 666 ? 33.594 21.328 -2.4 1 89.06 666 GLN B CA 1
ATOM 11046 C C . GLN B 1 666 ? 34.438 22.406 -3.062 1 89.06 666 GLN B C 1
ATOM 11048 O O . GLN B 1 666 ? 35.531 22.719 -2.592 1 89.06 666 GLN B O 1
ATOM 11053 N N . SER B 1 667 ? 33.906 23 -4.07 1 89.5 667 SER B N 1
ATOM 11054 C CA . SER B 1 667 ? 34.656 24.031 -4.793 1 89.5 667 SER B CA 1
ATOM 11055 C C . SER B 1 667 ? 34.625 25.359 -4.039 1 89.5 667 SER B C 1
ATOM 11057 O O . SER B 1 667 ? 35.531 26.188 -4.223 1 89.5 667 SER B O 1
ATOM 11059 N N . SER B 1 668 ? 33.688 25.656 -3.203 1 87.06 668 SER B N 1
ATOM 11060 C CA . SER B 1 668 ? 33.562 26.906 -2.475 1 87.06 668 SER B CA 1
ATOM 11061 C C . SER B 1 668 ? 34.562 26.984 -1.32 1 87.06 668 SER B C 1
ATOM 11063 O O . SER B 1 668 ? 34.875 28.062 -0.832 1 87.06 668 SER B O 1
ATOM 11065 N N . GLY B 1 669 ? 35.219 26 -0.784 1 80.75 669 GLY B N 1
ATOM 11066 C CA . GLY B 1 669 ? 36.25 25.984 0.22 1 80.75 669 GLY B CA 1
ATOM 11067 C C . GLY B 1 669 ? 35.75 26.172 1.633 1 80.75 669 GLY B C 1
ATOM 11068 O O . GLY B 1 669 ? 36.531 26.281 2.578 1 80.75 669 GLY B O 1
ATOM 11069 N N . THR B 1 670 ? 34.469 26.328 1.913 1 85.19 670 THR B N 1
ATOM 11070 C CA . THR B 1 670 ? 33.938 26.625 3.234 1 85.19 670 THR B CA 1
ATOM 11071 C C . THR B 1 670 ? 33.469 25.344 3.926 1 85.19 670 THR B C 1
ATOM 11073 O O . THR B 1 670 ? 32.844 25.391 4.98 1 85.19 670 THR B O 1
ATOM 11076 N N . MET B 1 671 ? 33.875 24.172 3.438 1 89.94 671 MET B N 1
ATOM 11077 C CA . MET B 1 671 ? 33.312 22.922 3.922 1 89.94 671 MET B CA 1
ATOM 11078 C C . MET B 1 671 ? 33.969 22.484 5.215 1 89.94 671 MET B C 1
ATOM 11080 O O . MET B 1 671 ? 33.375 21.781 6.035 1 89.94 671 MET B O 1
ATOM 11084 N N . ASP B 1 672 ? 35.125 22.938 5.547 1 89.19 672 ASP B N 1
ATOM 11085 C CA . ASP B 1 672 ? 35.812 22.516 6.758 1 89.19 672 ASP B CA 1
ATOM 11086 C C . ASP B 1 672 ? 35.125 23.031 8.008 1 89.19 672 ASP B C 1
ATOM 11088 O O . ASP B 1 672 ? 34.906 22.281 8.969 1 89.19 672 ASP B O 1
ATOM 11092 N N . ALA B 1 673 ? 34.781 24.25 7.898 1 90.56 673 ALA B N 1
ATOM 11093 C CA . ALA B 1 673 ? 34.031 24.828 9.016 1 90.56 673 ALA B CA 1
ATOM 11094 C C . ALA B 1 673 ? 32.656 24.156 9.18 1 90.56 673 ALA B C 1
ATOM 11096 O O . ALA B 1 673 ? 32.188 23.953 10.297 1 90.56 673 ALA B O 1
ATOM 11097 N N . PHE B 1 674 ? 32.125 23.797 8.086 1 93.06 674 PHE B N 1
ATOM 11098 C CA . PHE B 1 674 ? 30.828 23.141 8.102 1 93.06 674 PHE B CA 1
ATOM 11099 C C . PHE B 1 674 ? 30.938 21.766 8.734 1 93.06 674 PHE B C 1
ATOM 11101 O O . PHE B 1 674 ? 30.047 21.359 9.492 1 93.06 674 PHE B O 1
ATOM 11108 N N . TYR B 1 675 ? 32 21.047 8.516 1 93.12 675 TYR B N 1
ATOM 11109 C CA . TYR B 1 675 ? 32.188 19.703 9.062 1 93.12 675 TYR B CA 1
ATOM 11110 C C . TYR B 1 675 ? 32.312 19.75 10.578 1 93.12 675 TYR B C 1
ATOM 11112 O O . TYR B 1 675 ? 31.875 18.828 11.273 1 93.12 675 TYR B O 1
ATOM 11120 N N . GLU B 1 676 ? 32.812 20.75 11.109 1 91.19 676 GLU B N 1
ATOM 11121 C CA . GLU B 1 676 ? 32.938 20.891 12.555 1 91.19 676 GLU B CA 1
ATOM 11122 C C . GLU B 1 676 ? 31.562 21.109 13.203 1 91.19 676 GLU B C 1
ATOM 11124 O O . GLU B 1 676 ? 31.281 20.531 14.258 1 91.19 676 GLU B O 1
ATOM 11129 N N . ARG B 1 677 ? 30.828 21.891 12.547 1 91.56 677 ARG B N 1
ATOM 11130 C CA . ARG B 1 677 ? 29.469 22.109 13.031 1 91.56 677 ARG B CA 1
ATOM 11131 C C . ARG B 1 677 ? 28.641 20.844 12.914 1 91.56 677 ARG B C 1
ATOM 11133 O O . ARG B 1 677 ? 27.766 20.594 13.758 1 91.56 677 ARG B O 1
ATOM 11140 N N . LEU B 1 678 ? 28.891 20.109 11.883 1 93.44 678 LEU B N 1
ATOM 11141 C CA . LEU B 1 678 ? 28.172 18.875 11.594 1 93.44 678 LEU B CA 1
ATOM 11142 C C . LEU B 1 678 ? 28.406 17.844 12.695 1 93.44 678 LEU B C 1
ATOM 11144 O O . LEU B 1 678 ? 27.469 17.125 13.078 1 93.44 678 LEU B O 1
ATOM 11148 N N . ALA B 1 679 ? 29.516 17.844 13.305 1 90.25 679 ALA B N 1
ATOM 11149 C CA . ALA B 1 679 ? 29.891 16.844 14.297 1 90.25 679 ALA B CA 1
ATOM 11150 C C . ALA B 1 679 ? 29.141 17.062 15.609 1 90.25 679 ALA B C 1
ATOM 11152 O O . ALA B 1 679 ? 28.875 16.125 16.344 1 90.25 679 ALA B O 1
ATOM 11153 N N . THR B 1 680 ? 28.672 18.266 15.852 1 89 680 THR B N 1
ATOM 11154 C CA . THR B 1 680 ? 28.047 18.562 17.141 1 89 680 THR B CA 1
ATOM 11155 C C . THR B 1 680 ? 26.594 18.984 16.953 1 89 680 THR B C 1
ATOM 11157 O O . THR B 1 680 ? 25.922 19.344 17.922 1 89 680 THR B O 1
ATOM 11160 N N . ALA B 1 681 ? 26.156 18.906 15.812 1 91.5 681 ALA B N 1
ATOM 11161 C CA . ALA B 1 681 ? 24.844 19.484 15.5 1 91.5 681 ALA B CA 1
ATOM 11162 C C . ALA B 1 681 ? 23.719 18.703 16.172 1 91.5 681 ALA B C 1
ATOM 11164 O O . ALA B 1 681 ? 22.703 19.266 16.562 1 91.5 681 ALA B O 1
ATOM 11165 N N . TYR B 1 682 ? 23.875 17.375 16.391 1 92.56 682 TYR B N 1
ATOM 11166 C CA . TYR B 1 682 ? 22.797 16.547 16.891 1 92.56 682 TYR B CA 1
ATOM 11167 C C . TYR B 1 682 ? 23.016 16.172 18.344 1 92.56 682 TYR B C 1
ATOM 11169 O O . TYR B 1 682 ? 22.469 15.18 18.828 1 92.56 682 TYR B O 1
ATOM 11177 N N . ARG B 1 683 ? 23.797 16.984 19.016 1 88.31 683 ARG B N 1
ATOM 11178 C CA . ARG B 1 683 ? 23.938 16.812 20.453 1 88.31 683 ARG B CA 1
ATOM 11179 C C . ARG B 1 683 ? 22.703 17.312 21.188 1 88.31 683 ARG B C 1
ATOM 11181 O O . ARG B 1 683 ? 22.203 18.406 20.891 1 88.31 683 ARG B O 1
ATOM 11188 N N . ASP B 1 684 ? 22.172 16.438 22 1 85.56 684 ASP B N 1
ATOM 11189 C CA . ASP B 1 684 ? 20.984 16.812 22.766 1 85.56 684 ASP B CA 1
ATOM 11190 C C . ASP B 1 684 ? 21.234 18.094 23.562 1 85.56 684 ASP B C 1
ATOM 11192 O O . ASP B 1 684 ? 22.188 18.172 24.344 1 85.56 684 ASP B O 1
ATOM 11196 N N . PRO B 1 685 ? 20.438 19.078 23.312 1 83.06 685 PRO B N 1
ATOM 11197 C CA . PRO B 1 685 ? 20.625 20.328 24.047 1 83.06 685 PRO B CA 1
ATOM 11198 C C . PRO B 1 685 ? 20.484 20.141 25.562 1 83.06 685 PRO B C 1
ATOM 11200 O O . PRO B 1 685 ? 21.016 20.969 26.328 1 83.06 685 PRO B O 1
ATOM 11203 N N . ALA B 1 686 ? 19.844 19.078 25.969 1 80.75 686 ALA B N 1
ATOM 11204 C CA . ALA B 1 686 ? 19.672 18.812 27.391 1 80.75 686 ALA B CA 1
ATOM 11205 C C . ALA B 1 686 ? 20.984 18.422 28.062 1 80.75 686 ALA B C 1
ATOM 11207 O O . ALA B 1 686 ? 21.125 18.516 29.281 1 80.75 686 ALA B O 1
ATOM 11208 N N . LEU B 1 687 ? 21.953 18.062 27.219 1 80.56 687 LEU B N 1
ATOM 11209 C CA . LEU B 1 687 ? 23.234 17.625 27.766 1 80.56 687 LEU B CA 1
ATOM 11210 C C . LEU B 1 687 ? 24.219 18.781 27.875 1 80.56 687 LEU B C 1
ATOM 11212 O O . LEU B 1 687 ? 25.312 18.625 28.422 1 80.56 687 LEU B O 1
ATOM 11216 N N . ALA B 1 688 ? 23.781 19.891 27.344 1 78.19 688 ALA B N 1
ATOM 11217 C CA . ALA B 1 688 ? 24.656 21.062 27.469 1 78.19 688 ALA B CA 1
ATOM 11218 C C . ALA B 1 688 ? 24.781 21.5 28.938 1 78.19 688 ALA B C 1
ATOM 11220 O O . ALA B 1 688 ? 23.812 21.406 29.688 1 78.19 688 ALA B O 1
ATOM 11221 N N . PRO B 1 689 ? 26.031 21.781 29.359 1 71.25 689 PRO B N 1
ATOM 11222 C CA . PRO B 1 689 ? 26.25 22.172 30.75 1 71.25 689 PRO B CA 1
ATOM 11223 C C . PRO B 1 689 ? 25.406 23.391 31.156 1 71.25 689 PRO B C 1
ATOM 11225 O O . PRO B 1 689 ? 25.188 24.297 30.344 1 71.25 689 PRO B O 1
ATOM 11228 N N . ILE B 1 690 ? 24.688 23.188 32.219 1 64.19 690 ILE B N 1
ATOM 11229 C CA . ILE B 1 690 ? 23.859 24.266 32.75 1 64.19 690 ILE B CA 1
ATOM 11230 C C . ILE B 1 690 ? 24.75 25.375 33.312 1 64.19 690 ILE B C 1
ATOM 11232 O O . ILE B 1 690 ? 25.656 25.109 34.094 1 64.19 690 ILE B O 1
ATOM 11236 N N . HIS B 1 691 ? 25.203 26.391 32.562 1 53.66 691 HIS B N 1
ATOM 11237 C CA . HIS B 1 691 ? 25.938 27.516 33.156 1 53.66 691 HIS B CA 1
ATOM 11238 C C . HIS B 1 691 ? 25.203 28.078 34.375 1 53.66 691 HIS B C 1
ATOM 11240 O O . HIS B 1 691 ? 24 28.359 34.312 1 53.66 691 HIS B O 1
ATOM 11246 N N . THR B 1 692 ? 25.578 27.688 35.5 1 44.09 692 THR B N 1
ATOM 11247 C CA . THR B 1 692 ? 25.078 28.266 36.719 1 44.09 692 THR B CA 1
ATOM 11248 C C . THR B 1 692 ? 24.891 29.766 36.594 1 44.09 692 THR B C 1
ATOM 11250 O O . THR B 1 692 ? 25.734 30.453 36 1 44.09 692 THR B O 1
ATOM 11253 N N . LEU B 1 693 ? 23.719 30.219 36.562 1 39.69 693 LEU B N 1
ATOM 11254 C CA . LEU B 1 693 ? 23.438 31.609 36.938 1 39.69 693 LEU B CA 1
ATOM 11255 C C . LEU B 1 693 ? 24.375 32.094 38 1 39.69 693 LEU B C 1
ATOM 11257 O O . LEU B 1 693 ? 24.375 31.578 39.125 1 39.69 693 LEU B O 1
ATOM 11261 N N . GLY B 1 694 ? 25.703 32.25 37.875 1 36.56 694 GLY B N 1
ATOM 11262 C CA . GLY B 1 694 ? 26.172 33.094 38.969 1 36.56 694 GLY B CA 1
ATOM 11263 C C . GLY B 1 694 ? 25.156 34.156 39.375 1 36.56 694 GLY B C 1
ATOM 11264 O O . GLY B 1 694 ? 24.703 34.938 38.531 1 36.56 694 GLY B O 1
ATOM 11265 N N . ILE B 1 695 ? 24.281 33.906 40.281 1 35.62 695 ILE B N 1
ATOM 11266 C CA . ILE B 1 695 ? 23.328 34.781 41 1 35.62 695 ILE B CA 1
ATOM 11267 C C . ILE B 1 695 ? 23.906 36.188 41.156 1 35.62 695 ILE B C 1
ATOM 11269 O O . ILE B 1 695 ? 23.297 37.031 41.75 1 35.62 695 ILE B O 1
ATOM 11273 N N . SER B 1 696 ? 25.266 36.406 41.062 1 32.84 696 SER B N 1
ATOM 11274 C CA . SER B 1 696 ? 25.547 37.75 41.5 1 32.84 696 SER B CA 1
ATOM 11275 C C . SER B 1 696 ? 24.844 38.781 40.625 1 32.84 696 SER B C 1
ATOM 11277 O O . SER B 1 696 ? 24.281 39.75 41.125 1 32.84 696 SER B O 1
ATOM 11279 N N . ASP B 1 697 ? 25.516 39.188 39.375 1 32.41 697 ASP B N 1
ATOM 11280 C CA . ASP B 1 697 ? 25.078 40.469 38.812 1 32.41 697 ASP B CA 1
ATOM 11281 C C . ASP B 1 697 ? 23.734 40.312 38.094 1 32.41 697 ASP B C 1
ATOM 11283 O O . ASP B 1 697 ? 23.406 39.219 37.625 1 32.41 697 ASP B O 1
ATOM 11287 N N . GLY B 1 698 ? 22.656 41.125 38.125 1 32.53 698 GLY B N 1
ATOM 11288 C CA . GLY B 1 698 ? 21.297 41.5 37.719 1 32.53 698 GLY B CA 1
ATOM 11289 C C . GLY B 1 698 ? 20.859 40.844 36.406 1 32.53 698 GLY B C 1
ATOM 11290 O O . GLY B 1 698 ? 19.75 41.062 35.938 1 32.53 698 GLY B O 1
ATOM 11291 N N . ARG B 1 699 ? 21.719 40.656 35.375 1 35.62 699 ARG B N 1
ATOM 11292 C CA . ARG B 1 699 ? 21.203 40.469 34.031 1 35.62 699 ARG B CA 1
ATOM 11293 C C . ARG B 1 699 ? 20.672 39.062 33.812 1 35.62 699 ARG B C 1
ATOM 11295 O O . ARG B 1 699 ? 21.312 38.094 34.25 1 35.62 699 ARG B O 1
ATOM 11302 N N . ASN B 1 700 ? 19.375 38.719 33.5 1 37 700 ASN B N 1
ATOM 11303 C CA . ASN B 1 700 ? 18.344 37.688 33.281 1 37 700 ASN B CA 1
ATOM 11304 C C . ASN B 1 700 ? 18.812 36.656 32.25 1 37 700 ASN B C 1
ATOM 11306 O O . ASN B 1 700 ? 18.562 36.781 31.047 1 37 700 ASN B O 1
ATOM 11310 N N . ALA B 1 701 ? 20.078 36.125 32.375 1 37.53 701 ALA B N 1
ATOM 11311 C CA . ALA B 1 701 ? 20.391 35.156 31.312 1 37.53 701 ALA B CA 1
ATOM 11312 C C . ALA B 1 701 ? 19.609 33.875 31.5 1 37.53 701 ALA B C 1
ATOM 11314 O O . ALA B 1 701 ? 19.484 33.344 32.594 1 37.53 701 ALA B O 1
ATOM 11315 N N . PRO B 1 702 ? 18.734 33.406 30.516 1 46.22 702 PRO B N 1
ATOM 11316 C CA . PRO B 1 702 ? 18.062 32.094 30.594 1 46.22 702 PRO B CA 1
ATOM 11317 C C . PRO B 1 702 ? 19.016 30.953 30.906 1 46.22 702 PRO B C 1
ATOM 11319 O O . PRO B 1 702 ? 20.203 31.047 30.609 1 46.22 702 PRO B O 1
ATOM 11322 N N . LEU B 1 703 ? 18.734 30.031 31.969 1 45.94 703 LEU B N 1
ATOM 11323 C CA . LEU B 1 703 ? 19.531 28.891 32.406 1 45.94 703 LEU B CA 1
ATOM 11324 C C . LEU B 1 703 ? 20.062 28.109 31.203 1 45.94 703 LEU B C 1
ATOM 11326 O O . LEU B 1 703 ? 21.172 27.594 31.25 1 45.94 703 LEU B O 1
ATOM 11330 N N . LEU B 1 704 ? 19.234 27.625 30.328 1 44.09 704 LEU B N 1
ATOM 11331 C CA . LEU B 1 704 ? 19.688 26.875 29.156 1 44.09 704 LEU B CA 1
ATOM 11332 C C . LEU B 1 704 ? 20.016 27.797 28 1 44.09 704 LEU B C 1
ATOM 11334 O O . LEU B 1 704 ? 19.203 28.641 27.609 1 44.09 704 LEU B O 1
ATOM 11338 N N . GLN B 1 705 ? 21.172 28.469 27.891 1 38.56 705 GLN B N 1
ATOM 11339 C CA . GLN B 1 705 ? 21.547 29.25 26.719 1 38.56 705 GLN B CA 1
ATOM 11340 C C . GLN B 1 705 ? 21.172 28.531 25.422 1 38.56 705 GLN B C 1
ATOM 11342 O O . GLN B 1 705 ? 21.469 27.344 25.266 1 38.56 705 GLN B O 1
ATOM 11347 N N . ALA B 1 706 ? 20.078 28.969 24.75 1 37.59 706 ALA B N 1
ATOM 11348 C CA . ALA B 1 706 ? 19.844 28.516 23.391 1 37.59 706 ALA B CA 1
ATOM 11349 C C . ALA B 1 706 ? 21.141 28.5 22.578 1 37.59 706 ALA B C 1
ATOM 11351 O O . ALA B 1 706 ? 21.844 29.5 22.5 1 37.59 706 ALA B O 1
ATOM 11352 N N . THR B 1 707 ? 21.922 27.422 22.594 1 34.72 707 THR B N 1
ATOM 11353 C CA . THR B 1 707 ? 23.062 27.391 21.688 1 34.72 707 THR B CA 1
ATOM 11354 C C . THR B 1 707 ? 22.688 28 20.344 1 34.72 707 THR B C 1
ATOM 11356 O O . THR B 1 707 ? 21.734 27.562 19.688 1 34.72 707 THR B O 1
ATOM 11359 N N . GLU B 1 708 ? 22.781 29.281 20.141 1 31.45 708 GLU B N 1
ATOM 11360 C CA . GLU B 1 708 ? 22.734 29.875 18.812 1 31.45 708 GLU B CA 1
ATOM 11361 C C . GLU B 1 708 ? 23.422 29 17.781 1 31.45 708 GLU B C 1
ATOM 11363 O O . GLU B 1 708 ? 24.625 28.75 17.875 1 31.45 708 GLU B O 1
ATOM 11368 N N . VAL B 1 709 ? 22.828 27.875 17.422 1 32.47 709 VAL B N 1
ATOM 11369 C CA . VAL B 1 709 ? 23.391 27.297 16.203 1 32.47 709 VAL B CA 1
ATOM 11370 C C . VAL B 1 709 ? 23.141 28.234 15.023 1 32.47 709 VAL B C 1
ATOM 11372 O O . VAL B 1 709 ? 22.031 28.75 14.859 1 32.47 709 VAL B O 1
#

Solvent-accessible surface area (backbone atoms only — not comparable to full-atom values): 74222 Å² total; per-residue (Å²): 113,46,43,52,23,52,51,51,40,5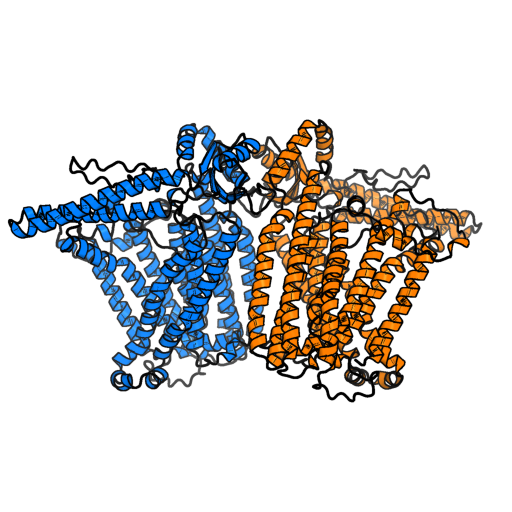1,48,53,34,50,52,49,31,53,48,31,52,48,49,33,31,23,48,57,58,34,33,87,37,33,70,63,62,23,22,43,38,43,74,72,63,71,50,78,81,50,77,86,59,77,85,39,59,58,68,55,74,58,62,58,54,53,32,66,64,59,50,70,69,56,40,34,74,60,36,32,50,40,45,43,49,54,52,46,51,33,52,50,50,42,54,53,42,55,58,47,40,58,51,23,66,58,46,39,59,58,12,49,69,28,71,58,58,89,65,74,82,81,52,64,65,74,33,53,64,55,44,44,12,50,76,8,35,48,69,57,44,75,69,55,52,55,55,53,49,48,56,55,52,52,50,53,50,50,54,50,51,51,52,52,51,52,54,48,54,55,51,48,47,52,51,52,58,72,69,48,73,94,50,63,33,56,20,22,29,30,34,25,22,53,78,88,49,92,92,53,53,68,66,54,50,52,50,51,51,40,49,70,76,34,58,88,36,54,73,46,69,40,74,41,55,68,42,41,69,53,48,51,46,49,51,50,39,52,52,49,50,53,51,50,53,50,51,51,55,47,46,57,54,39,66,70,49,78,73,70,80,73,42,59,60,48,52,46,48,50,51,49,49,48,50,52,44,53,51,43,51,50,48,44,54,50,47,56,63,56,38,75,70,41,68,45,46,31,31,42,36,32,32,74,33,39,48,55,23,49,46,57,49,52,42,51,44,37,88,52,64,66,29,47,38,52,38,83,33,54,48,65,83,25,53,40,63,64,45,74,60,43,48,59,67,58,34,54,50,30,42,52,50,37,52,51,49,52,52,50,51,51,58,60,50,48,55,60,43,46,54,33,43,39,39,42,34,65,71,53,33,41,69,78,39,59,82,46,47,72,58,48,66,39,64,67,55,33,26,42,46,38,35,36,43,32,44,49,54,51,50,60,60,53,66,57,45,50,65,51,35,40,54,42,29,50,59,32,38,46,51,31,48,55,55,21,37,52,51,14,21,53,50,46,31,52,43,45,50,45,50,60,48,51,47,38,28,45,54,58,26,89,65,60,52,74,68,57,76,42,27,61,72,42,44,32,46,49,43,35,60,22,46,60,74,42,47,67,58,50,43,40,32,43,42,52,59,40,43,32,46,47,29,41,63,66,41,34,58,66,60,47,52,50,50,47,45,33,43,70,71,62,65,52,72,78,59,78,83,74,58,49,58,72,63,57,40,58,52,49,35,54,55,50,50,52,47,34,50,47,56,44,28,43,74,35,35,28,80,44,39,65,60,52,45,50,32,37,54,51,43,47,47,47,49,42,36,38,48,73,26,26,34,41,61,80,65,74,64,67,41,67,61,51,63,55,54,53,53,50,51,50,50,28,52,40,50,32,38,43,30,47,30,15,38,29,47,72,32,60,30,60,66,63,19,58,67,38,59,58,51,43,55,53,51,52,51,50,49,52,52,50,46,66,52,49,48,58,67,76,74,49,78,22,47,55,61,33,48,53,48,43,54,52,45,64,70,67,69,60,51,68,66,47,53,57,50,51,65,56,52,75,57,61,73,84,70,51,79,67,56,70,70,69,78,72,73,87,74,87,67,68,57,72,67,74,74,82,121,112,46,42,52,23,50,50,50,39,51,48,54,33,50,52,49,30,53,49,30,51,48,50,33,32,24,48,57,58,33,35,88,37,33,70,66,61,25,22,43,39,43,75,72,63,72,51,77,80,49,78,85,59,75,85,39,59,59,67,57,74,58,61,58,54,52,33,67,67,60,50,70,69,57,41,35,75,58,34,31,51,40,44,43,48,56,52,46,52,35,52,50,49,42,55,53,40,55,58,46,40,58,52,22,65,58,45,39,59,57,12,49,70,28,70,58,57,88,67,74,80,82,53,65,64,74,34,53,64,55,45,44,12,50,77,7,35,48,69,59,44,74,69,53,54,54,54,53,50,47,55,55,52,51,50,54,51,51,52,50,49,50,52,53,49,52,54,48,52,56,51,49,48,53,50,51,60,71,69,47,74,95,50,64,33,56,20,24,30,30,36,26,23,53,79,87,49,92,94,52,53,69,66,54,51,51,50,52,51,40,48,71,76,35,59,88,38,55,73,48,70,41,74,41,54,69,43,41,68,53,50,52,45,49,51,50,42,52,52,49,49,51,50,48,53,50,51,51,54,48,46,57,55,41,66,73,46,81,74,69,80,72,42,59,59,50,51,46,47,50,50,48,51,48,50,51,45,53,50,43,52,50,47,45,55,51,46,58,63,56,39,76,69,42,68,45,45,30,31,43,38,34,32,76,33,38,48,53,25,49,47,56,49,53,42,50,42,36,88,53,62,66,28,48,38,51,39,82,32,54,48,65,80,26,53,39,64,65,47,74,60,43,48,59,67,59,35,54,52,31,42,53,49,38,51,52,50,52,52,50,51,51,58,61,49,47,55,61,44,46,54,34,44,39,39,43,34,65,71,52,33,42,67,76,39,58,84,46,48,71,60,48,66,40,63,68,54,33,28,42,47,36,35,38,42,30,43,50,53,52,50,58,60,54,66,56,45,50,64,52,35,41,54,42,29,50,60,31,37,46,52,29,48,56,54,21,37,52,50,16,22,52,50,45,34,52,43,46,51,45,50,61,48,50,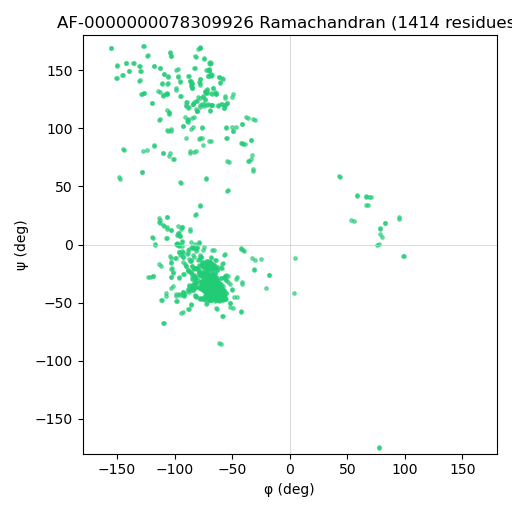47,39,28,45,56,59,26,88,65,61,51,74,66,58,76,42,27,60,70,44,44,32,46,49,45,35,60,22,47,62,74,43,49,66,58,51,44,40,31,44,42,51,57,40,44,32,47,48,30,42,63,66,42,35,58,64,61,47,52,50,49,47,44,34,41,71,72,60,64,52,72,78,58,80,79,73,58,47,56,71,62,57,40,59,51,51,34,54,54,50,49,53,49,34,50,47,57,44,28,44,74,34,35,28,78,45,37,64,62,49,44,50,33,36,53,51,43,47,48,48,50,44,37,38,48,74,26,27,35,39,60,79,64,74,65,66,40,66,62,50,63,55,54,53,53,51,51,51,49,30,52,41,50,31,38,44,31,47,30,15,38,28,48,73,32,62,30,60,67,64,20,59,66,36,58,57,50,42,55,52,50,51,51,50,50,53,51,49,46,66,54,49,47,57,68,76,73,49,78,23,45,56,61,33,48,54,50,42,54,54,46,64,69,67,69,61,50,66,65,49,52,58,51,51,66,56,50,73,57,62,73,84,69,50,79,68,58,68,70,70,77,73,72,90,75,86,69,68,58,72,67,75,74,83,121

Foldseek 3Di:
DFLLLLVLLLVVLVVLLVVLLLLLQQVCQALLCQLFQFVVCVLVVNDDSDHGDPVSRDRDPVLLVVLVPDDLVNLCVFANLQSSLLLVLLVLLLVLLVVLVVLLVVLQVQLLPAQPDPDPPPDRRRDDLQSSFVVRHAFPDPSCVSLLVCLQVSLVVSLVSLLVVLVVLLVVLLVCVLPDDDALLLFKKKWFAADDDPPDDLQRSVVVQCCVPPVPWFDHKAFAWQCQVLVVLLVVLLVLVLVLVLLVVVLVVVVVVPDPPVSVVSVVVSVVSVVVSVVSLVVSVVVLVVRVPGTHNMMMTGTQFSLVNVCLQPDQRDPPNQGGHIDRGFFLLFFDRNFADRGPVQLVVLQVVLVVVLVVVLVVLLVLLLVLLLQLDPVSCCVVPVVCVVVCVDPSSVSCRNQAVSLVSVVVVLVPQLVVLLVSLVRSRDGGSVSSLLSSLVSSLVSCCCRVQVSNLQSNPVPPPPVVVVDPVCVLQSCLVRRLSCLSNVLSNCSNCQSSVLSCLSSVVVSSVVSVCCVVPSVNSPPPSDQAADSCSSVVSVLLSLVLSCLQCSNGNVVSSVSSSVSSVSNSSSVSSCSVRGHGDSGDLSSVCSVVSSVSNLVSSLVSLSNQLNNSVVSPNNVSSVVSVVVNVVSVVSVVVSCVVRVVSSRDPDPVSRVVSRVVVVVVVCSVVVSVCSNCRNPDLSSPDQPPPPPPDPDPDSRSPPPPD/DFLLLLVLLLVVLVVLLVVLLLLLQQVCQALLCQLFQFVPCVLVVNDDSDHGDPVSRDRDPVLLVVLVPDDLVNLCVFANLQSSLLLVLLVLLLVLLVVLLVLLVVLQVQLLPAQPPPDPPPDRRRDDLQSSFVVRHAFPDPSCVSLLVCLQVSLVVSLVSLLVVLVVLLVVLLVCVLPDDDALLLFKKKWFAADDDPPDDLQRSVVVQCCVPPVPWFDHKAFAWQCQVLVVLVVVLLVLVLVLVLLVVVVVVCVVVPDPPVSVVSVVVSVVSVVVSVVSLVVSVVVLVVRVPGTHNMMMTGTQFSLVNVCLQPDQRDPPNQGGHIDRGFFLLFFDRNFADRGPVQLVVLQVVLVVVLVVVLVVLLVLLLVLLLQLDPVSCCVVPVVCVVVCVDPSSVSCRNQAVSLVSVVVVLVVQLVVLLVSLVRSRDGGSVSSLLSSLVSSLVSCCCRVQVSNLLSNPPVPPPVVVVDPVCVLQSCLVRRLSCLSNVLSNCSNCQSSVLSCLSSVVVSSVVSVCCVVVSVNSPPPSDQAADSCSSVVSVLLSLVLSCLQCSNGNVVSSVSSSVSSVSNSSSVSSCSVRGHGDSGDLSSPCSVVSSVSNLVSSLVSLSNQLNNSVVSPNNVSSVVSVVVNVVSVVSVVVSCVVRVVSSRDDDPVSRVVSRVVVVVVVCSVVVSVCSNCRNPDLSSPDQPPPPPPDDDPDSRSPPPPD

Sequence (1418 aa):
MILSALLTTVGINIGLCVLFFTLYSVLRKQPGNASVYAPRLVAEGKMLRSDFNLERLLPSASWVKKAWQTSEEELLSLSGLDGVVFMRIFEFSIKVFSFAMIFGIILLPINYVGNQLTMDYMDLPNKSLESFSISNVNDGSNRLWIHFSVAYIFTGFVCYLLYSEFKYISSKRIACFNSSEPKVHHFSVLVRGIPVSSGISFSESVENFFTLYYPSTYISHVIVRRTSKLQKLISDADDLSKRLLQMKSASYTQQRVGRASFLGRKVDLVDHYEKKLEDLVENVRMEQTLITGQEVPAAFVSFKSRFGAAIVLHVKQGINPTEWNTEAAPEPQDVYWPFFSASFTQRWILKYVAIAACIVLVVLFFGPVVLVQSLTHLDQLETWFPFLKGILRVTFVSQVITGYLPSLILQLFQHYVPPAMIMLSSIQGYIARSHIEKSACYKILFFTIWNVFFVNVLSGSVLYQANVFLELKNIPSVLAVAVPGQAEFFIAYVVTTGWTNTSSELFQMFSLIWSFIKRKILGRADDKLVVPSANYFSKIPKILLFGLFGITYLFLAPLILPFLLIHFCLGYIVYRNQLLTVYSPKYDSNGKFWPIVHNSTIFSLVLMHIIAIGIFGLKKMPLASGFMIPLPVMTLLFNNYCQRRFIPLFKSYPAECLIKKDRDDQSSGTMDAFYERLATAYRDPALAPIHTLGISDGRNAPLLQATEVMILSALLTTVGINIGLCVLFFTLYSVLRKQPGNASVYAPRLVAEGKMLRSDFNLERLLPSASWVKKAWQTSEEELLSLSGLDGVVFMRIFEFSIKVFSFAMIFGIILLPINYVGNQLTMDYMDLPNKSLESFSISNVNDGSNRLWIHFSVAYIFTGFVCYLLYSEFKYISSKRIACFNSSEPKVHHFSVLVRGIPVSSGISFSESVENFFTLYYPSTYISHVIVRRTSKLQKLISDADDLSKRLLQMKSASYTQQRVGRASFLGRKVDLVDHYEKKLEDLVENVRMEQTLITGQEVPAAFVSFKSRFGAAIVLHVKQGINPTEWNTEAAPEPQDVYWPFFSASFTQRWILKYVAIAACIVLVVLFFGPVVLVQSLTHLDQLETWFPFLKGILRVTFVSQVITGYLPSLILQLFQHYVPPAMIMLSSIQGYIARSHIEKSACYKILFFTIWNVFFVNVLSGSVLYQANVFLELKNIPSVLAVAVPGQAEFFIAYVVTTGWTNTSSELFQMFSLIWSFIKRKILGRADDKLVVPSANYFSKIPKILLFGLFGITYLFLAPLILPFLLIHFCLGYIVYRNQLLTVYSPKYDSNGKFWPIVHNSTIFSLVLMHIIAIGIFGLKKMPLASGFMIPLPVMTLLFNNYCQRRFIPLFKSYPAECLIKKDRDDQSSGTMDAFYERLATAYRDPALAPIHTLGISDGRNAPLLQATEV

Organism: Daucus carota subsp. sativus (NCBI:txid79200)

pLDDT: mean 84.04, std 14.76, range [31.45, 98.44]

Nearest PDB structures (foldseek):
  8t57-assembly1_B  TM=9.373E-01  e=1.002E-38  Arabidopsis thaliana
  8xs4-assembly1_A  TM=8.863E-01  e=2.555E-37  Arabidopsis thaliana
  8xng-assembly1_B  TM=8.815E-01  e=1.185E-36  Arabidopsis thaliana
  6mgv-assembly1_A  TM=9.033E-01  e=1.235E-35  Arabidopsis thaliana
  8xaj-assembly1_A  TM=8.188E-01  e=1.346E-36  Arabidopsis thaliana